Protein AF-0000000066955943 (afdb_homodimer)

Structure (mmCIF, N/CA/C/O backbone):
data_AF-0000000066955943-model_v1
#
loop_
_entity.id
_entity.type
_entity.pdbx_description
1 polymer 'Os01g0944200 protein'
#
loop_
_atom_site.group_PDB
_atom_site.id
_atom_site.type_symbol
_atom_site.label_atom_id
_atom_site.label_alt_id
_atom_site.label_comp_id
_atom_site.label_asym_id
_atom_site.label_entity_id
_atom_site.label_seq_id
_atom_site.pdbx_PDB_ins_code
_atom_site.Cartn_x
_atom_site.Cartn_y
_atom_site.Cartn_z
_atom_site.occupancy
_atom_site.B_iso_or_equiv
_atom_site.auth_seq_id
_atom_site.auth_comp_id
_atom_site.auth_asym_id
_atom_site.auth_atom_id
_atom_site.pdbx_PDB_model_num
ATOM 1 N N . ALA A 1 1 ? 34.75 -22.406 5.574 1 18.7 1 ALA A N 1
ATOM 2 C CA . ALA A 1 1 ? 33.531 -22.703 6.359 1 18.7 1 ALA A CA 1
ATOM 3 C C . ALA A 1 1 ? 32.312 -22.016 5.781 1 18.7 1 ALA A C 1
ATOM 5 O O . ALA A 1 1 ? 31.188 -22.438 6.016 1 18.7 1 ALA A O 1
ATOM 6 N N . LEU A 1 2 ? 32.469 -20.812 5.273 1 23.78 2 LEU A N 1
ATOM 7 C CA . LEU A 1 2 ? 31.516 -20.078 4.434 1 23.78 2 LEU A CA 1
ATOM 8 C C . LEU A 1 2 ? 31.25 -20.844 3.139 1 23.78 2 LEU A C 1
ATOM 10 O O . LEU A 1 2 ? 30.594 -20.312 2.232 1 23.78 2 LEU A O 1
ATOM 14 N N . HIS A 1 3 ? 32 -21.703 2.797 1 23.44 3 HIS A N 1
ATOM 15 C CA . HIS A 1 3 ? 31.984 -22.469 1.56 1 23.44 3 HIS A CA 1
ATOM 16 C C . HIS A 1 3 ? 30.625 -23.125 1.344 1 23.44 3 HIS A C 1
ATOM 18 O O . HIS A 1 3 ? 30.438 -23.859 0.375 1 23.44 3 HIS A O 1
ATOM 24 N N . HIS A 1 4 ? 30.078 -23.594 2.533 1 28.05 4 HIS A N 1
ATOM 25 C CA . HIS A 1 4 ? 28.797 -24.297 2.363 1 28.05 4 HIS A CA 1
ATOM 26 C C . HIS A 1 4 ? 27.781 -23.406 1.653 1 28.05 4 HIS A C 1
ATOM 28 O O . HIS A 1 4 ? 27.688 -22.203 1.936 1 28.05 4 HIS A O 1
ATOM 34 N N . GLY A 1 5 ? 27.391 -23.797 0.463 1 27.23 5 GLY A N 1
ATOM 35 C CA . GLY A 1 5 ? 26.609 -23.125 -0.562 1 27.23 5 GLY A CA 1
ATOM 36 C C . GLY A 1 5 ? 25.438 -22.328 0.001 1 27.23 5 GLY A C 1
ATOM 37 O O . GLY A 1 5 ? 24.969 -22.609 1.1 1 27.23 5 GLY A O 1
ATOM 38 N N . VAL A 1 6 ? 25.484 -21.031 -0.334 1 31.59 6 VAL A N 1
ATOM 39 C CA . VAL A 1 6 ? 24.609 -19.938 0.089 1 31.59 6 VAL A CA 1
ATOM 40 C C . VAL A 1 6 ? 23.172 -20.469 0.244 1 31.59 6 VAL A C 1
ATOM 42 O O . VAL A 1 6 ? 22.312 -19.781 0.785 1 31.59 6 VAL A O 1
ATOM 45 N N . PHE A 1 7 ? 22.812 -21.391 -0.636 1 34.06 7 PHE A N 1
ATOM 46 C CA . PHE A 1 7 ? 21.438 -21.875 -0.729 1 34.06 7 PHE A CA 1
ATOM 47 C C . PHE A 1 7 ? 21.188 -22.984 0.282 1 34.06 7 PHE A C 1
ATOM 49 O O . PHE A 1 7 ? 21.969 -23.938 0.382 1 34.06 7 PHE A O 1
ATOM 56 N N . ARG A 1 8 ? 20.75 -22.766 1.396 1 34.19 8 ARG A N 1
ATOM 57 C CA . ARG A 1 8 ? 20.375 -23.672 2.479 1 34.19 8 ARG A CA 1
ATOM 58 C C . ARG A 1 8 ? 19.828 -24.984 1.931 1 34.19 8 ARG A C 1
ATOM 60 O O . ARG A 1 8 ? 19.281 -25.016 0.828 1 34.19 8 ARG A O 1
ATOM 67 N N . ASP A 1 9 ? 20.234 -26.031 2.502 1 31.83 9 ASP A N 1
ATOM 68 C CA . ASP A 1 9 ? 19.594 -27.344 2.494 1 31.83 9 ASP A CA 1
ATOM 69 C C . ASP A 1 9 ? 18.094 -27.219 2.738 1 31.83 9 ASP A C 1
ATOM 71 O O . ASP A 1 9 ? 17.672 -26.516 3.648 1 31.83 9 ASP A O 1
ATOM 75 N N . PRO A 1 10 ? 17.172 -27.562 1.821 1 34.81 10 PRO A N 1
ATOM 76 C CA . PRO A 1 10 ? 15.711 -27.578 1.876 1 34.81 10 PRO A CA 1
ATOM 77 C C . PRO A 1 10 ? 15.172 -28.219 3.158 1 34.81 10 PRO A C 1
ATOM 79 O O . PRO A 1 10 ? 15.188 -29.438 3.299 1 34.81 10 PRO A O 1
ATOM 82 N N . GLY A 1 11 ? 15.664 -27.938 4.305 1 32.28 11 GLY A N 1
ATOM 83 C CA . GLY A 1 11 ? 14.953 -28.594 5.379 1 32.28 11 GLY A CA 1
ATOM 84 C C . GLY A 1 11 ? 13.445 -28.406 5.309 1 32.28 11 GLY A C 1
ATOM 85 O O . GLY A 1 11 ? 12.969 -27.469 4.672 1 32.28 11 GLY A O 1
ATOM 86 N N . GLU A 1 12 ? 12.641 -29.5 5.645 1 36.5 12 GLU A N 1
ATOM 87 C CA . GLU A 1 12 ? 11.195 -29.656 5.715 1 36.5 12 GLU A CA 1
ATOM 88 C C . GLU A 1 12 ? 10.555 -28.5 6.492 1 36.5 12 GLU A C 1
ATOM 90 O O . GLU A 1 12 ? 10.82 -28.328 7.68 1 36.5 12 GLU A O 1
ATOM 95 N N . ARG A 1 13 ? 10.508 -27.5 6.043 1 41.03 13 ARG A N 1
ATOM 96 C CA . ARG A 1 13 ? 9.758 -26.453 6.734 1 41.03 13 ARG A CA 1
ATOM 97 C C . ARG A 1 13 ? 8.375 -26.953 7.137 1 41.03 13 ARG A C 1
ATOM 99 O O . ARG A 1 13 ? 7.527 -27.219 6.277 1 41.03 13 ARG A O 1
ATOM 106 N N . GLY A 1 14 ? 8.203 -27.672 8.227 1 38.91 14 GLY A N 1
ATOM 107 C CA . GLY A 1 14 ? 6.844 -27.906 8.703 1 38.91 14 GLY A CA 1
ATOM 108 C C . GLY A 1 14 ? 6.055 -26.625 8.898 1 38.91 14 GLY A C 1
ATOM 109 O O . GLY A 1 14 ? 6.555 -25.672 9.492 1 38.91 14 GLY A O 1
ATOM 110 N N . PHE A 1 15 ? 5.258 -26.297 8 1 40.84 15 PHE A N 1
ATOM 111 C CA . PHE A 1 15 ? 4.332 -25.188 8.125 1 40.84 15 PHE A CA 1
ATOM 112 C C . PHE A 1 15 ? 3.631 -25.203 9.484 1 40.84 15 PHE A C 1
ATOM 114 O O . PHE A 1 15 ? 2.658 -25.938 9.664 1 40.84 15 PHE A O 1
ATOM 121 N N . SER A 1 16 ? 4.289 -25.344 10.578 1 35.41 16 SER A N 1
ATOM 122 C CA . SER A 1 16 ? 3.672 -25.562 11.883 1 35.41 16 SER A CA 1
ATOM 123 C C . SER A 1 16 ? 2.822 -24.359 12.297 1 35.41 16 SER A C 1
ATOM 125 O O . SER A 1 16 ? 2.238 -24.344 13.383 1 35.41 16 SER A O 1
ATOM 127 N N . THR A 1 17 ? 2.957 -23.203 11.992 1 39.53 17 THR A N 1
ATOM 128 C CA . THR A 1 17 ? 2.365 -22.281 12.953 1 39.53 17 THR A CA 1
ATOM 129 C C . THR A 1 17 ? 0.871 -22.109 12.695 1 39.53 17 THR A C 1
ATOM 131 O O . THR A 1 17 ? 0.471 -21.469 11.727 1 39.53 17 THR A O 1
ATOM 134 N N . ARG A 1 18 ? 0.083 -23.109 13.148 1 41.97 18 ARG A N 1
ATOM 135 C CA . ARG A 1 18 ? -1.374 -23.078 13.078 1 41.97 18 ARG A CA 1
ATOM 136 C C . ARG A 1 18 ? -1.943 -21.969 13.961 1 41.97 18 ARG A C 1
ATOM 138 O O . ARG A 1 18 ? -1.608 -21.875 15.148 1 41.97 18 ARG A O 1
ATOM 145 N N . PRO A 1 19 ? -2.465 -20.906 13.344 1 45.91 19 PRO A N 1
ATOM 146 C CA . PRO A 1 19 ? -3.176 -20.016 14.258 1 45.91 19 PRO A CA 1
ATOM 147 C C . PRO A 1 19 ? -4.145 -20.75 15.18 1 45.91 19 PRO A C 1
ATOM 149 O O . PRO A 1 19 ? -4.691 -21.781 14.805 1 45.91 19 PRO A O 1
ATOM 152 N N . ASN A 1 20 ? -3.914 -20.672 16.469 1 45.5 20 ASN A N 1
ATOM 153 C CA . ASN A 1 20 ? -4.84 -21.25 17.438 1 45.5 20 ASN A CA 1
ATOM 154 C C . ASN A 1 20 ? -6.262 -20.719 17.234 1 45.5 20 ASN A C 1
ATOM 156 O O . ASN A 1 20 ? -6.57 -19.594 17.609 1 45.5 20 ASN A O 1
ATOM 160 N N . LEU A 1 21 ? -6.887 -21.188 16.25 1 49.59 21 LEU A N 1
ATOM 161 C CA . LEU A 1 21 ? -8.289 -20.828 16.031 1 49.59 21 LEU A CA 1
ATOM 162 C C . LEU A 1 21 ? -9.18 -21.5 17.062 1 49.59 21 LEU A C 1
ATOM 164 O O . LEU A 1 21 ? -9.602 -22.641 16.875 1 49.59 21 LEU A O 1
ATOM 168 N N . SER A 1 22 ? -8.93 -21.266 18.391 1 50.03 22 SER A N 1
ATOM 169 C CA . SER A 1 22 ? -9.906 -21.828 19.312 1 50.03 22 SER A CA 1
ATOM 170 C C . SER A 1 22 ? -11.289 -21.234 19.094 1 50.03 22 SER A C 1
ATOM 172 O O . SER A 1 22 ? -11.492 -20.031 19.281 1 50.03 22 SER A O 1
ATOM 174 N N . LEU A 1 23 ? -12.039 -21.844 18.344 1 52.69 23 LEU A N 1
ATOM 175 C CA . LEU A 1 23 ? -13.398 -21.438 18.031 1 52.69 23 LEU A CA 1
ATOM 176 C C . LEU A 1 23 ? -14.328 -21.656 19.219 1 52.69 23 LEU A C 1
ATOM 178 O O . LEU A 1 23 ? -15.547 -21.5 19.094 1 52.69 23 LEU A O 1
ATOM 182 N N . GLU A 1 24 ? -13.773 -22 20.328 1 52.19 24 GLU A N 1
ATOM 183 C CA . GLU A 1 24 ? -14.656 -22.328 21.453 1 52.19 24 GLU A CA 1
ATOM 184 C C . GLU A 1 24 ? -15.469 -21.109 21.891 1 52.19 24 GLU A C 1
ATOM 186 O O . GLU A 1 24 ? -16.625 -21.25 22.297 1 52.19 24 GLU A O 1
ATOM 191 N N . GLN A 1 25 ? -14.914 -19.938 21.734 1 53.62 25 GLN A N 1
ATOM 192 C CA . GLN A 1 25 ? -15.609 -18.75 22.25 1 53.62 25 GLN A CA 1
ATOM 193 C C . GLN A 1 25 ? -16.25 -17.953 21.109 1 53.62 25 GLN A C 1
ATOM 195 O O . GLN A 1 25 ? -16.547 -16.766 21.281 1 53.62 25 GLN A O 1
ATOM 200 N N . LEU A 1 26 ? -16.406 -18.734 20 1 59.97 26 LEU A N 1
ATOM 201 C CA . LEU A 1 26 ? -16.938 -18.016 18.859 1 59.97 26 LEU A CA 1
ATOM 202 C C . LEU A 1 26 ? -18.453 -17.828 18.984 1 59.97 26 LEU A C 1
ATOM 204 O O . LEU A 1 26 ? -19.172 -18.797 19.234 1 59.97 26 LEU A O 1
ATOM 208 N N . SER A 1 27 ? -18.938 -16.656 19.203 1 58.69 27 SER A N 1
ATOM 209 C CA . SER A 1 27 ? -20.359 -16.344 19.047 1 58.69 27 SER A CA 1
ATOM 210 C C . SER A 1 27 ? -20.672 -15.875 17.625 1 58.69 27 SER A C 1
ATOM 212 O O . SER A 1 27 ? -19.969 -15.008 17.094 1 58.69 27 SER A O 1
ATOM 214 N N . VAL A 1 28 ? -21.297 -16.891 16.844 1 59.28 28 VAL A N 1
ATOM 215 C CA . VAL A 1 28 ? -21.719 -16.531 15.484 1 59.28 28 VAL A CA 1
ATOM 216 C C . VAL A 1 28 ? -23.172 -16.094 15.484 1 59.28 28 VAL A C 1
ATOM 218 O O . VAL A 1 28 ? -24.016 -16.734 16.125 1 59.28 28 VAL A O 1
ATOM 221 N N . GLY A 1 29 ? -23.562 -14.828 15.25 1 57.44 29 GLY A N 1
ATOM 222 C CA . GLY A 1 29 ? -24.969 -14.461 15.156 1 57.44 29 GLY A CA 1
ATOM 223 C C . GLY A 1 29 ? -25.344 -13.859 13.812 1 57.44 29 GLY A C 1
ATOM 224 O O . GLY A 1 29 ? -24.469 -13.375 13.086 1 57.44 29 GLY A O 1
ATOM 225 N N . PRO A 1 30 ? -26.516 -14.328 13.211 1 66.81 30 PRO A N 1
ATOM 226 C CA . PRO A 1 30 ? -27.031 -13.578 12.07 1 66.81 30 PRO A CA 1
ATOM 227 C C . PRO A 1 30 ? -27.078 -12.07 12.328 1 66.81 30 PRO A C 1
ATOM 229 O O . PRO A 1 30 ? -27.453 -11.641 13.43 1 66.81 30 PRO A O 1
ATOM 232 N N . GLY A 1 31 ? -26.344 -11.43 11.523 1 73.5 31 GLY A N 1
ATOM 233 C CA . GLY A 1 31 ? -26.438 -9.984 11.664 1 73.5 31 GLY A CA 1
ATOM 234 C C . GLY A 1 31 ? -27.844 -9.453 11.422 1 73.5 31 GLY A C 1
ATOM 235 O O . GLY A 1 31 ? -28.578 -10 10.609 1 73.5 31 GLY A O 1
ATOM 236 N N . ASP A 1 32 ? -28.312 -8.586 12.219 1 79.69 32 ASP A N 1
ATOM 237 C CA . ASP A 1 32 ? -29.594 -7.891 12.039 1 79.69 32 ASP A CA 1
ATOM 238 C C . ASP A 1 32 ? -29.422 -6.664 11.141 1 79.69 32 ASP A C 1
ATOM 240 O O . ASP A 1 32 ? -28.969 -5.609 11.602 1 79.69 32 ASP A O 1
ATOM 244 N N . THR A 1 33 ? -29.859 -6.914 9.922 1 86.94 33 THR A N 1
ATOM 245 C CA . THR A 1 33 ? -29.703 -5.848 8.938 1 86.94 33 THR A CA 1
ATOM 246 C C . THR A 1 33 ? -30.531 -4.625 9.328 1 86.94 33 THR A C 1
ATOM 248 O O . THR A 1 33 ? -30.078 -3.488 9.172 1 86.94 33 THR A O 1
ATOM 251 N N . ALA A 1 34 ? -31.719 -4.844 9.781 1 87.81 34 ALA A N 1
ATOM 252 C CA . ALA A 1 34 ? -32.594 -3.734 10.18 1 87.81 34 ALA A CA 1
ATOM 253 C C . ALA A 1 34 ? -31.953 -2.93 11.312 1 87.81 34 ALA A C 1
ATOM 255 O O . ALA A 1 34 ? -32 -1.698 11.305 1 87.81 34 ALA A O 1
ATOM 256 N N . ASP A 1 35 ? -31.344 -3.619 12.203 1 87.81 35 ASP A N 1
ATOM 257 C CA . ASP A 1 35 ? -30.688 -2.943 13.32 1 87.81 35 ASP A CA 1
ATOM 258 C C . ASP A 1 35 ? -29.469 -2.152 12.852 1 87.81 35 ASP A C 1
ATOM 260 O O . ASP A 1 35 ? -29.234 -1.04 13.32 1 87.81 35 ASP A O 1
ATOM 264 N N . LEU A 1 36 ? -28.766 -2.76 11.984 1 88.81 36 LEU A N 1
ATOM 265 C CA . LEU A 1 36 ? -27.609 -2.076 11.438 1 88.81 36 LEU A CA 1
ATOM 266 C C . LEU A 1 36 ? -28.016 -0.789 10.727 1 88.81 36 LEU A C 1
ATOM 268 O O . LEU A 1 36 ? -27.422 0.269 10.961 1 88.81 36 LEU A O 1
ATOM 272 N N . LEU A 1 37 ? -29.062 -0.864 9.938 1 91 37 LEU A N 1
ATOM 273 C CA . LEU A 1 37 ? -29.516 0.292 9.164 1 91 37 LEU A CA 1
ATOM 274 C C . LEU A 1 37 ? -30.094 1.365 10.086 1 91 37 LEU A C 1
ATOM 276 O O . LEU A 1 37 ? -29.953 2.561 9.812 1 91 37 LEU A O 1
ATOM 280 N N . ARG A 1 38 ? -30.688 0.93 11.156 1 90.19 38 ARG A N 1
ATOM 281 C CA . ARG A 1 38 ? -31.234 1.874 12.125 1 90.19 38 ARG A CA 1
ATOM 282 C C . ARG A 1 38 ? -30.125 2.67 12.805 1 90.19 38 ARG A C 1
ATOM 284 O O . ARG A 1 38 ? -30.328 3.807 13.227 1 90.19 38 ARG A O 1
ATOM 291 N N . LYS A 1 39 ? -28.953 2.113 12.898 1 87.56 39 LYS A N 1
ATOM 292 C CA . LYS A 1 39 ? -27.812 2.793 13.508 1 87.56 39 LYS A CA 1
ATOM 293 C C . LYS A 1 39 ? -27.031 3.604 12.469 1 87.56 39 LYS A C 1
ATOM 295 O O . LYS A 1 39 ? -26.625 4.734 12.742 1 87.56 39 LYS A O 1
ATOM 300 N N . VAL A 1 40 ? -26.922 3.066 11.32 1 89.5 40 VAL A N 1
ATOM 301 C CA . VAL A 1 40 ? -26.031 3.639 10.305 1 89.5 40 VAL A CA 1
ATOM 302 C C . VAL A 1 40 ? -26.703 4.852 9.664 1 89.5 40 VAL A C 1
ATOM 304 O O . VAL A 1 40 ? -26.062 5.883 9.453 1 89.5 40 VAL A O 1
ATOM 307 N N . LEU A 1 41 ? -28.031 4.82 9.344 1 90.12 41 LEU A N 1
ATOM 308 C CA . LEU A 1 41 ? -28.719 5.875 8.609 1 90.12 41 LEU A CA 1
ATOM 309 C C . LEU A 1 41 ? -28.734 7.172 9.406 1 90.12 41 LEU A C 1
ATOM 311 O O . LEU A 1 41 ? -28.391 8.234 8.891 1 90.12 41 LEU A O 1
ATOM 315 N N . PRO A 1 42 ? -29.078 7.098 10.68 1 90.25 42 PRO A N 1
ATOM 316 C CA . PRO A 1 42 ? -28.984 8.336 11.461 1 90.25 42 PRO A CA 1
ATOM 317 C C . PRO A 1 42 ? -27.562 8.859 11.57 1 90.25 42 PRO A C 1
ATOM 319 O O . PRO A 1 42 ? -27.344 10.07 11.586 1 90.25 42 PRO A O 1
ATOM 322 N N . GLY A 1 43 ? -26.609 7.934 11.68 1 89.88 43 GLY A N 1
ATOM 323 C CA . GLY A 1 43 ? -25.219 8.344 11.719 1 89.88 43 GLY A CA 1
ATOM 324 C C . GLY A 1 43 ? -24.797 9.125 10.484 1 89.88 43 GLY A C 1
ATOM 325 O O . GLY A 1 43 ? -24.125 10.148 10.594 1 89.88 43 GLY A O 1
ATOM 326 N N . ILE A 1 44 ? -25.234 8.68 9.359 1 91.25 44 ILE A N 1
ATOM 327 C CA . ILE A 1 44 ? -24.922 9.328 8.094 1 91.25 44 ILE A CA 1
ATOM 328 C C . ILE A 1 44 ? -25.609 10.688 8.023 1 91.25 44 ILE A C 1
ATOM 330 O O . ILE A 1 44 ? -25.016 11.672 7.566 1 91.25 44 ILE A O 1
ATOM 334 N N . ARG A 1 45 ? -26.828 10.75 8.43 1 91.5 45 ARG A N 1
ATOM 335 C CA . ARG A 1 45 ? -27.578 12.008 8.43 1 91.5 45 ARG A CA 1
ATOM 336 C C . ARG A 1 45 ? -26.938 13.031 9.352 1 91.5 45 ARG A C 1
ATOM 338 O O . ARG A 1 45 ? -26.812 14.203 8.992 1 91.5 45 ARG A O 1
ATOM 345 N N . ASP A 1 46 ? -26.531 12.586 10.492 1 90.19 46 ASP A N 1
ATOM 346 C CA . ASP A 1 46 ? -25.859 13.469 11.438 1 90.19 46 ASP A CA 1
ATOM 347 C C . ASP A 1 46 ? -24.531 13.969 10.875 1 90.19 46 ASP A C 1
ATOM 349 O O . ASP A 1 46 ? -24.172 15.133 11.062 1 90.19 46 ASP A O 1
ATOM 353 N N . ALA A 1 47 ? -23.859 13.102 10.289 1 89.44 47 ALA A N 1
ATOM 354 C CA . ALA A 1 47 ? -22.594 13.508 9.664 1 89.44 47 ALA A CA 1
ATOM 355 C C . ALA A 1 47 ? -22.844 14.531 8.562 1 89.44 47 ALA A C 1
ATOM 357 O O . ALA A 1 47 ? -22.078 15.492 8.422 1 89.44 47 ALA A O 1
ATOM 358 N N . SER A 1 48 ? -23.891 14.328 7.797 1 91.69 48 SER A N 1
ATOM 359 C CA . SER A 1 48 ? -24.234 15.266 6.734 1 91.69 48 SER A CA 1
ATOM 360 C C . SER A 1 48 ? -24.516 16.656 7.293 1 91.69 48 SER A C 1
ATOM 362 O O . SER A 1 48 ? -24.141 17.656 6.68 1 91.69 48 SER A O 1
ATOM 364 N N . LYS A 1 49 ? -25.047 16.703 8.414 1 92.44 49 LYS A N 1
ATOM 365 C CA . LYS A 1 49 ? -25.344 17.984 9.055 1 92.44 49 LYS A CA 1
ATOM 366 C C . LYS A 1 49 ? -24.078 18.609 9.648 1 92.44 49 LYS A C 1
ATOM 368 O O . LYS A 1 49 ? -23.828 19.797 9.469 1 92.44 49 LYS A O 1
ATOM 373 N N . THR A 1 50 ? -23.312 17.812 10.297 1 91.38 50 THR A N 1
ATOM 374 C CA . THR A 1 50 ? -22.109 18.281 10.961 1 91.38 50 THR A CA 1
ATOM 375 C C . THR A 1 50 ? -21.094 18.797 9.945 1 91.38 50 THR A C 1
ATOM 377 O O . THR A 1 50 ? -20.406 19.781 10.195 1 91.38 50 THR A O 1
ATOM 380 N N . PHE A 1 51 ? -21.078 18.125 8.836 1 92.75 51 PHE A N 1
ATOM 381 C CA . PHE A 1 51 ? -20.031 18.453 7.875 1 92.75 51 PHE A CA 1
ATOM 382 C C . PHE A 1 51 ? -20.609 19.281 6.719 1 92.75 51 PHE A C 1
ATOM 384 O O . PHE A 1 51 ? -20 19.344 5.648 1 92.75 51 PHE A O 1
ATOM 391 N N . ALA A 1 52 ? -21.781 19.812 7.004 1 94.12 52 ALA A N 1
ATOM 392 C CA . ALA A 1 52 ? -22.312 20.766 6.031 1 94.12 52 ALA A CA 1
ATOM 393 C C . ALA A 1 52 ? -21.438 22.016 5.949 1 94.12 52 ALA A C 1
ATOM 395 O O . ALA A 1 52 ? -20.938 22.5 6.969 1 94.12 52 ALA A O 1
ATOM 396 N N . ILE A 1 53 ? -21.25 22.594 4.844 1 94.56 53 ILE A N 1
ATOM 397 C CA . ILE A 1 53 ? -20.312 23.688 4.574 1 94.56 53 ILE A CA 1
ATOM 398 C C . ILE A 1 53 ? -20.656 24.891 5.434 1 94.56 53 ILE A C 1
ATOM 400 O O . ILE A 1 53 ? -19.781 25.469 6.078 1 94.56 53 ILE A O 1
ATOM 404 N N . PRO A 1 54 ? -21.938 25.297 5.535 1 95 54 PRO A N 1
ATOM 405 C CA . PRO A 1 54 ? -22.25 26.453 6.379 1 95 54 PRO A CA 1
ATOM 406 C C . PRO A 1 54 ? -21.891 26.219 7.844 1 95 54 PRO A C 1
ATOM 408 O O . PRO A 1 54 ? -21.406 27.141 8.516 1 95 54 PRO A O 1
ATOM 411 N N . ALA A 1 55 ? -22.125 25.031 8.32 1 94.69 55 ALA A N 1
ATOM 412 C CA . ALA A 1 55 ? -21.766 24.719 9.695 1 94.69 55 ALA A CA 1
ATOM 413 C C . ALA A 1 55 ? -20.266 24.75 9.891 1 94.69 55 ALA A C 1
ATOM 415 O O . ALA A 1 55 ? -19.766 25.266 10.906 1 94.69 55 ALA A O 1
ATOM 416 N N . LEU A 1 56 ? -19.547 24.25 8.984 1 95.62 56 LEU A N 1
ATOM 417 C CA . LEU A 1 56 ? -18.078 24.234 9.055 1 95.62 56 LEU A CA 1
ATOM 418 C C . LEU A 1 56 ? -17.516 25.656 8.977 1 95.62 56 LEU A C 1
ATOM 420 O O . LEU A 1 56 ? -16.531 25.969 9.641 1 95.62 56 LEU A O 1
ATOM 424 N N . LYS A 1 57 ? -18.125 26.5 8.125 1 96.31 57 LYS A N 1
ATOM 425 C CA . LYS A 1 57 ? -17.688 27.875 7.992 1 96.31 57 LYS A CA 1
ATOM 426 C C . LYS A 1 57 ? -17.781 28.625 9.32 1 96.31 57 LYS A C 1
ATOM 428 O O . LYS A 1 57 ? -16.906 29.422 9.664 1 96.31 57 LYS A O 1
ATOM 433 N N . GLN A 1 58 ? -18.797 28.312 10.016 1 95.12 58 GLN A N 1
ATOM 434 C CA . GLN A 1 58 ? -18.969 28.938 11.328 1 95.12 58 GLN A CA 1
ATOM 435 C C . GLN A 1 58 ? -17.875 28.5 12.297 1 95.12 58 GLN A C 1
ATOM 437 O O . GLN A 1 58 ? -17.312 29.328 13.016 1 95.12 58 GLN A O 1
ATOM 442 N N . VAL A 1 59 ? -17.609 27.266 12.32 1 95.12 59 VAL A N 1
ATOM 443 C CA . VAL A 1 59 ? -16.562 26.75 13.188 1 95.12 59 VAL A CA 1
ATOM 444 C C . VAL A 1 59 ? -15.219 27.359 12.805 1 95.12 59 VAL A C 1
ATOM 446 O O . VAL A 1 59 ? -14.414 27.719 13.672 1 95.12 59 VAL A O 1
ATOM 449 N N . PHE A 1 60 ? -14.984 27.484 11.547 1 96.25 60 PHE A N 1
ATOM 450 C CA . PHE A 1 60 ? -13.734 28.031 11.047 1 96.25 60 PHE A CA 1
ATOM 451 C C . PHE A 1 60 ? -13.555 29.484 11.5 1 96.25 60 PHE A C 1
ATOM 453 O O . PHE A 1 60 ? -12.492 29.844 12.016 1 96.25 60 PHE A O 1
ATOM 460 N N . GLU A 1 61 ? -14.578 30.281 11.344 1 92.5 61 GLU A N 1
ATOM 461 C CA . GLU A 1 61 ? -14.516 31.703 11.672 1 92.5 61 GLU A CA 1
ATOM 462 C C . GLU A 1 61 ? -14.359 31.906 13.18 1 92.5 61 GLU A C 1
ATOM 464 O O . GLU A 1 61 ? -13.672 32.844 13.617 1 92.5 61 GLU A O 1
ATOM 469 N N . ASP A 1 62 ? -14.898 31 13.906 1 90.69 62 ASP A N 1
ATOM 470 C CA . ASP A 1 62 ? -14.945 31.203 15.352 1 90.69 62 ASP A CA 1
ATOM 471 C C . ASP A 1 62 ? -13.68 30.672 16.016 1 90.69 62 ASP A C 1
ATOM 473 O O . ASP A 1 62 ? -13.148 31.281 16.938 1 90.69 62 ASP A O 1
ATOM 477 N N . SER A 1 63 ? -13.164 29.562 15.523 1 90.75 63 SER A N 1
ATOM 478 C CA . SER A 1 63 ? -12.172 28.875 16.344 1 90.75 63 SER A CA 1
ATOM 479 C C . SER A 1 63 ? -10.859 28.703 15.594 1 90.75 63 SER A C 1
ATOM 481 O O . SER A 1 63 ? -9.812 28.469 16.203 1 90.75 63 SER A O 1
ATOM 483 N N . ILE A 1 64 ? -10.859 28.75 14.328 1 94.31 64 ILE A N 1
ATOM 484 C CA . ILE A 1 64 ? -9.656 28.375 13.602 1 94.31 64 ILE A CA 1
ATOM 485 C C . ILE A 1 64 ? -9 29.609 12.992 1 94.31 64 ILE A C 1
ATOM 487 O O . ILE A 1 64 ? -7.809 29.844 13.188 1 94.31 64 ILE A O 1
ATOM 491 N N . ARG A 1 65 ? -9.781 30.469 12.352 1 92.75 65 ARG A N 1
ATOM 492 C CA . ARG A 1 65 ? -9.281 31.609 11.594 1 92.75 65 ARG A CA 1
ATOM 493 C C . ARG A 1 65 ? -8.445 32.531 12.469 1 92.75 65 ARG A C 1
ATOM 495 O O . ARG A 1 65 ? -7.332 32.906 12.094 1 92.75 65 ARG A O 1
ATOM 502 N N . PRO A 1 66 ? -8.883 32.844 13.695 1 87.38 66 PRO A N 1
ATOM 503 C CA . PRO A 1 66 ? -8.102 33.781 14.516 1 87.38 66 PRO A CA 1
ATOM 504 C C . PRO A 1 66 ? -6.711 33.219 14.852 1 87.38 66 PRO A C 1
ATOM 506 O O . PRO A 1 66 ? -5.773 34 15.055 1 87.38 66 PRO A O 1
ATOM 509 N N . LEU A 1 67 ? -6.609 31.953 14.898 1 88.62 67 LEU A N 1
ATOM 510 C CA . LEU A 1 67 ? -5.336 31.344 15.258 1 88.62 67 LEU A CA 1
ATOM 511 C C . LEU A 1 67 ? -4.379 31.328 14.062 1 88.62 67 LEU A C 1
ATOM 513 O O . LEU A 1 67 ? -3.16 31.281 14.242 1 88.62 67 LEU A O 1
ATOM 517 N N . LEU A 1 68 ? -4.949 31.344 12.891 1 92.88 68 LEU A N 1
ATOM 518 C CA . LEU A 1 68 ? -4.133 31.25 11.688 1 92.88 68 LEU A CA 1
ATOM 519 C C . LEU A 1 68 ? -3.682 32.625 11.227 1 92.88 68 LEU A C 1
ATOM 521 O O . LEU A 1 68 ? -2.572 32.781 10.703 1 92.88 68 LEU A O 1
ATOM 525 N N . VAL A 1 69 ? -4.512 33.594 11.375 1 89.62 69 VAL A N 1
ATOM 526 C CA . VAL A 1 69 ? -4.281 34.938 10.844 1 89.62 69 VAL A CA 1
ATOM 527 C C . VAL A 1 69 ? -3.055 35.562 11.516 1 89.62 69 VAL A C 1
ATOM 529 O O . VAL A 1 69 ? -2.18 36.094 10.844 1 89.62 69 VAL A O 1
ATOM 532 N N . SER A 1 70 ? -3.004 35.406 12.836 1 82.75 70 SER A N 1
ATOM 533 C CA . SER A 1 70 ? -1.91 36 13.578 1 82.75 70 SER A CA 1
ATOM 534 C C . SER A 1 70 ? -0.57 35.375 13.219 1 82.75 70 SER A C 1
ATOM 536 O O . SER A 1 70 ? 0.481 36 13.391 1 82.75 70 SER A O 1
ATOM 538 N N . LYS A 1 71 ? -0.558 34.188 12.672 1 89.12 71 LYS A N 1
ATOM 539 C CA . LYS A 1 71 ? 0.674 33.5 12.336 1 89.12 71 LYS A CA 1
ATOM 540 C C . LYS A 1 71 ? 0.951 33.562 10.836 1 89.12 71 LYS A C 1
ATOM 542 O O . LYS A 1 71 ? 1.904 32.938 10.344 1 89.12 71 LYS A O 1
ATOM 547 N N . CYS A 1 72 ? 0.119 34.25 10.102 1 90.69 72 CYS A N 1
ATOM 548 C CA . CYS A 1 72 ? 0.265 34.469 8.664 1 90.69 72 CYS A CA 1
ATOM 549 C C . CYS A 1 72 ? 0.233 33.125 7.926 1 90.69 72 CYS A C 1
ATOM 551 O O . CYS A 1 72 ? 1.088 32.875 7.078 1 90.69 72 CYS A O 1
ATOM 553 N N . LEU A 1 73 ? -0.687 32.344 8.281 1 94.81 73 LEU A N 1
ATOM 554 C CA . LEU A 1 73 ? -0.797 31.031 7.652 1 94.81 73 LEU A CA 1
ATOM 555 C C . LEU A 1 73 ? -2.062 30.938 6.809 1 94.81 73 LEU A C 1
ATOM 557 O O . LEU A 1 73 ? -2.416 29.859 6.328 1 94.81 73 LEU A O 1
ATOM 561 N N . LEU A 1 74 ? -2.711 32.062 6.598 1 94.69 74 LEU A N 1
ATOM 562 C CA . LEU A 1 74 ? -3.959 32.094 5.844 1 94.69 74 LEU A CA 1
ATOM 563 C C . LEU A 1 74 ? -3.779 32.781 4.504 1 94.69 74 LEU A C 1
ATOM 565 O O . LEU A 1 74 ? -3.088 33.812 4.426 1 94.69 74 LEU A O 1
ATOM 569 N N . ILE A 1 75 ? -4.363 32.188 3.484 1 93.19 75 ILE A N 1
ATOM 570 C CA . ILE A 1 75 ? -4.445 32.844 2.176 1 93.19 75 ILE A CA 1
ATOM 571 C C . ILE A 1 75 ? -5.91 33 1.767 1 93.19 75 ILE A C 1
ATOM 573 O O . ILE A 1 75 ? -6.707 32.062 1.944 1 93.19 75 ILE A O 1
ATOM 577 N N . HIS A 1 76 ? -6.18 34.094 1.26 1 89.75 76 HIS A N 1
ATOM 578 C CA . HIS A 1 76 ? -7.574 34.438 0.979 1 89.75 76 HIS A CA 1
ATOM 579 C C . HIS A 1 76 ? -7.949 34.031 -0.45 1 89.75 76 HIS A C 1
ATOM 581 O O . HIS A 1 76 ? -9.125 33.844 -0.758 1 89.75 76 HIS A O 1
ATOM 587 N N . GLN A 1 77 ? -6.98 33.875 -1.262 1 88.19 77 GLN A N 1
ATOM 588 C CA . GLN A 1 77 ? -7.242 33.531 -2.656 1 88.19 77 GLN A CA 1
ATOM 589 C C . GLN A 1 77 ? -7.035 32.062 -2.908 1 88.19 77 GLN A C 1
ATOM 591 O O . GLN A 1 77 ? -6.125 31.438 -2.342 1 88.19 77 GLN A O 1
ATOM 596 N N . PRO A 1 78 ? -7.91 31.5 -3.73 1 92.25 78 PRO A N 1
ATOM 597 C CA . PRO A 1 78 ? -7.711 30.094 -4.078 1 92.25 78 PRO A CA 1
ATOM 598 C C . PRO A 1 78 ? -6.41 29.844 -4.844 1 92.25 78 PRO A C 1
ATOM 600 O O . PRO A 1 78 ? -5.898 30.766 -5.496 1 92.25 78 PRO A O 1
ATOM 603 N N . LEU A 1 79 ? -5.875 28.75 -4.664 1 92.06 79 LEU A N 1
ATOM 604 C CA . LEU A 1 79 ? -4.637 28.422 -5.355 1 92.06 79 LEU A CA 1
ATOM 605 C C . LEU A 1 79 ? -4.922 27.922 -6.77 1 92.06 79 LEU A C 1
ATOM 607 O O . LEU A 1 79 ? -5.758 27.031 -6.969 1 92.06 79 LEU A O 1
ATOM 611 N N . ASP A 1 80 ? -4.367 28.562 -7.645 1 89.25 80 ASP A N 1
ATOM 612 C CA . ASP A 1 80 ? -4.465 28.156 -9.047 1 89.25 80 ASP A CA 1
ATOM 613 C C . ASP A 1 80 ? -3.1 28.203 -9.727 1 89.25 80 ASP A C 1
ATOM 615 O O . ASP A 1 80 ? -2.07 28.328 -9.055 1 89.25 80 ASP A O 1
ATOM 619 N N . LYS A 1 81 ? -3.078 28 -10.984 1 85.31 81 LYS A N 1
ATOM 620 C CA . LYS A 1 81 ? -1.836 27.953 -11.75 1 85.31 81 LYS A CA 1
ATOM 621 C C . LYS A 1 81 ? -1.09 29.281 -11.672 1 85.31 81 LYS A C 1
ATOM 623 O O . LYS A 1 81 ? 0.139 29.312 -11.766 1 85.31 81 LYS A O 1
ATOM 628 N N . SER A 1 82 ? -1.819 30.406 -11.375 1 80.75 82 SER A N 1
ATOM 629 C CA . SER A 1 82 ? -1.217 31.719 -11.289 1 80.75 82 SER A CA 1
ATOM 630 C C . SER A 1 82 ? -0.404 31.891 -10.008 1 80.75 82 SER A C 1
ATOM 632 O O . SER A 1 82 ? 0.415 32.812 -9.891 1 80.75 82 SER A O 1
ATOM 634 N N . MET A 1 83 ? -0.565 30.969 -9.164 1 87.44 83 MET A N 1
ATOM 635 C CA . MET A 1 83 ? 0.095 31.078 -7.863 1 87.44 83 MET A CA 1
ATOM 636 C C . MET A 1 83 ? 1.38 30.25 -7.836 1 87.44 83 MET A C 1
ATOM 638 O O . MET A 1 83 ? 1.858 29.875 -6.766 1 87.44 83 MET A O 1
ATOM 642 N N . LYS A 1 84 ? 1.968 29.938 -8.93 1 85.06 84 LYS A N 1
ATOM 643 C CA . LYS A 1 84 ? 3.209 29.172 -9.016 1 85.06 84 LYS A CA 1
ATOM 644 C C . LYS A 1 84 ? 4.367 29.938 -8.383 1 85.06 84 LYS A C 1
ATOM 646 O O . LYS A 1 84 ? 5.219 29.344 -7.715 1 85.06 84 LYS A O 1
ATOM 651 N N . THR A 1 85 ? 4.336 31.266 -8.617 1 83.38 85 THR A N 1
ATOM 652 C CA . THR A 1 85 ? 5.383 32.094 -8.031 1 83.38 85 THR A CA 1
ATOM 653 C C . THR A 1 85 ? 5.285 32.094 -6.508 1 83.38 85 THR A C 1
ATOM 655 O O . THR A 1 85 ? 6.305 32.031 -5.816 1 83.38 85 THR A O 1
ATOM 658 N N . PHE A 1 86 ? 4.098 32.219 -6.039 1 87.06 86 PHE A N 1
ATOM 659 C CA . PHE A 1 86 ? 3.885 32.156 -4.598 1 87.06 86 PHE A CA 1
ATOM 660 C C . PHE A 1 86 ? 4.414 30.844 -4.02 1 87.06 86 PHE A C 1
ATOM 662 O O . PHE A 1 86 ? 5.078 30.844 -2.982 1 87.06 86 PHE A O 1
ATOM 669 N N . ASN A 1 87 ? 4.074 29.781 -4.656 1 88.38 87 ASN A N 1
ATOM 670 C CA . ASN A 1 87 ? 4.52 28.469 -4.199 1 88.38 87 ASN A CA 1
ATOM 671 C C . ASN A 1 87 ? 6.043 28.359 -4.184 1 88.38 87 ASN A C 1
ATOM 673 O O . ASN A 1 87 ? 6.621 27.797 -3.256 1 88.38 87 ASN A O 1
ATOM 677 N N . GLN A 1 88 ? 6.629 28.906 -5.195 1 86.12 88 GLN A N 1
ATOM 678 C CA . GLN A 1 88 ? 8.086 28.875 -5.27 1 86.12 88 GLN A CA 1
ATOM 679 C C . GLN A 1 88 ? 8.711 29.719 -4.16 1 86.12 88 GLN A C 1
ATOM 681 O O . GLN A 1 88 ? 9.703 29.312 -3.555 1 86.12 88 GLN A O 1
ATOM 686 N N . ARG A 1 89 ? 8.203 30.891 -3.934 1 86.25 89 ARG A N 1
ATOM 687 C CA . ARG A 1 89 ? 8.703 31.766 -2.875 1 86.25 89 ARG A CA 1
ATOM 688 C C . ARG A 1 89 ? 8.555 31.109 -1.507 1 86.25 89 ARG A C 1
ATOM 690 O O . ARG A 1 89 ? 9.438 31.219 -0.657 1 86.25 89 ARG A O 1
ATOM 697 N N . THR A 1 90 ? 7.414 30.516 -1.381 1 88.31 90 THR A N 1
ATOM 698 C CA . THR A 1 90 ? 7.176 29.828 -0.113 1 88.31 90 THR A CA 1
ATOM 699 C C . THR A 1 90 ? 8.148 28.672 0.074 1 88.31 90 THR A C 1
ATOM 701 O O . THR A 1 90 ? 8.633 28.438 1.183 1 88.31 90 THR A O 1
ATOM 704 N N . ASN A 1 91 ? 8.352 27.953 -0.97 1 87.88 91 ASN A N 1
ATOM 705 C CA . ASN A 1 91 ? 9.336 26.875 -0.93 1 87.88 91 ASN A CA 1
ATOM 706 C C . ASN A 1 91 ? 10.711 27.391 -0.515 1 87.88 91 ASN A C 1
ATOM 708 O O . ASN A 1 91 ? 11.406 26.734 0.266 1 87.88 91 ASN A O 1
ATOM 712 N N . ASN A 1 92 ? 11.062 28.5 -1.025 1 84.56 92 ASN A N 1
ATOM 713 C CA . ASN A 1 92 ? 12.359 29.094 -0.697 1 84.56 92 ASN A CA 1
ATOM 714 C C . ASN A 1 92 ? 12.414 29.547 0.76 1 84.56 92 ASN A C 1
ATOM 716 O O . ASN A 1 92 ? 13.461 29.469 1.4 1 84.56 92 ASN A O 1
ATOM 720 N N . LEU A 1 93 ? 11.32 30.062 1.184 1 84.06 93 LEU A N 1
ATOM 721 C CA . LEU A 1 93 ? 11.25 30.516 2.566 1 84.06 93 LEU A CA 1
ATOM 722 C C . LEU A 1 93 ? 11.391 29.344 3.535 1 84.06 93 LEU A C 1
ATOM 724 O O . LEU A 1 93 ? 12.156 29.422 4.504 1 84.06 93 LEU A O 1
ATOM 728 N N . LEU A 1 94 ? 10.711 28.281 3.248 1 87 94 LEU A N 1
ATOM 729 C CA . LEU A 1 94 ? 10.641 27.156 4.172 1 87 94 LEU A CA 1
ATOM 730 C C . LEU A 1 94 ? 11.781 26.172 3.914 1 87 94 LEU A C 1
ATOM 732 O O . LEU A 1 94 ? 12.07 25.328 4.758 1 87 94 LEU A O 1
ATOM 736 N N . LYS A 1 95 ? 12.414 26.172 2.764 1 81.44 95 LYS A N 1
ATOM 737 C CA . LYS A 1 95 ? 13.445 25.219 2.35 1 81.44 95 LYS A CA 1
ATOM 738 C C . LYS A 1 95 ? 12.891 23.797 2.291 1 81.44 95 LYS A C 1
ATOM 740 O O . LYS A 1 95 ? 13.609 22.828 2.555 1 81.44 95 LYS A O 1
ATOM 745 N N . LYS A 1 96 ? 11.57 23.766 2.236 1 85.25 96 LYS A N 1
ATOM 746 C CA . LYS A 1 96 ? 10.828 22.531 2.074 1 85.25 96 LYS A CA 1
ATOM 747 C C . LYS A 1 96 ? 9.547 22.75 1.276 1 85.25 96 LYS A C 1
ATOM 749 O O . LYS A 1 96 ? 9.047 23.875 1.205 1 85.25 96 LYS A O 1
ATOM 754 N N . SER A 1 97 ? 9.117 21.719 0.709 1 86.56 97 SER A N 1
ATOM 755 C CA . SER A 1 97 ? 7.895 21.844 -0.082 1 86.56 97 SER A CA 1
ATOM 756 C C . SER A 1 97 ? 6.719 22.297 0.777 1 86.56 97 SER A C 1
ATOM 758 O O . SER A 1 97 ? 6.43 21.688 1.813 1 86.56 97 SER A O 1
ATOM 760 N N . PRO A 1 98 ? 6.16 23.312 0.319 1 91.75 98 PRO A N 1
ATOM 761 C CA . PRO A 1 98 ? 5.031 23.828 1.102 1 91.75 98 PRO A CA 1
ATOM 762 C C . PRO A 1 98 ? 3.842 22.859 1.115 1 91.75 98 PRO A C 1
ATOM 764 O O . PRO A 1 98 ? 3.621 22.141 0.144 1 91.75 98 PRO A O 1
ATOM 767 N N . ARG A 1 99 ? 3.223 22.859 2.225 1 94.81 99 ARG A N 1
ATOM 768 C CA . ARG A 1 99 ? 1.992 22.094 2.373 1 94.81 99 ARG A CA 1
ATOM 769 C C . ARG A 1 99 ? 0.779 23.016 2.479 1 94.81 99 ARG A C 1
ATOM 771 O O . ARG A 1 99 ? 0.852 24.078 3.098 1 94.81 99 ARG A O 1
ATOM 778 N N . TYR A 1 100 ? -0.225 22.594 1.829 1 96.44 100 TYR A N 1
ATOM 779 C CA . TYR A 1 100 ? -1.424 23.422 1.777 1 96.44 100 TYR A CA 1
ATOM 780 C C . TYR A 1 100 ? -2.645 22.641 2.262 1 96.44 100 TYR A C 1
ATOM 782 O O . TYR A 1 100 ? -2.742 21.422 2.049 1 96.44 100 TYR A O 1
ATOM 790 N N . LEU A 1 101 ? -3.549 23.312 2.932 1 97.38 101 LEU A N 1
ATOM 791 C CA . LEU A 1 101 ? -4.871 22.812 3.291 1 97.38 101 LEU A CA 1
ATOM 792 C C . LEU A 1 101 ? -5.945 23.859 2.98 1 97.38 101 LEU A C 1
ATOM 794 O O . LEU A 1 101 ? -5.688 25.062 3.053 1 97.38 101 LEU A O 1
ATOM 798 N N . SER A 1 102 ? -7.047 23.438 2.594 1 97.25 102 SER A N 1
ATOM 799 C CA . SER A 1 102 ? -8.172 24.359 2.457 1 97.25 102 SER A CA 1
ATOM 800 C C . SER A 1 102 ? -8.883 24.562 3.789 1 97.25 102 SER A C 1
ATOM 802 O O . SER A 1 102 ? -8.672 23.797 4.734 1 97.25 102 SER A O 1
ATOM 804 N N . ALA A 1 103 ? -9.594 25.641 3.855 1 97.06 103 ALA A N 1
ATOM 805 C CA . ALA A 1 103 ? -10.414 25.859 5.039 1 97.06 103 ALA A CA 1
ATOM 806 C C . ALA A 1 103 ? -11.359 24.688 5.27 1 97.06 103 ALA A C 1
ATOM 808 O O . ALA A 1 103 ? -11.633 24.312 6.414 1 97.06 103 ALA A O 1
ATOM 809 N N . LEU A 1 104 ? -11.781 24.125 4.148 1 96.12 104 LEU A N 1
ATOM 810 C CA . LEU A 1 104 ? -12.633 22.953 4.234 1 96.12 104 LEU A CA 1
ATOM 811 C C . LEU A 1 104 ? -11.875 21.781 4.875 1 96.12 104 LEU A C 1
ATOM 813 O O . LEU A 1 104 ? -12.406 21.125 5.77 1 96.12 104 LEU A O 1
ATOM 817 N N . ASP A 1 105 ? -10.68 21.562 4.488 1 96.12 105 ASP A N 1
ATOM 818 C CA . ASP A 1 105 ? -9.867 20.453 4.973 1 96.12 105 ASP A CA 1
ATOM 819 C C . ASP A 1 105 ? -9.625 20.562 6.477 1 96.12 105 ASP A C 1
ATOM 821 O O . ASP A 1 105 ? -9.852 19.609 7.223 1 96.12 105 ASP A O 1
ATOM 825 N N . VAL A 1 106 ? -9.18 21.703 6.863 1 97.06 106 VAL A N 1
ATOM 826 C CA . VAL A 1 106 ? -8.75 21.891 8.242 1 97.06 106 VAL A CA 1
ATOM 827 C C . VAL A 1 106 ? -9.961 21.812 9.18 1 97.06 106 VAL A C 1
ATOM 829 O O . VAL A 1 106 ? -9.883 21.219 10.258 1 97.06 106 VAL A O 1
ATOM 832 N N . THR A 1 107 ? -11.07 22.406 8.797 1 96.62 107 THR A N 1
ATOM 833 C CA . THR A 1 107 ? -12.25 22.422 9.648 1 96.62 107 THR A CA 1
ATOM 834 C C . THR A 1 107 ? -12.859 21.016 9.742 1 96.62 107 THR A C 1
ATOM 836 O O . THR A 1 107 ? -13.367 20.641 10.797 1 96.62 107 THR A O 1
ATOM 839 N N . THR A 1 108 ? -12.828 20.344 8.609 1 94.06 108 THR A N 1
ATOM 840 C CA . THR A 1 108 ? -13.297 18.953 8.625 1 94.06 108 THR A CA 1
ATOM 841 C C . THR A 1 108 ? -12.469 18.125 9.594 1 94.06 108 THR A C 1
ATOM 843 O O . THR A 1 108 ? -13.016 17.328 10.367 1 94.06 108 THR A O 1
ATOM 846 N N . GLU A 1 109 ? -11.188 18.297 9.57 1 93.06 109 GLU A N 1
ATOM 847 C CA . GLU A 1 109 ? -10.305 17.562 10.461 1 93.06 109 GLU A CA 1
ATOM 848 C C . GLU A 1 109 ? -10.586 17.906 11.922 1 93.06 109 GLU A C 1
ATOM 850 O O . GLU A 1 109 ? -10.484 17.031 12.797 1 93.06 109 GLU A O 1
ATOM 855 N N . LYS A 1 110 ? -10.859 19.156 12.164 1 93.88 110 LYS A N 1
ATOM 856 C CA . LYS A 1 110 ? -11.18 19.562 13.531 1 93.88 110 LYS A CA 1
ATOM 857 C C . LYS A 1 110 ? -12.391 18.797 14.062 1 93.88 110 LYS A C 1
ATOM 859 O O . LYS A 1 110 ? -12.406 18.391 15.219 1 93.88 110 LYS A O 1
ATOM 864 N N . GLU A 1 111 ? -13.344 18.641 13.203 1 90.88 111 GLU A N 1
ATOM 865 C CA . GLU A 1 111 ? -14.57 17.969 13.625 1 90.88 111 GLU A CA 1
ATOM 866 C C . GLU A 1 111 ? -14.352 16.469 13.797 1 90.88 111 GLU A C 1
ATOM 868 O O . GLU A 1 111 ? -15.07 15.812 14.555 1 90.88 111 GLU A O 1
ATOM 873 N N . ILE A 1 112 ? -13.398 15.922 13.125 1 88.12 112 ILE A N 1
ATOM 874 C CA . ILE A 1 112 ? -13.148 14.492 13.164 1 88.12 112 ILE A CA 1
ATOM 875 C C . ILE A 1 112 ? -12.242 14.156 14.352 1 88.12 112 ILE A C 1
ATOM 877 O O . ILE A 1 112 ? -12.477 13.18 15.062 1 88.12 112 ILE A O 1
ATOM 881 N N . LEU A 1 113 ? -11.242 14.961 14.617 1 87.12 113 LEU A N 1
ATOM 882 C CA . LEU A 1 113 ? -10.227 14.68 15.625 1 87.12 113 LEU A CA 1
ATOM 883 C C . LEU A 1 113 ? -10.773 14.961 17.031 1 87.12 113 LEU A C 1
ATOM 885 O O . LEU A 1 113 ? -11.633 15.82 17.203 1 87.12 113 LEU A O 1
ATOM 889 N N . LEU A 1 114 ? -10.234 14.227 17.891 1 83.75 114 LEU A N 1
ATOM 890 C CA . LEU A 1 114 ? -10.508 14.516 19.297 1 83.75 114 LEU A CA 1
ATOM 891 C C . LEU A 1 114 ? -9.82 15.812 19.719 1 83.75 114 LEU A C 1
ATOM 893 O O . LEU A 1 114 ? -8.914 16.297 19.031 1 83.75 114 LEU A O 1
ATOM 897 N N . GLU A 1 115 ? -10.211 16.344 20.797 1 85.25 115 GLU A N 1
ATOM 898 C CA . GLU A 1 115 ? -9.711 17.641 21.234 1 85.25 115 GLU A CA 1
ATOM 899 C C . GLU A 1 115 ? -8.203 17.609 21.469 1 85.25 115 GLU A C 1
ATOM 901 O O . GLU A 1 115 ? -7.492 18.531 21.078 1 85.25 115 GLU A O 1
ATOM 906 N N . ASP A 1 116 ? -7.758 16.531 22.062 1 83.19 116 ASP A N 1
ATOM 907 C CA . ASP A 1 116 ? -6.324 16.422 22.312 1 83.19 116 ASP A CA 1
ATOM 908 C C . ASP A 1 116 ? -5.555 16.266 21 1 83.19 116 ASP A C 1
ATOM 910 O O . ASP A 1 116 ? -4.473 16.844 20.844 1 83.19 116 ASP A O 1
ATOM 914 N N . GLU A 1 117 ? -6.145 15.516 20.125 1 86 117 GLU A N 1
ATOM 915 C CA . GLU A 1 117 ? -5.508 15.32 18.828 1 86 117 GLU A CA 1
ATOM 916 C C . GLU A 1 117 ? -5.535 16.609 18 1 86 117 GLU A C 1
ATOM 918 O O . GLU A 1 117 ? -4.59 16.906 17.266 1 86 117 GLU A O 1
ATOM 923 N N . TRP A 1 118 ? -6.629 17.344 18.188 1 90.56 118 TRP A N 1
ATOM 924 C CA . TRP A 1 118 ? -6.758 18.609 17.469 1 90.56 118 TRP A CA 1
ATOM 925 C C . TRP A 1 118 ? -5.672 19.594 17.891 1 90.56 118 TRP A C 1
ATOM 927 O O . TRP A 1 118 ? -5.066 20.266 17.047 1 90.56 118 TRP A O 1
ATOM 937 N N . THR A 1 119 ? -5.438 19.656 19.172 1 91.44 119 THR A N 1
ATOM 938 C CA . THR A 1 119 ? -4.406 20.562 19.672 1 91.44 119 THR A CA 1
ATOM 939 C C . THR A 1 119 ? -3.041 20.188 19.094 1 91.44 119 THR A C 1
ATOM 941 O O . THR A 1 119 ? -2.27 21.078 18.719 1 91.44 119 THR A O 1
ATOM 944 N N . LEU A 1 120 ? -2.836 18.922 19.031 1 88.38 120 LEU A N 1
ATOM 945 C CA . LEU A 1 120 ? -1.568 18.469 18.484 1 88.38 120 LEU A CA 1
ATOM 946 C C . LEU A 1 120 ? -1.5 18.75 16.984 1 88.38 120 LEU A C 1
ATOM 948 O O . LEU A 1 120 ? -0.432 19.062 16.453 1 88.38 120 LEU A O 1
ATOM 952 N N . PHE A 1 121 ? -2.629 18.641 16.359 1 93.62 121 PHE A N 1
ATOM 953 C CA . PHE A 1 121 ? -2.676 18.891 14.93 1 93.62 121 PHE A CA 1
ATOM 954 C C . PHE A 1 121 ? -2.43 20.375 14.633 1 93.62 121 PHE A C 1
ATOM 956 O O . PHE A 1 121 ? -1.718 20.703 13.688 1 93.62 121 PHE A O 1
ATOM 963 N N . LEU A 1 122 ? -3.01 21.188 15.406 1 93.88 122 LEU A N 1
ATOM 964 C CA . LEU A 1 122 ? -2.785 22.625 15.25 1 93.88 122 LEU A CA 1
ATOM 965 C C . LEU A 1 122 ? -1.312 22.969 15.453 1 93.88 122 LEU A C 1
ATOM 967 O O . LEU A 1 122 ? -0.759 23.797 14.719 1 93.88 122 LEU A O 1
ATOM 971 N N . GLU A 1 123 ? -0.758 22.359 16.422 1 91.5 123 GLU A N 1
ATOM 972 C CA . GLU A 1 123 ? 0.669 22.578 16.656 1 91.5 123 GLU A CA 1
ATOM 973 C C . GLU A 1 123 ? 1.491 22.125 15.453 1 91.5 123 GLU A C 1
ATOM 975 O O . GLU A 1 123 ? 2.502 22.734 15.117 1 91.5 123 GLU A O 1
ATOM 980 N N . HIS A 1 124 ? 1.042 21.078 14.891 1 92.5 124 HIS A N 1
ATOM 981 C CA . HIS A 1 124 ? 1.71 20.578 13.695 1 92.5 124 HIS A CA 1
ATOM 982 C C . HIS A 1 124 ? 1.615 21.594 12.555 1 92.5 124 HIS A C 1
ATOM 984 O O . HIS A 1 124 ? 2.598 21.844 11.852 1 92.5 124 HIS A O 1
ATOM 990 N N . ILE A 1 125 ? 0.488 22.172 12.383 1 95.25 125 ILE A N 1
ATOM 991 C CA . ILE A 1 125 ? 0.269 23.172 11.352 1 95.25 125 ILE A CA 1
ATOM 992 C C . ILE A 1 125 ? 1.191 24.359 11.586 1 95.25 125 ILE A C 1
ATOM 994 O O . ILE A 1 125 ? 1.808 24.875 10.648 1 95.25 125 ILE A O 1
ATOM 998 N N . PHE A 1 126 ? 1.354 24.766 12.852 1 92.75 126 PHE A N 1
ATOM 999 C CA . PHE A 1 126 ? 2.178 25.922 13.195 1 92.75 126 PHE A CA 1
ATOM 1000 C C . PHE A 1 126 ? 3.656 25.609 13 1 92.75 126 PHE A C 1
ATOM 1002 O O . PHE A 1 126 ? 4.387 26.406 12.398 1 92.75 126 PHE A O 1
ATOM 1009 N N . LYS A 1 127 ? 3.975 24.453 13.43 1 89.25 127 LYS A N 1
ATOM 1010 C CA . LYS A 1 127 ? 5.383 24.062 13.398 1 89.25 127 LYS A CA 1
ATOM 1011 C C . LYS A 1 127 ? 5.883 23.938 11.961 1 89.25 127 LYS A C 1
ATOM 1013 O O . LYS A 1 127 ? 6.996 24.359 11.648 1 89.25 127 LYS A O 1
ATOM 1018 N N . HIS A 1 128 ? 5.055 23.422 11.133 1 91 128 HIS A N 1
ATOM 1019 C CA . HIS A 1 128 ? 5.484 23.156 9.766 1 91 128 HIS A CA 1
ATOM 1020 C C . HIS A 1 128 ? 4.996 24.25 8.82 1 91 128 HIS A C 1
ATOM 1022 O O . HIS A 1 128 ? 5.227 24.188 7.609 1 91 128 HIS A O 1
ATOM 1028 N N . ARG A 1 129 ? 4.352 25.234 9.344 1 93.06 129 ARG A N 1
ATOM 1029 C CA . ARG A 1 129 ? 3.855 26.391 8.602 1 93.06 129 ARG A CA 1
ATOM 1030 C C . ARG A 1 129 ? 3.027 25.953 7.398 1 93.06 129 ARG A C 1
ATOM 1032 O O . ARG A 1 129 ? 3.314 26.344 6.266 1 93.06 129 ARG A O 1
ATOM 1039 N N . VAL A 1 130 ? 2.037 25.203 7.719 1 95.94 130 VAL A N 1
ATOM 1040 C CA . VAL A 1 130 ? 1.094 24.766 6.691 1 95.94 130 VAL A CA 1
ATOM 1041 C C . VAL A 1 130 ? 0.173 25.938 6.32 1 95.94 130 VAL A C 1
ATOM 1043 O O . VAL A 1 130 ? -0.437 26.547 7.195 1 95.94 130 VAL A O 1
ATOM 1046 N N . ILE A 1 131 ? 0.125 26.219 5.098 1 96.25 131 ILE A N 1
ATOM 1047 C CA . ILE A 1 131 ? -0.679 27.344 4.648 1 96.25 131 ILE A CA 1
ATOM 1048 C C . ILE A 1 131 ? -2.115 26.891 4.402 1 96.25 131 ILE A C 1
ATOM 1050 O O . ILE A 1 131 ? -2.35 25.922 3.688 1 96.25 131 ILE A O 1
ATOM 1054 N N . VAL A 1 132 ? -3.016 27.562 5.035 1 97.38 132 VAL A N 1
ATOM 1055 C CA . VAL A 1 132 ? -4.434 27.266 4.879 1 97.38 132 VAL A CA 1
ATOM 1056 C C . VAL A 1 132 ? -5.07 28.25 3.898 1 97.38 132 VAL A C 1
ATOM 1058 O O . VAL A 1 132 ? -4.926 29.453 4.047 1 97.38 132 VAL A O 1
ATOM 1061 N N . VAL A 1 133 ? -5.711 27.734 2.924 1 96.81 133 VAL A N 1
ATOM 1062 C CA . VAL A 1 133 ? -6.359 28.547 1.897 1 96.81 133 VAL A CA 1
ATOM 1063 C C . VAL A 1 133 ? -7.855 28.656 2.197 1 96.81 133 VAL A C 1
ATOM 1065 O O . VAL A 1 133 ? -8.523 27.656 2.436 1 96.81 133 VAL A O 1
ATOM 1068 N N . ASP A 1 134 ? -8.297 29.875 2.219 1 95 134 ASP A N 1
ATOM 1069 C CA . ASP A 1 134 ? -9.719 30.094 2.475 1 95 134 ASP A CA 1
ATOM 1070 C C . ASP A 1 134 ? -10.562 29.703 1.267 1 95 134 ASP A C 1
ATOM 1072 O O . ASP A 1 134 ? -11.141 30.562 0.592 1 95 134 ASP A O 1
ATOM 1076 N N . ASP A 1 135 ? -10.602 28.406 1.037 1 95.56 135 ASP A N 1
ATOM 1077 C CA . ASP A 1 135 ? -11.367 27.797 -0.042 1 95.56 135 ASP A CA 1
ATOM 1078 C C . ASP A 1 135 ? -12.289 26.703 0.49 1 95.56 135 ASP A C 1
ATOM 1080 O O . ASP A 1 135 ? -11.875 25.875 1.302 1 95.56 135 ASP A O 1
ATOM 1084 N N . TRP A 1 136 ? -13.555 26.703 0.078 1 95.62 136 TRP A N 1
ATOM 1085 C CA . TRP A 1 136 ? -14.562 25.781 0.596 1 95.62 136 TRP A CA 1
ATOM 1086 C C . TRP A 1 136 ? -15.078 24.859 -0.509 1 95.62 136 TRP A C 1
ATOM 1088 O O . TRP A 1 136 ? -16.047 24.125 -0.306 1 95.62 136 TRP A O 1
ATOM 1098 N N . THR A 1 137 ? -14.391 24.906 -1.654 1 92.94 137 THR A N 1
ATOM 1099 C CA . THR A 1 137 ? -14.906 24.172 -2.807 1 92.94 137 THR A CA 1
ATOM 1100 C C . THR A 1 137 ? -14 22.984 -3.146 1 92.94 137 THR A C 1
ATOM 1102 O O . THR A 1 137 ? -14.445 22 -3.744 1 92.94 137 THR A O 1
ATOM 1105 N N . LYS A 1 138 ? -12.742 23.156 -2.75 1 92.81 138 LYS A N 1
ATOM 1106 C CA . LYS A 1 138 ? -11.789 22.125 -3.164 1 92.81 138 LYS A CA 1
ATOM 1107 C C . LYS A 1 138 ? -10.961 21.641 -1.979 1 92.81 138 LYS A C 1
ATOM 1109 O O . LYS A 1 138 ? -10.789 22.359 -0.995 1 92.81 138 LYS A O 1
ATOM 1114 N N . CYS A 1 139 ? -10.547 20.438 -2.137 1 93.31 139 CYS A N 1
ATOM 1115 C CA . CYS A 1 139 ? -9.594 19.859 -1.2 1 93.31 139 CYS A CA 1
ATOM 1116 C C . CYS A 1 139 ? -8.164 20.109 -1.657 1 93.31 139 CYS A C 1
ATOM 1118 O O . CYS A 1 139 ? -7.816 19.828 -2.809 1 93.31 139 CYS A O 1
ATOM 1120 N N . TYR A 1 140 ? -7.332 20.641 -0.807 1 94.56 140 TYR A N 1
ATOM 1121 C CA . TYR A 1 140 ? -5.957 20.953 -1.181 1 94.56 140 TYR A CA 1
ATOM 1122 C C . TYR A 1 140 ? -4.988 19.938 -0.587 1 94.56 140 TYR A C 1
ATOM 1124 O O . TYR A 1 140 ? -3.889 19.734 -1.114 1 94.56 140 TYR A O 1
ATOM 1132 N N . GLY A 1 141 ? -5.398 19.328 0.483 1 94.75 141 GLY A N 1
ATOM 1133 C CA . GLY A 1 141 ? -4.504 18.375 1.116 1 94.75 141 GLY A CA 1
ATOM 1134 C C . GLY A 1 141 ? -5.23 17.297 1.895 1 94.75 141 GLY A C 1
ATOM 1135 O O . GLY A 1 141 ? -6.371 17.484 2.318 1 94.75 141 GLY A O 1
ATOM 1136 N N . THR A 1 142 ? -4.551 16.172 1.975 1 94.44 142 THR A N 1
ATOM 1137 C CA . THR A 1 142 ? -5.043 15.07 2.801 1 94.44 142 THR A CA 1
ATOM 1138 C C . THR A 1 142 ? -4.211 14.938 4.074 1 94.44 142 THR A C 1
ATOM 1140 O O . THR A 1 142 ? -3.008 15.211 4.066 1 94.44 142 THR A O 1
ATOM 1143 N N . VAL A 1 143 ? -4.926 14.625 5.148 1 94.25 143 VAL A N 1
ATOM 1144 C CA . VAL A 1 143 ? -4.258 14.508 6.441 1 94.25 143 VAL A CA 1
ATOM 1145 C C . VAL A 1 143 ? -4.301 13.055 6.91 1 94.25 143 VAL A C 1
ATOM 1147 O O . VAL A 1 143 ? -5.379 12.492 7.117 1 94.25 143 VAL A O 1
ATOM 1150 N N . GLN A 1 144 ? -3.111 12.492 7.035 1 91.12 144 GLN A N 1
ATOM 1151 C CA . GLN A 1 144 ? -2.994 11.148 7.586 1 91.12 144 GLN A CA 1
ATOM 1152 C C . GLN A 1 144 ? -2.51 11.188 9.031 1 91.12 144 GLN A C 1
ATOM 1154 O O . GLN A 1 144 ? -1.643 11.992 9.383 1 91.12 144 GLN A O 1
ATOM 1159 N N . THR A 1 145 ? -3.121 10.383 9.828 1 86.31 145 THR A N 1
ATOM 1160 C CA . THR A 1 145 ? -2.725 10.266 11.227 1 86.31 145 THR A CA 1
ATOM 1161 C C . THR A 1 145 ? -2.104 8.898 11.5 1 86.31 145 THR A C 1
ATOM 1163 O O . THR A 1 145 ? -2.705 7.863 11.195 1 86.31 145 THR A O 1
ATOM 1166 N N . PHE A 1 146 ? -0.875 8.984 12 1 80.44 146 PHE A N 1
ATOM 1167 C CA . PHE A 1 146 ? -0.16 7.75 12.297 1 80.44 146 PHE A CA 1
ATOM 1168 C C . PHE A 1 146 ? -0.016 7.551 13.805 1 80.44 146 PHE A C 1
ATOM 1170 O O . PHE A 1 146 ? 0.285 8.5 14.531 1 80.44 146 PHE A O 1
ATOM 1177 N N . LEU A 1 147 ? -0.379 6.43 14.18 1 73.69 147 LEU A N 1
ATOM 1178 C CA . LEU A 1 147 ? -0.194 6.062 15.578 1 73.69 147 LEU A CA 1
ATOM 1179 C C . LEU A 1 147 ? 0.863 4.973 15.719 1 73.69 147 LEU A C 1
ATOM 1181 O O . LEU A 1 147 ? 0.892 4.023 14.93 1 73.69 147 LEU A O 1
ATOM 1185 N N . HIS A 1 148 ? 1.974 5.301 16.406 1 62.75 148 HIS A N 1
ATOM 1186 C CA . HIS A 1 148 ? 3 4.289 16.641 1 62.75 148 HIS A CA 1
ATOM 1187 C C . HIS A 1 148 ? 2.475 3.168 17.531 1 62.75 148 HIS A C 1
ATOM 1189 O O . HIS A 1 148 ? 1.928 3.426 18.609 1 62.75 148 HIS A O 1
ATOM 1195 N N . SER A 1 149 ? 1.359 2.672 17.203 1 53.69 149 SER A N 1
ATOM 1196 C CA . SER A 1 149 ? 0.844 1.6 18.047 1 53.69 149 SER A CA 1
ATOM 1197 C C . SER A 1 149 ? 1.928 0.573 18.359 1 53.69 149 SER A C 1
ATOM 1199 O O . SER A 1 149 ? 2.846 0.37 17.562 1 53.69 149 SER A O 1
ATOM 1201 N N . SER A 1 150 ? 2.248 0.478 19.594 1 44.34 150 SER A N 1
ATOM 1202 C CA . SER A 1 150 ? 2.76 -0.855 19.906 1 44.34 150 SER A CA 1
ATOM 1203 C C . SER A 1 150 ? 2.088 -1.915 19.031 1 44.34 150 SER A C 1
ATOM 1205 O O . SER A 1 150 ? 0.858 -1.973 18.953 1 44.34 150 SER A O 1
ATOM 1207 N N . ASP A 1 151 ? 2.42 -2.084 17.891 1 43.44 151 ASP A N 1
ATOM 1208 C CA . ASP A 1 151 ? 1.854 -3.145 17.062 1 43.44 151 ASP A CA 1
ATOM 1209 C C . ASP A 1 151 ? 0.874 -4 17.859 1 43.44 151 ASP A C 1
ATOM 1211 O O . ASP A 1 151 ? 1.064 -4.215 19.062 1 43.44 151 ASP A O 1
ATOM 1215 N N . ALA A 1 152 ? -0.515 -3.828 17.562 1 42.66 152 ALA A N 1
ATOM 1216 C CA . ALA A 1 152 ? -1.467 -4.766 18.156 1 42.66 152 ALA A CA 1
ATOM 1217 C C . ALA A 1 152 ? -0.745 -5.898 18.875 1 42.66 152 ALA A C 1
ATOM 1219 O O . ALA A 1 152 ? -1.334 -6.578 19.719 1 42.66 152 ALA A O 1
ATOM 1220 N N . GLU A 1 153 ? 0.377 -6.219 18.328 1 43.34 153 GLU A N 1
ATOM 1221 C CA . GLU A 1 153 ? 0.974 -7.484 18.766 1 43.34 153 GLU A CA 1
ATOM 1222 C C . GLU A 1 153 ? 1.391 -7.43 20.234 1 43.34 153 GLU A C 1
ATOM 1224 O O . GLU A 1 153 ? 1.538 -8.469 20.875 1 43.34 153 GLU A O 1
ATOM 1229 N N . SER A 1 154 ? 1.677 -6.184 20.609 1 42.53 154 SER A N 1
ATOM 1230 C CA . SER A 1 154 ? 2.311 -6.254 21.922 1 42.53 154 SER A CA 1
ATOM 1231 C C . SER A 1 154 ? 1.278 -6.148 23.031 1 42.53 154 SER A C 1
ATOM 1233 O O . SER A 1 154 ? 1.6 -6.367 24.203 1 42.53 154 SER A O 1
ATOM 1235 N N . CYS A 1 155 ? 0.054 -5.613 22.594 1 45.59 155 CYS A N 1
ATOM 1236 C CA . CYS A 1 155 ? -0.755 -5.367 23.781 1 45.59 155 CYS A CA 1
ATOM 1237 C C . CYS A 1 155 ? -1.79 -6.469 23.969 1 45.59 155 CYS A C 1
ATOM 1239 O O . CYS A 1 155 ? -2.432 -6.898 23.016 1 45.59 155 CYS A O 1
ATOM 1241 N N . SER A 1 156 ? -1.766 -7.141 25 1 50.34 156 SER A N 1
ATOM 1242 C CA . SER A 1 156 ? -2.684 -8.172 25.469 1 50.34 156 SER A CA 1
ATOM 1243 C C . SER A 1 156 ? -4.133 -7.801 25.172 1 50.34 156 SER A C 1
ATOM 1245 O O . SER A 1 156 ? -4.977 -8.672 24.969 1 50.34 156 SER A O 1
ATOM 1247 N N . ASP A 1 157 ? -4.492 -6.543 25.031 1 59.25 157 ASP A N 1
ATOM 1248 C CA . ASP A 1 157 ? -5.902 -6.18 24.938 1 59.25 157 ASP A CA 1
ATOM 1249 C C . ASP A 1 157 ? -6.234 -5.652 23.531 1 59.25 157 ASP A C 1
ATOM 1251 O O . ASP A 1 157 ? -7.227 -4.949 23.359 1 59.25 157 ASP A O 1
ATOM 1255 N N . SER A 1 158 ? -5.512 -6.191 22.531 1 77.75 158 SER A N 1
ATOM 1256 C CA . SER A 1 158 ? -5.723 -5.641 21.188 1 77.75 158 SER A CA 1
ATOM 1257 C C . SER A 1 158 ? -6.617 -6.543 20.344 1 77.75 158 SER A C 1
ATOM 1259 O O . SER A 1 158 ? -6.578 -7.77 20.484 1 77.75 158 SER A O 1
ATOM 1261 N N . PHE A 1 159 ? -7.676 -5.906 19.656 1 86.25 159 PHE A N 1
ATOM 1262 C CA . PHE A 1 159 ? -8.562 -6.656 18.781 1 86.25 159 PHE A CA 1
ATOM 1263 C C . PHE A 1 159 ? -8.07 -6.602 17.344 1 86.25 159 PHE A C 1
ATOM 1265 O O . PHE A 1 159 ? -7.254 -5.746 16.984 1 86.25 159 PHE A O 1
ATOM 1272 N N . LYS A 1 160 ? -8.414 -7.613 16.656 1 87.75 160 LYS A N 1
ATOM 1273 C CA . LYS A 1 160 ? -8.258 -7.621 15.203 1 87.75 160 LYS A CA 1
ATOM 1274 C C . LYS A 1 160 ? -9.586 -7.906 14.508 1 87.75 160 LYS A C 1
ATOM 1276 O O . LYS A 1 160 ? -10.195 -8.953 14.734 1 87.75 160 LYS A O 1
ATOM 1281 N N . GLY A 1 161 ? -10.039 -6.926 13.805 1 91.19 161 GLY A N 1
ATOM 1282 C CA . GLY A 1 161 ? -11.273 -7.094 13.055 1 91.19 161 GLY A CA 1
ATOM 1283 C C . GLY A 1 161 ? -11.047 -7.215 11.555 1 91.19 161 GLY A C 1
ATOM 1284 O O . GLY A 1 161 ? -10.211 -6.504 10.992 1 91.19 161 GLY A O 1
ATOM 1285 N N . GLU A 1 162 ? -11.664 -8.211 10.969 1 91.44 162 GLU A N 1
ATOM 1286 C CA . GLU A 1 162 ? -11.641 -8.391 9.516 1 91.44 162 GLU A CA 1
ATOM 1287 C C . GLU A 1 162 ? -13.031 -8.258 8.914 1 91.44 162 GLU A C 1
ATOM 1289 O O . GLU A 1 162 ? -14.016 -8.703 9.508 1 91.44 162 GLU A O 1
ATOM 1294 N N . CYS A 1 163 ? -13.102 -7.582 7.793 1 93.62 163 CYS A N 1
ATOM 1295 C CA . CYS A 1 163 ? -14.414 -7.426 7.188 1 93.62 163 CYS A CA 1
ATOM 1296 C C . CYS A 1 163 ? -14.336 -7.57 5.672 1 93.62 163 CYS A C 1
ATOM 1298 O O . CYS A 1 163 ? -13.266 -7.418 5.082 1 93.62 163 CYS A O 1
ATOM 1300 N N . ASP A 1 164 ? -15.43 -7.945 5.066 1 92.69 164 ASP A N 1
ATOM 1301 C CA . ASP A 1 164 ? -15.602 -8.086 3.625 1 92.69 164 ASP A CA 1
ATOM 1302 C C . ASP A 1 164 ? -17.078 -7.957 3.236 1 92.69 164 ASP A C 1
ATOM 1304 O O . ASP A 1 164 ? -17.953 -8.062 4.09 1 92.69 164 ASP A O 1
ATOM 1308 N N . ALA A 1 165 ? -17.281 -7.555 2.014 1 93.81 165 ALA A N 1
ATOM 1309 C CA . ALA A 1 165 ? -18.641 -7.406 1.516 1 93.81 165 ALA A CA 1
ATOM 1310 C C . ALA A 1 165 ? -18.766 -7.918 0.083 1 93.81 165 ALA A C 1
ATOM 1312 O O . ALA A 1 165 ? -17.766 -7.988 -0.643 1 93.81 165 ALA A O 1
ATOM 1313 N N . SER A 1 166 ? -19.875 -8.391 -0.275 1 90.19 166 SER A N 1
ATOM 1314 C CA . SER A 1 166 ? -20.219 -8.789 -1.635 1 90.19 166 SER A CA 1
ATOM 1315 C C . SER A 1 166 ? -21.469 -8.07 -2.121 1 90.19 166 SER A C 1
ATOM 1317 O O . SER A 1 166 ? -22.547 -8.188 -1.516 1 90.19 166 SER A O 1
ATOM 1319 N N . PHE A 1 167 ? -21.344 -7.352 -3.156 1 91.62 167 PHE A N 1
ATOM 1320 C CA . PHE A 1 167 ? -22.422 -6.539 -3.699 1 91.62 167 PHE A CA 1
ATOM 1321 C C . PHE A 1 167 ? -22.969 -7.148 -4.984 1 91.62 167 PHE A C 1
ATOM 1323 O O . PHE A 1 167 ? -22.203 -7.574 -5.852 1 91.62 167 PHE A O 1
ATOM 1330 N N . CYS A 1 168 ? -24.219 -7.25 -5.047 1 89.06 168 CYS A N 1
ATOM 1331 C CA . CYS A 1 168 ? -24.906 -7.699 -6.254 1 89.06 168 CYS A CA 1
ATOM 1332 C C . CYS A 1 168 ? -25.562 -6.527 -6.977 1 89.06 168 CYS A C 1
ATOM 1334 O O . CYS A 1 168 ? -26.562 -5.977 -6.5 1 89.06 168 CYS A O 1
ATOM 1336 N N . GLU A 1 169 ? -25.078 -6.207 -8.102 1 87.75 169 GLU A N 1
ATOM 1337 C CA . GLU A 1 169 ? -25.562 -5.051 -8.852 1 87.75 169 GLU A CA 1
ATOM 1338 C C . GLU A 1 169 ? -27 -5.258 -9.336 1 87.75 169 GLU A C 1
ATOM 1340 O O . GLU A 1 169 ? -27.766 -4.301 -9.422 1 87.75 169 GLU A O 1
ATOM 1345 N N . GLN A 1 170 ? -27.344 -6.449 -9.641 1 87.94 170 GLN A N 1
ATOM 1346 C CA . GLN A 1 170 ? -28.672 -6.746 -10.172 1 87.94 170 GLN A CA 1
ATOM 1347 C C . GLN A 1 170 ? -29.75 -6.504 -9.125 1 87.94 170 GLN A C 1
ATOM 1349 O O . GLN A 1 170 ? -30.797 -5.918 -9.43 1 87.94 170 GLN A O 1
ATOM 1354 N N . THR A 1 171 ? -29.516 -6.855 -7.934 1 89.44 171 THR A N 1
ATOM 1355 C CA . THR A 1 171 ? -30.531 -6.742 -6.883 1 89.44 171 THR A CA 1
ATOM 1356 C C . THR A 1 171 ? -30.328 -5.461 -6.078 1 89.44 171 THR A C 1
ATOM 1358 O O . THR A 1 171 ? -31.234 -5.016 -5.375 1 89.44 171 THR A O 1
ATOM 1361 N N . GLY A 1 172 ? -29.156 -4.891 -6.188 1 91.31 172 GLY A N 1
ATOM 1362 C CA . GLY A 1 172 ? -28.844 -3.721 -5.383 1 91.31 172 GLY A CA 1
ATOM 1363 C C . GLY A 1 172 ? -28.672 -4.039 -3.908 1 91.31 172 GLY A C 1
ATOM 1364 O O . GLY A 1 172 ? -28.969 -3.205 -3.049 1 91.31 172 GLY A O 1
ATOM 1365 N N . LYS A 1 173 ? -28.469 -5.262 -3.67 1 92.25 173 LYS A N 1
ATOM 1366 C CA . LYS A 1 173 ? -28.281 -5.715 -2.293 1 92.25 173 LYS A CA 1
ATOM 1367 C C . LYS A 1 173 ? -26.891 -6.277 -2.084 1 92.25 173 LYS A C 1
ATOM 1369 O O . LYS A 1 173 ? -26.203 -6.656 -3.045 1 92.25 173 LYS A O 1
ATOM 1374 N N . ALA A 1 174 ? -26.438 -6.191 -0.809 1 92.44 174 ALA A N 1
ATOM 1375 C CA . ALA A 1 174 ? -25.109 -6.68 -0.491 1 92.44 174 ALA A CA 1
ATOM 1376 C C . ALA A 1 174 ? -25.125 -7.59 0.733 1 92.44 174 ALA A C 1
ATOM 1378 O O . ALA A 1 174 ? -26.062 -7.547 1.528 1 92.44 174 ALA A O 1
ATOM 1379 N N . LYS A 1 175 ? -24.219 -8.453 0.746 1 89.19 175 LYS A N 1
ATOM 1380 C CA . LYS A 1 175 ? -23.922 -9.266 1.927 1 89.19 175 LYS A CA 1
ATOM 1381 C C . LYS A 1 175 ? -22.672 -8.75 2.643 1 89.19 175 LYS A C 1
ATOM 1383 O O . LYS A 1 175 ? -21.672 -8.438 2 1 89.19 175 LYS A O 1
ATOM 1388 N N . LEU A 1 176 ? -22.812 -8.531 3.904 1 91.62 176 LEU A N 1
ATOM 1389 C CA . LEU A 1 176 ? -21.672 -8.062 4.703 1 91.62 176 LEU A CA 1
ATOM 1390 C C . LEU A 1 176 ? -21.234 -9.125 5.703 1 91.62 176 LEU A C 1
ATOM 1392 O O . LEU A 1 176 ? -22.078 -9.859 6.238 1 91.62 176 LEU A O 1
ATOM 1396 N N . ALA A 1 177 ? -19.953 -9.227 5.93 1 88.81 177 ALA A N 1
ATOM 1397 C CA . ALA A 1 177 ? -19.438 -10.156 6.926 1 88.81 177 ALA A CA 1
ATOM 1398 C C . ALA A 1 177 ? -18.219 -9.57 7.633 1 88.81 177 ALA A C 1
ATOM 1400 O O . ALA A 1 177 ? -17.438 -8.836 7.023 1 88.81 177 ALA A O 1
ATOM 1401 N N . PHE A 1 178 ? -18.125 -9.781 8.922 1 89.81 178 PHE A N 1
ATOM 1402 C CA . PHE A 1 178 ? -16.906 -9.422 9.648 1 89.81 178 PHE A CA 1
ATOM 1403 C C . PHE A 1 178 ? -16.609 -10.438 10.742 1 89.81 178 PHE A C 1
ATOM 1405 O O . PHE A 1 178 ? -17.5 -11.188 11.156 1 89.81 178 PHE A O 1
ATOM 1412 N N . VAL A 1 179 ? -15.398 -10.539 11.102 1 87.06 179 VAL A N 1
ATOM 1413 C CA . VAL A 1 179 ? -14.945 -11.391 12.195 1 87.06 179 VAL A CA 1
ATOM 1414 C C . VAL A 1 179 ? -14.062 -10.586 13.141 1 87.06 179 VAL A C 1
ATOM 1416 O O . VAL A 1 179 ? -13.406 -9.625 12.727 1 87.06 179 VAL A O 1
ATOM 1419 N N . ILE A 1 180 ? -14.094 -10.898 14.406 1 87.75 180 ILE A N 1
ATOM 1420 C CA . ILE A 1 180 ? -13.305 -10.219 15.43 1 87.75 180 ILE A CA 1
ATOM 1421 C C . ILE A 1 180 ? -12.43 -11.227 16.172 1 87.75 180 ILE A C 1
ATOM 1423 O O . ILE A 1 180 ? -12.922 -12.258 16.641 1 87.75 180 ILE A O 1
ATOM 1427 N N . PHE A 1 181 ? -11.18 -10.922 16.203 1 82.38 181 PHE A N 1
ATOM 1428 C CA . PHE A 1 181 ? -10.219 -11.688 16.984 1 82.38 181 PHE A CA 1
ATOM 1429 C C . PHE A 1 181 ? -9.805 -10.914 18.234 1 82.38 181 PHE A C 1
ATOM 1431 O O . PHE A 1 181 ? -9.625 -9.695 18.188 1 82.38 181 PHE A O 1
ATOM 1438 N N . LYS A 1 182 ? -9.75 -11.617 19.344 1 79.44 182 LYS A N 1
ATOM 1439 C CA . LYS A 1 182 ? -9.203 -11.078 20.594 1 79.44 182 LYS A CA 1
ATOM 1440 C C . LYS A 1 182 ? -8.094 -11.984 21.125 1 79.44 182 LYS A C 1
ATOM 1442 O O . LYS A 1 182 ? -8.312 -13.18 21.344 1 79.44 182 LYS A O 1
ATOM 1447 N N . GLU A 1 183 ? -6.965 -11.43 21.297 1 70.69 183 GLU A N 1
ATOM 1448 C CA . GLU A 1 183 ? -5.82 -12.188 21.797 1 70.69 183 GLU A CA 1
ATOM 1449 C C . GLU A 1 183 ? -5.551 -13.414 20.938 1 70.69 183 GLU A C 1
ATOM 1451 O O . GLU A 1 183 ? -5.363 -14.523 21.453 1 70.69 183 GLU A O 1
ATOM 1456 N N . GLY A 1 184 ? -5.727 -13.242 19.656 1 66.69 184 GLY A N 1
ATOM 1457 C CA . GLY A 1 184 ? -5.41 -14.305 18.719 1 66.69 184 GLY A CA 1
ATOM 1458 C C . GLY A 1 184 ? -6.535 -15.312 18.562 1 66.69 184 GLY A C 1
ATOM 1459 O O . GLY A 1 184 ? -6.438 -16.234 17.75 1 66.69 184 GLY A O 1
ATOM 1460 N N . LYS A 1 185 ? -7.598 -15.055 19.234 1 72.06 185 LYS A N 1
ATOM 1461 C CA . LYS A 1 185 ? -8.734 -15.977 19.172 1 72.06 185 LYS A CA 1
ATOM 1462 C C . LYS A 1 185 ? -9.938 -15.32 18.5 1 72.06 185 LYS A C 1
ATOM 1464 O O . LYS A 1 185 ? -10.211 -14.141 18.734 1 72.06 185 LYS A O 1
ATOM 1469 N N . LEU A 1 186 ? -10.57 -16.156 17.703 1 78.56 186 LEU A N 1
ATOM 1470 C CA . LEU A 1 186 ? -11.805 -15.672 17.078 1 78.56 186 LEU A CA 1
ATOM 1471 C C . LEU A 1 186 ? -12.938 -15.602 18.094 1 78.56 186 LEU A C 1
ATOM 1473 O O . LEU A 1 186 ? -13.344 -16.625 18.641 1 78.56 186 LEU A O 1
ATOM 1477 N N . VAL A 1 187 ? -13.461 -14.492 18.344 1 78.5 187 VAL A N 1
ATOM 1478 C CA . VAL A 1 187 ? -14.43 -14.32 19.422 1 78.5 187 VAL A CA 1
ATOM 1479 C C . VAL A 1 187 ? -15.812 -14.031 18.844 1 78.5 187 VAL A C 1
ATOM 1481 O O . VAL A 1 187 ? -16.828 -14.336 19.469 1 78.5 187 VAL A O 1
ATOM 1484 N N . TRP A 1 188 ? -15.82 -13.445 17.625 1 82.56 188 TRP A N 1
ATOM 1485 C CA . TRP A 1 188 ? -17.109 -13.039 17.078 1 82.56 188 TRP A CA 1
ATOM 1486 C C . TRP A 1 188 ? -17.109 -13.086 15.562 1 82.56 188 TRP A C 1
ATOM 1488 O O . TRP A 1 188 ? -16.094 -12.781 14.93 1 82.56 188 TRP A O 1
ATOM 1498 N N . ALA A 1 189 ? -18.188 -13.531 14.961 1 82.94 189 ALA A N 1
ATOM 1499 C CA . ALA A 1 189 ? -18.422 -13.508 13.523 1 82.94 189 ALA A CA 1
ATOM 1500 C C . ALA A 1 189 ? -19.891 -13.188 13.211 1 82.94 189 ALA A C 1
ATOM 1502 O O . ALA A 1 189 ? -20.797 -13.688 13.891 1 82.94 189 ALA A O 1
ATOM 1503 N N . GLU A 1 190 ? -20.109 -12.258 12.305 1 83.19 190 GLU A N 1
ATOM 1504 C CA . GLU A 1 190 ? -21.469 -11.898 11.922 1 83.19 190 GLU A CA 1
ATOM 1505 C C . GLU A 1 190 ? -21.594 -11.711 10.406 1 83.19 190 GLU A C 1
ATOM 1507 O O . GLU A 1 190 ? -20.656 -11.234 9.766 1 83.19 190 GLU A O 1
ATOM 1512 N N . VAL A 1 191 ? -22.734 -12.156 9.859 1 83.69 191 VAL A N 1
ATOM 1513 C CA . VAL A 1 191 ? -23.031 -11.984 8.445 1 83.69 191 VAL A CA 1
ATOM 1514 C C . VAL A 1 191 ? -24.359 -11.266 8.281 1 83.69 191 VAL A C 1
ATOM 1516 O O . VAL A 1 191 ? -25.359 -11.617 8.922 1 83.69 191 VAL A O 1
ATOM 1519 N N . PHE A 1 192 ? -24.406 -10.219 7.523 1 85.56 192 PHE A N 1
ATOM 1520 C CA . PHE A 1 192 ? -25.609 -9.461 7.207 1 85.56 192 PHE A CA 1
ATOM 1521 C C . PHE A 1 192 ? -26.078 -9.766 5.785 1 85.56 192 PHE A C 1
ATOM 1523 O O . PHE A 1 192 ? -25.266 -9.766 4.852 1 85.56 192 PHE A O 1
ATOM 1530 N N . HIS A 1 193 ? -27.328 -10.023 5.691 1 83.88 193 HIS A N 1
ATOM 1531 C CA . HIS A 1 193 ? -27.875 -10.336 4.379 1 83.88 193 HIS A CA 1
ATOM 1532 C C . HIS A 1 193 ? -28.781 -9.211 3.877 1 83.88 193 HIS A C 1
ATOM 1534 O O . HIS A 1 193 ? -29.344 -8.453 4.672 1 83.88 193 HIS A O 1
ATOM 1540 N N . GLU A 1 194 ? -28.859 -9.07 2.611 1 86.81 194 GLU A N 1
ATOM 1541 C CA . GLU A 1 194 ? -29.812 -8.203 1.914 1 86.81 194 GLU A CA 1
ATOM 1542 C C . GLU A 1 194 ? -29.688 -6.758 2.377 1 86.81 194 GLU A C 1
ATOM 1544 O O . GLU A 1 194 ? -30.688 -6.105 2.684 1 86.81 194 GLU A O 1
ATOM 1549 N N . VAL A 1 195 ? -28.516 -6.348 2.535 1 91.06 195 VAL A N 1
ATOM 1550 C CA . VAL A 1 195 ? -28.297 -4.953 2.9 1 91.06 195 VAL A CA 1
ATOM 1551 C C . VAL A 1 195 ? -28.375 -4.074 1.656 1 91.06 195 VAL A C 1
ATOM 1553 O O . VAL A 1 195 ? -27.641 -4.27 0.694 1 91.06 195 VAL A O 1
ATOM 1556 N N . PRO A 1 196 ? -29.297 -3.154 1.604 1 92.19 196 PRO A N 1
ATOM 1557 C CA . PRO A 1 196 ? -29.422 -2.283 0.433 1 92.19 196 PRO A CA 1
ATOM 1558 C C . PRO A 1 196 ? -28.219 -1.362 0.252 1 92.19 196 PRO A C 1
ATOM 1560 O O . PRO A 1 196 ? -27.781 -0.704 1.204 1 92.19 196 PRO A O 1
ATOM 1563 N N . CYS A 1 197 ? -27.625 -1.397 -0.895 1 90.25 197 CYS A N 1
ATOM 1564 C CA . CYS A 1 197 ? -26.469 -0.555 -1.22 1 90.25 197 CYS A CA 1
ATOM 1565 C C . CYS A 1 197 ? -26.516 -0.109 -2.676 1 90.25 197 CYS A C 1
ATOM 1567 O O . CYS A 1 197 ? -27.188 -0.736 -3.502 1 90.25 197 CYS A O 1
ATOM 1569 N N . LYS A 1 198 ? -25.844 0.996 -2.99 1 88.75 198 LYS A N 1
ATOM 1570 C CA . LYS A 1 198 ? -25.859 1.557 -4.336 1 88.75 198 LYS A CA 1
ATOM 1571 C C . LYS A 1 198 ? -24.594 1.156 -5.105 1 88.75 198 LYS A C 1
ATOM 1573 O O . LYS A 1 198 ? -24.578 1.195 -6.336 1 88.75 198 LYS A O 1
ATOM 1578 N N . SER A 1 199 ? -23.531 0.842 -4.402 1 91.69 199 SER A N 1
ATOM 1579 C CA . SER A 1 199 ? -22.266 0.536 -5.051 1 91.69 199 SER A CA 1
ATOM 1580 C C . SER A 1 199 ? -21.438 -0.43 -4.211 1 91.69 199 SER A C 1
ATOM 1582 O O . SER A 1 199 ? -21.766 -0.701 -3.055 1 91.69 199 SER A O 1
ATOM 1584 N N . VAL A 1 200 ? -20.375 -0.965 -4.836 1 91.94 200 VAL A N 1
ATOM 1585 C CA . VAL A 1 200 ? -19.484 -1.896 -4.16 1 91.94 200 VAL A CA 1
ATOM 1586 C C . VAL A 1 200 ? -18.75 -1.182 -3.027 1 91.94 200 VAL A C 1
ATOM 1588 O O . VAL A 1 200 ? -18.578 -1.743 -1.943 1 91.94 200 VAL A O 1
ATOM 1591 N N . VAL A 1 201 ? -18.391 0.059 -3.266 1 93.44 201 VAL A N 1
ATOM 1592 C CA . VAL A 1 201 ? -17.656 0.827 -2.271 1 93.44 201 VAL A CA 1
ATOM 1593 C C . VAL A 1 201 ? -18.531 1.094 -1.057 1 93.44 201 VAL A C 1
ATOM 1595 O O . VAL A 1 201 ? -18.078 1.023 0.084 1 93.44 201 VAL A O 1
ATOM 1598 N N . GLU A 1 202 ? -19.75 1.376 -1.345 1 94.19 202 GLU A N 1
ATOM 1599 C CA . GLU A 1 202 ? -20.688 1.598 -0.242 1 94.19 202 GLU A CA 1
ATOM 1600 C C . GLU A 1 202 ? -20.875 0.33 0.586 1 94.19 202 GLU A C 1
ATOM 1602 O O . GLU A 1 202 ? -20.953 0.391 1.814 1 94.19 202 GLU A O 1
ATOM 1607 N N . ALA A 1 203 ? -20.953 -0.812 -0.099 1 95 203 ALA A N 1
ATOM 1608 C CA . ALA A 1 203 ? -21.094 -2.086 0.602 1 95 203 ALA A CA 1
ATOM 1609 C C . ALA A 1 203 ? -19.891 -2.35 1.512 1 95 203 ALA A C 1
ATOM 1611 O O . ALA A 1 203 ? -20.062 -2.756 2.664 1 95 203 ALA A O 1
ATOM 1612 N N . GLU A 1 204 ? -18.703 -2.111 0.954 1 95.94 204 GLU A N 1
ATOM 1613 C CA . GLU A 1 204 ? -17.484 -2.316 1.734 1 95.94 204 GLU A CA 1
ATOM 1614 C C . GLU A 1 204 ? -17.438 -1.368 2.93 1 95.94 204 GLU A C 1
ATOM 1616 O O . GLU A 1 204 ? -17.016 -1.759 4.02 1 95.94 204 GLU A O 1
ATOM 1621 N N . ALA A 1 205 ? -17.859 -0.14 2.73 1 96.31 205 ALA A N 1
ATOM 1622 C CA . ALA A 1 205 ? -17.875 0.83 3.822 1 96.31 205 ALA A CA 1
ATOM 1623 C C . ALA A 1 205 ? -18.859 0.409 4.91 1 96.31 205 ALA A C 1
ATOM 1625 O O . ALA A 1 205 ? -18.562 0.53 6.102 1 96.31 205 ALA A O 1
ATOM 1626 N N . LEU A 1 206 ? -20 -0.097 4.473 1 95.06 206 LEU A N 1
ATOM 1627 C CA . LEU A 1 206 ? -21.016 -0.54 5.434 1 95.06 206 LEU A CA 1
ATOM 1628 C C . LEU A 1 206 ? -20.516 -1.734 6.234 1 95.06 206 LEU A C 1
ATOM 1630 O O . LEU A 1 206 ? -20.828 -1.87 7.422 1 95.06 206 LEU A O 1
ATOM 1634 N N . ALA A 1 207 ? -19.719 -2.596 5.594 1 95.25 207 ALA A N 1
ATOM 1635 C CA . ALA A 1 207 ? -19.141 -3.729 6.305 1 95.25 207 ALA A CA 1
ATOM 1636 C C . ALA A 1 207 ? -18.172 -3.258 7.387 1 95.25 207 ALA A C 1
ATOM 1638 O O . ALA A 1 207 ? -18.156 -3.797 8.492 1 95.25 207 ALA A O 1
ATOM 1639 N N . VAL A 1 208 ? -17.375 -2.25 7.062 1 96.75 208 VAL A N 1
ATOM 1640 C CA . VAL A 1 208 ? -16.438 -1.697 8.039 1 96.75 208 VAL A CA 1
ATOM 1641 C C . VAL A 1 208 ? -17.203 -1.05 9.188 1 96.75 208 VAL A C 1
ATOM 1643 O O . VAL A 1 208 ? -16.859 -1.237 10.352 1 96.75 208 VAL A O 1
ATOM 1646 N N . ILE A 1 209 ? -18.281 -0.311 8.867 1 95.62 209 ILE A N 1
ATOM 1647 C CA . ILE A 1 209 ? -19.078 0.38 9.875 1 95.62 209 ILE A CA 1
ATOM 1648 C C . ILE A 1 209 ? -19.719 -0.64 10.805 1 95.62 209 ILE A C 1
ATOM 1650 O O . ILE A 1 209 ? -19.734 -0.461 12.023 1 95.62 209 ILE A O 1
ATOM 1654 N N . ALA A 1 210 ? -20.234 -1.724 10.203 1 93.31 210 ALA A N 1
ATOM 1655 C CA . ALA A 1 210 ? -20.844 -2.779 11.016 1 93.31 210 ALA A CA 1
ATOM 1656 C C . ALA A 1 210 ? -19.828 -3.361 12 1 93.31 210 ALA A C 1
ATOM 1658 O O . ALA A 1 210 ? -20.156 -3.588 13.164 1 93.31 210 ALA A O 1
ATOM 1659 N N . LEU A 1 211 ? -18.641 -3.592 11.5 1 94.75 211 LEU A N 1
ATOM 1660 C CA . LEU A 1 211 ? -17.562 -4.102 12.344 1 94.75 211 LEU A CA 1
ATOM 1661 C C . LEU A 1 211 ? -17.234 -3.115 13.461 1 94.75 211 LEU A C 1
ATOM 1663 O O . LEU A 1 211 ? -17.109 -3.508 14.625 1 94.75 211 LEU A O 1
ATOM 1667 N N . LEU A 1 212 ? -17.141 -1.81 13.148 1 94.81 212 LEU A N 1
ATOM 1668 C CA . LEU A 1 212 ? -16.781 -0.795 14.133 1 94.81 212 LEU A CA 1
ATOM 1669 C C . LEU A 1 212 ? -17.859 -0.684 15.211 1 94.81 212 LEU A C 1
ATOM 1671 O O . LEU A 1 212 ? -17.547 -0.563 16.406 1 94.81 212 LEU A O 1
ATOM 1675 N N . PHE A 1 213 ? -19.125 -0.791 14.805 1 91.94 213 PHE A N 1
ATOM 1676 C CA . PHE A 1 213 ? -20.219 -0.722 15.766 1 91.94 213 PHE A CA 1
ATOM 1677 C C . PHE A 1 213 ? -20.156 -1.893 16.734 1 91.94 213 PHE A C 1
ATOM 1679 O O . PHE A 1 213 ? -20.359 -1.717 17.938 1 91.94 213 PHE A O 1
ATOM 1686 N N . LYS A 1 214 ? -19.859 -2.996 16.188 1 89.81 214 LYS A N 1
ATOM 1687 C CA . LYS A 1 214 ? -19.781 -4.164 17.062 1 89.81 214 LYS A CA 1
ATOM 1688 C C . LYS A 1 214 ? -18.609 -4.051 18.031 1 89.81 214 LYS A C 1
ATOM 1690 O O . LYS A 1 214 ? -18.734 -4.434 19.203 1 89.81 214 LYS A O 1
ATOM 1695 N N . LEU A 1 215 ? -17.516 -3.598 17.562 1 91.81 215 LEU A N 1
ATOM 1696 C CA . LEU A 1 215 ? -16.344 -3.398 18.406 1 91.81 215 LEU A CA 1
ATOM 1697 C C . LEU A 1 215 ? -16.672 -2.43 19.547 1 91.81 215 LEU A C 1
ATOM 1699 O O . LEU A 1 215 ? -16.266 -2.656 20.688 1 91.81 215 LEU A O 1
ATOM 1703 N N . ILE A 1 216 ? -17.359 -1.363 19.219 1 89.44 216 ILE A N 1
ATOM 1704 C CA . ILE A 1 216 ? -17.75 -0.374 20.219 1 89.44 216 ILE A CA 1
ATOM 1705 C C . ILE A 1 216 ? -18.703 -1.013 21.234 1 89.44 216 ILE A C 1
ATOM 1707 O O . ILE A 1 216 ? -18.547 -0.812 22.438 1 89.44 216 ILE A O 1
ATOM 1711 N N . ASP A 1 217 ? -19.609 -1.829 20.734 1 86.62 217 ASP A N 1
ATOM 1712 C CA . ASP A 1 217 ? -20.562 -2.514 21.594 1 86.62 217 ASP A CA 1
ATOM 1713 C C . ASP A 1 217 ? -19.844 -3.445 22.578 1 86.62 217 ASP A C 1
ATOM 1715 O O . ASP A 1 217 ? -20.266 -3.592 23.719 1 86.62 217 ASP A O 1
ATOM 1719 N N . LEU A 1 218 ? -18.781 -4.059 22.094 1 87.06 218 LEU A N 1
ATOM 1720 C CA . LEU A 1 218 ? -18.016 -5.008 22.906 1 87.06 218 LEU A CA 1
ATOM 1721 C C . LEU A 1 218 ? -16.969 -4.289 23.75 1 87.06 218 LEU A C 1
ATOM 1723 O O . LEU A 1 218 ? -16.219 -4.93 24.484 1 87.06 218 LEU A O 1
ATOM 1727 N N . ASN A 1 219 ? -16.844 -3.051 23.609 1 88.56 219 ASN A N 1
ATOM 1728 C CA . ASN A 1 219 ? -15.898 -2.197 24.344 1 88.56 219 ASN A CA 1
ATOM 1729 C C . ASN A 1 219 ? -14.453 -2.557 24 1 88.56 219 ASN A C 1
ATOM 1731 O O . ASN A 1 219 ? -13.602 -2.594 24.891 1 88.56 219 ASN A O 1
ATOM 1735 N N . LEU A 1 220 ? -14.273 -3.047 22.828 1 88.69 220 LEU A N 1
ATOM 1736 C CA . LEU A 1 220 ? -12.93 -3.238 22.281 1 88.69 220 LEU A CA 1
ATOM 1737 C C . LEU A 1 220 ? -12.461 -1.992 21.531 1 88.69 220 LEU A C 1
ATOM 1739 O O . LEU A 1 220 ? -12.773 -1.812 20.359 1 88.69 220 LEU A O 1
ATOM 1743 N N . LEU A 1 221 ? -11.68 -1.22 22.156 1 87.06 221 LEU A N 1
ATOM 1744 C CA . LEU A 1 221 ? -11.445 0.127 21.641 1 87.06 221 LEU A CA 1
ATOM 1745 C C . LEU A 1 221 ? -10 0.286 21.172 1 87.06 221 LEU A C 1
ATOM 1747 O O . LEU A 1 221 ? -9.602 1.365 20.734 1 87.06 221 LEU A O 1
ATOM 1751 N N . ARG A 1 222 ? -9.297 -0.823 21.297 1 84.38 222 ARG A N 1
ATOM 1752 C CA . ARG A 1 222 ? -7.918 -0.779 20.828 1 84.38 222 ARG A CA 1
ATOM 1753 C C . ARG A 1 222 ? -7.609 -1.965 19.922 1 84.38 222 ARG A C 1
ATOM 1755 O O . ARG A 1 222 ? -7.77 -3.119 20.328 1 84.38 222 ARG A O 1
ATOM 1762 N N . GLY A 1 223 ? -7.219 -1.601 18.703 1 85.88 223 GLY A N 1
ATOM 1763 C CA . GLY A 1 223 ? -6.867 -2.707 17.828 1 85.88 223 GLY A CA 1
ATOM 1764 C C . GLY A 1 223 ? -6.781 -2.309 16.375 1 85.88 223 GLY A C 1
ATOM 1765 O O . GLY A 1 223 ? -6.555 -1.14 16.062 1 85.88 223 GLY A O 1
ATOM 1766 N N . THR A 1 224 ? -6.836 -3.354 15.508 1 88.19 224 THR A N 1
ATOM 1767 C CA . THR A 1 224 ? -6.664 -3.135 14.078 1 88.19 224 THR A CA 1
ATOM 1768 C C . THR A 1 224 ? -7.891 -3.621 13.305 1 88.19 224 THR A C 1
ATOM 1770 O O . THR A 1 224 ? -8.57 -4.559 13.734 1 88.19 224 THR A O 1
ATOM 1773 N N . VAL A 1 225 ? -8.148 -2.918 12.227 1 91.88 225 VAL A N 1
ATOM 1774 C CA . VAL A 1 225 ? -9.227 -3.297 11.32 1 91.88 225 VAL A CA 1
ATOM 1775 C C . VAL A 1 225 ? -8.656 -3.59 9.938 1 91.88 225 VAL A C 1
ATOM 1777 O O . VAL A 1 225 ? -8 -2.736 9.336 1 91.88 225 VAL A O 1
ATOM 1780 N N . TRP A 1 226 ? -8.922 -4.809 9.461 1 91.19 226 TRP A N 1
ATOM 1781 C CA . TRP A 1 226 ? -8.391 -5.25 8.172 1 91.19 226 TRP A CA 1
ATOM 1782 C C . TRP A 1 226 ? -9.469 -5.211 7.098 1 91.19 226 TRP A C 1
ATOM 1784 O O . TRP A 1 226 ? -10.586 -5.68 7.316 1 91.19 226 TRP A O 1
ATOM 1794 N N . THR A 1 227 ? -9.195 -4.594 6.039 1 93.44 227 THR A N 1
ATOM 1795 C CA . THR A 1 227 ? -10.094 -4.555 4.891 1 93.44 227 THR A CA 1
ATOM 1796 C C . THR A 1 227 ? -9.312 -4.75 3.592 1 93.44 227 THR A C 1
ATOM 1798 O O . THR A 1 227 ? -8.117 -4.453 3.525 1 93.44 227 THR A O 1
ATOM 1801 N N . ASP A 1 228 ? -9.883 -5.305 2.578 1 90.75 228 ASP A N 1
ATOM 1802 C CA . ASP A 1 228 ? -9.203 -5.48 1.297 1 90.75 228 ASP A CA 1
ATOM 1803 C C . ASP A 1 228 ? -9.609 -4.391 0.307 1 90.75 228 ASP A C 1
ATOM 1805 O O . ASP A 1 228 ? -9.234 -4.441 -0.866 1 90.75 228 ASP A O 1
ATOM 1809 N N . ASN A 1 229 ? -10.398 -3.498 0.796 1 93.25 229 ASN A N 1
ATOM 1810 C CA . ASN A 1 229 ? -10.797 -2.371 -0.042 1 93.25 229 ASN A CA 1
ATOM 1811 C C . ASN A 1 229 ? -9.914 -1.151 0.204 1 93.25 229 ASN A C 1
ATOM 1813 O O . ASN A 1 229 ? -9.906 -0.594 1.303 1 93.25 229 ASN A O 1
ATOM 1817 N N . LYS A 1 230 ? -9.25 -0.765 -0.795 1 91.62 230 LYS A N 1
ATOM 1818 C CA . LYS A 1 230 ? -8.273 0.312 -0.677 1 91.62 230 LYS A CA 1
ATOM 1819 C C . LYS A 1 230 ? -8.953 1.646 -0.384 1 91.62 230 LYS A C 1
ATOM 1821 O O . LYS A 1 230 ? -8.398 2.49 0.322 1 91.62 230 LYS A O 1
ATOM 1826 N N . VAL A 1 231 ? -10.141 1.868 -0.883 1 94.19 231 VAL A N 1
ATOM 1827 C CA . VAL A 1 231 ? -10.852 3.125 -0.668 1 94.19 231 VAL A CA 1
ATOM 1828 C C . VAL A 1 231 ? -11.211 3.27 0.809 1 94.19 231 VAL A C 1
ATOM 1830 O O . VAL A 1 231 ? -10.922 4.297 1.426 1 94.19 231 VAL A O 1
ATOM 1833 N N . CYS A 1 232 ? -11.734 2.221 1.336 1 94.5 232 CYS A N 1
ATOM 1834 C CA . CYS A 1 232 ? -12.109 2.256 2.746 1 94.5 232 CYS A CA 1
ATOM 1835 C C . CYS A 1 232 ? -10.883 2.432 3.631 1 94.5 232 CYS A C 1
ATOM 1837 O O . CYS A 1 232 ? -10.914 3.182 4.605 1 94.5 232 CYS A O 1
ATOM 1839 N N . TYR A 1 233 ? -9.859 1.774 3.209 1 93.12 233 TYR A N 1
ATOM 1840 C CA . TYR A 1 233 ? -8.617 1.907 3.949 1 93.12 233 TYR A CA 1
ATOM 1841 C C . TYR A 1 233 ? -8.109 3.344 3.912 1 93.12 233 TYR A C 1
ATOM 1843 O O . TYR A 1 233 ? -7.758 3.914 4.949 1 93.12 233 TYR A O 1
ATOM 1851 N N . ASN A 1 234 ? -8.125 3.914 2.754 1 94.06 234 ASN A N 1
ATOM 1852 C CA . ASN A 1 234 ? -7.621 5.273 2.582 1 94.06 234 ASN A CA 1
ATOM 1853 C C . ASN A 1 234 ? -8.523 6.297 3.27 1 94.06 234 ASN A C 1
ATOM 1855 O O . ASN A 1 234 ? -8.047 7.324 3.75 1 94.06 234 ASN A O 1
ATOM 1859 N N . VAL A 1 235 ? -9.789 5.996 3.326 1 95.12 235 VAL A N 1
ATOM 1860 C CA . VAL A 1 235 ? -10.711 6.879 4.031 1 95.12 235 VAL A CA 1
ATOM 1861 C C . VAL A 1 235 ? -10.414 6.852 5.527 1 95.12 235 VAL A C 1
ATOM 1863 O O . VAL A 1 235 ? -10.336 7.898 6.172 1 95.12 235 VAL A O 1
ATOM 1866 N N . LEU A 1 236 ? -10.156 5.711 6.047 1 93.5 236 LEU A N 1
ATOM 1867 C CA . LEU A 1 236 ? -9.914 5.551 7.477 1 93.5 236 LEU A CA 1
ATOM 1868 C C . LEU A 1 236 ? -8.562 6.137 7.871 1 93.5 236 LEU A C 1
ATOM 1870 O O . LEU A 1 236 ? -8.43 6.727 8.945 1 93.5 236 LEU A O 1
ATOM 1874 N N . ASN A 1 237 ? -7.605 5.98 6.969 1 89.38 237 ASN A N 1
ATOM 1875 C CA . ASN A 1 237 ? -6.273 6.465 7.312 1 89.38 237 ASN A CA 1
ATOM 1876 C C . ASN A 1 237 ? -6.105 7.941 6.965 1 89.38 237 ASN A C 1
ATOM 1878 O O . ASN A 1 237 ? -5.098 8.555 7.32 1 89.38 237 ASN A O 1
ATOM 1882 N N . GLY A 1 238 ? -7.023 8.492 6.203 1 91.88 238 GLY A N 1
ATOM 1883 C CA . GLY A 1 238 ? -7.016 9.914 5.926 1 91.88 238 GLY A CA 1
ATOM 1884 C C . GLY A 1 238 ? -6.371 10.258 4.594 1 91.88 238 GLY A C 1
ATOM 1885 O O . GLY A 1 238 ? -6.234 11.438 4.25 1 91.88 238 GLY A O 1
ATOM 1886 N N . GLU A 1 239 ? -5.977 9.305 3.869 1 91.56 239 GLU A N 1
ATOM 1887 C CA . GLU A 1 239 ? -5.289 9.562 2.607 1 91.56 239 GLU A CA 1
ATOM 1888 C C . GLU A 1 239 ? -6.285 9.82 1.479 1 91.56 239 GLU A C 1
ATOM 1890 O O . GLU A 1 239 ? -5.938 10.43 0.467 1 91.56 239 GLU A O 1
ATOM 1895 N N . TYR A 1 240 ? -7.516 9.328 1.654 1 93.75 240 TYR A N 1
ATOM 1896 C CA . TYR A 1 240 ? -8.516 9.516 0.609 1 93.75 240 TYR A CA 1
ATOM 1897 C C . TYR A 1 240 ? -8.992 10.961 0.56 1 93.75 240 TYR A C 1
ATOM 1899 O O . TYR A 1 240 ? -9.352 11.539 1.59 1 93.75 240 TYR A O 1
ATOM 1907 N N . GLU A 1 241 ? -8.977 11.516 -0.572 1 93.44 241 GLU A N 1
ATOM 1908 C CA . GLU A 1 241 ? -9.5 12.867 -0.773 1 93.44 241 GLU A CA 1
ATOM 1909 C C . GLU A 1 241 ? -11.023 12.852 -0.89 1 93.44 241 GLU A C 1
ATOM 1911 O O . GLU A 1 241 ? -11.57 12.492 -1.936 1 93.44 241 GLU A O 1
ATOM 1916 N N . ILE A 1 242 ? -11.641 13.234 0.139 1 93.12 242 ILE A N 1
ATOM 1917 C CA . ILE A 1 242 ? -13.094 13.289 0.096 1 93.12 242 ILE A CA 1
ATOM 1918 C C . ILE A 1 242 ? -13.539 14.617 -0.526 1 93.12 242 ILE A C 1
ATOM 1920 O O . ILE A 1 242 ? -13.656 15.625 0.169 1 93.12 242 ILE A O 1
ATOM 1924 N N . LYS A 1 243 ? -13.844 14.555 -1.695 1 92 243 LYS A N 1
ATOM 1925 C CA . LYS A 1 243 ? -14.242 15.742 -2.436 1 92 243 LYS A CA 1
ATOM 1926 C C . LYS A 1 243 ? -15.656 16.172 -2.057 1 92 243 LYS A C 1
ATOM 1928 O O . LYS A 1 243 ? -16.453 15.367 -1.589 1 92 243 LYS A O 1
ATOM 1933 N N . VAL A 1 244 ? -15.93 17.422 -2.268 1 91.12 244 VAL A N 1
ATOM 1934 C CA . VAL A 1 244 ? -17.219 18 -1.921 1 91.12 244 VAL A CA 1
ATOM 1935 C C . VAL A 1 244 ? -18.312 17.359 -2.768 1 91.12 244 VAL A C 1
ATOM 1937 O O . VAL A 1 244 ? -19.438 17.172 -2.295 1 91.12 244 VAL A O 1
ATOM 1940 N N . ASP A 1 245 ? -17.984 16.938 -3.977 1 90.44 245 ASP A N 1
ATOM 1941 C CA . ASP A 1 245 ? -18.984 16.406 -4.895 1 90.44 245 ASP A CA 1
ATOM 1942 C C . ASP A 1 245 ? -19.016 14.883 -4.859 1 90.44 245 ASP A C 1
ATOM 1944 O O . ASP A 1 245 ? -19.688 14.242 -5.668 1 90.44 245 ASP A O 1
ATOM 1948 N N . ASP A 1 246 ? -18.328 14.273 -4.023 1 91.5 246 ASP A N 1
ATOM 1949 C CA . ASP A 1 246 ? -18.344 12.82 -3.885 1 91.5 246 ASP A CA 1
ATOM 1950 C C . ASP A 1 246 ? -19.703 12.32 -3.412 1 91.5 246 ASP A C 1
ATOM 1952 O O . ASP A 1 246 ? -20.219 12.781 -2.393 1 91.5 246 ASP A O 1
ATOM 1956 N N . PRO A 1 247 ? -20.312 11.43 -4.141 1 89.75 247 PRO A N 1
ATOM 1957 C CA . PRO A 1 247 ? -21.625 10.906 -3.74 1 89.75 247 PRO A CA 1
ATOM 1958 C C . PRO A 1 247 ? -21.594 10.188 -2.395 1 89.75 247 PRO A C 1
ATOM 1960 O O . PRO A 1 247 ? -22.609 10.117 -1.702 1 89.75 247 PRO A O 1
ATOM 1963 N N . ASN A 1 248 ? -20.438 9.68 -2.031 1 92.81 248 ASN A N 1
ATOM 1964 C CA . ASN A 1 248 ? -20.297 8.953 -0.772 1 92.81 248 ASN A CA 1
ATOM 1965 C C . ASN A 1 248 ? -19.688 9.828 0.314 1 92.81 248 ASN A C 1
ATOM 1967 O O . ASN A 1 248 ? -19.172 9.32 1.312 1 92.81 248 ASN A O 1
ATOM 1971 N N . ARG A 1 249 ? -19.734 11.117 0.204 1 93.44 249 ARG A N 1
ATOM 1972 C CA . ARG A 1 249 ? -19.062 12.031 1.113 1 93.44 249 ARG A CA 1
ATOM 1973 C C . ARG A 1 249 ? -19.547 11.836 2.547 1 93.44 249 ARG A C 1
ATOM 1975 O O . ARG A 1 249 ? -18.734 11.648 3.459 1 93.44 249 ARG A O 1
ATOM 1982 N N . SER A 1 250 ? -20.891 11.852 2.715 1 93.38 250 SER A N 1
ATOM 1983 C CA . SER A 1 250 ? -21.453 11.742 4.059 1 93.38 250 SER A CA 1
ATOM 1984 C C . SER A 1 250 ? -21.109 10.398 4.691 1 93.38 250 SER A C 1
ATOM 1986 O O . SER A 1 250 ? -20.828 10.32 5.887 1 93.38 250 SER A O 1
ATOM 1988 N N . LEU A 1 251 ? -21.156 9.359 3.879 1 94.56 251 LEU A N 1
ATOM 1989 C CA . LEU A 1 251 ? -20.812 8.031 4.359 1 94.56 251 LEU A CA 1
ATOM 1990 C C . LEU A 1 251 ? -19.359 7.961 4.793 1 94.56 251 LEU A C 1
ATOM 1992 O O . LEU A 1 251 ? -19.047 7.438 5.863 1 94.56 251 LEU A O 1
ATOM 1996 N N . PHE A 1 252 ? -18.469 8.5 3.979 1 95.75 252 PHE A N 1
ATOM 1997 C CA . PHE A 1 252 ? -17.031 8.461 4.254 1 95.75 252 PHE A CA 1
ATOM 1998 C C . PHE A 1 252 ? -16.688 9.297 5.477 1 95.75 252 PHE A C 1
ATOM 2000 O O . PHE A 1 252 ? -15.859 8.906 6.297 1 95.75 252 PHE A O 1
ATOM 2007 N N . LEU A 1 253 ? -17.312 10.445 5.57 1 94.19 253 LEU A N 1
ATOM 2008 C CA . LEU A 1 253 ? -17.047 11.297 6.727 1 94.19 253 LEU A CA 1
ATOM 2009 C C . LEU A 1 253 ? -17.562 10.656 8.008 1 94.19 253 LEU A C 1
ATOM 2011 O O . LEU A 1 253 ? -16.938 10.766 9.062 1 94.19 253 LEU A O 1
ATOM 2015 N N . PHE A 1 254 ? -18.719 9.992 7.902 1 93.88 254 PHE A N 1
ATOM 2016 C CA . PHE A 1 254 ? -19.219 9.242 9.047 1 93.88 254 PHE A CA 1
ATOM 2017 C C . PHE A 1 254 ? -18.25 8.141 9.445 1 93.88 254 PHE A C 1
ATOM 2019 O O . PHE A 1 254 ? -17.906 8 10.625 1 93.88 254 PHE A O 1
ATOM 2026 N N . LEU A 1 255 ? -17.812 7.371 8.469 1 94.31 255 LEU A N 1
ATOM 2027 C CA . LEU A 1 255 ? -16.828 6.316 8.703 1 94.31 255 LEU A CA 1
ATOM 2028 C C . LEU A 1 255 ? -15.594 6.867 9.391 1 94.31 255 LEU A C 1
ATOM 2030 O O . LEU A 1 255 ? -15.102 6.281 10.359 1 94.31 255 LEU A O 1
ATOM 2034 N N . ARG A 1 256 ? -15.086 7.957 8.914 1 91.94 256 ARG A N 1
ATOM 2035 C CA . ARG A 1 256 ? -13.898 8.578 9.492 1 91.94 256 ARG A CA 1
ATOM 2036 C C . ARG A 1 256 ? -14.164 9.055 10.914 1 91.94 256 ARG A C 1
ATOM 2038 O O . ARG A 1 256 ? -13.281 8.969 11.773 1 91.94 256 ARG A O 1
ATOM 2045 N N . SER A 1 257 ? -15.344 9.586 11.125 1 89.56 257 SER A N 1
ATOM 2046 C CA . SER A 1 257 ? -15.695 10.125 12.438 1 89.56 257 SER A CA 1
ATOM 2047 C C . SER A 1 257 ? -15.75 9.016 13.484 1 89.56 257 SER A C 1
ATOM 2049 O O . SER A 1 257 ? -15.555 9.273 14.672 1 89.56 257 SER A O 1
ATOM 2051 N N . LEU A 1 258 ? -16.016 7.781 13.07 1 91.12 258 LEU A N 1
ATOM 2052 C CA . LEU A 1 258 ? -16.094 6.656 13.992 1 91.12 258 LEU A CA 1
ATOM 2053 C C . LEU A 1 258 ? -14.734 6.348 14.602 1 91.12 258 LEU A C 1
ATOM 2055 O O . LEU A 1 258 ? -14.648 5.719 15.656 1 91.12 258 LEU A O 1
ATOM 2059 N N . ARG A 1 259 ? -13.688 6.789 13.945 1 84.56 259 ARG A N 1
ATOM 2060 C CA . ARG A 1 259 ? -12.336 6.574 14.461 1 84.56 259 ARG A CA 1
ATOM 2061 C C . ARG A 1 259 ? -12.164 7.215 15.828 1 84.56 259 ARG A C 1
ATOM 2063 O O . ARG A 1 259 ? -11.422 6.699 16.672 1 84.56 259 ARG A O 1
ATOM 2070 N N . GLY A 1 260 ? -12.844 8.367 16.031 1 78 260 GLY A N 1
ATOM 2071 C CA . GLY A 1 260 ? -12.727 9.109 17.281 1 78 260 GLY A CA 1
ATOM 2072 C C . GLY A 1 260 ? -13.328 8.383 18.469 1 78 260 GLY A C 1
ATOM 2073 O O . GLY A 1 260 ? -13.07 8.734 19.609 1 78 260 GLY A O 1
ATOM 2074 N N . ARG A 1 261 ? -14.023 7.312 18.188 1 83.5 261 ARG A N 1
ATOM 2075 C CA . ARG A 1 261 ? -14.664 6.566 19.266 1 83.5 261 ARG A CA 1
ATOM 2076 C C . ARG A 1 261 ? -13.734 5.492 19.828 1 83.5 261 ARG A C 1
ATOM 2078 O O . ARG A 1 261 ? -14.039 4.852 20.828 1 83.5 261 ARG A O 1
ATOM 2085 N N . PHE A 1 262 ? -12.633 5.328 19.188 1 85.5 262 PHE A N 1
ATOM 2086 C CA . PHE A 1 262 ? -11.656 4.324 19.609 1 85.5 262 PHE A CA 1
ATOM 2087 C C . PHE A 1 262 ? -10.445 4.984 20.25 1 85.5 262 PHE A C 1
ATOM 2089 O O . PHE A 1 262 ? -10.117 6.133 19.953 1 85.5 262 PHE A O 1
ATOM 2096 N N . GLU A 1 263 ? -9.898 4.312 21.141 1 77.94 263 GLU A N 1
ATOM 2097 C CA . GLU A 1 263 ? -8.633 4.77 21.719 1 77.94 263 GLU A CA 1
ATOM 2098 C C . GLU A 1 263 ? -7.5 4.688 20.703 1 77.94 263 GLU A C 1
ATOM 2100 O O . GLU A 1 263 ? -6.684 5.605 20.609 1 77.94 263 GLU A O 1
ATOM 2105 N N . SER A 1 264 ? -7.531 3.557 20.109 1 80.31 264 SER A N 1
ATOM 2106 C CA . SER A 1 264 ? -6.562 3.354 19.031 1 80.31 264 SER A CA 1
ATOM 2107 C C . SER A 1 264 ? -7.133 2.453 17.938 1 80.31 264 SER A C 1
ATOM 2109 O O . SER A 1 264 ? -7.539 1.32 18.219 1 80.31 264 SER A O 1
ATOM 2111 N N . LEU A 1 265 ? -7.258 3.033 16.812 1 85.88 265 LEU A N 1
ATOM 2112 C CA . LEU A 1 265 ? -7.75 2.271 15.672 1 85.88 265 LEU A CA 1
ATOM 2113 C C . LEU A 1 265 ? -6.773 2.359 14.5 1 85.88 265 LEU A C 1
ATOM 2115 O O . LEU A 1 265 ? -6.48 3.453 14.008 1 85.88 265 LEU A O 1
ATOM 2119 N N . THR A 1 266 ? -6.227 1.237 14.125 1 84 266 THR A N 1
ATOM 2120 C CA . THR A 1 266 ? -5.301 1.204 13 1 84 266 THR A CA 1
ATOM 2121 C C . THR A 1 266 ? -5.902 0.437 11.828 1 84 266 THR A C 1
ATOM 2123 O O . THR A 1 266 ? -6.086 -0.78 11.898 1 84 266 THR A O 1
ATOM 2126 N N . PRO A 1 267 ? -6.23 1.151 10.82 1 90.12 267 PRO A N 1
ATOM 2127 C CA . PRO A 1 267 ? -6.68 0.437 9.617 1 90.12 267 PRO A CA 1
ATOM 2128 C C . PRO A 1 267 ? -5.531 -0.233 8.867 1 90.12 267 PRO A C 1
ATOM 2130 O O . PRO A 1 267 ? -4.426 0.313 8.805 1 90.12 267 PRO A O 1
ATOM 2133 N N . VAL A 1 268 ? -5.797 -1.417 8.344 1 87.06 268 VAL A N 1
ATOM 2134 C CA . VAL A 1 268 ? -4.789 -2.162 7.594 1 87.06 268 VAL A CA 1
ATOM 2135 C C . VAL A 1 268 ? -5.391 -2.678 6.289 1 87.06 268 VAL A C 1
ATOM 2137 O O . VAL A 1 268 ? -6.48 -3.258 6.285 1 87.06 268 VAL A O 1
ATOM 2140 N N . TRP A 1 269 ? -4.695 -2.371 5.258 1 88.94 269 TRP A N 1
ATOM 2141 C CA . TRP A 1 269 ? -5.109 -2.932 3.979 1 88.94 269 TRP A CA 1
ATOM 2142 C C . TRP A 1 269 ? -4.441 -4.281 3.73 1 88.94 269 TRP A C 1
ATOM 2144 O O . TRP A 1 269 ? -3.225 -4.414 3.885 1 88.94 269 TRP A O 1
ATOM 2154 N N . LYS A 1 270 ? -5.188 -5.281 3.5 1 85.62 270 LYS A N 1
ATOM 2155 C CA . LYS A 1 270 ? -4.688 -6.621 3.219 1 85.62 270 LYS A CA 1
ATOM 2156 C C . LYS A 1 270 ? -5.301 -7.18 1.939 1 85.62 270 LYS A C 1
ATOM 2158 O O . LYS A 1 270 ? -6.457 -6.887 1.619 1 85.62 270 LYS A O 1
ATOM 2163 N N . PRO A 1 271 ? -4.5 -7.922 1.186 1 85.25 271 PRO A N 1
ATOM 2164 C CA . PRO A 1 271 ? -5.066 -8.578 0.004 1 85.25 271 PRO A CA 1
ATOM 2165 C C . PRO A 1 271 ? -6.152 -9.594 0.355 1 85.25 271 PRO A C 1
ATOM 2167 O O . PRO A 1 271 ? -6.191 -10.094 1.481 1 85.25 271 PRO A O 1
ATOM 2170 N N . ARG A 1 272 ? -6.973 -9.852 -0.603 1 82.69 272 ARG A N 1
ATOM 2171 C CA . ARG A 1 272 ? -8.109 -10.75 -0.396 1 82.69 272 ARG A CA 1
ATOM 2172 C C . ARG A 1 272 ? -7.645 -12.125 0.06 1 82.69 272 ARG A C 1
ATOM 2174 O O . ARG A 1 272 ? -8.32 -12.781 0.852 1 82.69 272 ARG A O 1
ATOM 2181 N N . GLU A 1 273 ? -6.461 -12.539 -0.412 1 77.75 273 GLU A N 1
ATOM 2182 C CA . GLU A 1 273 ? -5.91 -13.859 -0.103 1 77.75 273 GLU A CA 1
ATOM 2183 C C . GLU A 1 273 ? -5.656 -14.016 1.394 1 77.75 273 GLU A C 1
ATOM 2185 O O . GLU A 1 273 ? -5.586 -15.133 1.904 1 77.75 273 GLU A O 1
ATOM 2190 N N . LEU A 1 274 ? -5.539 -12.867 2.055 1 79.44 274 LEU A N 1
ATOM 2191 C CA . LEU A 1 274 ? -5.242 -12.93 3.482 1 79.44 274 LEU A CA 1
ATOM 2192 C C . LEU A 1 274 ? -6.512 -12.742 4.309 1 79.44 274 LEU A C 1
ATOM 2194 O O . LEU A 1 274 ? -6.469 -12.82 5.539 1 79.44 274 LEU A O 1
ATOM 2198 N N . LEU A 1 275 ? -7.66 -12.391 3.67 1 83.81 275 LEU A N 1
ATOM 2199 C CA . LEU A 1 275 ? -8.953 -12.258 4.336 1 83.81 275 LEU A CA 1
ATOM 2200 C C . LEU A 1 275 ? -9.883 -13.406 3.955 1 83.81 275 LEU A C 1
ATOM 2202 O O . LEU A 1 275 ? -11.008 -13.172 3.512 1 83.81 275 LEU A O 1
ATOM 2206 N N . LEU A 1 276 ? -9.5 -14.57 4.262 1 77.5 276 LEU A N 1
ATOM 2207 C CA . LEU A 1 276 ? -10.172 -15.773 3.793 1 77.5 276 LEU A CA 1
ATOM 2208 C C . LEU A 1 276 ? -11.484 -15.984 4.535 1 77.5 276 LEU A C 1
ATOM 2210 O O . LEU A 1 276 ? -12.492 -16.375 3.934 1 77.5 276 LEU A O 1
ATOM 2214 N N . ILE A 1 277 ? -11.477 -15.625 5.867 1 79.88 277 ILE A N 1
ATOM 2215 C CA . ILE A 1 277 ? -12.641 -15.953 6.684 1 79.88 277 ILE A CA 1
ATOM 2216 C C . ILE A 1 277 ? -13.82 -15.086 6.273 1 79.88 277 ILE A C 1
ATOM 2218 O O . ILE A 1 277 ? -14.883 -15.594 5.914 1 79.88 277 ILE A O 1
ATOM 2222 N N . PRO A 1 278 ? -13.633 -13.773 6.293 1 84.5 278 PRO A N 1
ATOM 2223 C CA . PRO A 1 278 ? -14.773 -12.961 5.859 1 84.5 278 PRO A CA 1
ATOM 2224 C C . PRO A 1 278 ? -15.148 -13.211 4.398 1 84.5 278 PRO A C 1
ATOM 2226 O O . PRO A 1 278 ? -16.328 -13.125 4.039 1 84.5 278 PRO A O 1
ATOM 2229 N N . ASP A 1 279 ? -14.219 -13.484 3.527 1 81.81 279 ASP A N 1
ATOM 2230 C CA . ASP A 1 279 ? -14.484 -13.773 2.123 1 81.81 279 ASP A CA 1
ATOM 2231 C C . ASP A 1 279 ? -15.367 -15.008 1.976 1 81.81 279 ASP A C 1
ATOM 2233 O O . ASP A 1 279 ? -16.297 -15.023 1.168 1 81.81 279 ASP A O 1
ATOM 2237 N N . ARG A 1 280 ? -15.016 -15.977 2.709 1 77.25 280 ARG A N 1
ATOM 2238 C CA . ARG A 1 280 ? -15.789 -17.203 2.662 1 77.25 280 ARG A CA 1
ATOM 2239 C C . ARG A 1 280 ? -17.188 -17 3.246 1 77.25 280 ARG A C 1
ATOM 2241 O O . ARG A 1 280 ? -18.156 -17.594 2.77 1 77.25 280 ARG A O 1
ATOM 2248 N N . LEU A 1 281 ? -17.219 -16.219 4.297 1 79.38 281 LEU A N 1
ATOM 2249 C CA . LEU A 1 281 ? -18.5 -15.953 4.938 1 79.38 281 LEU A CA 1
ATOM 2250 C C . LEU A 1 281 ? -19.438 -15.227 3.98 1 79.38 281 LEU A C 1
ATOM 2252 O O . LEU A 1 281 ? -20.641 -15.539 3.922 1 79.38 281 LEU A O 1
ATOM 2256 N N . VAL A 1 282 ? -18.906 -14.391 3.227 1 80.94 282 VAL A N 1
ATOM 2257 C CA . VAL A 1 282 ? -19.75 -13.633 2.307 1 80.94 282 VAL A CA 1
ATOM 2258 C C . VAL A 1 282 ? -20.141 -14.516 1.123 1 80.94 282 VAL A C 1
ATOM 2260 O O . VAL A 1 282 ? -21.234 -14.367 0.569 1 80.94 282 VAL A O 1
ATOM 2263 N N . SER A 1 283 ? -19.266 -15.461 0.719 1 74.69 283 SER A N 1
ATOM 2264 C CA . SER A 1 283 ? -19.531 -16.312 -0.431 1 74.69 283 SER A CA 1
ATOM 2265 C C . SER A 1 283 ? -20.469 -17.453 -0.062 1 74.69 283 SER A C 1
ATOM 2267 O O . SER A 1 283 ? -21.125 -18.031 -0.932 1 74.69 283 SER A O 1
ATOM 2269 N N . MET A 1 284 ? -20.375 -17.891 1.172 1 64.5 284 MET A N 1
ATOM 2270 C CA . MET A 1 284 ? -21.172 -19.047 1.588 1 64.5 284 MET A CA 1
ATOM 2271 C C . MET A 1 284 ? -22.656 -18.797 1.368 1 64.5 284 MET A C 1
ATOM 2273 O O . MET A 1 284 ? -23.125 -17.672 1.534 1 64.5 284 MET A O 1
ATOM 2277 N N . VAL A 1 285 ? -23.125 -19.672 0.424 1 52.09 285 VAL A N 1
ATOM 2278 C CA . VAL A 1 285 ? -24.516 -19.703 -0.05 1 52.09 285 VAL A CA 1
ATOM 2279 C C . VAL A 1 285 ? -25.469 -19.422 1.11 1 52.09 285 VAL A C 1
ATOM 2281 O O . VAL A 1 285 ? -25.141 -19.719 2.266 1 52.09 285 VAL A O 1
ATOM 2284 N N . ASP A 1 286 ? -26.484 -18.688 0.899 1 51.91 286 ASP A N 1
ATOM 2285 C CA . ASP A 1 286 ? -27.672 -18 1.412 1 51.91 286 ASP A CA 1
ATOM 2286 C C . ASP A 1 286 ? -28.344 -18.844 2.498 1 51.91 286 ASP A C 1
ATOM 2288 O O . ASP A 1 286 ? -29.547 -18.672 2.758 1 51.91 286 ASP A O 1
ATOM 2292 N N . ASP A 1 287 ? -27.812 -20.031 2.922 1 46.72 287 ASP A N 1
ATOM 2293 C CA . ASP A 1 287 ? -28.859 -20.484 3.838 1 46.72 287 ASP A CA 1
ATOM 2294 C C . ASP A 1 287 ? -28.906 -19.609 5.09 1 46.72 287 ASP A C 1
ATOM 2296 O O . ASP A 1 287 ? -27.906 -19.484 5.801 1 46.72 287 ASP A O 1
ATOM 2300 N N . PRO A 1 288 ? -29.828 -18.75 5.039 1 49.12 288 PRO A N 1
ATOM 2301 C CA . PRO A 1 288 ? -30.109 -17.875 6.18 1 49.12 288 PRO A CA 1
ATOM 2302 C C . PRO A 1 288 ? -29.75 -18.516 7.52 1 49.12 288 PRO A C 1
ATOM 2304 O O . PRO A 1 288 ? -29.516 -17.797 8.5 1 49.12 288 PRO A O 1
ATOM 2307 N N . LEU A 1 289 ? -30.156 -19.828 7.691 1 43.09 289 LEU A N 1
ATOM 2308 C CA . LEU A 1 289 ? -30.078 -20.516 8.984 1 43.09 289 LEU A CA 1
ATOM 2309 C C . LEU A 1 289 ? -28.656 -21 9.242 1 43.09 289 LEU A C 1
ATOM 2311 O O . LEU A 1 289 ? -28.375 -22.203 9.148 1 43.09 289 LEU A O 1
ATOM 2315 N N . ILE A 1 290 ? -27.734 -20.375 8.766 1 48.59 290 ILE A N 1
ATOM 2316 C CA . ILE A 1 290 ? -26.422 -20.938 9.07 1 48.59 290 ILE A CA 1
ATOM 2317 C C . ILE A 1 290 ? -26.281 -21.109 10.578 1 48.59 290 ILE A C 1
ATOM 2319 O O . ILE A 1 290 ? -26.297 -20.125 11.328 1 48.59 290 ILE A O 1
ATOM 2323 N N . SER A 1 291 ? -26.656 -22.281 11.039 1 51.69 291 SER A N 1
ATOM 2324 C CA . SER A 1 291 ? -26.328 -22.625 12.414 1 51.69 291 SER A CA 1
ATOM 2325 C C . SER A 1 291 ? -24.859 -22.359 12.711 1 51.69 291 SER A C 1
ATOM 2327 O O . SER A 1 291 ? -24.016 -22.391 11.797 1 51.69 291 SER A O 1
ATOM 2329 N N . ARG A 1 292 ? -24.609 -21.688 13.891 1 57.47 292 ARG A N 1
ATOM 2330 C CA . ARG A 1 292 ? -23.297 -21.359 14.453 1 57.47 292 ARG A CA 1
ATOM 2331 C C . ARG A 1 292 ? -22.297 -22.469 14.148 1 57.47 292 ARG A C 1
ATOM 2333 O O . ARG A 1 292 ? -21.172 -22.188 13.734 1 57.47 292 ARG A O 1
ATOM 2340 N N . ASN A 1 293 ? -22.812 -23.578 14.359 1 55.41 293 ASN A N 1
ATOM 2341 C CA . ASN A 1 293 ? -21.891 -24.719 14.32 1 55.41 293 ASN A CA 1
ATOM 2342 C C . ASN A 1 293 ? -21.438 -25.016 12.898 1 55.41 293 ASN A C 1
ATOM 2344 O O . ASN A 1 293 ? -20.266 -25.312 12.664 1 55.41 293 ASN A O 1
ATOM 2348 N N . ARG A 1 294 ? -22.391 -24.844 12.055 1 58.28 294 ARG A N 1
ATOM 2349 C CA . ARG A 1 294 ? -22.031 -25.219 10.695 1 58.28 294 ARG A CA 1
ATOM 2350 C C . ARG A 1 294 ? -21.094 -24.188 10.07 1 58.28 294 ARG A C 1
ATOM 2352 O O . ARG A 1 294 ? -20.188 -24.531 9.312 1 58.28 294 ARG A O 1
ATOM 2359 N N . LEU A 1 295 ? -21.312 -23 10.5 1 61.12 295 LEU A N 1
ATOM 2360 C CA . LEU A 1 295 ? -20.469 -21.938 9.977 1 61.12 295 LEU A CA 1
ATOM 2361 C C . LEU A 1 295 ? -19.031 -22.078 10.484 1 61.12 295 LEU A C 1
ATOM 2363 O O . LEU A 1 295 ? -18.078 -21.953 9.719 1 61.12 295 LEU A O 1
ATOM 2367 N N . VAL A 1 296 ? -19 -22.297 11.758 1 60.34 296 VAL A N 1
ATOM 2368 C CA . VAL A 1 296 ? -17.688 -22.484 12.383 1 60.34 296 VAL A CA 1
ATOM 2369 C C . VAL A 1 296 ? -16.953 -23.641 11.711 1 60.34 296 VAL A C 1
ATOM 2371 O O . VAL A 1 296 ? -15.773 -23.516 11.391 1 60.34 296 VAL A O 1
ATOM 2374 N N . LEU A 1 297 ? -17.734 -24.688 11.484 1 59.31 297 LEU A N 1
ATOM 2375 C CA . LEU A 1 297 ? -17.109 -25.875 10.906 1 59.31 297 LEU A CA 1
ATOM 2376 C C . LEU A 1 297 ? -16.625 -25.609 9.492 1 59.31 297 LEU A C 1
ATOM 2378 O O . LEU A 1 297 ? -15.531 -26.047 9.109 1 59.31 297 LEU A O 1
ATOM 2382 N N . SER A 1 298 ? -17.422 -24.828 8.875 1 60.59 298 SER A N 1
ATOM 2383 C CA . SER A 1 298 ? -17.047 -24.562 7.492 1 60.59 298 SER A CA 1
ATOM 2384 C C . SER A 1 298 ? -15.828 -23.656 7.41 1 60.59 298 SER A C 1
ATOM 2386 O O . SER A 1 298 ? -14.961 -23.844 6.559 1 60.59 298 SER A O 1
ATOM 2388 N N . ILE A 1 299 ? -15.805 -22.766 8.328 1 64.56 299 ILE A N 1
ATOM 2389 C CA . ILE A 1 299 ? -14.648 -21.891 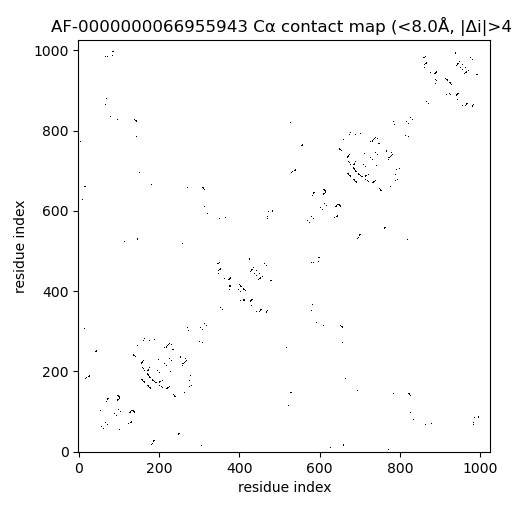8.383 1 64.56 299 ILE A CA 1
ATOM 2390 C C . ILE A 1 299 ? -13.398 -22.688 8.75 1 64.56 299 ILE A C 1
ATOM 2392 O O . ILE A 1 299 ? -12.344 -22.5 8.141 1 64.56 299 ILE A O 1
ATOM 2396 N N . LEU A 1 300 ? -13.641 -23.469 9.703 1 60.59 300 LEU A N 1
ATOM 2397 C CA . LEU A 1 300 ? -12.508 -24.25 10.188 1 60.59 300 LEU A CA 1
ATOM 2398 C C . LEU A 1 300 ? -12 -25.203 9.102 1 60.59 300 LEU A C 1
ATOM 2400 O O . LEU A 1 300 ? -10.789 -25.328 8.906 1 60.59 300 LEU A O 1
ATOM 2404 N N . GLU A 1 301 ? -12.883 -25.828 8.375 1 60.62 301 GLU A N 1
ATOM 2405 C CA . GLU A 1 301 ? -12.516 -26.828 7.375 1 60.62 301 GLU A CA 1
ATOM 2406 C C . GLU A 1 301 ? -11.75 -26.203 6.219 1 60.62 301 GLU A C 1
ATOM 2408 O O . GLU A 1 301 ? -10.789 -26.781 5.707 1 60.62 301 GLU A O 1
ATOM 2413 N N . LYS A 1 302 ? -12.133 -24.984 5.984 1 59.88 302 LYS A N 1
ATOM 2414 C CA . LYS A 1 302 ? -11.555 -24.406 4.77 1 59.88 302 LYS A CA 1
ATOM 2415 C C . LYS A 1 302 ? -10.375 -23.5 5.09 1 59.88 302 LYS A C 1
ATOM 2417 O O . LYS A 1 302 ? -9.461 -23.344 4.277 1 59.88 302 LYS A O 1
ATOM 2422 N N . THR A 1 303 ? -10.469 -23.031 6.266 1 63.06 303 THR A N 1
ATOM 2423 C CA . THR A 1 303 ? -9.484 -22 6.555 1 63.06 303 THR A CA 1
ATOM 2424 C C . THR A 1 303 ? -8.234 -22.609 7.188 1 63.06 303 THR A C 1
ATOM 2426 O O . THR A 1 303 ? -7.113 -22.188 6.891 1 63.06 303 THR A O 1
ATOM 2429 N N . VAL A 1 304 ? -8.445 -23.609 7.93 1 60.75 304 VAL A N 1
ATOM 2430 C CA . VAL A 1 304 ? -7.344 -24.125 8.734 1 60.75 304 VAL A CA 1
ATOM 2431 C C . VAL A 1 304 ? -6.262 -24.688 7.828 1 60.75 304 VAL A C 1
ATOM 2433 O O . VAL A 1 304 ? -5.078 -24.391 7.992 1 60.75 304 VAL A O 1
ATOM 2436 N N . PRO A 1 305 ? -6.742 -25.469 6.738 1 61.06 305 PRO A N 1
ATOM 2437 C CA . PRO A 1 305 ? -5.648 -26.016 5.926 1 61.06 305 PRO A CA 1
ATOM 2438 C C . PRO A 1 305 ? -4.922 -24.938 5.125 1 61.06 305 PRO A C 1
ATOM 2440 O O . PRO A 1 305 ? -3.736 -25.078 4.82 1 61.06 305 PRO A O 1
ATOM 2443 N N . ILE A 1 306 ? -5.648 -23.922 4.871 1 64.81 306 ILE A N 1
ATOM 2444 C CA . ILE A 1 306 ? -5.102 -22.891 4.004 1 64.81 306 ILE A CA 1
ATOM 2445 C C . ILE A 1 306 ? -4.195 -21.969 4.816 1 64.81 306 ILE A C 1
ATOM 2447 O O . ILE A 1 306 ? -3.254 -21.375 4.277 1 64.81 306 ILE A O 1
ATOM 2451 N N . LEU A 1 307 ? -4.473 -21.938 6.07 1 63.16 307 LEU A N 1
ATOM 2452 C CA . LEU A 1 307 ? -3.764 -20.969 6.898 1 63.16 307 LEU A CA 1
ATOM 2453 C C . LEU A 1 307 ? -2.299 -21.375 7.055 1 63.16 307 LEU A C 1
ATOM 2455 O O . LEU A 1 307 ? -1.441 -20.516 7.281 1 63.16 307 LEU A O 1
ATOM 2459 N N . SER A 1 308 ? -1.944 -22.641 6.797 1 64.94 308 SER A N 1
ATOM 2460 C CA . SER A 1 308 ? -0.559 -23.047 7.008 1 64.94 308 SER A CA 1
ATOM 2461 C C . SER A 1 308 ? 0.215 -23.062 5.691 1 64.94 308 SER A C 1
ATOM 2463 O O . SER A 1 308 ? 1.438 -23.219 5.688 1 64.94 308 SER A O 1
ATOM 2465 N N . GLN A 1 309 ? -0.484 -22.891 4.59 1 73.38 309 GLN A N 1
ATOM 2466 C CA . GLN A 1 309 ? 0.176 -22.953 3.289 1 73.38 309 GLN A CA 1
ATOM 2467 C C . GLN A 1 309 ? 0.317 -21.562 2.678 1 73.38 309 GLN A C 1
ATOM 2469 O O . GLN A 1 309 ? -0.533 -20.688 2.893 1 73.38 309 GLN A O 1
ATOM 2474 N N . PRO A 1 310 ? 1.466 -21.391 2.035 1 80.31 310 PRO A N 1
ATOM 2475 C CA . PRO A 1 310 ? 1.6 -20.125 1.333 1 80.31 310 PRO A CA 1
ATOM 2476 C C . PRO A 1 310 ? 0.597 -19.969 0.192 1 80.31 310 PRO A C 1
ATOM 2478 O O . PRO A 1 310 ? 0.26 -20.953 -0.476 1 80.31 310 PRO A O 1
ATOM 2481 N N . GLN A 1 311 ? 0.014 -18.859 0.117 1 82.69 311 GLN A N 1
ATOM 2482 C CA . GLN A 1 311 ? -0.87 -18.531 -0.996 1 82.69 311 GLN A CA 1
ATOM 2483 C C . GLN A 1 311 ? -0.145 -17.703 -2.047 1 82.69 311 GLN A C 1
ATOM 2485 O O . GLN A 1 311 ? 0.67 -16.844 -1.707 1 82.69 311 GLN A O 1
ATOM 2490 N N . PHE A 1 312 ? -0.434 -18.047 -3.338 1 89.31 312 PHE A N 1
ATOM 2491 C CA . PHE A 1 312 ? 0.263 -17.359 -4.418 1 89.31 312 PHE A CA 1
ATOM 2492 C C . PHE A 1 312 ? -0.702 -16.5 -5.219 1 89.31 312 PHE A C 1
ATOM 2494 O O . PHE A 1 312 ? -1.87 -16.859 -5.383 1 89.31 312 PHE A O 1
ATOM 2501 N N . ARG A 1 313 ? -0.2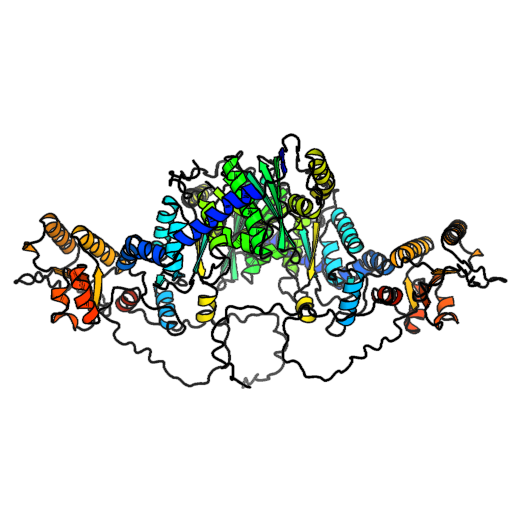56 -15.406 -5.57 1 91.06 313 ARG A N 1
ATOM 2502 C CA . ARG A 1 313 ? -0.99 -14.539 -6.48 1 91.06 313 ARG A CA 1
ATOM 2503 C C . ARG A 1 313 ? -0.139 -14.164 -7.691 1 91.06 313 ARG A C 1
ATOM 2505 O O . ARG A 1 313 ? 0.981 -13.672 -7.539 1 91.06 313 ARG A O 1
ATOM 2512 N N . ILE A 1 314 ? -0.652 -14.445 -8.805 1 94.25 314 ILE A N 1
ATOM 2513 C CA . ILE A 1 314 ? 0.031 -14.094 -10.047 1 94.25 314 ILE A CA 1
ATOM 2514 C C . ILE A 1 314 ? -0.667 -12.906 -10.703 1 94.25 314 ILE A C 1
ATOM 2516 O O . ILE A 1 314 ? -1.889 -12.914 -10.875 1 94.25 314 ILE A O 1
ATOM 2520 N N . SER A 1 315 ? 0.097 -11.938 -10.984 1 92.19 315 SER A N 1
ATOM 2521 C CA . SER A 1 315 ? -0.452 -10.734 -11.602 1 92.19 315 SER A CA 1
ATOM 2522 C C . SER A 1 315 ? 0.247 -10.422 -12.922 1 92.19 315 SER A C 1
ATOM 2524 O O . SER A 1 315 ? 1.398 -10.812 -13.125 1 92.19 315 SER A O 1
ATOM 2526 N N . TRP A 1 316 ? -0.458 -9.742 -13.781 1 91.75 316 TRP A N 1
ATOM 2527 C CA . TRP A 1 316 ? 0.103 -9.336 -15.07 1 91.75 316 TRP A CA 1
ATOM 2528 C C . TRP A 1 316 ? 1.243 -8.344 -14.883 1 91.75 316 TRP A C 1
ATOM 2530 O O . TRP A 1 316 ? 1.181 -7.48 -14 1 91.75 316 TRP A O 1
ATOM 2540 N N . SER A 1 317 ? 2.23 -8.523 -15.641 1 91.88 317 SER A N 1
ATOM 2541 C CA . SER A 1 317 ? 3.299 -7.531 -15.672 1 91.88 317 SER A CA 1
ATOM 2542 C C . SER A 1 317 ? 2.838 -6.242 -16.344 1 91.88 317 SER A C 1
ATOM 2544 O O . SER A 1 317 ? 1.748 -6.191 -16.922 1 91.88 317 SER A O 1
ATOM 2546 N N . SER A 1 318 ? 3.646 -5.211 -16.203 1 88.62 318 SER A N 1
ATOM 2547 C CA . SER A 1 318 ? 3.342 -3.951 -16.875 1 88.62 318 SER A CA 1
ATOM 2548 C C . SER A 1 318 ? 3.277 -4.129 -18.391 1 88.62 318 SER A C 1
ATOM 2550 O O . SER A 1 318 ? 2.463 -3.494 -19.062 1 88.62 318 SER A O 1
ATOM 2552 N N . TYR A 1 319 ? 4.039 -5.059 -18.906 1 89.25 319 TYR A N 1
ATOM 2553 C CA . TYR A 1 319 ? 4.047 -5.332 -20.328 1 89.25 319 TYR A CA 1
ATOM 2554 C C . TYR A 1 319 ? 2.711 -5.91 -20.781 1 89.25 319 TYR A C 1
ATOM 2556 O O . TYR A 1 319 ? 2.111 -5.426 -21.75 1 89.25 319 TYR A O 1
ATOM 2564 N N . LEU A 1 320 ? 2.26 -6.855 -20.125 1 91.38 320 LEU A N 1
ATOM 2565 C CA . LEU A 1 320 ? 1.017 -7.52 -20.5 1 91.38 320 LEU A CA 1
ATOM 2566 C C . LEU A 1 320 ? -0.168 -6.566 -20.375 1 91.38 320 LEU A C 1
ATOM 2568 O O . LEU A 1 320 ? -1.112 -6.633 -21.172 1 91.38 320 LEU A O 1
ATOM 2572 N N . ARG A 1 321 ? -0.103 -5.715 -19.359 1 88.69 321 ARG A N 1
ATOM 2573 C CA . ARG A 1 321 ? -1.182 -4.75 -19.172 1 88.69 321 ARG A CA 1
ATOM 2574 C C . ARG A 1 321 ? -1.26 -3.781 -20.344 1 88.69 321 ARG A C 1
ATOM 2576 O O . ARG A 1 321 ? -2.35 -3.373 -20.75 1 88.69 321 ARG A O 1
ATOM 2583 N N . THR A 1 322 ? -0.142 -3.42 -20.828 1 86.56 322 THR A N 1
ATOM 2584 C CA . THR A 1 322 ? -0.096 -2.502 -21.969 1 86.56 322 THR A CA 1
ATOM 2585 C C . THR A 1 322 ? -0.677 -3.156 -23.219 1 86.56 322 THR A C 1
ATOM 2587 O O . THR A 1 322 ? -1.286 -2.482 -24.047 1 86.56 322 THR A O 1
ATOM 2590 N N . ILE A 1 323 ? -0.562 -4.453 -23.328 1 87 323 ILE A N 1
ATOM 2591 C CA . ILE A 1 323 ? -0.965 -5.137 -24.547 1 87 323 ILE A CA 1
ATOM 2592 C C . ILE A 1 323 ? -2.432 -5.551 -24.453 1 87 323 ILE A C 1
ATOM 2594 O O . ILE A 1 323 ? -3.166 -5.5 -25.438 1 87 323 ILE A O 1
ATOM 2598 N N . PHE A 1 324 ? -2.814 -5.879 -23.297 1 84.31 324 PHE A N 1
ATOM 2599 C CA . PHE A 1 324 ? -4.141 -6.477 -23.188 1 84.31 324 PHE A CA 1
ATOM 2600 C C . PHE A 1 324 ? -5.117 -5.52 -22.516 1 84.31 324 PHE A C 1
ATOM 2602 O O . PHE A 1 324 ? -6.332 -5.711 -22.594 1 84.31 324 PHE A O 1
ATOM 2609 N N . ASP A 1 325 ? -4.68 -4.496 -21.609 1 73.06 325 ASP A N 1
ATOM 2610 C CA . ASP A 1 325 ? -5.605 -3.607 -20.906 1 73.06 325 ASP A CA 1
ATOM 2611 C C . ASP A 1 325 ? -6.219 -2.59 -21.875 1 73.06 325 ASP A C 1
ATOM 2613 O O . ASP A 1 325 ? -5.523 -2.041 -22.734 1 73.06 325 ASP A O 1
ATOM 2617 N N . LYS A 1 326 ? -7.453 -2.566 -22.344 1 60.06 326 LYS A N 1
ATOM 2618 C CA . LYS A 1 326 ? -8.258 -1.753 -23.25 1 60.06 326 LYS A CA 1
ATOM 2619 C C . LYS A 1 326 ? -7.992 -0.265 -23.031 1 60.06 326 LYS A C 1
ATOM 2621 O O . LYS A 1 326 ? -8.508 0.576 -23.781 1 60.06 326 LYS A O 1
ATOM 2626 N N . ARG A 1 327 ? -7.57 0.394 -22.016 1 45.78 327 ARG A N 1
ATOM 2627 C CA . ARG A 1 327 ? -7.828 1.817 -21.828 1 45.78 327 ARG A CA 1
ATOM 2628 C C . ARG A 1 327 ? -7.102 2.65 -22.891 1 45.78 327 ARG A C 1
ATOM 2630 O O . ARG A 1 327 ? -7.219 3.877 -22.906 1 45.78 327 ARG A O 1
ATOM 2637 N N . ASP A 1 328 ? -5.973 2.451 -23.516 1 35.88 328 ASP A N 1
ATOM 2638 C CA . ASP A 1 328 ? -5.559 3.363 -24.578 1 35.88 328 ASP A CA 1
ATOM 2639 C C . ASP A 1 328 ? -6.48 3.246 -25.781 1 35.88 328 ASP A C 1
ATOM 2641 O O . ASP A 1 328 ? -6.195 2.488 -26.719 1 35.88 328 ASP A O 1
ATOM 2645 N N . GLY A 1 329 ? -7.742 3.262 -25.703 1 33.69 329 GLY A N 1
ATOM 2646 C CA . GLY A 1 329 ? -8.492 3.678 -26.875 1 33.69 329 GLY A CA 1
ATOM 2647 C C . GLY A 1 329 ? -7.91 4.902 -27.562 1 33.69 329 GLY A C 1
ATOM 2648 O O . GLY A 1 329 ? -8.234 6.035 -27.188 1 33.69 329 GLY A O 1
ATOM 2649 N N . GLY A 1 330 ? -6.688 5.227 -27.891 1 30.62 330 GLY A N 1
ATOM 2650 C CA . GLY A 1 330 ? -6.617 6.133 -29.031 1 30.62 330 GLY A CA 1
ATOM 2651 C C . GLY A 1 330 ? -7.797 6.004 -29.969 1 30.62 330 GLY A C 1
ATOM 2652 O O . GLY A 1 330 ? -8.648 5.125 -29.781 1 30.62 330 GLY A O 1
ATOM 2653 N N . LYS A 1 331 ? -7.703 7.031 -31.203 1 28.98 331 LYS A N 1
ATOM 2654 C CA . LYS A 1 331 ? -8.578 7.07 -32.375 1 28.98 331 LYS A CA 1
ATOM 2655 C C . LYS A 1 331 ? -9.109 5.68 -32.719 1 28.98 331 LYS A C 1
ATOM 2657 O O . LYS A 1 331 ? -8.375 4.695 -32.625 1 28.98 331 LYS A O 1
ATOM 2662 N N . GLN A 1 332 ? -10.305 5.562 -32.656 1 26.8 332 GLN A N 1
ATOM 2663 C CA . GLN A 1 332 ? -11.055 4.77 -33.625 1 26.8 332 GLN A CA 1
ATOM 2664 C C . GLN A 1 332 ? -10.289 4.617 -34.906 1 26.8 332 GLN A C 1
ATOM 2666 O O . GLN A 1 332 ? -10.109 5.586 -35.656 1 26.8 332 GLN A O 1
ATOM 2671 N N . ILE A 1 333 ? -9.086 4.172 -34.969 1 29.16 333 ILE A N 1
ATOM 2672 C CA . ILE A 1 333 ? -8.984 3.822 -36.406 1 29.16 333 ILE A CA 1
ATOM 2673 C C . ILE A 1 333 ? -10.352 3.385 -36.906 1 29.16 333 ILE A C 1
ATOM 2675 O O . ILE A 1 333 ? -11.016 2.543 -36.312 1 29.16 333 ILE A O 1
ATOM 2679 N N . SER A 1 334 ? -11.008 4.27 -37.719 1 26.45 334 SER A N 1
ATOM 2680 C CA . SER A 1 334 ? -12.18 4.023 -38.562 1 26.45 334 SER A CA 1
ATOM 2681 C C . SER A 1 334 ? -12.469 2.529 -38.688 1 26.45 334 SER A C 1
ATOM 2683 O O . SER A 1 334 ? -11.609 1.7 -38.375 1 26.45 334 SER A O 1
ATOM 2685 N N . ASN A 1 335 ? -13.594 2.266 -39.469 1 27.23 335 ASN A N 1
ATOM 2686 C CA . ASN A 1 335 ? -14.414 1.229 -40.094 1 27.23 335 ASN A CA 1
ATOM 2687 C C . ASN A 1 335 ? -13.562 0.119 -40.688 1 27.23 335 ASN A C 1
ATOM 2689 O O . ASN A 1 335 ? -14.016 -0.607 -41.594 1 27.23 335 ASN A O 1
ATOM 2693 N N . THR A 1 336 ? -12.336 0.464 -41 1 26.8 336 THR A N 1
ATOM 2694 C CA . THR A 1 336 ? -12 -0.707 -41.781 1 26.8 336 THR A CA 1
ATOM 2695 C C . THR A 1 336 ? -12.188 -1.987 -40.969 1 26.8 336 THR A C 1
ATOM 2697 O O . THR A 1 336 ? -11.539 -2.182 -39.938 1 26.8 336 THR A O 1
ATOM 2700 N N . THR A 1 337 ? -13.391 -2.592 -40.969 1 28.5 337 THR A N 1
ATOM 2701 C CA . THR A 1 337 ? -13.891 -3.961 -40.969 1 28.5 337 THR A CA 1
ATOM 2702 C C . THR A 1 337 ? -12.758 -4.953 -41.219 1 28.5 337 THR A C 1
ATOM 2704 O O . THR A 1 337 ? -12.914 -5.91 -41.969 1 28.5 337 THR A O 1
ATOM 2707 N N . ASN A 1 338 ? -11.57 -4.391 -41.344 1 29.2 338 ASN A N 1
ATOM 2708 C CA . ASN A 1 338 ? -10.797 -5.594 -41.656 1 29.2 338 ASN A CA 1
ATOM 2709 C C . ASN A 1 338 ? -11 -6.672 -40.594 1 29.2 338 ASN A C 1
ATOM 2711 O O . ASN A 1 338 ? -10.648 -6.477 -39.438 1 29.2 338 ASN A O 1
ATOM 2715 N N . GLU A 1 339 ? -12.164 -7.344 -40.625 1 31.56 339 GLU A N 1
ATOM 2716 C CA . GLU A 1 339 ? -12.344 -8.742 -40.281 1 31.56 339 GLU A CA 1
ATOM 2717 C C . GLU A 1 339 ? -11.008 -9.445 -40.094 1 31.56 339 GLU A C 1
ATOM 2719 O O . GLU A 1 339 ? -10.305 -9.742 -41.062 1 31.56 339 GLU A O 1
ATOM 2724 N N . ILE A 1 340 ? -10.156 -8.734 -39.406 1 34.28 340 ILE A N 1
ATOM 2725 C CA . ILE A 1 340 ? -9.094 -9.703 -39.188 1 34.28 340 ILE A CA 1
ATOM 2726 C C . ILE A 1 340 ? -9.688 -11.109 -39.125 1 34.28 340 ILE A C 1
ATOM 2728 O O . ILE A 1 340 ? -10.43 -11.414 -38.188 1 34.28 340 ILE A O 1
ATOM 2732 N N . LYS A 1 341 ? -10.094 -11.594 -40.281 1 34.5 341 LYS A N 1
ATOM 2733 C CA . LYS A 1 341 ? -10.289 -13.016 -40.562 1 34.5 341 LYS A CA 1
ATOM 2734 C C . LYS A 1 341 ? -9.336 -13.875 -39.719 1 34.5 341 LYS A C 1
ATOM 2736 O O . LYS A 1 341 ? -8.164 -14.016 -40.062 1 34.5 341 LYS A O 1
ATOM 2741 N N . GLU A 1 342 ? -9.211 -13.445 -38.531 1 37.59 342 GLU A N 1
ATOM 2742 C CA . GLU A 1 342 ? -8.617 -14.602 -37.844 1 37.59 342 GLU A CA 1
ATOM 2743 C C . GLU A 1 342 ? -9.039 -15.906 -38.531 1 37.59 342 GLU A C 1
ATOM 2745 O O . GLU A 1 342 ? -10.227 -16.234 -38.562 1 37.59 342 GLU A O 1
ATOM 2750 N N . SER A 1 343 ? -8.609 -16.016 -39.75 1 35.16 343 SER A N 1
ATOM 2751 C CA . SER A 1 343 ? -8.75 -17.359 -40.312 1 35.16 343 SER A CA 1
ATOM 2752 C C . SER A 1 343 ? -8.891 -18.406 -39.25 1 35.16 343 SER A C 1
ATOM 2754 O O . SER A 1 343 ? -8.117 -18.422 -38.281 1 35.16 343 SER A O 1
ATOM 2756 N N . ASP A 1 344 ? -10.055 -18.641 -38.812 1 38.94 344 ASP A N 1
ATOM 2757 C CA . ASP A 1 344 ? -10.469 -19.906 -38.219 1 38.94 344 ASP A CA 1
ATOM 2758 C C . ASP A 1 344 ? -9.492 -21.031 -38.531 1 38.94 344 ASP A C 1
ATOM 2760 O O . ASP A 1 344 ? -9.883 -22.078 -39.031 1 38.94 344 ASP A O 1
ATOM 2764 N N . GLU A 1 345 ? -8.469 -20.578 -39.438 1 39.88 345 GLU A N 1
ATOM 2765 C CA . GLU A 1 345 ? -7.695 -21.688 -39.969 1 39.88 345 GLU A CA 1
ATOM 2766 C C . GLU A 1 345 ? -7.492 -22.781 -38.938 1 39.88 345 GLU A C 1
ATOM 2768 O O . GLU A 1 345 ? -7.363 -22.516 -37.75 1 39.88 345 GLU A O 1
ATOM 2773 N N . SER A 1 346 ? -7.918 -23.812 -39.375 1 43 346 SER A N 1
ATOM 2774 C CA . SER A 1 346 ? -7.855 -25.188 -38.875 1 43 346 SER A CA 1
ATOM 2775 C C . SER A 1 346 ? -6.57 -25.422 -38.094 1 43 346 SER A C 1
ATOM 2777 O O . SER A 1 346 ? -5.484 -25.5 -38.656 1 43 346 SER A O 1
ATOM 2779 N N . GLU A 1 347 ? -6.25 -24.609 -37.062 1 49.94 347 GLU A N 1
ATOM 2780 C CA . GLU A 1 347 ? -5.168 -24.797 -36.094 1 49.94 347 GLU A CA 1
ATOM 2781 C C . GLU A 1 347 ? -4.715 -26.25 -36.062 1 49.94 347 GLU A C 1
ATOM 2783 O O . GLU A 1 347 ? -5.508 -27.156 -36.312 1 49.94 347 GLU A O 1
ATOM 2788 N N . ASP A 1 348 ? -3.387 -26.391 -36.094 1 54.81 348 ASP A N 1
ATOM 2789 C CA . ASP A 1 348 ? -2.551 -27.578 -36.25 1 54.81 348 ASP A CA 1
ATOM 2790 C C . ASP A 1 348 ? -3.033 -28.719 -35.344 1 54.81 348 ASP A C 1
ATOM 2792 O O . ASP A 1 348 ? -3.174 -28.531 -34.125 1 54.81 348 ASP A O 1
ATOM 2796 N N . SER A 1 349 ? -3.875 -29.609 -35.906 1 68.5 349 SER A N 1
ATOM 2797 C CA . SER A 1 349 ? -4.551 -30.75 -35.312 1 68.5 349 SER A CA 1
ATOM 2798 C C . SER A 1 349 ? -3.553 -31.812 -34.875 1 68.5 349 SER A C 1
ATOM 2800 O O . SER A 1 349 ? -3.934 -32.812 -34.281 1 68.5 349 SER A O 1
ATOM 2802 N N . ILE A 1 350 ? -2.188 -31.578 -35.281 1 78.12 350 ILE A N 1
ATOM 2803 C CA . ILE A 1 350 ? -1.234 -32.625 -34.875 1 78.12 350 ILE A CA 1
ATOM 2804 C C . ILE A 1 350 ? -0.121 -32 -34.062 1 78.12 350 ILE A C 1
ATOM 2806 O O . ILE A 1 350 ? 0.403 -30.938 -34.375 1 78.12 350 ILE A O 1
ATOM 2810 N N . CYS A 1 351 ? 0.11 -32.562 -32.938 1 88.12 351 CYS A N 1
ATOM 2811 C CA . CYS A 1 351 ? 1.169 -32.094 -32.062 1 88.12 351 CYS A CA 1
ATOM 2812 C C . CYS A 1 351 ? 1.922 -33.25 -31.438 1 88.12 351 CYS A C 1
ATOM 2814 O O . CYS A 1 351 ? 1.489 -34.406 -31.547 1 88.12 351 CYS A O 1
ATOM 2816 N N . TRP A 1 352 ? 3.102 -33 -30.969 1 88.5 352 TRP A N 1
ATOM 2817 C CA . TRP A 1 352 ? 3.865 -34.062 -30.359 1 88.5 352 TRP A CA 1
ATOM 2818 C C . TRP A 1 352 ? 4.219 -33.75 -28.906 1 88.5 352 TRP A C 1
ATOM 2820 O O . TRP A 1 352 ? 4.211 -32.594 -28.516 1 88.5 352 TRP A O 1
ATOM 2830 N N . VAL A 1 353 ? 4.438 -34.812 -28.078 1 90.31 353 VAL A N 1
ATOM 2831 C CA . VAL A 1 353 ? 4.887 -34.75 -26.688 1 90.31 353 VAL A CA 1
ATOM 2832 C C . VAL A 1 353 ? 6.074 -35.656 -26.484 1 90.31 353 VAL A C 1
ATOM 2834 O O . VAL A 1 353 ? 6.078 -36.812 -26.969 1 90.31 353 VAL A O 1
ATOM 2837 N N . LYS A 1 354 ? 7.082 -35.156 -25.859 1 88.69 354 LYS A N 1
ATOM 2838 C CA . LYS A 1 354 ? 8.297 -35.938 -25.625 1 88.69 354 LYS A CA 1
ATOM 2839 C C . LYS A 1 354 ? 8.078 -36.969 -24.531 1 88.69 354 LYS A C 1
ATOM 2841 O O . LYS A 1 354 ? 7.602 -36.656 -23.438 1 88.69 354 LYS A O 1
ATOM 2846 N N . ALA A 1 355 ? 8.281 -38.219 -24.844 1 87.81 355 ALA A N 1
ATOM 2847 C CA . ALA A 1 355 ? 8.242 -39.312 -23.891 1 87.81 355 ALA A CA 1
ATOM 2848 C C . ALA A 1 355 ? 9.312 -40.344 -24.219 1 87.81 355 ALA A C 1
ATOM 2850 O O . ALA A 1 355 ? 9.156 -41.156 -25.141 1 87.81 355 ALA A O 1
ATOM 2851 N N . ASP A 1 356 ? 10.367 -40.406 -23.453 1 83.44 356 ASP A N 1
ATOM 2852 C CA . ASP A 1 356 ? 11.539 -41.188 -23.797 1 83.44 356 ASP A CA 1
ATOM 2853 C C . ASP A 1 356 ? 11.375 -42.656 -23.328 1 83.44 356 ASP A C 1
ATOM 2855 O O . ASP A 1 356 ? 11.961 -43.562 -23.906 1 83.44 356 ASP A O 1
ATOM 2859 N N . ASP A 1 357 ? 10.695 -42.875 -22.203 1 82.88 357 ASP A N 1
ATOM 2860 C CA . ASP A 1 357 ? 10.523 -44.219 -21.703 1 82.88 357 ASP A CA 1
ATOM 2861 C C . ASP A 1 357 ? 9.039 -44.594 -21.594 1 82.88 357 ASP A C 1
ATOM 2863 O O . ASP A 1 357 ? 8.172 -43.75 -21.812 1 82.88 357 ASP A O 1
ATOM 2867 N N . GLU A 1 358 ? 8.836 -45.875 -21.406 1 79.81 358 GLU A N 1
ATOM 2868 C CA . GLU A 1 358 ? 7.469 -46.375 -21.359 1 79.81 358 GLU A CA 1
ATOM 2869 C C . GLU A 1 358 ? 6.691 -45.781 -20.203 1 79.81 358 GLU A C 1
ATOM 2871 O O . GLU A 1 358 ? 5.508 -45.469 -20.328 1 79.81 358 GLU A O 1
ATOM 2876 N N . GLU A 1 359 ? 7.441 -45.562 -19.188 1 82.31 359 GLU A N 1
ATOM 2877 C CA . GLU A 1 359 ? 6.781 -44.969 -18.031 1 82.31 359 GLU A CA 1
ATOM 2878 C C . GLU A 1 359 ? 6.371 -43.531 -18.312 1 82.31 359 GLU A C 1
ATOM 2880 O O . GLU A 1 359 ? 5.285 -43.094 -17.922 1 82.31 359 GLU A O 1
ATOM 2885 N N . ALA A 1 360 ? 7.227 -42.875 -19.016 1 86.69 360 ALA A N 1
ATOM 2886 C CA . ALA A 1 360 ? 6.934 -41.469 -19.359 1 86.69 360 ALA A CA 1
ATOM 2887 C C . ALA A 1 360 ? 5.785 -41.406 -20.359 1 86.69 360 ALA A C 1
ATOM 2889 O O . ALA A 1 360 ? 4.98 -40.469 -20.312 1 86.69 360 ALA A O 1
ATOM 2890 N N . GLU A 1 361 ? 5.715 -42.375 -21.234 1 83.75 361 GLU A N 1
ATOM 2891 C CA . GLU A 1 361 ? 4.637 -42.406 -22.219 1 83.75 361 GLU A CA 1
ATOM 2892 C C . GLU A 1 361 ? 3.279 -42.562 -21.547 1 83.75 361 GLU A C 1
ATOM 2894 O O . GLU A 1 361 ? 2.318 -41.875 -21.891 1 83.75 361 GLU A O 1
ATOM 2899 N N . ILE A 1 362 ? 3.279 -43.438 -20.609 1 79.62 362 ILE A N 1
ATOM 2900 C CA . ILE A 1 362 ? 2.025 -43.688 -19.906 1 79.62 362 ILE A CA 1
ATOM 2901 C C . ILE A 1 362 ? 1.631 -42.469 -19.078 1 79.62 362 ILE A C 1
ATOM 2903 O O . ILE A 1 362 ? 0.46 -42.094 -19.047 1 79.62 362 ILE A O 1
ATOM 2907 N N . ALA A 1 363 ? 2.604 -41.938 -18.438 1 83.88 363 ALA A N 1
ATOM 2908 C CA . ALA A 1 363 ? 2.326 -40.781 -17.609 1 83.88 363 ALA A CA 1
ATOM 2909 C C . ALA A 1 363 ? 1.787 -39.625 -18.453 1 83.88 363 ALA A C 1
ATOM 2911 O O . ALA A 1 363 ? 0.823 -38.969 -18.062 1 83.88 363 ALA A O 1
ATOM 2912 N N . SER A 1 364 ? 2.422 -39.406 -19.562 1 87.5 364 SER A N 1
ATOM 2913 C CA . SER A 1 364 ? 1.983 -38.344 -20.453 1 87.5 364 SER A CA 1
ATOM 2914 C C . SER A 1 364 ? 0.59 -38.625 -21 1 87.5 364 SER A C 1
ATOM 2916 O O . SER A 1 364 ? -0.221 -37.688 -21.141 1 87.5 364 SER A O 1
ATOM 2918 N N . PHE A 1 365 ? 0.39 -39.844 -21.281 1 82.75 365 PHE A N 1
ATOM 2919 C CA . PHE A 1 365 ? -0.912 -40.25 -21.812 1 82.75 365 PHE A CA 1
ATOM 2920 C C . PHE A 1 365 ? -2.014 -39.969 -20.797 1 82.75 365 PHE A C 1
ATOM 2922 O O . PHE A 1 365 ? -3.047 -39.375 -21.141 1 82.75 365 PHE A O 1
ATOM 2929 N N . LEU A 1 366 ? -1.785 -40.312 -19.625 1 81.62 366 LEU A N 1
ATOM 2930 C CA . LEU A 1 366 ? -2.785 -40.125 -18.578 1 81.62 366 LEU A CA 1
ATOM 2931 C C . LEU A 1 366 ? -3.043 -38.625 -18.359 1 81.62 366 LEU A C 1
ATOM 2933 O O . LEU A 1 366 ? -4.188 -38.219 -18.172 1 81.62 366 LEU A O 1
ATOM 2937 N N . GLU A 1 367 ? -2.01 -37.906 -18.422 1 86.38 367 GLU A N 1
ATOM 2938 C CA . GLU A 1 367 ? -2.152 -36.469 -18.219 1 86.38 367 GLU A CA 1
ATOM 2939 C C . GLU A 1 367 ? -2.912 -35.812 -19.375 1 86.38 367 GLU A C 1
ATOM 2941 O O . GLU A 1 367 ? -3.723 -34.906 -19.156 1 86.38 367 GLU A O 1
ATOM 2946 N N . ILE A 1 368 ? -2.623 -36.25 -20.562 1 85.88 368 ILE A N 1
ATOM 2947 C CA . ILE A 1 368 ? -3.297 -35.719 -21.734 1 85.88 368 ILE A CA 1
ATOM 2948 C C . ILE A 1 368 ? -4.785 -36.031 -21.672 1 85.88 368 ILE A C 1
ATOM 2950 O O . ILE A 1 368 ? -5.629 -35.219 -22 1 85.88 368 ILE A O 1
ATOM 2954 N N . MET A 1 369 ? -5.059 -37.188 -21.203 1 79.62 369 MET A N 1
ATOM 2955 C CA . MET A 1 369 ? -6.457 -37.594 -21.078 1 79.62 369 MET A CA 1
ATOM 2956 C C . MET A 1 369 ? -7.191 -36.75 -20.047 1 79.62 369 MET A C 1
ATOM 2958 O O . MET A 1 369 ? -8.336 -36.344 -20.281 1 79.62 369 MET A O 1
ATOM 2962 N N . LYS A 1 370 ? -6.52 -36.531 -19.094 1 83.06 370 LYS A N 1
ATOM 2963 C CA . LYS A 1 370 ? -7.121 -35.719 -18.047 1 83.06 370 LYS A CA 1
ATOM 2964 C C . LYS A 1 370 ? -7.328 -34.281 -18.516 1 83.06 370 LYS A C 1
ATOM 2966 O O . LYS A 1 370 ? -8.359 -33.688 -18.234 1 83.06 370 LYS A O 1
ATOM 2971 N N . THR A 1 371 ? -6.379 -33.781 -19.203 1 86.5 371 THR A N 1
ATOM 2972 C CA . THR A 1 371 ? -6.398 -32.375 -19.625 1 86.5 371 THR A CA 1
ATOM 2973 C C . THR A 1 371 ? -7.434 -32.156 -20.719 1 86.5 371 THR A C 1
ATOM 2975 O O . THR A 1 371 ? -8.18 -31.188 -20.688 1 86.5 371 THR A O 1
ATOM 2978 N N . PHE A 1 372 ? -7.492 -33.031 -21.656 1 83.94 372 PHE A N 1
ATOM 2979 C CA . PHE A 1 372 ? -8.383 -32.844 -22.797 1 83.94 372 PHE A CA 1
ATOM 2980 C C . PHE A 1 372 ? -9.789 -33.312 -22.469 1 83.94 372 PHE A C 1
ATOM 2982 O O . PHE A 1 372 ? -10.758 -32.875 -23.078 1 83.94 372 PHE A O 1
ATOM 2989 N N . SER A 1 373 ? -9.961 -34.125 -21.438 1 77.38 373 SER A N 1
ATOM 2990 C CA . SER A 1 373 ? -11.258 -34.688 -21.109 1 77.38 373 SER A CA 1
ATOM 2991 C C . SER A 1 373 ? -12.023 -35.094 -22.359 1 77.38 373 SER A C 1
ATOM 2993 O O . SER A 1 373 ? -13.18 -34.688 -22.547 1 77.38 373 SER A O 1
ATOM 2995 N N . ALA A 1 374 ? -11.344 -35.844 -23.188 1 72.5 374 ALA A N 1
ATOM 2996 C CA . ALA A 1 374 ? -11.922 -36.219 -24.484 1 72.5 374 ALA A CA 1
ATOM 2997 C C . ALA A 1 374 ? -12.953 -37.312 -24.312 1 72.5 374 ALA A C 1
ATOM 2999 O O . ALA A 1 374 ? -12.773 -38.219 -23.5 1 72.5 374 ALA A O 1
ATOM 3000 N N . HIS A 1 375 ? -14.047 -37.125 -25.031 1 64.69 375 HIS A N 1
ATOM 3001 C CA . HIS A 1 375 ? -15.094 -38.156 -25 1 64.69 375 HIS A CA 1
ATOM 3002 C C . HIS A 1 375 ? -14.781 -39.281 -25.984 1 64.69 375 HIS A C 1
ATOM 3004 O O . HIS A 1 375 ? -15.195 -40.438 -25.766 1 64.69 375 HIS A O 1
ATOM 3010 N N . ARG A 1 376 ? -14.141 -38.875 -27.078 1 68.31 376 ARG A N 1
ATOM 3011 C CA . ARG A 1 376 ? -13.742 -39.844 -28.094 1 68.31 376 ARG A CA 1
ATOM 3012 C C . ARG A 1 376 ? -12.219 -39.906 -28.219 1 68.31 376 ARG A C 1
ATOM 3014 O O . ARG A 1 376 ? -11.555 -38.906 -28.422 1 68.31 376 ARG A O 1
ATOM 3021 N N . LEU A 1 377 ? -11.727 -41.125 -27.922 1 75.12 377 LEU A N 1
ATOM 3022 C CA . LEU A 1 377 ? -10.281 -41.312 -27.906 1 75.12 377 LEU A CA 1
ATOM 3023 C C . LEU A 1 377 ? -9.852 -42.469 -28.797 1 75.12 377 LEU A C 1
ATOM 3025 O O . LEU A 1 377 ? -10.5 -43.531 -28.812 1 75.12 377 LEU A O 1
ATOM 3029 N N . LEU A 1 378 ? -8.977 -42.094 -29.703 1 73.75 378 LEU A N 1
ATOM 3030 C CA . LEU A 1 378 ? -8.32 -43.125 -30.5 1 73.75 378 LEU A CA 1
ATOM 3031 C C . LEU A 1 378 ? -6.863 -43.281 -30.078 1 73.75 378 LEU A C 1
ATOM 3033 O O . LEU A 1 378 ? -6.125 -42.312 -29.969 1 73.75 378 LEU A O 1
ATOM 3037 N N . ILE A 1 379 ? -6.543 -44.531 -29.656 1 76.94 379 ILE A N 1
ATOM 3038 C CA . ILE A 1 379 ? -5.168 -44.812 -29.266 1 76.94 379 ILE A CA 1
ATOM 3039 C C . ILE A 1 379 ? -4.473 -45.625 -30.359 1 76.94 379 ILE A C 1
ATOM 3041 O O . ILE A 1 379 ? -4.98 -46.688 -30.781 1 76.94 379 ILE A O 1
ATOM 3045 N N . VAL A 1 380 ? -3.391 -45.094 -30.859 1 74.62 380 VAL A N 1
ATOM 3046 C CA . VAL A 1 380 ? -2.602 -45.781 -31.875 1 74.62 380 VAL A CA 1
ATOM 3047 C C . VAL A 1 380 ? -1.239 -46.156 -31.297 1 74.62 380 VAL A C 1
ATOM 3049 O O . VAL A 1 380 ? -0.5 -45.312 -30.812 1 74.62 380 VAL A O 1
ATOM 3052 N N . VAL A 1 381 ? -0.977 -47.469 -31.188 1 74.12 381 VAL A N 1
ATOM 3053 C CA . VAL A 1 381 ? 0.302 -47.938 -30.641 1 74.12 381 VAL A CA 1
ATOM 3054 C C . VAL A 1 381 ? 1.044 -48.75 -31.703 1 74.12 381 VAL A C 1
ATOM 3056 O O . VAL A 1 381 ? 0.47 -49.656 -32.312 1 74.12 381 VAL A O 1
ATOM 3059 N N . ASP A 1 382 ? 2.273 -48.312 -31.891 1 66.25 382 ASP A N 1
ATOM 3060 C CA . ASP A 1 382 ? 3.125 -49.094 -32.781 1 66.25 382 ASP A CA 1
ATOM 3061 C C . ASP A 1 382 ? 3.752 -50.281 -32.062 1 66.25 382 ASP A C 1
ATOM 3063 O O . ASP A 1 382 ? 4.215 -50.156 -30.938 1 66.25 382 ASP A O 1
ATOM 3067 N N . ASN A 1 383 ? 3.752 -51.375 -32.688 1 69.38 383 ASN A N 1
ATOM 3068 C CA . ASN A 1 383 ? 4.387 -52.594 -32.188 1 69.38 383 ASN A CA 1
ATOM 3069 C C . ASN A 1 383 ? 3.938 -52.938 -30.781 1 69.38 383 ASN A C 1
ATOM 3071 O O . ASN A 1 383 ? 4.77 -53.094 -29.875 1 69.38 383 ASN A O 1
ATOM 3075 N N . PHE A 1 384 ? 2.666 -53.031 -30.547 1 72.31 384 PHE A N 1
ATOM 3076 C CA . PHE A 1 384 ? 2.045 -53.25 -29.25 1 72.31 384 PHE A CA 1
ATOM 3077 C C . PHE A 1 384 ? 2.545 -54.531 -28.625 1 72.31 384 PHE A C 1
ATOM 3079 O O . PHE A 1 384 ? 2.756 -54.625 -27.422 1 72.31 384 PHE A O 1
ATOM 3086 N N . GLU A 1 385 ? 2.922 -55.5 -29.469 1 69.31 385 GLU A N 1
ATOM 3087 C CA . GLU A 1 385 ? 3.311 -56.812 -28.969 1 69.31 385 GLU A CA 1
ATOM 3088 C C . GLU A 1 385 ? 4.738 -56.812 -28.438 1 69.31 385 GLU A C 1
ATOM 3090 O O . GLU A 1 385 ? 5.105 -57.625 -27.594 1 69.31 385 GLU A O 1
ATOM 3095 N N . ASP A 1 386 ? 5.496 -55.812 -28.891 1 71.94 386 ASP A N 1
ATOM 3096 C CA . ASP A 1 386 ? 6.895 -55.75 -28.484 1 71.94 386 ASP A CA 1
ATOM 3097 C C . ASP A 1 386 ? 7.047 -54.969 -27.172 1 71.94 386 ASP A C 1
ATOM 3099 O O . ASP A 1 386 ? 8.125 -54.938 -26.578 1 71.94 386 ASP A O 1
ATOM 3103 N N . LYS A 1 387 ? 5.926 -54.406 -26.688 1 75.06 387 LYS A N 1
ATOM 3104 C CA . LYS A 1 387 ? 6.012 -53.594 -25.484 1 75.06 387 LYS A CA 1
ATOM 3105 C C . LYS A 1 387 ? 5.93 -54.469 -24.219 1 75.06 387 LYS A C 1
ATOM 3107 O O . LYS A 1 387 ? 5.582 -55.656 -24.297 1 75.06 387 LYS A O 1
ATOM 3112 N N . SER A 1 388 ? 6.336 -53.938 -23.156 1 79.81 388 SER A N 1
ATOM 3113 C CA . SER A 1 388 ? 6.344 -54.656 -21.891 1 79.81 388 SER A CA 1
ATOM 3114 C C . SER A 1 388 ? 4.938 -55.094 -21.5 1 79.81 388 SER A C 1
ATOM 3116 O O . SER A 1 388 ? 3.957 -54.438 -21.844 1 79.81 388 SER A O 1
ATOM 3118 N N . PRO A 1 389 ? 4.891 -56.281 -20.828 1 78.56 389 PRO A N 1
ATOM 3119 C CA . PRO A 1 389 ? 3.578 -56.781 -20.422 1 78.56 389 PRO A CA 1
ATOM 3120 C C . PRO A 1 389 ? 2.797 -55.812 -19.562 1 78.56 389 PRO A C 1
ATOM 3122 O O . PRO A 1 389 ? 1.572 -55.688 -19.688 1 78.56 389 PRO A O 1
ATOM 3125 N N . HIS A 1 390 ? 3.525 -55.125 -18.781 1 78.88 390 HIS A N 1
ATOM 3126 C CA . HIS A 1 390 ? 2.859 -54.125 -17.953 1 78.88 390 HIS A CA 1
ATOM 3127 C C . HIS A 1 390 ? 2.24 -53.031 -18.797 1 78.88 390 HIS A C 1
ATOM 3129 O O . HIS A 1 390 ? 1.114 -52.594 -18.531 1 78.88 390 HIS A O 1
ATOM 3135 N N . TYR A 1 391 ? 2.885 -52.688 -19.797 1 76.56 391 TYR A N 1
ATOM 3136 C CA . TYR A 1 391 ? 2.445 -51.656 -20.734 1 76.56 391 TYR A CA 1
ATOM 3137 C C . TYR A 1 391 ? 1.223 -52.094 -21.516 1 76.56 391 TYR A C 1
ATOM 3139 O O . TYR A 1 391 ? 0.254 -51.344 -21.656 1 76.56 391 TYR A O 1
ATOM 3147 N N . GLN A 1 392 ? 1.26 -53.312 -21.875 1 73.88 392 GLN A N 1
ATOM 3148 C CA . GLN A 1 392 ? 0.151 -53.875 -22.641 1 73.88 392 GLN A CA 1
ATOM 3149 C C . GLN A 1 392 ? -1.109 -53.969 -21.781 1 73.88 392 GLN A C 1
ATOM 3151 O O . GLN A 1 392 ? -2.203 -53.625 -22.25 1 73.88 392 GLN A O 1
ATOM 3156 N N . LYS A 1 393 ? -0.838 -54.375 -20.641 1 75.56 393 LYS A N 1
ATOM 3157 C CA . LYS A 1 393 ? -1.977 -54.5 -19.734 1 75.56 393 LYS A CA 1
ATOM 3158 C C . LYS A 1 393 ? -2.602 -53.156 -19.438 1 75.56 393 LYS A C 1
ATOM 3160 O O . LYS A 1 393 ? -3.826 -53.031 -19.406 1 75.56 393 LYS A O 1
ATOM 3165 N N . LEU A 1 394 ? -1.772 -52.188 -19.25 1 73.62 394 LEU A N 1
ATOM 3166 C CA . LEU A 1 394 ? -2.26 -50.844 -18.906 1 73.62 394 LEU A CA 1
ATOM 3167 C C . LEU A 1 394 ? -3.055 -50.25 -20.062 1 73.62 394 LEU A C 1
ATOM 3169 O O . LEU A 1 394 ? -4.125 -49.688 -19.844 1 73.62 394 LEU A O 1
ATOM 3173 N N . ILE A 1 395 ? -2.562 -50.375 -21.266 1 70.62 395 ILE A N 1
ATOM 3174 C CA . ILE A 1 395 ? -3.234 -49.844 -22.438 1 70.62 395 ILE A CA 1
ATOM 3175 C C . ILE A 1 395 ? -4.551 -50.562 -22.656 1 70.62 395 ILE A C 1
ATOM 3177 O O . ILE A 1 395 ? -5.551 -49.969 -23.047 1 70.62 395 ILE A O 1
ATOM 3181 N N . LYS A 1 396 ? -4.461 -51.844 -22.328 1 68.94 396 LYS A N 1
ATOM 3182 C CA . LYS A 1 396 ? -5.684 -52.625 -22.469 1 68.94 396 LYS A CA 1
ATOM 3183 C C . LYS A 1 396 ? -6.723 -52.219 -21.438 1 68.94 396 LYS A C 1
ATOM 3185 O O . LYS A 1 396 ? -7.914 -52.094 -21.75 1 68.94 396 LYS A O 1
ATOM 3190 N N . ASP A 1 397 ? -6.293 -51.969 -20.297 1 71.5 397 ASP A N 1
ATOM 3191 C CA . ASP A 1 397 ? -7.203 -51.531 -19.234 1 71.5 397 ASP A CA 1
ATOM 3192 C C . ASP A 1 397 ? -7.805 -50.156 -19.547 1 71.5 397 ASP A C 1
ATOM 3194 O O . ASP A 1 397 ? -8.977 -49.938 -19.266 1 71.5 397 ASP A O 1
ATOM 3198 N N . LEU A 1 398 ? -6.996 -49.375 -19.984 1 64.5 398 LEU A N 1
ATOM 3199 C CA . LEU A 1 398 ? -7.449 -48 -20.312 1 64.5 398 LEU A CA 1
ATOM 3200 C C . LEU A 1 398 ? -8.43 -48.031 -21.484 1 64.5 398 LEU A C 1
ATOM 3202 O O . LEU A 1 398 ? -9.383 -47.25 -21.516 1 64.5 398 LEU A O 1
ATOM 3206 N N . SER A 1 399 ? -8.172 -48.969 -22.328 1 59.41 399 SER A N 1
ATOM 3207 C CA . SER A 1 399 ? -9.047 -49.125 -23.484 1 59.41 399 SER A CA 1
ATOM 3208 C C . SER A 1 399 ? -10.414 -49.656 -23.078 1 59.41 399 SER A C 1
ATOM 3210 O O . SER A 1 399 ? -11.422 -49.375 -23.734 1 59.41 399 SER A O 1
ATOM 3212 N N . GLN A 1 400 ? -10.297 -50.469 -22.016 1 58.09 400 GLN A N 1
ATOM 3213 C CA . GLN A 1 400 ? -11.57 -51 -21.547 1 58.09 400 GLN A CA 1
ATOM 3214 C C . GLN A 1 400 ? -12.453 -49.906 -20.953 1 58.09 400 GLN A C 1
ATOM 3216 O O . GLN A 1 400 ? -13.68 -50 -21.016 1 58.09 400 GLN A O 1
ATOM 3221 N N . LYS A 1 401 ? -11.828 -49.094 -20.172 1 54.19 401 LYS A N 1
ATOM 3222 C CA . LYS A 1 401 ? -12.609 -48.031 -19.547 1 54.19 401 LYS A CA 1
ATOM 3223 C C . LYS A 1 401 ? -13.094 -47 -20.578 1 54.19 401 LYS A C 1
ATOM 3225 O O . LYS A 1 401 ? -14.125 -46.375 -20.391 1 54.19 401 LYS A O 1
ATOM 3230 N N . PHE A 1 402 ? -12.297 -46.75 -21.359 1 48.31 402 PHE A N 1
ATOM 3231 C CA . PHE A 1 402 ? -12.688 -45.875 -22.438 1 48.31 402 PHE A CA 1
ATOM 3232 C C . PHE A 1 402 ? -13.18 -46.656 -23.641 1 48.31 402 PHE A C 1
ATOM 3234 O O . PHE A 1 402 ? -12.828 -47.844 -23.812 1 48.31 402 PHE A O 1
ATOM 3241 N N . TYR A 1 403 ? -14.25 -46.281 -24.438 1 39.38 403 TYR A N 1
ATOM 3242 C CA . TYR A 1 403 ? -14.898 -47.031 -25.516 1 39.38 403 TYR A CA 1
ATOM 3243 C C . TYR A 1 403 ? -13.867 -47.781 -26.359 1 39.38 403 TYR A C 1
ATOM 3245 O O . TYR A 1 403 ? -12.672 -47.5 -26.266 1 39.38 403 TYR A O 1
ATOM 3253 N N . THR A 1 404 ? -14.336 -48.219 -27.734 1 37.62 404 THR A N 1
ATOM 3254 C CA . THR A 1 404 ? -14.008 -49.281 -28.688 1 37.62 404 THR A CA 1
ATOM 3255 C C . THR A 1 404 ? -12.602 -49.062 -29.25 1 37.62 404 THR A C 1
ATOM 3257 O O . THR A 1 404 ? -12.297 -48 -29.812 1 37.62 404 THR A O 1
ATOM 3260 N N . CYS A 1 405 ? -11.758 -49.5 -28.656 1 38.84 405 CYS A N 1
ATOM 3261 C CA . CYS A 1 405 ? -10.375 -49.594 -29.094 1 38.84 405 CYS A CA 1
ATOM 3262 C C . CYS A 1 405 ? -10.258 -50.438 -30.359 1 38.84 405 CYS A C 1
ATOM 3264 O O . CYS A 1 405 ? -10.805 -51.531 -30.422 1 38.84 405 CYS A O 1
ATOM 3266 N N . TRP A 1 406 ? -10.477 -49.844 -31.484 1 34.38 406 TRP A N 1
ATOM 3267 C CA . TRP A 1 406 ? -10.352 -50.719 -32.656 1 34.38 406 TRP A CA 1
ATOM 3268 C C . TRP A 1 406 ? -8.891 -51.094 -32.875 1 34.38 406 TRP A C 1
ATOM 3270 O O . TRP A 1 406 ? -8 -50.25 -32.812 1 34.38 406 TRP A O 1
ATOM 3280 N N . MET A 1 407 ? -8.492 -52.062 -32.344 1 39.44 407 MET A N 1
ATOM 3281 C CA . MET A 1 407 ? -7.227 -52.719 -32.656 1 39.44 407 MET A CA 1
ATOM 3282 C C . MET A 1 407 ? -7.172 -53.094 -34.156 1 39.44 407 MET A C 1
ATOM 3284 O O . MET A 1 407 ? -8.086 -53.75 -34.656 1 39.44 407 MET A O 1
ATOM 3288 N N . SER A 1 408 ? -6.727 -52.094 -35 1 38.06 408 SER A N 1
ATOM 3289 C CA . SER A 1 408 ? -6.641 -52.656 -36.344 1 38.06 408 SER A CA 1
ATOM 3290 C C . SER A 1 408 ? -5.836 -53.938 -36.344 1 38.06 408 SER A C 1
ATOM 3292 O O . SER A 1 408 ? -5.023 -54.188 -35.438 1 38.06 408 SER A O 1
ATOM 3294 N N . LYS A 1 409 ? -6.289 -54.812 -37.156 1 36.47 409 LYS A N 1
ATOM 3295 C CA . LYS A 1 409 ? -5.707 -56.156 -37.344 1 36.47 409 LYS A CA 1
ATOM 3296 C C . LYS A 1 409 ? -4.184 -56.094 -37.281 1 36.47 409 LYS A C 1
ATOM 3298 O O . LYS A 1 409 ? -3.547 -56.969 -36.719 1 36.47 409 LYS A O 1
ATOM 3303 N N . GLU A 1 410 ? -3.424 -55.438 -38.344 1 37 410 GLU A N 1
ATOM 3304 C CA . GLU A 1 410 ? -1.997 -55.562 -38.656 1 37 410 GLU A CA 1
ATOM 3305 C C . GLU A 1 410 ? -1.18 -54.594 -37.781 1 37 410 GLU A C 1
ATOM 3307 O O . GLU A 1 410 ? -0.062 -54.219 -38.156 1 37 410 GLU A O 1
ATOM 3312 N N . GLY A 1 411 ? -1.321 -54.344 -36.5 1 34.19 411 GLY A N 1
ATOM 3313 C CA . GLY A 1 411 ? -0.658 -53.75 -35.344 1 34.19 411 GLY A CA 1
ATOM 3314 C C . GLY A 1 411 ? -1.162 -52.344 -35.031 1 34.19 411 GLY A C 1
ATOM 3315 O O . GLY A 1 411 ? -0.623 -51.688 -34.156 1 34.19 411 GLY A O 1
ATOM 3316 N N . SER A 1 412 ? -1.674 -51.5 -35.875 1 34.44 412 SER A N 1
ATOM 3317 C CA . SER A 1 412 ? -2.104 -50.125 -35.625 1 34.44 412 SER A CA 1
ATOM 3318 C C . SER A 1 412 ? -3.455 -50.094 -34.938 1 34.44 412 SER A C 1
ATOM 3320 O O . SER A 1 412 ? -4.312 -50.938 -35.156 1 34.44 412 SER A O 1
ATOM 3322 N N . VAL A 1 413 ? -3.559 -49.656 -33.719 1 37.31 413 VAL A N 1
ATOM 3323 C CA . VAL A 1 413 ? -4.773 -49.594 -32.906 1 37.31 413 VAL A CA 1
ATOM 3324 C C . VAL A 1 413 ? -5.586 -48.344 -33.312 1 37.31 413 VAL A C 1
ATOM 3326 O O . VAL A 1 413 ? -5.051 -47.25 -33.375 1 37.31 413 VAL A O 1
ATOM 3329 N N . THR A 1 414 ? -6.605 -48.5 -34.312 1 34.25 414 THR A N 1
ATOM 3330 C CA . THR A 1 414 ? -7.555 -47.438 -34.625 1 34.25 414 THR A CA 1
ATOM 3331 C C . THR A 1 414 ? -8.727 -47.469 -33.656 1 34.25 414 THR A C 1
ATOM 3333 O O . THR A 1 414 ? -9.359 -48.5 -33.438 1 34.25 414 THR A O 1
ATOM 3336 N N . ILE A 1 415 ? -8.836 -46.688 -32.75 1 36.16 415 ILE A N 1
ATOM 3337 C CA . ILE A 1 415 ? -9.953 -46.594 -31.812 1 36.16 415 ILE A CA 1
ATOM 3338 C C . ILE A 1 415 ? -11.102 -45.812 -32.469 1 36.16 415 ILE A C 1
ATOM 3340 O O . ILE A 1 415 ? -10.945 -44.656 -32.812 1 36.16 415 ILE A O 1
ATOM 3344 N N . VAL A 1 416 ? -12.055 -46.438 -33.344 1 34.19 416 VAL A N 1
ATOM 3345 C CA . VAL A 1 416 ? -13.188 -45.781 -34 1 34.19 416 VAL A CA 1
ATOM 3346 C C . VAL A 1 416 ? -14.242 -45.438 -32.969 1 34.19 416 VAL A C 1
ATOM 3348 O O . VAL A 1 416 ? -14.219 -45.938 -31.844 1 34.19 416 VAL A O 1
ATOM 3351 N N . GLU A 1 417 ? -15.664 -45.719 -33.344 1 35.59 417 GLU A N 1
ATOM 3352 C CA . GLU A 1 417 ? -16.969 -45.062 -33.469 1 35.59 417 GLU A CA 1
ATOM 3353 C C . GLU A 1 417 ? -17.812 -45.281 -32.219 1 35.59 417 GLU A C 1
ATOM 3355 O O . GLU A 1 417 ? -18.094 -46.406 -31.828 1 35.59 417 GLU A O 1
ATOM 3360 N N . TYR A 1 418 ? -17.672 -44.625 -31.094 1 37.12 418 TYR A N 1
ATOM 3361 C CA . TYR A 1 418 ? -18.75 -44.719 -30.109 1 37.12 418 TYR A CA 1
ATOM 3362 C C . TYR A 1 418 ? -20.094 -44.406 -30.75 1 37.12 418 TYR A C 1
ATOM 3364 O O . TYR A 1 418 ? -20.266 -43.344 -31.359 1 37.12 418 TYR A O 1
ATOM 3372 N N . ASP A 1 419 ? -20.781 -45.5 -31.016 1 35.19 419 ASP A N 1
ATOM 3373 C CA . ASP A 1 419 ? -22.203 -45.375 -31.312 1 35.19 419 ASP A CA 1
ATOM 3374 C C . ASP A 1 419 ? -22.969 -44.812 -30.141 1 35.19 419 ASP A C 1
ATOM 3376 O O . ASP A 1 419 ? -24.203 -44.938 -30.062 1 35.19 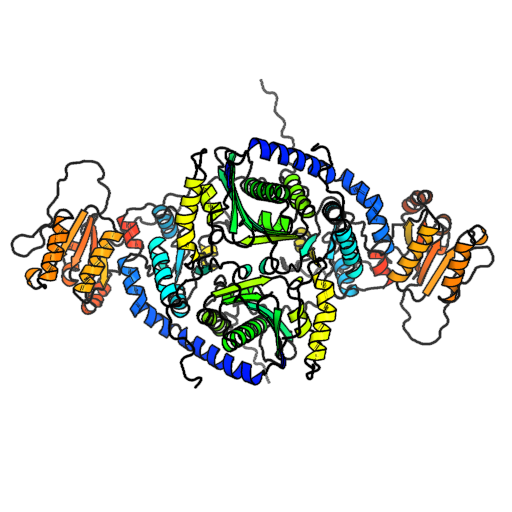419 ASP A O 1
ATOM 3380 N N . SER A 1 420 ? -22.469 -44.594 -28.875 1 36.12 420 SER A N 1
ATOM 3381 C CA . SER A 1 420 ? -23.703 -44.344 -28.125 1 36.12 420 SER A CA 1
ATOM 3382 C C . SER A 1 420 ? -24.625 -43.406 -28.859 1 36.12 420 SER A C 1
ATOM 3384 O O . SER A 1 420 ? -24.172 -42.375 -29.391 1 36.12 420 SER A O 1
ATOM 3386 N N . PRO A 1 421 ? -25.906 -43.812 -29.25 1 34.34 421 PRO A N 1
ATOM 3387 C CA . PRO A 1 421 ? -26.984 -43.125 -29.938 1 34.34 421 PRO A CA 1
ATOM 3388 C C . PRO A 1 421 ? -27.172 -41.688 -29.453 1 34.34 421 PRO A C 1
ATOM 3390 O O . PRO A 1 421 ? -27.781 -40.875 -30.141 1 34.34 421 PRO A O 1
ATOM 3393 N N . ASN A 1 422 ? -27.5 -41.531 -28.078 1 32.56 422 ASN A N 1
ATOM 3394 C CA . ASN A 1 422 ? -28.375 -40.375 -27.875 1 32.56 422 ASN A CA 1
ATOM 3395 C C . ASN A 1 422 ? -27.75 -39.094 -28.453 1 32.56 422 ASN A C 1
ATOM 3397 O O . ASN A 1 422 ? -28.406 -38.375 -29.203 1 32.56 422 ASN A O 1
ATOM 3401 N N . THR A 1 423 ? -27.391 -38.156 -27.375 1 33.66 423 THR A N 1
ATOM 3402 C CA . THR A 1 423 ? -27.609 -36.719 -27.531 1 33.66 423 THR A CA 1
ATOM 3403 C C . THR A 1 423 ? -26.766 -36.156 -28.656 1 33.66 423 THR A C 1
ATOM 3405 O O . THR A 1 423 ? -25.734 -36.719 -29.016 1 33.66 423 THR A O 1
ATOM 3408 N N . GLU A 1 424 ? -27.125 -35 -29.312 1 35.53 424 GLU A N 1
ATOM 3409 C CA . GLU A 1 424 ? -26.922 -33.875 -30.203 1 35.53 424 GLU A CA 1
ATOM 3410 C C . GLU A 1 424 ? -25.484 -33.375 -30.125 1 35.53 424 GLU A C 1
ATOM 3412 O O . GLU A 1 424 ? -25.141 -32.406 -30.797 1 35.53 424 GLU A O 1
ATOM 3417 N N . GLU A 1 425 ? -24.703 -33.656 -29.078 1 39.16 425 GLU A N 1
ATOM 3418 C CA . GLU A 1 425 ? -23.609 -32.688 -29.109 1 39.16 425 GLU A CA 1
ATOM 3419 C C . GLU A 1 425 ? -22.609 -33.062 -30.203 1 39.16 425 GLU A C 1
ATOM 3421 O O . GLU A 1 425 ? -21.75 -33.938 -30 1 39.16 425 GLU A O 1
ATOM 3426 N N . LYS A 1 426 ? -22.844 -33.156 -31.516 1 42.75 426 LYS A N 1
ATOM 3427 C CA . LYS A 1 426 ? -22.25 -33.219 -32.844 1 42.75 426 LYS A CA 1
ATOM 3428 C C . LYS A 1 426 ? -20.781 -32.812 -32.812 1 42.75 426 LYS A C 1
ATOM 3430 O O . LYS A 1 426 ? -19.953 -33.406 -33.5 1 42.75 426 LYS A O 1
ATOM 3435 N N . GLU A 1 427 ? -20.281 -31.531 -32.406 1 48.25 427 GLU A N 1
ATOM 3436 C CA . GLU A 1 427 ? -19.172 -30.719 -32.938 1 48.25 427 GLU A CA 1
ATOM 3437 C C . GLU A 1 427 ? -17.891 -30.969 -32.125 1 48.25 427 GLU A C 1
ATOM 3439 O O . GLU A 1 427 ? -16.938 -30.203 -32.219 1 48.25 427 GLU A O 1
ATOM 3444 N N . THR A 1 428 ? -17.688 -32.031 -31.328 1 57.53 428 THR A N 1
ATOM 3445 C CA . THR A 1 428 ? -16.438 -32 -30.594 1 57.53 428 THR A CA 1
ATOM 3446 C C . THR A 1 428 ? -15.352 -32.781 -31.328 1 57.53 428 THR A C 1
ATOM 3448 O O . THR A 1 428 ? -15.625 -33.844 -31.891 1 57.53 428 THR A O 1
ATOM 3451 N N . LYS A 1 429 ? -14.055 -32.281 -31.609 1 69.56 429 LYS A N 1
ATOM 3452 C CA . LYS A 1 429 ? -12.883 -32.906 -32.219 1 69.56 429 LYS A CA 1
ATOM 3453 C C . LYS A 1 429 ? -12.5 -34.188 -31.516 1 69.56 429 LYS A C 1
ATOM 3455 O O . LYS A 1 429 ? -12.688 -34.312 -30.297 1 69.56 429 LYS A O 1
ATOM 3460 N N . ARG A 1 430 ? -12.211 -35.25 -32.344 1 74.56 430 ARG A N 1
ATOM 3461 C CA . ARG A 1 430 ? -11.703 -36.5 -31.812 1 74.56 430 ARG A CA 1
ATOM 3462 C C . ARG A 1 430 ? -10.227 -36.406 -31.453 1 74.56 430 ARG A C 1
ATOM 3464 O O . ARG A 1 430 ? -9.453 -35.75 -32.188 1 74.56 430 ARG A O 1
ATOM 3471 N N . LEU A 1 431 ? -9.898 -37.031 -30.266 1 81.56 431 LEU A N 1
ATOM 3472 C CA . LEU A 1 431 ? -8.508 -37.031 -29.828 1 81.56 431 LEU A CA 1
ATOM 3473 C C . LEU A 1 431 ? -7.812 -38.344 -30.219 1 81.56 431 LEU A C 1
ATOM 3475 O O . LEU A 1 431 ? -8.344 -39.438 -29.984 1 81.56 431 LEU A O 1
ATOM 3479 N N . VAL A 1 432 ? -6.781 -38.188 -30.922 1 79.38 432 VAL A N 1
ATOM 3480 C CA . VAL A 1 432 ? -5.969 -39.344 -31.312 1 79.38 432 VAL A CA 1
ATOM 3481 C C . VAL A 1 432 ? -4.617 -39.281 -30.594 1 79.38 432 VAL A C 1
ATOM 3483 O O . VAL A 1 432 ? -3.928 -38.25 -30.656 1 79.38 432 VAL A O 1
ATOM 3486 N N . VAL A 1 433 ? -4.324 -40.312 -29.844 1 82.31 433 VAL A N 1
ATOM 3487 C CA . VAL A 1 433 ? -3.016 -40.406 -29.203 1 82.31 433 VAL A CA 1
ATOM 3488 C C . VAL A 1 433 ? -2.186 -41.5 -29.844 1 82.31 433 VAL A C 1
ATOM 3490 O O . VAL A 1 433 ? -2.605 -42.656 -29.859 1 82.31 433 VAL A O 1
ATOM 3493 N N . MET A 1 434 ? -1.051 -41.094 -30.391 1 79.94 434 MET A N 1
ATOM 3494 C CA . MET A 1 434 ? -0.186 -42.031 -31.094 1 79.94 434 MET A CA 1
ATOM 3495 C C . MET A 1 434 ? 1.092 -42.281 -30.297 1 79.94 434 MET A C 1
ATOM 3497 O O . MET A 1 434 ? 1.753 -41.344 -29.859 1 79.94 434 MET A O 1
ATOM 3501 N N . PHE A 1 435 ? 1.27 -43.625 -30.094 1 78.94 435 PHE A N 1
ATOM 3502 C CA . PHE A 1 435 ? 2.504 -44 -29.422 1 78.94 435 PHE A CA 1
ATOM 3503 C C . PHE A 1 435 ? 3.598 -44.312 -30.438 1 78.94 435 PHE A C 1
ATOM 3505 O O . PHE A 1 435 ? 3.561 -45.344 -31.109 1 78.94 435 PHE A O 1
ATOM 3512 N N . GLY A 1 436 ? 4.48 -43.375 -30.719 1 71.69 436 GLY A N 1
ATOM 3513 C CA . GLY A 1 436 ? 5.562 -43.562 -31.688 1 71.69 436 GLY A CA 1
ATOM 3514 C C . GLY A 1 436 ? 5.496 -42.594 -32.844 1 71.69 436 GLY A C 1
ATOM 3515 O O . GLY A 1 436 ? 4.441 -42.406 -33.438 1 71.69 436 GLY A O 1
ATOM 3516 N N . GLY A 1 437 ? 6.516 -41.844 -33.188 1 63.19 437 GLY A N 1
ATOM 3517 C CA . GLY A 1 437 ? 6.574 -40.75 -34.125 1 63.19 437 GLY A CA 1
ATOM 3518 C C . GLY A 1 437 ? 6.59 -41.188 -35.562 1 63.19 437 GLY A C 1
ATOM 3519 O O . GLY A 1 437 ? 6.141 -40.469 -36.469 1 63.19 437 GLY A O 1
ATOM 3520 N N . THR A 1 438 ? 7.066 -42.281 -35.844 1 64.06 438 THR A N 1
ATOM 3521 C CA . THR A 1 438 ? 7.25 -42.688 -37.25 1 64.06 438 THR A CA 1
ATOM 3522 C C . THR A 1 438 ? 5.898 -42.938 -37.906 1 64.06 438 THR A C 1
ATOM 3524 O O . THR A 1 438 ? 5.754 -42.688 -39.125 1 64.06 438 THR A O 1
ATOM 3527 N N . MET A 1 439 ? 4.957 -43.281 -37.156 1 63.38 439 MET A N 1
ATOM 3528 C CA . MET A 1 439 ? 3.639 -43.531 -37.719 1 63.38 439 MET A CA 1
ATOM 3529 C C . MET A 1 439 ? 2.912 -42.25 -38.062 1 63.38 439 MET A C 1
ATOM 3531 O O . MET A 1 439 ? 2.066 -42.219 -38.969 1 63.38 439 MET A O 1
ATOM 3535 N N . ALA A 1 440 ? 3.201 -41.188 -37.312 1 61.16 440 ALA A N 1
ATOM 3536 C CA . ALA A 1 440 ? 2.479 -39.938 -37.469 1 61.16 440 ALA A CA 1
ATOM 3537 C C . ALA A 1 440 ? 2.713 -39.312 -38.844 1 61.16 440 ALA A C 1
ATOM 3539 O O . ALA A 1 440 ? 1.851 -38.625 -39.375 1 61.16 440 ALA A O 1
ATOM 3540 N N . LEU A 1 441 ? 3.912 -39.469 -39.344 1 60.81 441 LEU A N 1
ATOM 3541 C CA . LEU A 1 441 ? 4.234 -38.875 -40.625 1 60.81 441 LEU A CA 1
ATOM 3542 C C . LEU A 1 441 ? 3.516 -39.625 -41.75 1 60.81 441 LEU A C 1
ATOM 3544 O O . LEU A 1 441 ? 3.381 -39.094 -42.875 1 60.81 441 LEU A O 1
ATOM 3548 N N . ASP A 1 442 ? 3.045 -40.75 -41.344 1 55.66 442 ASP A N 1
ATOM 3549 C CA . ASP A 1 442 ? 2.318 -41.469 -42.375 1 55.66 442 ASP A CA 1
ATOM 3550 C C . ASP A 1 442 ? 0.908 -40.906 -42.562 1 55.66 442 ASP A C 1
ATOM 3552 O O . ASP A 1 442 ? 0.499 -40 -41.781 1 55.66 442 ASP A O 1
ATOM 3556 N N . GLU A 1 443 ? -0.201 -41.438 -43.281 1 49.03 443 GLU A N 1
ATOM 3557 C CA . GLU A 1 443 ? -1.464 -41.031 -43.875 1 49.03 443 GLU A CA 1
ATOM 3558 C C . GLU A 1 443 ? -2.438 -40.531 -42.812 1 49.03 443 GLU A C 1
ATOM 3560 O O . GLU A 1 443 ? -3.459 -39.906 -43.125 1 49.03 443 GLU A O 1
ATOM 3565 N N . TYR A 1 444 ? -2.377 -40.781 -41.594 1 46.75 444 TYR A N 1
ATOM 3566 C CA . TYR A 1 444 ? -3.549 -40.5 -40.75 1 46.75 444 TYR A CA 1
ATOM 3567 C C . TYR A 1 444 ? -3.672 -39.031 -40.438 1 46.75 444 TYR A C 1
ATOM 3569 O O . TYR A 1 444 ? -4.645 -38.594 -39.812 1 46.75 444 TYR A O 1
ATOM 3577 N N . ILE A 1 445 ? -2.672 -38.281 -40.75 1 49.88 445 ILE A N 1
ATOM 3578 C CA . ILE A 1 445 ? -2.484 -36.906 -40.281 1 49.88 445 ILE A CA 1
ATOM 3579 C C . ILE A 1 445 ? -3.582 -36 -40.875 1 49.88 445 ILE A C 1
ATOM 3581 O O . ILE A 1 445 ? -3.918 -34.969 -40.281 1 49.88 445 ILE A O 1
ATOM 3585 N N . HIS A 1 446 ? -3.994 -36.344 -41.969 1 49.41 446 HIS A N 1
ATOM 3586 C CA . HIS A 1 446 ? -4.711 -35.281 -42.688 1 49.41 446 HIS A CA 1
ATOM 3587 C C . HIS A 1 446 ? -6.219 -35.438 -42.5 1 49.41 446 HIS A C 1
ATOM 3589 O O . HIS A 1 446 ? -6.996 -34.875 -43.281 1 49.41 446 HIS A O 1
ATOM 3595 N N . GLN A 1 447 ? -6.527 -36.219 -41.469 1 50.72 447 GLN A N 1
ATOM 3596 C CA . GLN A 1 447 ? -7.984 -36.281 -41.438 1 50.72 447 GLN A CA 1
ATOM 3597 C C . GLN A 1 447 ? -8.562 -35.031 -40.75 1 50.72 447 GLN A C 1
ATOM 3599 O O . GLN A 1 447 ? -7.938 -34.469 -39.875 1 50.72 447 GLN A O 1
ATOM 3604 N N . LYS A 1 448 ? -9.609 -34.531 -41.312 1 57.41 448 LYS A N 1
ATOM 3605 C CA . LYS A 1 448 ? -10.375 -33.375 -40.812 1 57.41 448 LYS A CA 1
ATOM 3606 C C . LYS A 1 448 ? -11.008 -33.656 -39.469 1 57.41 448 LYS A C 1
ATOM 3608 O O . LYS A 1 448 ? -11.328 -34.812 -39.156 1 57.41 448 LYS A O 1
ATOM 3613 N N . ASN A 1 449 ? -11.078 -32.812 -38.344 1 65.56 449 ASN A N 1
ATOM 3614 C CA . ASN A 1 449 ? -11.742 -32.812 -37.062 1 65.56 449 ASN A CA 1
ATOM 3615 C C . ASN A 1 449 ? -11.047 -33.719 -36.062 1 65.56 449 ASN A C 1
ATOM 3617 O O . ASN A 1 449 ? -11.695 -34.375 -35.25 1 65.56 449 ASN A O 1
ATOM 3621 N N . LEU A 1 450 ? -9.758 -33.969 -36.438 1 73.38 450 LEU A N 1
ATOM 3622 C CA . LEU A 1 450 ? -8.984 -34.812 -35.5 1 73.38 450 LEU A CA 1
ATOM 3623 C C . LEU A 1 450 ? -7.883 -34 -34.844 1 73.38 450 LEU A C 1
ATOM 3625 O O . LEU A 1 450 ? -7.266 -33.125 -35.469 1 73.38 450 LEU A O 1
ATOM 3629 N N . CYS A 1 451 ? -7.805 -34.125 -33.5 1 81.94 451 CYS A N 1
ATOM 3630 C CA . CYS A 1 451 ? -6.637 -33.656 -32.781 1 81.94 451 CYS A CA 1
ATOM 3631 C C . CYS A 1 451 ? -5.695 -34.812 -32.438 1 81.94 451 CYS A C 1
ATOM 3633 O O . CYS A 1 451 ? -6.059 -35.688 -31.672 1 81.94 451 CYS A O 1
ATOM 3635 N N . THR A 1 452 ? -4.57 -34.812 -33.125 1 82.25 452 THR A N 1
ATOM 3636 C CA . THR A 1 452 ? -3.639 -35.938 -32.938 1 82.25 452 THR A CA 1
ATOM 3637 C C . THR A 1 452 ? -2.449 -35.531 -32.094 1 82.25 452 THR A C 1
ATOM 3639 O O . THR A 1 452 ? -1.788 -34.531 -32.375 1 82.25 452 THR A O 1
ATOM 3642 N N . VAL A 1 453 ? -2.244 -36.281 -31.016 1 87 453 VAL A N 1
ATOM 3643 C CA . VAL A 1 453 ? -1.083 -36.094 -30.156 1 87 453 VAL A CA 1
ATOM 3644 C C . VAL A 1 453 ? -0.142 -37.312 -30.281 1 87 453 VAL A C 1
ATOM 3646 O O . VAL A 1 453 ? -0.535 -38.438 -30.016 1 87 453 VAL A O 1
ATOM 3649 N N . VAL A 1 454 ? 1.067 -36.969 -30.672 1 86 454 VAL A N 1
ATOM 3650 C CA . VAL A 1 454 ? 2.039 -38.031 -30.906 1 86 454 VAL A CA 1
ATOM 3651 C C . VAL A 1 454 ? 3.066 -38.062 -29.781 1 86 454 VAL A C 1
ATOM 3653 O O . VAL A 1 454 ? 3.684 -37.031 -29.484 1 86 454 VAL A O 1
ATOM 3656 N N . LEU A 1 455 ? 3.156 -39.219 -29.109 1 87.56 455 LEU A N 1
ATOM 3657 C CA . LEU A 1 455 ? 4.211 -39.406 -28.125 1 87.56 455 LEU A CA 1
ATOM 3658 C C . LEU A 1 455 ? 5.508 -39.844 -28.797 1 87.56 455 LEU A C 1
ATOM 3660 O O . LEU A 1 455 ? 5.555 -40.906 -29.422 1 87.56 455 LEU A O 1
ATOM 3664 N N . VAL A 1 456 ? 6.48 -38.969 -28.672 1 87.94 456 VAL A N 1
ATOM 3665 C CA . VAL A 1 456 ? 7.676 -39.219 -29.469 1 87.94 456 VAL A CA 1
ATOM 3666 C C . VAL A 1 456 ? 8.898 -39.344 -28.562 1 87.94 456 VAL A C 1
ATOM 3668 O O . VAL A 1 456 ? 8.945 -38.719 -27.484 1 87.94 456 VAL A O 1
ATOM 3671 N N . LYS A 1 457 ? 9.828 -40.125 -29.047 1 85.81 457 LYS A N 1
ATOM 3672 C CA . LYS A 1 457 ? 11.141 -40.219 -28.406 1 85.81 457 LYS A CA 1
ATOM 3673 C C . LYS A 1 457 ? 12.039 -39.062 -28.859 1 85.81 457 LYS A C 1
ATOM 3675 O O . LYS A 1 457 ? 11.766 -38.406 -29.875 1 85.81 457 LYS A O 1
ATOM 3680 N N . THR A 1 458 ? 13.07 -38.781 -28.078 1 87.5 458 THR A N 1
ATOM 3681 C CA . THR A 1 458 ? 13.969 -37.656 -28.328 1 87.5 458 THR A CA 1
ATOM 3682 C C . THR A 1 458 ? 14.594 -37.781 -29.719 1 87.5 458 THR A C 1
ATOM 3684 O O . THR A 1 458 ? 14.812 -36.75 -30.391 1 87.5 458 THR A O 1
ATOM 3687 N N . SER A 1 459 ? 14.758 -39 -30.172 1 83.69 459 SER A N 1
ATOM 3688 C CA . SER A 1 459 ? 15.406 -39.219 -31.469 1 83.69 459 SER A CA 1
ATOM 3689 C C . SER A 1 459 ? 14.469 -38.906 -32.625 1 83.69 459 SER A C 1
ATOM 3691 O O . SER A 1 459 ? 14.922 -38.594 -33.719 1 83.69 459 SER A O 1
ATOM 3693 N N . GLU A 1 460 ? 13.227 -38.906 -32.406 1 84.38 460 GLU A N 1
ATOM 3694 C CA . GLU A 1 460 ? 12.242 -38.719 -33.469 1 84.38 460 GLU A CA 1
ATOM 3695 C C . GLU A 1 460 ? 11.773 -37.281 -33.531 1 84.38 460 GLU A C 1
ATOM 3697 O O . GLU A 1 460 ? 11.031 -36.906 -34.469 1 84.38 460 GLU A O 1
ATOM 3702 N N . ILE A 1 461 ? 12.227 -36.469 -32.625 1 86.75 461 ILE A N 1
ATOM 3703 C CA . ILE A 1 461 ? 11.727 -35.094 -32.531 1 86.75 461 ILE A CA 1
ATOM 3704 C C . ILE A 1 461 ? 12.18 -34.281 -33.75 1 86.75 461 ILE A C 1
ATOM 3706 O O . ILE A 1 461 ? 11.414 -33.5 -34.281 1 86.75 461 ILE A O 1
ATOM 3710 N N . LYS A 1 462 ? 13.398 -34.531 -34.094 1 85.5 462 LYS A N 1
ATOM 3711 C CA . LYS A 1 462 ? 13.938 -33.781 -35.219 1 85.5 462 LYS A CA 1
ATOM 3712 C C . LYS A 1 462 ? 13.125 -34.031 -36.5 1 85.5 462 LYS A C 1
ATOM 3714 O O . LYS A 1 462 ? 12.867 -33.125 -37.25 1 85.5 462 LYS A O 1
ATOM 3719 N N . LEU A 1 463 ? 12.719 -35.25 -36.688 1 83.19 463 LEU A N 1
ATOM 3720 C CA . LEU A 1 463 ? 11.945 -35.625 -37.875 1 83.19 463 LEU A CA 1
ATOM 3721 C C . LEU A 1 463 ? 10.602 -34.906 -37.875 1 83.19 463 LEU A C 1
ATOM 3723 O O . LEU A 1 463 ? 10.156 -34.438 -38.938 1 83.19 463 LEU A O 1
ATOM 3727 N N . LEU A 1 464 ? 9.992 -34.812 -36.75 1 83.75 464 LEU A N 1
ATOM 3728 C CA . LEU A 1 464 ? 8.68 -34.188 -36.688 1 83.75 464 LEU A CA 1
ATOM 3729 C C . LEU A 1 464 ? 8.789 -32.656 -36.812 1 83.75 464 LEU A C 1
ATOM 3731 O O . LEU A 1 464 ? 7.938 -32.031 -37.469 1 83.75 464 LEU A O 1
ATOM 3735 N N . ARG A 1 465 ? 9.828 -32.125 -36.25 1 84.12 465 ARG A N 1
ATOM 3736 C CA . ARG A 1 465 ? 10.047 -30.688 -36.375 1 84.12 465 ARG A CA 1
ATOM 3737 C C . ARG A 1 465 ? 10.289 -30.297 -37.812 1 84.12 465 ARG A C 1
ATOM 3739 O O . ARG A 1 465 ? 9.82 -29.234 -38.25 1 84.12 465 ARG A O 1
ATOM 3746 N N . ASP A 1 466 ? 11.016 -31.125 -38.469 1 83.75 466 ASP A N 1
ATOM 3747 C CA . ASP A 1 466 ? 11.297 -30.859 -39.875 1 83.75 466 ASP A CA 1
ATOM 3748 C C . ASP A 1 466 ? 10.031 -30.953 -40.719 1 83.75 466 ASP A C 1
ATOM 3750 O O . ASP A 1 466 ? 9.914 -30.297 -41.75 1 83.75 466 ASP A O 1
ATOM 3754 N N . ALA A 1 467 ? 9.055 -31.781 -40.219 1 79.56 467 ALA A N 1
ATOM 3755 C CA . ALA A 1 467 ? 7.781 -31.922 -40.938 1 79.56 467 ALA A CA 1
ATOM 3756 C C . ALA A 1 467 ? 6.828 -30.781 -40.594 1 79.56 467 ALA A C 1
ATOM 3758 O O . ALA A 1 467 ? 5.707 -30.719 -41.094 1 79.56 467 ALA A O 1
ATOM 3759 N N . GLY A 1 468 ? 7.234 -29.891 -39.656 1 79.38 468 GLY A N 1
ATOM 3760 C CA . GLY A 1 468 ? 6.434 -28.734 -39.312 1 79.38 468 GLY A CA 1
ATOM 3761 C C . GLY A 1 468 ? 5.461 -29 -38.188 1 79.38 468 GLY A C 1
ATOM 3762 O O . GLY A 1 468 ? 4.516 -28.234 -37.969 1 79.38 468 GLY A O 1
ATOM 3763 N N . ILE A 1 469 ? 5.523 -30.125 -37.562 1 82.38 469 ILE A N 1
ATOM 3764 C CA . ILE A 1 469 ? 4.656 -30.453 -36.406 1 82.38 469 ILE A CA 1
ATOM 3765 C C . ILE A 1 469 ? 5.223 -29.844 -35.156 1 82.38 469 ILE A C 1
ATOM 3767 O O . ILE A 1 469 ? 6.41 -30 -34.844 1 82.38 469 ILE A O 1
ATOM 3771 N N . GLU A 1 470 ? 4.371 -29.141 -34.5 1 86 470 GLU A N 1
ATOM 3772 C CA . GLU A 1 470 ? 4.82 -28.422 -33.312 1 86 470 GLU A CA 1
ATOM 3773 C C . GLU A 1 470 ? 4.48 -29.203 -32.031 1 86 470 GLU A C 1
ATOM 3775 O O . GLU A 1 470 ? 3.693 -30.156 -32.062 1 86 470 GLU A O 1
ATOM 3780 N N . GLU A 1 471 ? 5.18 -28.828 -31.047 1 89.56 471 GLU A N 1
ATOM 3781 C CA . GLU A 1 471 ? 4.918 -29.422 -29.734 1 89.56 471 GLU A CA 1
ATOM 3782 C C . GLU A 1 471 ? 3.551 -29 -29.203 1 89.56 471 GLU A C 1
ATOM 3784 O O . GLU A 1 471 ? 3.051 -27.922 -29.547 1 89.56 471 GLU A O 1
ATOM 3789 N N . ILE A 1 472 ? 2.973 -29.891 -28.438 1 88.31 472 ILE A N 1
ATOM 3790 C CA . ILE A 1 472 ? 1.671 -29.609 -27.844 1 88.31 472 ILE A CA 1
ATOM 3791 C C . ILE A 1 472 ? 1.729 -28.297 -27.062 1 88.31 472 ILE A C 1
ATOM 3793 O O . ILE A 1 472 ? 2.746 -27.984 -26.453 1 88.31 472 ILE A O 1
ATOM 3797 N N . SER A 1 473 ? 0.751 -27.438 -27.234 1 89.06 473 SER A N 1
ATOM 3798 C CA . SER A 1 473 ? 0.714 -26.125 -26.594 1 89.06 473 SER A CA 1
ATOM 3799 C C . SER A 1 473 ? -0.688 -25.797 -26.094 1 89.06 473 SER A C 1
ATOM 3801 O O . SER A 1 473 ? -1.606 -26.609 -26.219 1 89.06 473 SER A O 1
ATOM 3803 N N . ALA A 1 474 ? -0.76 -24.703 -25.469 1 88.94 474 ALA A N 1
ATOM 3804 C CA . ALA A 1 474 ? -2.057 -24.25 -24.969 1 88.94 474 ALA A CA 1
ATOM 3805 C C . ALA A 1 474 ? -3.027 -24 -26.109 1 88.94 474 ALA A C 1
ATOM 3807 O O . ALA A 1 474 ? -4.246 -24.094 -25.938 1 88.94 474 ALA A O 1
ATOM 3808 N N . LYS A 1 475 ? -2.49 -23.703 -27.266 1 85.88 475 LYS A N 1
ATOM 3809 C CA . LYS A 1 475 ? -3.318 -23.469 -28.438 1 85.88 475 LYS A CA 1
ATOM 3810 C C . LYS A 1 475 ? -4.031 -24.75 -28.875 1 85.88 475 LYS A C 1
ATOM 3812 O O . LYS A 1 475 ? -5.152 -24.703 -29.375 1 85.88 475 LYS A O 1
ATOM 3817 N N . THR A 1 476 ? -3.326 -25.828 -28.656 1 85.88 476 THR A N 1
ATOM 3818 C CA . THR A 1 476 ? -3.889 -27.109 -29.047 1 85.88 476 THR A CA 1
ATOM 3819 C C . THR A 1 476 ? -5.164 -27.406 -28.266 1 85.88 476 THR A C 1
ATOM 3821 O O . THR A 1 476 ? -6.148 -27.875 -28.828 1 85.88 476 THR A O 1
ATOM 3824 N N . LEU A 1 477 ? -5.113 -27.094 -27.047 1 85.31 477 LEU A N 1
ATOM 3825 C CA . LEU A 1 477 ? -6.285 -27.344 -26.203 1 85.31 477 LEU A CA 1
ATOM 3826 C C . LEU A 1 477 ? -7.449 -26.453 -26.625 1 85.31 477 LEU A C 1
ATOM 3828 O O . LEU A 1 477 ? -8.602 -26.906 -26.641 1 85.31 477 LEU A O 1
ATOM 3832 N N . LEU A 1 478 ? -7.152 -25.25 -26.938 1 84.12 478 LEU A N 1
ATOM 3833 C CA . LEU A 1 478 ? -8.195 -24.328 -27.359 1 84.12 478 LEU A CA 1
ATOM 3834 C C . LEU A 1 478 ? -8.82 -24.797 -28.672 1 84.12 478 LEU A C 1
ATOM 3836 O O . LEU A 1 478 ? -10.039 -24.688 -28.859 1 84.12 478 LEU A O 1
ATOM 3840 N N . SER A 1 479 ? -7.988 -25.266 -29.516 1 81.5 479 SER A N 1
ATOM 3841 C CA . SER A 1 479 ? -8.469 -25.766 -30.812 1 81.5 479 SER A CA 1
ATOM 3842 C C . SER A 1 479 ? -9.305 -27.031 -30.625 1 81.5 479 SER A C 1
ATOM 3844 O O . SER A 1 479 ? -10.312 -27.219 -31.312 1 81.5 479 SER A O 1
ATOM 3846 N N . PHE A 1 480 ? -8.844 -27.812 -29.75 1 83.06 480 PHE A N 1
ATOM 3847 C CA . PHE A 1 480 ? -9.57 -29.062 -29.5 1 83.06 480 PHE A CA 1
ATOM 3848 C C . PHE A 1 480 ? -10.961 -28.766 -28.938 1 83.06 480 PHE A C 1
ATOM 3850 O O . PHE A 1 480 ? -11.938 -29.391 -29.344 1 83.06 480 PHE A O 1
ATOM 3857 N N . ARG A 1 481 ? -11.008 -27.859 -28.016 1 81.12 481 ARG A N 1
ATOM 3858 C CA . ARG A 1 481 ? -12.273 -27.562 -27.359 1 81.12 481 ARG A CA 1
ATOM 3859 C C . ARG A 1 481 ? -13.125 -26.609 -28.203 1 81.12 481 ARG A C 1
ATOM 3861 O O . ARG A 1 481 ? -14.266 -26.312 -27.844 1 81.12 481 ARG A O 1
ATOM 3868 N N . ASN A 1 482 ? -12.68 -26.188 -29.375 1 73.88 482 ASN A N 1
ATOM 3869 C CA . ASN A 1 482 ? -13.383 -25.328 -30.328 1 73.88 482 ASN A CA 1
ATOM 3870 C C . ASN A 1 482 ? -13.938 -24.078 -29.641 1 73.88 482 ASN A C 1
ATOM 3872 O O . ASN A 1 482 ? -15.117 -23.75 -29.812 1 73.88 482 ASN A O 1
ATOM 3876 N N . ILE A 1 483 ? -13.156 -23.547 -28.828 1 74.5 483 ILE A N 1
ATOM 3877 C CA . ILE A 1 483 ? -13.578 -22.344 -28.109 1 74.5 483 ILE A CA 1
ATOM 3878 C C . ILE A 1 483 ? -13.484 -21.125 -29.047 1 74.5 483 ILE A C 1
ATOM 3880 O O . ILE A 1 483 ? -12.438 -20.891 -29.641 1 74.5 483 ILE A O 1
ATOM 3884 N N . LYS A 1 484 ? -14.641 -20.484 -29.359 1 68.75 484 LYS A N 1
ATOM 3885 C CA . LYS A 1 484 ? -14.68 -19.312 -30.234 1 68.75 484 LYS A CA 1
ATOM 3886 C C . LYS A 1 484 ? -14.469 -18.031 -29.438 1 68.75 484 LYS A C 1
ATOM 3888 O O . LYS A 1 484 ? -14.648 -18.016 -28.219 1 68.75 484 LYS A O 1
ATOM 3893 N N . ALA A 1 485 ? -13.789 -17.172 -30.172 1 65.69 485 ALA A N 1
ATOM 3894 C CA . ALA A 1 485 ? -13.609 -15.859 -29.547 1 65.69 485 ALA A CA 1
ATOM 3895 C C . ALA A 1 485 ? -14.93 -15.094 -29.484 1 65.69 485 ALA A C 1
ATOM 3897 O O . ALA A 1 485 ? -15.602 -14.914 -30.5 1 65.69 485 ALA A O 1
ATOM 3898 N N . LYS A 1 486 ? -15.766 -15.172 -28.578 1 62.19 486 LYS A N 1
ATOM 3899 C CA . LYS A 1 486 ? -16.922 -14.289 -28.438 1 62.19 486 LYS A CA 1
ATOM 3900 C C . LYS A 1 486 ? -16.516 -12.922 -27.922 1 62.19 486 LYS A C 1
ATOM 3902 O O . LYS A 1 486 ? -15.672 -12.82 -27.016 1 62.19 486 LYS A O 1
ATOM 3907 N N . PRO A 1 487 ? -16.797 -11.914 -28.828 1 51.31 487 PRO A N 1
ATOM 3908 C CA . PRO A 1 487 ? -16.438 -10.586 -28.328 1 51.31 487 PRO A CA 1
ATOM 3909 C C . PRO A 1 487 ? -16.875 -10.359 -26.875 1 51.31 487 PRO A C 1
ATOM 3911 O O . PRO A 1 487 ? -17.953 -10.789 -26.484 1 51.31 487 PRO A O 1
ATOM 3914 N N . VAL A 1 488 ? -16.016 -10.398 -26.156 1 46.34 488 VAL A N 1
ATOM 3915 C CA . VAL A 1 488 ? -16.391 -9.969 -24.812 1 46.34 488 VAL A CA 1
ATOM 3916 C C . VAL A 1 488 ? -17.281 -8.734 -24.891 1 46.34 488 VAL A C 1
ATOM 3918 O O . VAL A 1 488 ? -16.891 -7.703 -25.438 1 46.34 488 VAL A O 1
ATOM 3921 N N . VAL A 1 489 ? -18.609 -8.859 -25.297 1 39.5 489 VAL A N 1
ATOM 3922 C CA . VAL A 1 489 ? -19.438 -7.664 -25.156 1 39.5 489 VAL A CA 1
ATOM 3923 C C . VAL A 1 489 ? -18.891 -6.793 -24.031 1 39.5 489 VAL A C 1
ATOM 3925 O O . VAL A 1 489 ? -18.656 -7.277 -22.922 1 39.5 489 VAL A O 1
ATOM 3928 N N . PRO A 1 490 ? -18.344 -5.809 -24.5 1 34.88 490 PRO A N 1
ATOM 3929 C CA . PRO A 1 490 ? -17.938 -4.984 -23.359 1 34.88 490 PRO A CA 1
ATOM 3930 C C . PRO A 1 490 ? -19.031 -4.863 -22.297 1 34.88 490 PRO A C 1
ATOM 3932 O O . PRO A 1 490 ? -20.203 -4.621 -22.625 1 34.88 490 PRO A O 1
ATOM 3935 N N . LYS A 1 491 ? -19.203 -5.711 -21.406 1 33.78 491 LYS A N 1
ATOM 3936 C CA . LYS A 1 491 ? -20.156 -5.086 -20.484 1 33.78 491 LYS A CA 1
ATOM 3937 C C . LYS A 1 491 ? -20.094 -3.562 -20.594 1 33.78 491 LYS A C 1
ATOM 3939 O O . LYS A 1 491 ? -19.016 -2.994 -20.75 1 33.78 491 LYS A O 1
ATOM 3944 N N . LYS A 1 492 ? -21.219 -2.904 -21.203 1 28.17 492 LYS A N 1
ATOM 3945 C CA . LYS A 1 492 ? -21.25 -1.446 -21.141 1 28.17 492 LYS A CA 1
ATOM 3946 C C . LYS A 1 492 ? -20.281 -0.927 -20.062 1 28.17 492 LYS A C 1
ATOM 3948 O O . LYS A 1 492 ? -20.297 -1.415 -18.938 1 28.17 492 LYS A O 1
ATOM 3953 N N . PRO A 1 493 ? -19.359 -0.395 -20.562 1 24.77 493 PRO A N 1
ATOM 3954 C CA . PRO A 1 493 ? -18.656 0.203 -19.422 1 24.77 493 PRO A CA 1
ATOM 3955 C C . PRO A 1 493 ? -19.625 0.758 -18.375 1 24.77 493 PRO A C 1
ATOM 3957 O O . PRO A 1 493 ? -20.641 1.361 -18.719 1 24.77 493 PRO A O 1
ATOM 3960 N N . ARG A 1 494 ? -19.922 0.014 -17.344 1 23.44 494 ARG A N 1
ATOM 3961 C CA . ARG A 1 494 ? -20.484 0.957 -16.391 1 23.44 494 ARG A CA 1
ATOM 3962 C C . ARG A 1 494 ? -19.891 2.35 -16.578 1 23.44 494 ARG A C 1
ATOM 3964 O O . ARG A 1 494 ? -18.672 2.496 -16.75 1 23.44 494 ARG A O 1
ATOM 3971 N N . GLU A 1 495 ? -20.609 3.246 -17.344 1 22.09 495 GLU A N 1
ATOM 3972 C CA . GLU A 1 495 ? -20.344 4.676 -17.203 1 22.09 495 GLU A CA 1
ATOM 3973 C C . GLU A 1 495 ? -19.562 4.973 -15.922 1 22.09 495 GLU A C 1
ATOM 3975 O O . GLU A 1 495 ? -19.938 4.539 -14.836 1 22.09 495 GLU A O 1
ATOM 3980 N N . ASP A 1 496 ? -18.422 4.965 -16.094 1 22.28 496 ASP A N 1
ATOM 3981 C CA . ASP A 1 496 ? -17.703 5.723 -15.07 1 22.28 496 ASP A CA 1
ATOM 3982 C C . ASP A 1 496 ? -18.516 6.941 -14.625 1 22.28 496 ASP A C 1
ATOM 3984 O O . ASP A 1 496 ? -18.688 7.891 -15.383 1 22.28 496 ASP A O 1
ATOM 3988 N N . GLU A 1 497 ? -19.75 6.781 -14.109 1 22.39 497 GLU A N 1
ATOM 3989 C CA . GLU A 1 497 ? -20.141 7.898 -13.258 1 22.39 497 GLU A CA 1
ATOM 3990 C C . GLU A 1 497 ? -18.938 8.5 -12.547 1 22.39 497 GLU A C 1
ATOM 3992 O O . GLU A 1 497 ? -18.531 8.008 -11.484 1 22.39 497 GLU A O 1
ATOM 3997 N N . ASP A 1 498 ? -17.844 8.617 -13.023 1 21.42 498 ASP A N 1
ATOM 3998 C CA . ASP A 1 498 ? -17.031 9.75 -12.594 1 21.42 498 ASP A CA 1
ATOM 3999 C C . ASP A 1 498 ? -17.875 11.023 -12.516 1 21.42 498 ASP A C 1
ATOM 4001 O O . ASP A 1 498 ? -18.938 11.109 -13.125 1 21.42 498 ASP A O 1
ATOM 4005 N N . LEU A 1 499 ? -17.406 12.133 -11.812 1 22.17 499 LEU A N 1
ATOM 4006 C CA . LEU A 1 499 ? -17.844 13.523 -11.75 1 22.17 499 LEU A CA 1
ATOM 4007 C C . LEU A 1 499 ? -18.125 14.07 -13.148 1 22.17 499 LEU A C 1
ATOM 4009 O O . LEU A 1 499 ? -18.375 15.266 -13.312 1 22.17 499 LEU A O 1
ATOM 4013 N N . GLU A 1 500 ? -17.875 13.383 -14.289 1 20.59 500 GLU A N 1
ATOM 4014 C CA . GLU A 1 500 ? -18.109 14.406 -15.297 1 20.59 500 GLU A CA 1
ATOM 4015 C C . GLU A 1 500 ? -19.609 14.695 -15.445 1 20.59 500 GLU A C 1
ATOM 4017 O O . GLU A 1 500 ? -20.219 14.336 -16.453 1 20.59 500 GLU A O 1
ATOM 4022 N N . LYS A 1 501 ? -20.391 14.055 -14.641 1 21.36 501 LYS A N 1
ATOM 4023 C CA . LYS A 1 501 ? -21.75 14.414 -15.047 1 21.36 501 LYS A CA 1
ATOM 4024 C C . LYS A 1 501 ? -21.891 15.922 -15.195 1 21.36 501 LYS A C 1
ATOM 4026 O O . LYS A 1 501 ? -22.484 16.578 -14.336 1 21.36 501 LYS A O 1
ATOM 4031 N N . GLY A 1 502 ? -20.781 16.688 -15.414 1 18.14 502 GLY A N 1
ATOM 4032 C CA . GLY A 1 502 ? -21.328 18.016 -15.609 1 18.14 502 GLY A CA 1
ATOM 4033 C C . GLY A 1 502 ? -22.391 18.062 -16.703 1 18.14 502 GLY A C 1
ATOM 4034 O O . GLY A 1 502 ? -23.5 18.531 -16.469 1 18.14 502 GLY A O 1
ATOM 4035 N N . GLY A 1 503 ? -21.922 18.328 -17.953 1 18.05 503 GLY A N 1
ATOM 4036 C CA . GLY A 1 503 ? -22.594 19.312 -18.797 1 18.05 503 GLY A CA 1
ATOM 4037 C C . GLY A 1 503 ? -23.734 18.719 -19.609 1 18.05 503 GLY A C 1
ATOM 4038 O O . GLY A 1 503 ? -24.172 19.328 -20.594 1 18.05 503 GLY A O 1
ATOM 4039 N N . GLY A 1 504 ? -24.188 17.422 -19.438 1 18.44 504 GLY A N 1
ATOM 4040 C CA . GLY A 1 504 ? -25.125 17.094 -20.5 1 18.44 504 GLY A CA 1
ATOM 4041 C C . GLY A 1 504 ? -26.344 18 -20.516 1 18.44 504 GLY A C 1
ATOM 4042 O O . GLY A 1 504 ? -27.203 17.906 -19.641 1 18.44 504 GLY A O 1
ATOM 4043 N N . GLY A 1 505 ? -26.156 19.312 -20.719 1 17.48 505 GLY A N 1
ATOM 4044 C CA . GLY A 1 505 ? -27.281 20.203 -20.938 1 17.48 505 GLY A CA 1
ATOM 4045 C C . GLY A 1 505 ? -28.312 19.625 -21.891 1 17.48 505 GLY A C 1
ATOM 4046 O O . GLY A 1 505 ? -29.5 19.562 -21.562 1 17.48 505 GLY A O 1
ATOM 4047 N N . GLY A 1 506 ? -28.125 19.688 -23.219 1 17.41 506 GLY A N 1
ATOM 4048 C CA . GLY A 1 506 ? -29.109 20.359 -24.047 1 17.41 506 GLY A CA 1
ATOM 4049 C C . GLY A 1 506 ? -30.234 19.438 -24.5 1 17.41 506 GLY A C 1
ATOM 4050 O O . GLY A 1 506 ? -31.406 19.828 -24.484 1 17.41 506 GLY A O 1
ATOM 4051 N N . GLY A 1 507 ? -30.031 18.219 -25.25 1 18.36 507 GLY A N 1
ATOM 4052 C CA . GLY A 1 507 ? -30.891 18.141 -26.406 1 18.36 507 GLY A CA 1
ATOM 4053 C C . GLY A 1 507 ? -32.312 17.656 -26.078 1 18.36 507 GLY A C 1
ATOM 4054 O O . GLY A 1 507 ? -32.531 17.016 -25.047 1 18.36 507 GLY A O 1
ATOM 4055 N N . GLY A 1 508 ? -33.438 18.141 -26.688 1 20.03 508 GLY A N 1
ATOM 4056 C CA . GLY A 1 508 ? -34.844 18.391 -26.922 1 20.03 508 GLY A CA 1
ATOM 4057 C C . GLY A 1 508 ? -35.594 17.156 -27.344 1 20.03 508 GLY A C 1
ATOM 4058 O O . GLY A 1 508 ? -36.812 17.203 -27.578 1 20.03 508 GLY A O 1
ATOM 4059 N N . ARG A 1 509 ? -35.156 15.867 -27.469 1 18.7 509 ARG A N 1
ATOM 4060 C CA . ARG A 1 509 ? -36.031 15.211 -28.438 1 18.7 509 ARG A CA 1
ATOM 4061 C C . ARG A 1 509 ? -37.344 14.781 -27.797 1 18.7 509 ARG A C 1
ATOM 4063 O O . ARG A 1 509 ? -37.406 13.742 -27.156 1 18.7 509 ARG A O 1
ATOM 4070 N N . ALA A 1 510 ? -38.062 15.438 -26.844 1 17.2 510 ALA A N 1
ATOM 4071 C CA . ALA A 1 510 ? -39.312 14.789 -26.5 1 17.2 510 ALA A CA 1
ATOM 4072 C C . ALA A 1 510 ? -40.188 14.633 -27.734 1 17.2 510 ALA A C 1
ATOM 4074 O O . ALA A 1 510 ? -40.75 15.609 -28.25 1 17.2 510 ALA A O 1
ATOM 4075 N N . GLY A 1 511 ? -39.781 14.094 -28.969 1 16.33 511 GLY A N 1
ATOM 4076 C CA . GLY A 1 511 ? -40.844 13.875 -29.938 1 16.33 511 GLY A CA 1
ATOM 4077 C C . GLY A 1 511 ? -41.875 12.828 -29.484 1 16.33 511 GLY A C 1
ATOM 4078 O O . GLY A 1 511 ? -41.562 11.641 -29.453 1 16.33 511 GLY A O 1
ATOM 4079 N N . GLY A 1 512 ? -42.562 12.734 -28.344 1 17.17 512 GLY A N 1
ATOM 4080 C CA . GLY A 1 512 ? -43.75 11.938 -28.516 1 17.17 512 GLY A CA 1
ATOM 4081 C C . GLY A 1 512 ? -44.469 12.211 -29.828 1 17.17 512 GLY A C 1
ATOM 4082 O O . GLY A 1 512 ? -44.094 13.148 -30.547 1 17.17 512 GLY A O 1
ATOM 4083 N N . GLU A 1 513 ? -45.844 11.859 -30.109 1 15.59 513 GLU A N 1
ATOM 4084 C CA . GLU A 1 513 ? -46.75 12.398 -31.125 1 15.59 513 GLU A CA 1
ATOM 4085 C C . GLU A 1 513 ? -46.75 13.922 -31.125 1 15.59 513 GLU A C 1
ATOM 4087 O O . GLU A 1 513 ? -46.656 14.547 -30.062 1 15.59 513 GLU A O 1
ATOM 4092 N N . ALA B 1 1 ? -32.375 7.027 24.734 1 18.77 1 ALA B N 1
ATOM 4093 C CA . ALA B 1 1 ? -31.078 6.578 25.266 1 18.77 1 ALA B CA 1
ATOM 4094 C C . ALA B 1 1 ? -29.984 6.695 24.219 1 18.77 1 ALA B C 1
ATOM 4096 O O . ALA B 1 1 ? -28.797 6.863 24.547 1 18.77 1 ALA B O 1
ATOM 4097 N N . LEU B 1 2 ? -30.266 6.367 22.969 1 23.92 2 LEU B N 1
ATOM 4098 C CA . LEU B 1 2 ? -29.469 6.652 21.797 1 23.92 2 LEU B CA 1
ATOM 4099 C C . LEU B 1 2 ? -29.297 8.156 21.594 1 23.92 2 LEU B C 1
ATOM 4101 O O . LEU B 1 2 ? -28.797 8.602 20.562 1 23.92 2 LEU B O 1
ATOM 4105 N N . HIS B 1 3 ? -30.078 8.898 22.156 1 23.58 3 HIS B N 1
ATOM 4106 C CA . HIS B 1 3 ? -30.172 10.344 22.016 1 23.58 3 HIS B CA 1
ATOM 4107 C C . HIS B 1 3 ? -28.812 11.008 22.25 1 23.58 3 HIS B C 1
ATOM 4109 O O . HIS B 1 3 ? -28.703 12.234 22.219 1 23.58 3 HIS B O 1
ATOM 4115 N N . HIS B 1 4 ? -28.109 10.414 23.297 1 28.27 4 HIS B N 1
ATOM 4116 C CA . HIS B 1 4 ? -26.844 11.047 23.609 1 28.27 4 HIS B CA 1
ATOM 4117 C C . HIS B 1 4 ? -25.953 11.117 22.375 1 28.27 4 HIS B C 1
ATOM 4119 O O . HIS B 1 4 ? -25.875 10.172 21.594 1 28.27 4 HIS B O 1
ATOM 4125 N N . GLY B 1 5 ? -25.641 12.328 21.922 1 27.38 5 GLY B N 1
ATOM 4126 C CA . GLY B 1 5 ? -25.016 12.781 20.703 1 27.38 5 GLY B CA 1
ATOM 4127 C C . GLY B 1 5 ? -23.844 11.914 20.266 1 27.38 5 GLY B C 1
ATOM 4128 O O . GLY B 1 5 ? -23.234 11.25 21.094 1 27.38 5 GLY B O 1
ATOM 4129 N N . VAL B 1 6 ? -24.016 11.391 19.031 1 31.5 6 VAL B N 1
ATOM 4130 C CA . VAL B 1 6 ? -23.156 10.445 18.328 1 31.5 6 VAL B CA 1
ATOM 4131 C C . VAL B 1 6 ? -21.703 10.703 18.688 1 31.5 6 VAL B C 1
ATOM 4133 O O . VAL B 1 6 ? -20.828 9.898 18.375 1 31.5 6 VAL B O 1
ATOM 4136 N N . PHE B 1 7 ? -21.375 11.984 18.844 1 34.28 7 PHE B N 1
ATOM 4137 C CA . PHE B 1 7 ? -19.984 12.422 19.016 1 34.28 7 PHE B CA 1
ATOM 4138 C C . PHE B 1 7 ? -19.578 12.312 20.484 1 34.28 7 PHE B C 1
ATOM 4140 O O . PHE B 1 7 ? -20.297 12.758 21.375 1 34.28 7 PHE B O 1
ATOM 4147 N N . ARG B 1 8 ? -19.031 11.328 20.922 1 34.66 8 ARG B N 1
ATOM 4148 C CA . ARG B 1 8 ? -18.5 11.031 22.25 1 34.66 8 ARG B CA 1
ATOM 4149 C C . ARG B 1 8 ? -17.969 12.297 22.922 1 34.66 8 ARG B C 1
ATOM 4151 O O . ARG B 1 8 ? -17.562 13.234 22.25 1 34.66 8 ARG B O 1
ATOM 4158 N N . ASP B 1 9 ? -18.281 12.445 24.156 1 31.95 9 ASP B N 1
ATOM 4159 C CA . ASP B 1 9 ? -17.594 13.273 25.141 1 31.95 9 ASP B CA 1
ATOM 4160 C C . ASP B 1 9 ? -16.078 13.102 25.031 1 31.95 9 ASP B C 1
ATOM 4162 O O . ASP B 1 9 ? -15.578 11.977 24.953 1 31.95 9 ASP B O 1
ATOM 4166 N N . PRO B 1 10 ? -15.242 14.086 24.641 1 34.78 10 PRO B N 1
ATOM 4167 C CA . PRO B 1 10 ? -13.781 14.133 24.531 1 34.78 10 PRO B CA 1
ATOM 4168 C C . PRO B 1 10 ? -13.078 13.531 25.734 1 34.78 10 PRO B C 1
ATOM 4170 O O . PRO B 1 10 ? -12.992 14.172 26.797 1 34.78 10 PRO B O 1
ATOM 4173 N N . GLY B 1 11 ? -13.461 12.414 26.25 1 32.44 11 GLY B N 1
ATOM 4174 C CA . GLY B 1 11 ? -12.594 12.008 27.344 1 32.44 11 GLY B CA 1
ATOM 4175 C C . GLY B 1 11 ? -11.117 12.031 26.984 1 32.44 11 GLY B C 1
ATOM 4176 O O . GLY B 1 11 ? -10.766 11.984 25.797 1 32.44 11 GLY B O 1
ATOM 4177 N N . GLU B 1 12 ? -10.234 12.516 27.969 1 36.84 12 GLU B N 1
ATOM 4178 C CA . GLU B 1 12 ? -8.781 12.633 27.969 1 36.84 12 GLU B CA 1
ATOM 4179 C C . GLU B 1 12 ? -8.117 11.344 27.484 1 36.84 12 GLU B C 1
ATOM 4181 O O . GLU B 1 12 ? -8.273 10.289 28.094 1 36.84 12 GLU B O 1
ATOM 4186 N N . ARG B 1 13 ? -8.156 11.062 26.422 1 41.12 13 ARG B N 1
ATOM 4187 C CA . ARG B 1 13 ? -7.383 9.914 25.953 1 41.12 13 ARG B CA 1
ATOM 4188 C C . ARG B 1 13 ? -5.945 9.984 26.469 1 41.12 13 ARG B C 1
ATOM 4190 O O . ARG B 1 13 ? -5.188 10.875 26.078 1 41.12 13 ARG B O 1
ATOM 4197 N N . GLY B 1 14 ? -5.652 9.617 27.688 1 39.03 14 GLY B N 1
ATOM 4198 C CA . GLY B 1 14 ? -4.25 9.469 28.047 1 39.03 14 GLY B CA 1
ATOM 4199 C C . GLY B 1 14 ? -3.482 8.578 27.078 1 39.03 14 GLY B C 1
ATOM 4200 O O . GLY B 1 14 ? -3.939 7.488 26.734 1 39.03 14 GLY B O 1
ATOM 4201 N N . PHE B 1 15 ? -2.818 9.141 26.203 1 41.34 15 PHE B N 1
ATOM 4202 C CA . PHE B 1 15 ? -1.926 8.422 25.312 1 41.34 15 PHE B CA 1
ATOM 4203 C C . PHE B 1 15 ? -1.058 7.438 26.078 1 41.34 15 PHE B C 1
ATOM 4205 O O . PHE B 1 15 ? -0.027 7.816 26.641 1 41.34 15 PHE B O 1
ATOM 4212 N N . SER B 1 16 ? -1.559 6.645 26.984 1 35.38 16 SER B N 1
ATOM 4213 C CA . SER B 1 16 ? -0.754 5.82 27.875 1 35.38 16 SER B CA 1
ATOM 4214 C C . SER B 1 16 ? 0.056 4.789 27.094 1 35.38 16 SER B C 1
ATOM 4216 O O . SER B 1 16 ? 0.784 3.99 27.688 1 35.38 16 SER B O 1
ATOM 4218 N N . THR B 1 17 ? -0.218 4.25 26.047 1 39.09 17 THR B N 1
ATOM 4219 C CA . THR B 1 17 ? 0.435 2.953 25.891 1 39.09 17 THR B CA 1
ATOM 4220 C C . THR B 1 17 ? 1.871 3.127 25.406 1 39.09 17 THR B C 1
ATOM 4222 O O . THR B 1 17 ? 2.102 3.496 24.266 1 39.09 17 THR B O 1
ATOM 4225 N N . ARG B 1 18 ? 2.781 3.428 26.359 1 41.38 18 ARG B N 1
ATOM 4226 C CA . ARG B 1 18 ? 4.219 3.518 26.125 1 41.38 18 ARG B CA 1
ATOM 4227 C C . ARG B 1 18 ? 4.785 2.174 25.688 1 41.38 18 ARG B C 1
ATOM 4229 O O . ARG B 1 18 ? 4.559 1.152 26.328 1 41.38 18 ARG B O 1
ATOM 4236 N N . PRO B 1 19 ? 5.156 2.082 24.422 1 45.56 19 PRO B N 1
ATOM 4237 C CA . PRO B 1 19 ? 5.883 0.841 24.141 1 45.56 19 PRO B CA 1
ATOM 4238 C C . PRO B 1 19 ? 7.008 0.579 25.141 1 45.56 19 PRO B C 1
ATOM 4240 O O . PRO B 1 19 ? 7.602 1.522 25.672 1 45.56 19 PRO B O 1
ATOM 4243 N N . ASN B 1 20 ? 6.906 -0.483 25.891 1 45.38 20 ASN B N 1
ATOM 4244 C CA . ASN B 1 20 ? 7.977 -0.884 26.797 1 45.38 20 ASN B CA 1
ATOM 4245 C C . ASN B 1 20 ? 9.32 -0.99 26.062 1 45.38 20 ASN B C 1
ATOM 4247 O O . ASN B 1 20 ? 9.57 -1.973 25.375 1 45.38 20 ASN B O 1
ATOM 4251 N N . LEU B 1 21 ? 9.852 0.109 25.719 1 50.19 21 LEU B N 1
ATOM 4252 C CA . LEU B 1 21 ? 11.188 0.095 25.141 1 50.19 21 LEU B CA 1
ATOM 4253 C C . LEU B 1 21 ? 12.234 -0.281 26.172 1 50.19 21 LEU B C 1
ATOM 4255 O O . LEU B 1 21 ? 12.695 0.572 26.938 1 50.19 21 LEU B O 1
ATOM 4259 N N . SER B 1 22 ? 12.148 -1.48 26.797 1 51.03 22 SER B N 1
ATOM 4260 C CA . SER B 1 22 ? 13.25 -1.846 27.672 1 51.03 22 SER B CA 1
ATOM 4261 C C . SER B 1 22 ? 14.57 -1.938 26.906 1 51.03 22 SER B C 1
ATOM 4263 O O . SER B 1 22 ? 14.711 -2.77 26.016 1 51.03 22 SER B O 1
ATOM 4265 N N . LEU B 1 23 ? 15.266 -0.899 26.906 1 55.41 23 LEU B N 1
ATOM 4266 C CA . LEU B 1 23 ? 16.562 -0.808 26.234 1 55.41 23 LEU B CA 1
ATOM 42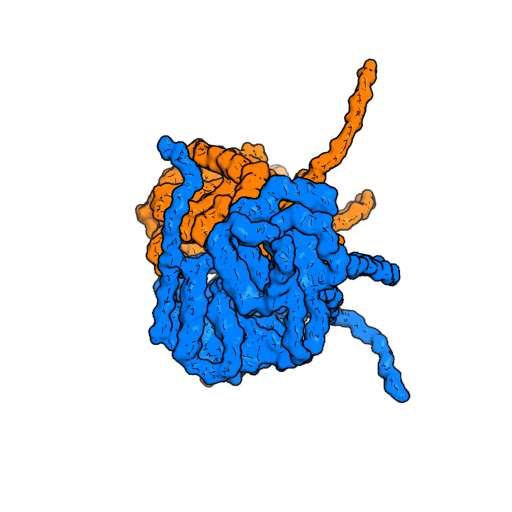67 C C . LEU B 1 23 ? 17.625 -1.55 27.031 1 55.41 23 LEU B C 1
ATOM 4269 O O . LEU B 1 23 ? 18.812 -1.462 26.719 1 55.41 23 LEU B O 1
ATOM 4273 N N . GLU B 1 24 ? 17.234 -2.283 28.031 1 53.69 24 GLU B N 1
ATOM 4274 C CA . GLU B 1 24 ? 18.234 -2.92 28.875 1 53.69 24 GLU B CA 1
ATOM 4275 C C . GLU B 1 24 ? 19.031 -3.957 28.094 1 53.69 24 GLU B C 1
ATOM 4277 O O . GLU B 1 24 ? 20.234 -4.121 28.328 1 53.69 24 GLU B O 1
ATOM 4282 N N . GLN B 1 25 ? 18.406 -4.574 27.109 1 54.75 25 GLN B N 1
ATOM 4283 C CA . GLN B 1 25 ? 19.094 -5.66 26.422 1 54.75 25 GLN B CA 1
ATOM 4284 C C . GLN B 1 25 ? 19.562 -5.219 25.047 1 54.75 25 GLN B C 1
ATOM 4286 O O . GLN B 1 25 ? 19.828 -6.051 24.172 1 54.75 25 GLN B O 1
ATOM 4291 N N . LEU B 1 26 ? 19.672 -3.855 24.969 1 61.5 26 LEU B N 1
ATOM 4292 C CA . LEU B 1 26 ? 20.031 -3.359 23.656 1 61.5 26 LEU B CA 1
ATOM 4293 C C . LEU B 1 26 ? 21.531 -3.498 23.422 1 61.5 26 LEU B C 1
ATOM 4295 O O . LEU B 1 26 ? 22.344 -3.057 24.234 1 61.5 26 LEU B O 1
ATOM 4299 N N . SER B 1 27 ? 21.953 -4.352 22.531 1 59.78 27 SER B N 1
ATOM 4300 C CA . SER B 1 27 ? 23.312 -4.363 22.047 1 59.78 27 SER B CA 1
ATOM 4301 C C . SER B 1 27 ? 23.469 -3.518 20.781 1 59.78 27 SER B C 1
ATOM 4303 O O . SER B 1 27 ? 22.656 -3.623 19.859 1 59.78 27 SER B O 1
ATOM 4305 N N . VAL B 1 28 ? 24.141 -2.293 21.047 1 60.44 28 VAL B N 1
ATOM 4306 C CA . VAL B 1 28 ? 24.406 -1.419 19.922 1 60.44 28 VAL B CA 1
ATOM 4307 C C . VAL B 1 28 ? 25.812 -1.658 19.391 1 60.44 28 VAL B C 1
ATOM 4309 O O . VAL B 1 28 ? 26.766 -1.784 20.172 1 60.44 28 VAL B O 1
ATOM 4312 N N . GLY B 1 29 ? 26.062 -2.174 18.188 1 57.97 29 GLY B N 1
ATOM 4313 C CA . GLY B 1 29 ? 27.406 -2.301 17.641 1 57.97 29 GLY B CA 1
ATOM 4314 C C . GLY B 1 29 ? 27.609 -1.527 16.359 1 57.97 29 GLY B C 1
ATOM 4315 O O . GLY B 1 29 ? 26.656 -1.24 15.641 1 57.97 29 GLY B O 1
ATOM 4316 N N . PRO B 1 30 ? 28.75 -0.714 16.297 1 66.69 30 PRO B N 1
ATOM 4317 C CA . PRO B 1 30 ? 29.109 -0.198 14.969 1 66.69 30 PRO B CA 1
ATOM 4318 C C . PRO B 1 30 ? 29.094 -1.279 13.891 1 66.69 30 PRO B C 1
ATOM 4320 O O . PRO B 1 30 ? 29.562 -2.396 14.125 1 66.69 30 PRO B O 1
ATOM 4323 N N . GLY B 1 31 ? 28.25 -1.035 12.992 1 73.25 31 GLY B N 1
ATOM 4324 C CA . GLY B 1 31 ? 28.266 -1.993 11.898 1 73.25 31 GLY B CA 1
ATOM 4325 C C . GLY B 1 31 ? 29.594 -2.057 11.188 1 73.25 31 GLY B C 1
ATOM 4326 O O . GLY B 1 31 ? 30.297 -1.044 11.055 1 73.25 31 GLY B O 1
ATOM 4327 N N . ASP B 1 32 ? 30.094 -3.193 10.914 1 79.62 32 ASP B N 1
ATOM 4328 C CA . ASP B 1 32 ? 31.297 -3.41 10.125 1 79.62 32 ASP B CA 1
ATOM 4329 C C . ASP B 1 32 ? 30.984 -3.449 8.633 1 79.62 32 ASP B C 1
ATOM 4331 O O . ASP B 1 32 ? 30.531 -4.473 8.117 1 79.62 32 ASP B O 1
ATOM 4335 N N . THR B 1 33 ? 31.297 -2.301 8.055 1 86.88 33 THR B N 1
ATOM 4336 C CA . THR B 1 33 ? 30.969 -2.172 6.633 1 86.88 33 THR B CA 1
ATOM 4337 C C . THR B 1 33 ? 31.766 -3.184 5.809 1 86.88 33 THR B C 1
ATOM 4339 O O . THR B 1 33 ? 31.234 -3.768 4.859 1 86.88 33 THR B O 1
ATOM 4342 N N . ALA B 1 34 ? 33 -3.346 6.125 1 87.62 34 ALA B N 1
ATOM 4343 C CA . ALA B 1 34 ? 33.844 -4.289 5.387 1 87.62 34 ALA B CA 1
ATOM 4344 C C . ALA B 1 34 ? 33.312 -5.707 5.496 1 87.62 34 ALA B C 1
ATOM 4346 O O . ALA B 1 34 ? 33.281 -6.449 4.508 1 87.62 34 ALA B O 1
ATOM 4347 N N . ASP B 1 35 ? 32.844 -6.047 6.645 1 87.56 35 ASP B N 1
ATOM 4348 C CA . ASP B 1 35 ? 32.281 -7.375 6.848 1 87.56 35 ASP B CA 1
ATOM 4349 C C . ASP B 1 35 ? 30.969 -7.543 6.066 1 87.56 35 ASP B C 1
ATOM 4351 O O . ASP B 1 35 ? 30.719 -8.602 5.492 1 87.56 35 ASP B O 1
ATOM 4355 N N . LEU B 1 36 ? 30.203 -6.527 6.109 1 88.75 36 LEU B N 1
ATOM 4356 C CA . LEU B 1 36 ? 28.938 -6.562 5.359 1 88.75 36 LEU B CA 1
ATOM 4357 C C . LEU B 1 36 ? 29.203 -6.758 3.869 1 88.75 36 LEU B C 1
ATOM 4359 O O . LEU B 1 36 ? 28.594 -7.617 3.234 1 88.75 36 LEU B O 1
ATOM 4363 N N . LEU B 1 37 ? 30.172 -6.023 3.346 1 90.88 37 LEU B N 1
ATOM 4364 C CA . LEU B 1 37 ? 30.469 -6.086 1.921 1 90.88 37 LEU B CA 1
ATOM 4365 C C . LEU B 1 37 ? 31.078 -7.434 1.556 1 90.88 37 LEU B C 1
ATOM 4367 O O . LEU B 1 37 ? 30.859 -7.949 0.457 1 90.88 37 LEU B O 1
ATOM 4371 N N . ARG B 1 38 ? 31.812 -7.988 2.482 1 90.25 38 ARG B N 1
ATOM 4372 C CA . ARG B 1 38 ? 32.406 -9.305 2.252 1 90.25 38 ARG B CA 1
ATOM 4373 C C . ARG B 1 38 ? 31.344 -10.383 2.143 1 90.25 38 ARG B C 1
ATOM 4375 O O . ARG B 1 38 ? 31.531 -11.391 1.463 1 90.25 38 ARG B O 1
ATOM 4382 N N . LYS B 1 39 ? 30.219 -10.18 2.766 1 87.62 39 LYS B N 1
ATOM 4383 C CA . LYS B 1 39 ? 29.125 -11.141 2.713 1 87.62 39 LYS B CA 1
ATOM 4384 C C . LYS B 1 39 ? 28.188 -10.844 1.534 1 87.62 39 LYS B C 1
ATOM 4386 O O . LYS B 1 39 ? 27.75 -11.766 0.844 1 87.62 39 LYS B O 1
ATOM 4391 N N . VAL B 1 40 ? 27.969 -9.617 1.285 1 89.44 40 VAL B N 1
ATOM 4392 C CA . VAL B 1 40 ? 26.953 -9.203 0.32 1 89.44 40 VAL B CA 1
ATOM 4393 C C . VAL B 1 40 ? 27.484 -9.398 -1.1 1 89.44 40 VAL B C 1
ATOM 4395 O O . VAL B 1 40 ? 26.766 -9.891 -1.975 1 89.44 40 VAL B O 1
ATOM 4398 N N . LEU B 1 41 ? 28.781 -9.055 -1.409 1 90.12 41 LEU B N 1
ATOM 4399 C CA . LEU B 1 41 ? 29.328 -9.07 -2.762 1 90.12 41 LEU B CA 1
ATOM 4400 C C . LEU B 1 41 ? 29.359 -10.492 -3.316 1 90.12 41 LEU B C 1
ATOM 4402 O O . LEU B 1 41 ? 28.891 -10.734 -4.43 1 90.12 41 LEU B O 1
ATOM 4406 N N . PRO B 1 42 ? 29.844 -11.43 -2.531 1 90.06 42 PRO B N 1
ATOM 4407 C CA . PRO B 1 42 ? 29.766 -12.805 -3.039 1 90.06 42 PRO B CA 1
ATOM 4408 C C . PRO B 1 42 ? 28.328 -13.281 -3.23 1 90.06 42 PRO B C 1
ATOM 4410 O O . PRO B 1 42 ? 28.047 -14.047 -4.156 1 90.06 42 PRO B O 1
ATOM 4413 N N . GLY B 1 43 ? 27.453 -12.875 -2.338 1 89.81 43 GLY B N 1
ATOM 4414 C CA . GLY B 1 43 ? 26.047 -13.219 -2.49 1 89.81 43 GLY B CA 1
ATOM 4415 C C . GLY B 1 43 ? 25.453 -12.734 -3.797 1 89.81 43 GLY B C 1
ATOM 4416 O O . GLY B 1 43 ? 24.734 -13.477 -4.473 1 89.81 43 GLY B O 1
ATOM 4417 N N . ILE B 1 44 ? 25.797 -11.547 -4.152 1 91.19 44 ILE B N 1
ATOM 4418 C CA . ILE B 1 44 ? 25.312 -10.945 -5.387 1 91.19 44 ILE B CA 1
ATOM 4419 C C . ILE B 1 44 ? 25.906 -11.672 -6.586 1 91.19 44 ILE B C 1
ATOM 4421 O O . ILE B 1 44 ? 25.219 -11.938 -7.57 1 91.19 44 ILE B O 1
ATOM 4425 N N . ARG B 1 45 ? 27.156 -11.969 -6.527 1 91.31 45 ARG B N 1
ATOM 4426 C CA . ARG B 1 45 ? 27.828 -12.688 -7.605 1 91.31 45 ARG B CA 1
ATOM 4427 C C . ARG B 1 45 ? 27.234 -14.078 -7.797 1 91.31 45 ARG B C 1
ATOM 4429 O O . ARG B 1 45 ? 27 -14.508 -8.93 1 91.31 45 ARG B O 1
ATOM 4436 N N . ASP B 1 46 ? 26.984 -14.734 -6.715 1 90.12 46 ASP B N 1
ATOM 4437 C CA . ASP B 1 46 ? 26.375 -16.062 -6.785 1 90.12 46 ASP B CA 1
ATOM 4438 C C . ASP B 1 46 ? 24.969 -15.992 -7.371 1 90.12 46 ASP B C 1
ATOM 4440 O O . ASP B 1 46 ? 24.562 -16.875 -8.141 1 90.12 46 ASP B O 1
ATOM 4444 N N . ALA B 1 47 ? 24.281 -15.039 -6.965 1 89.44 47 ALA B N 1
ATOM 4445 C CA . ALA B 1 47 ? 22.938 -14.852 -7.52 1 89.44 47 ALA B C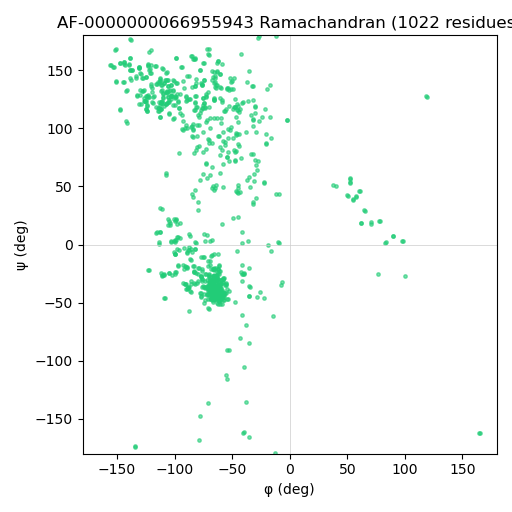A 1
ATOM 4446 C C . ALA B 1 47 ? 23 -14.586 -9.023 1 89.44 47 ALA B C 1
ATOM 4448 O O . ALA B 1 47 ? 22.188 -15.094 -9.781 1 89.44 47 ALA B O 1
ATOM 4449 N N . SER B 1 48 ? 23.984 -13.789 -9.422 1 91.5 48 SER B N 1
ATOM 4450 C CA . SER B 1 48 ? 24.141 -13.492 -10.844 1 91.5 48 SER B CA 1
ATOM 4451 C C . SER B 1 48 ? 24.406 -14.766 -11.641 1 91.5 48 SER B C 1
ATOM 4453 O O . SER B 1 48 ? 23.922 -14.906 -12.773 1 91.5 48 SER B O 1
ATOM 4455 N N . LYS B 1 49 ? 25.062 -15.656 -11.07 1 92.31 49 LYS B N 1
ATOM 4456 C CA . LYS B 1 49 ? 25.359 -16.922 -11.734 1 92.31 49 LYS B CA 1
ATOM 4457 C C . LYS B 1 49 ? 24.141 -17.844 -11.742 1 92.31 49 LYS B C 1
ATOM 4459 O O . LYS B 1 49 ? 23.812 -18.438 -12.766 1 92.31 49 LYS B O 1
ATOM 4464 N N . THR B 1 50 ? 23.5 -17.938 -10.648 1 91.25 50 THR B N 1
ATOM 4465 C CA . THR B 1 50 ? 22.344 -18.812 -10.492 1 91.25 50 THR B CA 1
ATOM 4466 C C . THR B 1 50 ? 21.203 -18.359 -11.391 1 91.25 50 THR B C 1
ATOM 4468 O O . THR B 1 50 ? 20.484 -19.203 -11.961 1 91.25 50 THR B O 1
ATOM 4471 N N . PHE B 1 51 ? 21.094 -17.062 -11.516 1 92.62 51 PHE B N 1
ATOM 4472 C CA . PHE B 1 51 ? 19.938 -16.562 -12.242 1 92.62 51 PHE B CA 1
ATOM 4473 C C . PHE B 1 51 ? 20.344 -16.109 -13.641 1 92.62 51 PHE B C 1
ATOM 4475 O O . PHE B 1 51 ? 19.625 -15.328 -14.273 1 92.62 51 PHE B O 1
ATOM 4482 N N . ALA B 1 52 ? 21.5 -16.609 -14.023 1 94 52 ALA B N 1
ATOM 4483 C CA . ALA B 1 52 ? 21.875 -16.375 -15.414 1 94 52 ALA B CA 1
ATOM 4484 C C . ALA B 1 52 ? 20.953 -17.125 -16.375 1 94 52 ALA B C 1
ATOM 4486 O O . ALA B 1 52 ? 20.531 -18.25 -16.094 1 94 52 ALA B O 1
ATOM 4487 N N . ILE B 1 53 ? 20.594 -16.594 -17.469 1 94.38 53 ILE B N 1
ATOM 4488 C CA . ILE B 1 53 ? 19.578 -17.078 -18.391 1 94.38 53 ILE B CA 1
ATOM 4489 C C . ILE B 1 53 ? 19.938 -18.484 -18.875 1 94.38 53 ILE B C 1
ATOM 4491 O O . ILE B 1 53 ? 19.109 -19.391 -18.859 1 94.38 53 ILE B O 1
ATOM 4495 N N . PRO B 1 54 ? 21.219 -18.734 -19.281 1 94.81 54 PRO B N 1
ATOM 4496 C CA . PRO B 1 54 ? 21.547 -20.094 -19.734 1 94.81 54 PRO B CA 1
ATOM 4497 C C . PRO B 1 54 ? 21.359 -21.141 -18.641 1 94.81 54 PRO B C 1
ATOM 4499 O O . PRO B 1 54 ? 20.906 -22.25 -18.906 1 94.81 54 PRO B O 1
ATOM 4502 N N . ALA B 1 55 ? 21.719 -20.781 -17.438 1 94.62 55 ALA B N 1
ATOM 4503 C CA . ALA B 1 55 ? 21.531 -21.703 -16.328 1 94.62 55 ALA B CA 1
ATOM 4504 C C . ALA B 1 55 ? 20.047 -21.969 -16.078 1 94.62 55 ALA B C 1
ATOM 4506 O O . ALA B 1 55 ? 19.641 -23.109 -15.836 1 94.62 55 ALA B O 1
ATOM 4507 N N . LEU B 1 56 ? 19.25 -20.984 -16.141 1 95.56 56 LEU B N 1
ATOM 4508 C CA . LEU B 1 56 ? 17.812 -21.109 -15.922 1 95.56 56 LEU B CA 1
ATOM 4509 C C . LEU B 1 56 ? 17.172 -21.922 -17.031 1 95.56 56 LEU B C 1
ATOM 4511 O O . LEU B 1 56 ? 16.234 -22.688 -16.797 1 95.56 56 LEU B O 1
ATOM 4515 N N . LYS B 1 57 ? 17.641 -21.719 -18.281 1 96.19 57 LYS B N 1
ATOM 4516 C CA . LYS B 1 57 ? 17.109 -22.469 -19.406 1 96.19 57 LYS B CA 1
ATOM 4517 C C . LYS B 1 57 ? 17.312 -23.969 -19.203 1 96.19 57 LYS B C 1
ATOM 4519 O O . LYS B 1 57 ? 16.438 -24.766 -19.547 1 96.19 57 LYS B O 1
ATOM 4524 N N . GLN B 1 58 ? 18.406 -24.297 -18.672 1 95.06 58 GLN B N 1
ATOM 4525 C CA . GLN B 1 58 ? 18.688 -25.703 -18.406 1 95.06 58 GLN B CA 1
ATOM 4526 C C . GLN B 1 58 ? 17.719 -26.266 -17.359 1 95.06 58 GLN B C 1
ATOM 4528 O O . GLN B 1 58 ? 17.188 -27.359 -17.531 1 95.06 58 GLN B O 1
ATOM 4533 N N . VAL B 1 59 ? 17.531 -25.562 -16.344 1 95.12 59 VAL B N 1
ATOM 4534 C CA . VAL B 1 59 ? 16.609 -25.984 -15.289 1 95.12 59 VAL B CA 1
ATOM 4535 C C . VAL B 1 59 ? 15.203 -26.125 -15.859 1 95.12 59 VAL B C 1
ATOM 4537 O O . VAL B 1 59 ? 14.484 -27.078 -15.539 1 95.12 59 VAL B O 1
ATOM 4540 N N . PHE B 1 60 ? 14.828 -25.203 -16.688 1 96.25 60 PHE B N 1
ATOM 4541 C CA . PHE B 1 60 ? 13.5 -25.203 -17.281 1 96.25 60 PHE B CA 1
ATOM 4542 C C . PHE B 1 60 ? 13.297 -26.438 -18.141 1 96.25 60 PHE B C 1
ATOM 4544 O O . PHE B 1 60 ? 12.273 -27.125 -18.016 1 96.25 60 PHE B O 1
ATOM 4551 N N . GLU B 1 61 ? 14.25 -26.766 -18.969 1 92.62 61 GLU B N 1
ATOM 4552 C CA . GLU B 1 61 ? 14.156 -27.891 -19.906 1 92.62 61 GLU B CA 1
ATOM 4553 C C . GLU B 1 61 ? 14.148 -29.219 -19.156 1 92.62 61 GLU B C 1
ATOM 4555 O O . GLU B 1 61 ? 13.461 -30.156 -19.547 1 92.62 61 GLU B O 1
ATOM 4560 N N . ASP B 1 62 ? 14.805 -29.219 -18.062 1 90.75 62 ASP B N 1
ATOM 4561 C CA . ASP B 1 62 ? 14.992 -30.484 -17.359 1 90.75 62 ASP B CA 1
ATOM 4562 C C . ASP B 1 62 ? 13.836 -30.766 -16.391 1 90.75 62 ASP B C 1
ATOM 4564 O O . ASP B 1 62 ? 13.375 -31.906 -16.281 1 90.75 62 ASP B O 1
ATOM 4568 N N . SER B 1 63 ? 13.352 -29.734 -15.758 1 90.88 63 SER B N 1
ATOM 4569 C CA . SER B 1 63 ? 12.484 -30.016 -14.609 1 90.88 63 SER B CA 1
ATOM 4570 C C . SER B 1 63 ? 11.109 -29.391 -14.789 1 90.88 63 SER B C 1
ATOM 4572 O O . SER B 1 63 ? 10.148 -29.781 -14.125 1 90.88 63 SER B O 1
ATOM 4574 N N . ILE B 1 64 ? 10.969 -28.406 -15.594 1 94.38 64 ILE B N 1
ATOM 4575 C CA . ILE B 1 64 ? 9.711 -27.656 -15.594 1 94.38 64 ILE B CA 1
ATOM 4576 C C . ILE B 1 64 ? 8.93 -27.953 -16.875 1 94.38 64 ILE B C 1
ATOM 4578 O O . ILE B 1 64 ? 7.754 -28.312 -16.828 1 94.38 64 ILE B O 1
ATOM 4582 N N . ARG B 1 65 ? 9.594 -27.922 -18.016 1 92.75 65 ARG B N 1
ATOM 4583 C CA . ARG B 1 65 ? 8.961 -28.047 -19.328 1 92.75 65 ARG B CA 1
ATOM 4584 C C . ARG B 1 65 ? 8.164 -29.344 -19.453 1 92.75 65 ARG B C 1
ATOM 4586 O O . ARG B 1 65 ? 7.004 -29.328 -19.859 1 92.75 65 ARG B O 1
ATOM 4593 N N . PRO B 1 66 ? 8.719 -30.484 -19.016 1 87.5 66 PRO B N 1
ATOM 4594 C CA . PRO B 1 66 ? 7.977 -31.734 -19.172 1 87.5 66 PRO B CA 1
ATOM 4595 C C . PRO B 1 66 ? 6.664 -31.734 -18.391 1 87.5 66 PRO B C 1
ATOM 4597 O O . PRO B 1 66 ? 5.711 -32.406 -18.797 1 87.5 66 PRO B O 1
ATOM 4600 N N . LEU B 1 67 ? 6.629 -31.031 -17.328 1 88.75 67 LEU B N 1
ATOM 4601 C CA . LEU B 1 67 ? 5.434 -31 -16.5 1 88.75 67 LEU B CA 1
ATOM 4602 C C . LEU B 1 67 ? 4.363 -30.109 -17.109 1 88.75 67 LEU B C 1
ATOM 4604 O O . LEU B 1 67 ? 3.17 -30.281 -16.844 1 88.75 67 LEU B O 1
ATOM 4608 N N . LEU B 1 68 ? 4.793 -29.125 -17.875 1 92.94 68 LEU B N 1
ATOM 4609 C CA . LEU B 1 68 ? 3.861 -28.156 -18.422 1 92.94 68 LEU B CA 1
ATOM 4610 C C . LEU B 1 68 ? 3.293 -28.656 -19.75 1 92.94 68 LEU B C 1
ATOM 4612 O O . LEU B 1 68 ? 2.127 -28.391 -20.062 1 92.94 68 LEU B O 1
ATOM 4616 N N . VAL B 1 69 ? 4.09 -29.312 -20.531 1 89.56 69 VAL B N 1
ATOM 4617 C CA . VAL B 1 69 ? 3.73 -29.734 -21.875 1 89.56 69 VAL B CA 1
ATOM 4618 C C . VAL B 1 69 ? 2.557 -30.703 -21.828 1 89.56 69 VAL B C 1
ATOM 4620 O O . VAL B 1 69 ? 1.588 -30.562 -22.578 1 89.56 69 VAL B O 1
ATOM 4623 N N . SER B 1 70 ? 2.664 -31.641 -20.906 1 82.94 70 SER B N 1
ATOM 4624 C CA . SER B 1 70 ? 1.63 -32.656 -20.812 1 82.94 70 SER B CA 1
ATOM 4625 C C . SER B 1 70 ? 0.292 -32.062 -20.391 1 82.94 70 SER B C 1
ATOM 4627 O O . SER B 1 70 ? -0.764 -32.656 -20.672 1 82.94 70 SER B O 1
ATOM 4629 N N . LYS B 1 71 ? 0.268 -30.922 -19.797 1 89.12 71 LYS B N 1
ATOM 4630 C CA . LYS B 1 71 ? -0.956 -30.281 -19.297 1 89.12 71 LYS B CA 1
ATOM 4631 C C . LYS B 1 71 ? -1.393 -29.156 -20.234 1 89.12 71 LYS B C 1
ATOM 4633 O O . LYS B 1 71 ? -2.361 -28.453 -19.938 1 89.12 71 LYS B O 1
ATOM 4638 N N . CYS B 1 72 ? -0.682 -28.953 -21.312 1 90.69 72 CYS B N 1
ATOM 4639 C CA . CYS B 1 72 ? -0.989 -27.938 -22.312 1 90.69 72 CYS B CA 1
ATOM 4640 C C . CYS B 1 72 ? -0.97 -26.547 -21.719 1 90.69 72 CYS B C 1
ATOM 4642 O O . CYS B 1 72 ? -1.896 -25.75 -21.922 1 90.69 72 CYS B O 1
ATOM 4644 N N . LEU B 1 73 ? 0.023 -26.297 -20.969 1 94.75 73 LEU B N 1
ATOM 4645 C CA . LEU B 1 73 ? 0.134 -25 -20.312 1 94.75 73 LEU B CA 1
ATOM 4646 C C . LEU B 1 73 ? 1.307 -24.203 -20.875 1 94.75 73 LEU B C 1
ATOM 4648 O O . LEU B 1 73 ? 1.67 -23.156 -20.328 1 94.75 73 LEU B O 1
ATOM 4652 N N . LEU B 1 74 ? 1.866 -24.688 -21.969 1 94.62 74 LEU B N 1
ATOM 4653 C CA . LEU B 1 74 ? 3.025 -24.031 -22.562 1 94.62 74 LEU B CA 1
ATOM 4654 C C . LEU B 1 74 ? 2.67 -23.406 -23.906 1 94.62 74 LEU B C 1
ATOM 4656 O O . LEU B 1 74 ? 1.921 -23.984 -24.688 1 94.62 74 LEU B O 1
ATOM 4660 N N . ILE B 1 75 ? 3.172 -22.188 -24.094 1 93.12 75 ILE B N 1
ATOM 4661 C CA . ILE B 1 75 ? 3.078 -21.531 -25.391 1 93.12 75 ILE B CA 1
ATOM 4662 C C . ILE B 1 75 ? 4.48 -21.219 -25.922 1 93.12 75 ILE B C 1
ATOM 4664 O O . ILE B 1 75 ? 5.344 -20.766 -25.172 1 93.12 75 ILE B O 1
ATOM 4668 N N . HIS B 1 76 ? 4.633 -21.484 -27.156 1 89.69 76 HIS B N 1
ATOM 4669 C CA . HIS B 1 76 ? 5.969 -21.375 -27.719 1 89.69 76 HIS B CA 1
ATOM 4670 C C . HIS B 1 76 ? 6.207 -20 -28.312 1 89.69 76 HIS B C 1
ATOM 4672 O O . HIS B 1 76 ? 7.355 -19.578 -28.484 1 89.69 76 HIS B O 1
ATOM 4678 N N . GLN B 1 77 ? 5.172 -19.297 -28.562 1 88.06 77 GLN B N 1
ATOM 4679 C CA . GLN B 1 77 ? 5.301 -17.969 -29.156 1 88.06 77 GLN B CA 1
ATOM 4680 C C . GLN B 1 77 ? 5.152 -16.875 -28.094 1 88.06 77 GLN B C 1
ATOM 4682 O O . GLN B 1 77 ? 4.344 -17.016 -27.172 1 88.06 77 GLN B O 1
ATOM 4687 N N . PRO B 1 78 ? 5.949 -15.836 -28.234 1 92.19 78 PRO B N 1
ATOM 4688 C CA . PRO B 1 78 ? 5.789 -14.719 -27.312 1 92.19 78 PRO B CA 1
ATOM 4689 C C . PRO B 1 78 ? 4.43 -14.039 -27.438 1 92.19 78 PRO B C 1
ATOM 4691 O O . PRO B 1 78 ? 3.803 -14.094 -28.5 1 92.19 78 PRO B O 1
ATOM 4694 N N . LEU B 1 79 ? 3.988 -13.547 -26.406 1 92 79 LEU B N 1
ATOM 4695 C CA . LEU B 1 79 ? 2.703 -12.859 -26.406 1 92 79 LEU B CA 1
ATOM 4696 C C . LEU B 1 79 ? 2.859 -11.422 -26.891 1 92 79 LEU B C 1
ATOM 4698 O O . LEU B 1 79 ? 3.711 -10.68 -26.391 1 92 79 LEU B O 1
ATOM 4702 N N . ASP B 1 80 ? 2.188 -11.133 -27.859 1 89.12 80 ASP B N 1
ATOM 4703 C CA . ASP B 1 80 ? 2.154 -9.773 -28.391 1 89.12 80 ASP B CA 1
ATOM 4704 C C . ASP B 1 80 ? 0.723 -9.328 -28.688 1 89.12 80 ASP B C 1
ATOM 4706 O O . ASP B 1 80 ? -0.233 -9.992 -28.266 1 89.12 80 ASP B O 1
ATOM 4710 N N . LYS B 1 81 ? 0.582 -8.195 -29.266 1 85.19 81 LYS B N 1
ATOM 4711 C CA . LYS B 1 81 ? -0.731 -7.621 -29.547 1 85.19 81 LYS B CA 1
ATOM 4712 C C . LYS B 1 81 ? -1.537 -8.523 -30.469 1 85.19 81 LYS B C 1
ATOM 4714 O O . LYS B 1 81 ? -2.77 -8.531 -30.422 1 85.19 81 LYS B O 1
ATOM 4719 N N . SER B 1 82 ? -0.84 -9.406 -31.25 1 80.19 82 SER B N 1
ATOM 4720 C CA . SER B 1 82 ? -1.503 -10.305 -32.188 1 80.19 82 SER B CA 1
ATOM 4721 C C . SER B 1 82 ? -2.184 -11.461 -31.484 1 80.19 82 SER B C 1
ATOM 4723 O O . SER B 1 82 ? -3.033 -12.148 -32.062 1 80.19 82 SER B O 1
ATOM 4725 N N . MET B 1 83 ? -1.895 -11.57 -30.266 1 87.31 83 MET B N 1
ATOM 4726 C CA . MET B 1 83 ? -2.418 -12.711 -29.5 1 87.31 83 MET B CA 1
ATOM 4727 C C . MET B 1 83 ? -3.65 -12.305 -28.703 1 87.31 83 MET B C 1
ATOM 4729 O O . MET B 1 83 ? -3.99 -12.961 -27.719 1 87.31 83 MET B O 1
ATOM 4733 N N . LYS B 1 84 ? -4.328 -11.281 -29.031 1 85 84 LYS B N 1
ATOM 4734 C CA . LYS B 1 84 ? -5.531 -10.82 -28.328 1 85 84 LYS B CA 1
ATOM 4735 C C . LYS B 1 84 ? -6.652 -11.852 -28.438 1 85 84 LYS B C 1
ATOM 4737 O O . LYS B 1 84 ? -7.391 -12.07 -27.469 1 85 84 LYS B O 1
ATOM 4742 N N . THR B 1 85 ? -6.715 -12.477 -29.641 1 83.12 85 THR B N 1
ATOM 4743 C CA . THR B 1 85 ? -7.734 -13.5 -29.844 1 83.12 85 THR B CA 1
ATOM 4744 C C . THR B 1 85 ? -7.477 -14.703 -28.938 1 83.12 85 THR B C 1
ATOM 4746 O O . THR B 1 85 ? -8.414 -15.273 -28.375 1 83.12 85 THR B O 1
ATOM 4749 N N . PHE B 1 86 ? -6.254 -15.078 -28.875 1 86.88 86 PHE B N 1
ATOM 4750 C CA . PHE B 1 86 ? -5.883 -16.172 -28 1 86.88 86 PHE B CA 1
ATOM 4751 C C . PHE B 1 86 ? -6.277 -15.875 -26.562 1 86.88 86 PHE B C 1
ATOM 4753 O O . PHE B 1 86 ? -6.824 -16.734 -25.859 1 86.88 86 PHE B O 1
ATOM 4760 N N . ASN B 1 87 ? -5.949 -14.703 -26.125 1 88.38 87 ASN B N 1
ATOM 4761 C CA . ASN B 1 87 ? -6.27 -14.297 -24.75 1 88.38 87 ASN B CA 1
ATOM 4762 C C . ASN B 1 87 ? -7.773 -14.328 -24.5 1 88.38 87 ASN B C 1
ATOM 4764 O O . ASN B 1 87 ? -8.219 -14.758 -23.438 1 88.38 87 ASN B O 1
ATOM 4768 N N . GLN B 1 88 ? -8.492 -13.883 -25.484 1 86.12 88 GLN B N 1
ATOM 4769 C CA . GLN B 1 88 ? -9.945 -13.883 -25.344 1 86.12 88 GLN B CA 1
ATOM 4770 C C . GLN B 1 88 ? -10.492 -15.305 -25.281 1 86.12 88 GLN B C 1
ATOM 4772 O O . GLN B 1 88 ? -11.391 -15.594 -24.484 1 86.12 88 GLN B O 1
ATOM 4777 N N . ARG B 1 89 ? -10.023 -16.172 -26.141 1 86.12 89 ARG B N 1
ATOM 4778 C CA . ARG B 1 89 ? -10.461 -17.562 -26.141 1 86.12 89 ARG B CA 1
ATOM 4779 C C . ARG B 1 89 ? -10.125 -18.25 -24.812 1 86.12 89 ARG B C 1
ATOM 4781 O O . ARG B 1 89 ? -10.922 -19.047 -24.312 1 86.12 89 ARG B O 1
ATOM 4788 N N . THR B 1 90 ? -8.945 -17.922 -24.391 1 88.38 90 THR B N 1
ATOM 4789 C CA . THR B 1 90 ? -8.531 -18.516 -23.125 1 88.38 90 THR B CA 1
ATOM 4790 C C . THR B 1 90 ? -9.414 -18.016 -21.984 1 88.38 90 THR B C 1
ATOM 4792 O O . THR B 1 90 ? -9.766 -18.781 -21.078 1 88.38 90 THR B O 1
ATOM 4795 N N . ASN B 1 91 ? -9.695 -16.766 -22 1 87.94 91 ASN B N 1
ATOM 4796 C CA . ASN B 1 91 ? -10.609 -16.188 -21.016 1 87.94 91 ASN B CA 1
ATOM 4797 C C . ASN B 1 91 ? -11.961 -16.906 -21.016 1 87.94 91 ASN B C 1
ATOM 4799 O O . ASN B 1 91 ? -12.531 -17.172 -19.969 1 87.94 91 ASN B O 1
ATOM 4803 N N . ASN B 1 92 ? -12.422 -17.203 -22.172 1 84.19 92 ASN B N 1
ATOM 4804 C CA . ASN B 1 92 ? -13.695 -17.891 -22.312 1 84.19 92 ASN B CA 1
ATOM 4805 C C . ASN B 1 92 ? -13.617 -19.328 -21.797 1 84.19 92 ASN B C 1
ATOM 4807 O O . ASN B 1 92 ? -14.586 -19.844 -21.234 1 84.19 92 ASN B O 1
ATOM 4811 N N . LEU B 1 93 ? -12.516 -19.906 -22.062 1 84.06 93 LEU B N 1
ATOM 4812 C CA . LEU B 1 93 ? -12.32 -21.281 -21.609 1 84.06 93 LEU B CA 1
ATOM 4813 C C . LEU B 1 93 ? -12.289 -21.344 -20.078 1 84.06 93 LEU B C 1
ATOM 4815 O O . LEU B 1 93 ? -12.945 -22.203 -19.484 1 84.06 93 LEU B O 1
ATOM 4819 N N . LEU B 1 94 ? -11.586 -20.438 -19.484 1 87.06 94 LEU B N 1
ATOM 4820 C CA . LEU B 1 94 ? -11.359 -20.484 -18.031 1 87.06 94 LEU B CA 1
ATOM 4821 C C . LEU B 1 94 ? -12.461 -19.75 -17.281 1 87.06 94 LEU B C 1
ATOM 4823 O O . LEU B 1 94 ? -12.609 -19.906 -16.078 1 87.06 94 LEU B O 1
ATOM 4827 N N . LYS B 1 95 ? -13.219 -18.859 -17.891 1 81.25 95 LYS B N 1
ATOM 4828 C CA . LYS B 1 95 ? -14.227 -18 -17.281 1 81.25 95 LYS B CA 1
ATOM 4829 C C . LYS B 1 95 ? -13.609 -17.062 -16.25 1 81.25 95 LYS B C 1
ATOM 4831 O O . LYS B 1 95 ? -14.242 -16.719 -15.258 1 81.25 95 LYS B O 1
ATOM 4836 N N . LYS B 1 96 ? -12.312 -16.938 -16.406 1 85.25 96 LYS B N 1
ATOM 4837 C CA . LYS B 1 96 ? -11.531 -16.016 -15.602 1 85.25 96 LYS B CA 1
ATOM 4838 C C . LYS B 1 96 ? -10.352 -15.453 -16.391 1 85.25 96 LYS B C 1
ATOM 4840 O O . LYS B 1 96 ? -9.922 -16.047 -17.375 1 85.25 96 LYS B O 1
ATOM 4845 N N . SER B 1 97 ? -9.938 -14.344 -15.961 1 86.5 97 SER B N 1
ATOM 4846 C CA . SER B 1 97 ? -8.812 -13.719 -16.656 1 86.5 97 SER B CA 1
ATOM 4847 C C . SER B 1 97 ? -7.582 -14.617 -16.641 1 86.5 97 SER B C 1
ATOM 4849 O O . SER B 1 97 ? -7.152 -15.062 -15.57 1 86.5 97 SER B O 1
ATOM 4851 N N . PRO B 1 98 ? -7.141 -14.859 -17.781 1 91.62 98 PRO B N 1
ATOM 4852 C CA . PRO B 1 98 ? -5.965 -15.727 -17.828 1 91.62 98 PRO B CA 1
ATOM 4853 C C . PRO B 1 98 ? -4.73 -15.102 -17.188 1 91.62 98 PRO B C 1
ATOM 4855 O O . PRO B 1 98 ? -4.574 -13.875 -17.219 1 91.62 98 PRO B O 1
ATOM 4858 N N . ARG B 1 99 ? -3.988 -15.945 -16.594 1 94.75 99 ARG B N 1
ATOM 4859 C CA . ARG B 1 99 ? -2.709 -15.531 -16.016 1 94.75 99 ARG B CA 1
ATOM 4860 C C . ARG B 1 99 ? -1.545 -16.109 -16.828 1 94.75 99 ARG B C 1
ATOM 4862 O O . ARG B 1 99 ? -1.608 -17.25 -17.281 1 94.75 99 ARG B O 1
ATOM 4869 N N . TYR B 1 100 ? -0.602 -15.281 -16.984 1 96.38 100 TYR B N 1
ATOM 4870 C CA . TYR B 1 100 ? 0.537 -15.68 -17.812 1 96.38 100 TYR B CA 1
ATOM 4871 C C . TYR B 1 100 ? 1.843 -15.539 -17.047 1 96.38 100 TYR B C 1
ATOM 4873 O O . TYR B 1 100 ? 1.985 -14.633 -16.219 1 96.38 100 TYR B O 1
ATOM 4881 N N . LEU B 1 101 ? 2.777 -16.438 -17.281 1 97.38 101 LEU B N 1
ATOM 4882 C CA . LEU B 1 101 ? 4.156 -16.359 -16.812 1 97.38 101 LEU B CA 1
ATOM 4883 C C . LEU B 1 101 ? 5.133 -16.688 -17.938 1 97.38 101 LEU B C 1
ATOM 4885 O O . LEU B 1 101 ? 4.82 -17.5 -18.812 1 97.38 101 LEU B O 1
ATOM 4889 N N . SER B 1 102 ? 6.211 -16.047 -17.969 1 97.19 102 SER B N 1
ATOM 4890 C CA . SER B 1 102 ? 7.262 -16.453 -18.891 1 97.19 102 SER B CA 1
ATOM 4891 C C . SER B 1 102 ? 8.102 -17.594 -18.328 1 97.19 102 SER B C 1
ATOM 4893 O O . SER B 1 102 ? 8.031 -17.891 -17.141 1 97.19 102 SER B O 1
ATOM 4895 N N . ALA B 1 103 ? 8.75 -18.266 -19.234 1 96.94 103 ALA B N 1
ATOM 4896 C CA . ALA B 1 103 ? 9.68 -19.297 -18.781 1 96.94 103 ALA B CA 1
ATOM 4897 C C . ALA B 1 103 ? 10.711 -18.719 -17.812 1 96.94 103 ALA B C 1
ATOM 4899 O O . ALA B 1 103 ? 11.125 -19.391 -16.875 1 96.94 103 ALA B O 1
ATOM 4900 N N . LEU B 1 104 ? 11.039 -17.453 -18.078 1 96.06 104 LEU B N 1
ATOM 4901 C CA . LEU B 1 104 ? 11.953 -16.766 -17.188 1 96.06 104 LEU B CA 1
ATOM 4902 C C . LEU B 1 104 ? 11.336 -16.609 -15.797 1 96.06 104 LEU B C 1
ATOM 4904 O O . LEU B 1 104 ? 11.984 -16.891 -14.789 1 96.06 104 LEU B O 1
ATOM 4908 N N . ASP B 1 105 ? 10.102 -16.25 -15.727 1 96.06 105 ASP B N 1
ATOM 4909 C CA . ASP B 1 105 ? 9.406 -16 -14.469 1 96.06 105 ASP B CA 1
ATOM 4910 C C . ASP B 1 105 ? 9.328 -17.281 -13.633 1 96.06 105 ASP B C 1
ATOM 4912 O O . ASP B 1 105 ? 9.688 -17.281 -12.453 1 96.06 105 ASP B O 1
ATOM 4916 N N . VAL B 1 106 ? 8.883 -18.297 -14.258 1 97.06 106 VAL B N 1
ATOM 4917 C CA . VAL B 1 106 ? 8.594 -19.531 -13.539 1 97.06 106 VAL B CA 1
ATOM 4918 C C . VAL B 1 106 ? 9.898 -20.156 -13.055 1 97.06 106 VAL B C 1
ATOM 4920 O O . VAL B 1 106 ? 9.969 -20.672 -11.93 1 97.06 106 VAL B O 1
ATOM 4923 N N . THR B 1 107 ? 10.914 -20.156 -13.867 1 96.56 107 THR B N 1
ATOM 4924 C CA . THR B 1 107 ? 12.172 -20.781 -13.492 1 96.56 107 THR B CA 1
ATOM 4925 C C . THR B 1 107 ? 12.867 -19.984 -12.391 1 96.56 107 THR B C 1
ATOM 4927 O O . THR B 1 107 ? 13.508 -20.562 -11.508 1 96.56 107 THR B O 1
ATOM 4930 N N . THR B 1 108 ? 12.758 -18.656 -12.531 1 93.94 108 THR B N 1
ATOM 4931 C CA . THR B 1 108 ? 13.305 -17.828 -11.469 1 93.94 108 THR B CA 1
ATOM 4932 C C . THR B 1 108 ? 12.625 -18.125 -10.133 1 93.94 108 THR B C 1
ATOM 4934 O O . THR B 1 108 ? 13.297 -18.234 -9.109 1 93.94 108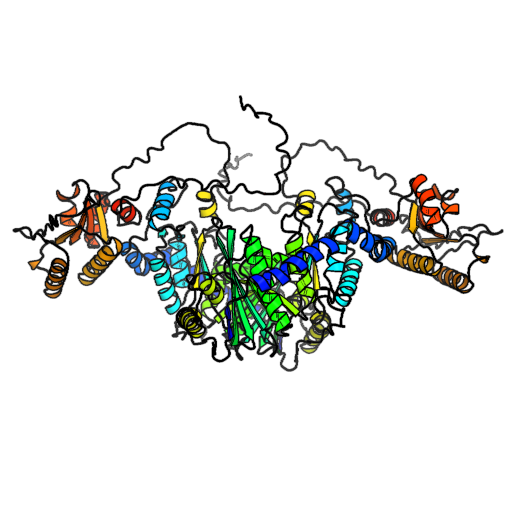 THR B O 1
ATOM 4937 N N . GLU B 1 109 ? 11.336 -18.281 -10.156 1 93 109 GLU B N 1
ATOM 4938 C CA . GLU B 1 109 ? 10.594 -18.594 -8.938 1 93 109 GLU B CA 1
ATOM 4939 C C . GLU B 1 109 ? 11.008 -19.953 -8.367 1 93 109 GLU B C 1
ATOM 4941 O O . GLU B 1 109 ? 11.055 -20.125 -7.148 1 93 109 GLU B O 1
ATOM 4946 N N . LYS B 1 110 ? 11.242 -20.875 -9.25 1 93.75 110 LYS B N 1
ATOM 4947 C CA . LYS B 1 110 ? 11.68 -22.203 -8.797 1 93.75 110 LYS B CA 1
ATOM 4948 C C . LYS B 1 110 ? 12.984 -22.109 -8.008 1 93.75 110 LYS B C 1
ATOM 4950 O O . LYS B 1 110 ? 13.148 -22.766 -6.984 1 93.75 110 LYS B O 1
ATOM 4955 N N . GLU B 1 111 ? 13.852 -21.266 -8.5 1 90.88 111 GLU B N 1
ATOM 4956 C CA . GLU B 1 111 ? 15.156 -21.141 -7.855 1 90.88 111 GLU B CA 1
ATOM 4957 C C . GLU B 1 111 ? 15.039 -20.391 -6.535 1 90.88 111 GLU B C 1
ATOM 4959 O O . GLU B 1 111 ? 15.867 -20.562 -5.637 1 90.88 111 GLU B O 1
ATOM 4964 N N . ILE B 1 112 ? 14.055 -19.578 -6.395 1 88.12 112 ILE B N 1
ATOM 4965 C CA . ILE B 1 112 ? 13.891 -18.75 -5.203 1 88.12 112 ILE B CA 1
ATOM 4966 C C . ILE B 1 112 ? 13.133 -19.531 -4.133 1 88.12 112 ILE B C 1
ATOM 4968 O O . ILE B 1 112 ? 13.5 -19.5 -2.955 1 88.12 112 ILE B O 1
ATOM 4972 N N . LEU B 1 113 ? 12.133 -20.281 -4.5 1 87.12 113 LEU B N 1
ATOM 4973 C CA . LEU B 1 113 ? 11.258 -20.969 -3.562 1 87.12 113 LEU B CA 1
ATOM 4974 C C . LEU B 1 113 ? 11.922 -22.234 -3.008 1 87.12 113 LEU B C 1
ATOM 4976 O O . LEU B 1 113 ? 12.75 -22.844 -3.682 1 87.12 113 LEU B O 1
ATOM 4980 N N . LEU B 1 114 ? 11.516 -22.484 -1.848 1 83.75 114 LEU B N 1
ATOM 4981 C CA . LEU B 1 114 ? 11.914 -23.766 -1.273 1 83.75 114 LEU B CA 1
ATOM 4982 C C . LEU B 1 114 ? 11.203 -24.922 -1.968 1 83.75 114 LEU B C 1
ATOM 4984 O O . LEU B 1 114 ? 10.203 -24.719 -2.658 1 83.75 114 LEU B O 1
ATOM 4988 N N . GLU B 1 115 ? 11.703 -26.094 -1.788 1 85.25 115 GLU B N 1
ATOM 4989 C CA . GLU B 1 115 ? 11.172 -27.25 -2.504 1 85.25 115 GLU B CA 1
ATOM 4990 C C . GLU B 1 115 ? 9.703 -27.5 -2.172 1 85.25 115 GLU B C 1
ATOM 4992 O O . GLU B 1 115 ? 8.898 -27.781 -3.061 1 85.25 115 GLU B O 1
ATOM 4997 N N . ASP B 1 116 ? 9.383 -27.328 -0.919 1 83.19 116 ASP B N 1
ATOM 4998 C CA . ASP B 1 116 ? 7.992 -27.531 -0.525 1 83.19 116 ASP B CA 1
ATOM 4999 C C . ASP B 1 116 ? 7.094 -26.438 -1.101 1 83.19 116 ASP B C 1
ATOM 5001 O O . ASP B 1 116 ? 5.969 -26.719 -1.527 1 83.19 116 ASP B O 1
ATOM 5005 N N . GLU B 1 117 ? 7.633 -25.266 -1.084 1 86.06 117 GLU B N 1
ATOM 5006 C CA . GLU B 1 117 ? 6.871 -24.156 -1.639 1 86.06 117 GLU B CA 1
ATOM 5007 C C . GLU B 1 117 ? 6.738 -24.266 -3.154 1 86.06 117 GLU B C 1
ATOM 5009 O O . GLU B 1 117 ? 5.703 -23.922 -3.723 1 86.06 117 GLU B O 1
ATOM 5014 N N . TRP B 1 118 ? 7.805 -24.812 -3.764 1 90.56 118 TRP B N 1
ATOM 5015 C CA . TRP B 1 118 ? 7.781 -24.984 -5.211 1 90.56 118 TRP B CA 1
ATOM 5016 C C . TRP B 1 118 ? 6.691 -25.969 -5.625 1 90.56 118 TRP B C 1
ATOM 5018 O O . TRP B 1 118 ? 5.961 -25.734 -6.586 1 90.56 118 TRP B O 1
ATOM 5028 N N . THR B 1 119 ? 6.578 -27.047 -4.879 1 91.38 119 THR B N 1
ATOM 5029 C CA . THR B 1 119 ? 5.555 -28.047 -5.18 1 91.38 119 THR B CA 1
ATOM 5030 C C . THR B 1 119 ? 4.16 -27.438 -5.086 1 91.38 119 THR B C 1
ATOM 5032 O O . THR B 1 119 ? 3.303 -27.703 -5.93 1 91.38 119 THR B O 1
ATOM 5035 N N . LEU B 1 120 ? 4.027 -26.625 -4.094 1 88.44 120 LEU B N 1
ATOM 5036 C CA . LEU B 1 120 ? 2.736 -25.969 -3.922 1 88.44 120 LEU B CA 1
ATOM 5037 C C . LEU B 1 120 ? 2.494 -24.953 -5.031 1 88.44 120 LEU B C 1
ATOM 5039 O O . LEU B 1 120 ? 1.359 -24.766 -5.48 1 88.44 120 LEU B O 1
ATOM 5043 N N . PHE B 1 121 ? 3.555 -24.344 -5.434 1 93.56 121 PHE B N 1
ATOM 5044 C CA . PHE B 1 121 ? 3.436 -23.359 -6.5 1 93.56 121 PHE B CA 1
ATOM 5045 C C . PHE B 1 121 ? 3.074 -24.031 -7.82 1 93.56 121 PHE B C 1
ATOM 5047 O O . PHE B 1 121 ? 2.248 -23.516 -8.578 1 93.56 121 PHE B O 1
ATOM 5054 N N . LEU B 1 122 ? 3.682 -25.094 -8.078 1 93.81 122 LEU B N 1
ATOM 5055 C CA . LEU B 1 122 ? 3.365 -25.859 -9.281 1 93.81 122 LEU B CA 1
ATOM 5056 C C . LEU B 1 122 ? 1.905 -26.297 -9.281 1 93.81 122 LEU B C 1
ATOM 5058 O O . LEU B 1 122 ? 1.232 -26.234 -10.312 1 93.81 122 LEU B O 1
ATOM 5062 N N . GLU B 1 123 ? 1.487 -26.734 -8.156 1 91.38 123 GLU B N 1
ATOM 5063 C CA . GLU B 1 123 ? 0.082 -27.109 -8.031 1 91.38 123 GLU B CA 1
ATOM 5064 C C . GLU B 1 123 ? -0.835 -25.922 -8.305 1 91.38 123 GLU B C 1
ATOM 5066 O O . GLU B 1 123 ? -1.908 -26.078 -8.891 1 91.38 123 GLU B O 1
ATOM 5071 N N . HIS B 1 124 ? -0.387 -24.828 -7.852 1 92.5 124 HIS B N 1
ATOM 5072 C CA . HIS B 1 124 ? -1.15 -23.609 -8.102 1 92.5 124 HIS B CA 1
ATOM 5073 C C . HIS B 1 124 ? -1.23 -23.312 -9.602 1 92.5 124 HIS B C 1
ATOM 5075 O O . HIS B 1 124 ? -2.293 -22.953 -10.109 1 92.5 124 HIS B O 1
ATOM 5081 N N . ILE B 1 125 ? -0.161 -23.469 -10.273 1 95.19 125 ILE B N 1
ATOM 5082 C CA . ILE B 1 125 ? -0.108 -23.234 -11.711 1 95.19 125 ILE B CA 1
ATOM 5083 C C . ILE B 1 125 ? -1.062 -24.188 -12.422 1 95.19 125 ILE B C 1
ATOM 5085 O O . ILE B 1 125 ? -1.802 -23.781 -13.328 1 95.19 125 ILE B O 1
ATOM 5089 N N . PHE B 1 126 ? -1.119 -25.453 -11.969 1 92.69 126 PHE B N 1
ATOM 5090 C CA . PHE B 1 126 ? -1.964 -26.469 -12.594 1 92.69 126 PHE B CA 1
ATOM 5091 C C . PHE B 1 126 ? -3.436 -26.203 -12.305 1 92.69 126 PHE B C 1
ATOM 5093 O O . PHE B 1 126 ? -4.27 -26.234 -13.211 1 92.69 126 PHE B O 1
ATOM 5100 N N . LYS B 1 127 ? -3.646 -25.859 -11.102 1 89.12 127 LYS B N 1
ATOM 5101 C CA . LYS B 1 127 ? -5.023 -25.656 -10.656 1 89.12 127 LYS B CA 1
ATOM 5102 C C . LYS B 1 127 ? -5.664 -24.469 -11.359 1 89.12 127 LYS B C 1
ATOM 5104 O O . LYS B 1 127 ? -6.824 -24.531 -11.766 1 89.12 127 LYS B O 1
ATOM 5109 N N . HIS B 1 128 ? -4.898 -23.469 -11.523 1 91.12 128 HIS B N 1
ATOM 5110 C CA . HIS B 1 128 ? -5.453 -22.234 -12.094 1 91.12 128 HIS B CA 1
ATOM 5111 C C . HIS B 1 128 ? -5.129 -22.125 -13.586 1 91.12 128 HIS B C 1
ATOM 5113 O O . HIS B 1 128 ? -5.477 -21.141 -14.227 1 91.12 128 HIS B O 1
ATOM 5119 N N . ARG B 1 129 ? -4.484 -23.109 -14.117 1 93.06 129 ARG B N 1
ATOM 5120 C CA . ARG B 1 129 ? -4.133 -23.188 -15.531 1 93.06 129 ARG B CA 1
ATOM 5121 C C . ARG B 1 129 ? -3.414 -21.922 -15.992 1 93.06 129 ARG B C 1
ATOM 5123 O O . ARG B 1 129 ? -3.83 -21.297 -16.969 1 93.06 129 ARG B O 1
ATOM 5130 N N . VAL B 1 130 ? -2.363 -21.672 -15.305 1 95.94 130 VAL B N 1
ATOM 5131 C CA . VAL B 1 130 ? -1.514 -20.547 -15.68 1 95.94 130 VAL B CA 1
ATOM 5132 C C . VAL B 1 130 ? -0.705 -20.906 -16.922 1 95.94 130 VAL B C 1
ATOM 5134 O O . VAL B 1 130 ? -0.043 -21.938 -16.969 1 95.94 130 VAL B O 1
ATOM 5137 N N . ILE B 1 131 ? -0.798 -20.094 -17.891 1 96.25 131 ILE B N 1
ATOM 5138 C CA . ILE B 1 131 ? -0.111 -20.375 -19.141 1 96.25 131 ILE B CA 1
ATOM 5139 C C . ILE B 1 131 ? 1.314 -19.828 -19.094 1 96.25 131 ILE B C 1
ATOM 5141 O O . ILE B 1 131 ? 1.528 -18.672 -18.75 1 96.25 131 ILE B O 1
ATOM 5145 N N . VAL B 1 132 ? 2.24 -20.703 -19.344 1 97.38 132 VAL B N 1
ATOM 5146 C CA . VAL B 1 132 ? 3.648 -20.328 -19.344 1 97.38 132 VAL B CA 1
ATOM 5147 C C . VAL B 1 132 ? 4.125 -20.109 -20.781 1 97.38 132 VAL B C 1
ATOM 5149 O O . VAL B 1 132 ? 3.926 -20.969 -21.641 1 97.38 132 VAL B O 1
ATOM 5152 N N . VAL B 1 133 ? 4.684 -18.984 -21.031 1 96.75 133 VAL B N 1
ATOM 5153 C CA . VAL B 1 133 ? 5.176 -18.625 -22.359 1 96.75 133 VAL B CA 1
ATOM 5154 C C . VAL B 1 133 ? 6.684 -18.859 -22.438 1 96.75 133 VAL B C 1
ATOM 5156 O O . VAL B 1 133 ? 7.43 -18.406 -21.562 1 96.75 133 VAL B O 1
ATOM 5159 N N . ASP B 1 134 ? 7.066 -19.594 -23.438 1 95 134 ASP B N 1
ATOM 5160 C CA . ASP B 1 134 ? 8.492 -19.859 -23.609 1 95 134 ASP B CA 1
ATOM 5161 C C . ASP B 1 134 ? 9.219 -18.609 -24.109 1 95 134 ASP B C 1
ATOM 5163 O O . ASP B 1 134 ? 9.664 -18.547 -25.266 1 95 134 ASP B O 1
ATOM 5167 N N . ASP B 1 135 ? 9.312 -17.641 -23.219 1 95.5 135 ASP B N 1
ATOM 5168 C CA . ASP B 1 135 ? 9.992 -16.375 -23.469 1 95.5 135 ASP B CA 1
ATOM 5169 C C . ASP B 1 135 ? 11.023 -16.078 -22.375 1 95.5 135 ASP B C 1
ATOM 5171 O O . ASP B 1 135 ? 10.734 -16.234 -21.188 1 95.5 135 ASP B O 1
ATO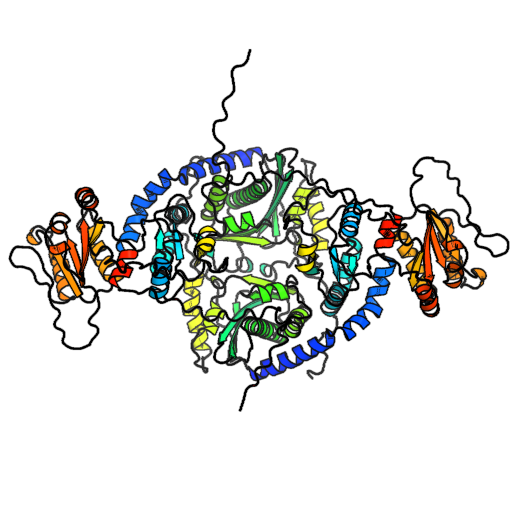M 5175 N N . TRP B 1 136 ? 12.242 -15.695 -22.766 1 95.5 136 TRP B N 1
ATOM 5176 C CA . TRP B 1 136 ? 13.344 -15.492 -21.828 1 95.5 136 TRP B CA 1
ATOM 5177 C C . TRP B 1 136 ? 13.781 -14.031 -21.812 1 95.5 136 TRP B C 1
ATOM 5179 O O . TRP B 1 136 ? 14.797 -13.688 -21.203 1 95.5 136 TRP B O 1
ATOM 5189 N N . THR B 1 137 ? 12.969 -13.18 -22.453 1 92.81 137 THR B N 1
ATOM 5190 C CA . THR B 1 137 ? 13.398 -11.789 -22.609 1 92.81 137 THR B CA 1
ATOM 5191 C C . THR B 1 137 ? 12.523 -10.852 -21.781 1 92.81 137 THR B C 1
ATOM 5193 O O . THR B 1 137 ? 12.945 -9.758 -21.422 1 92.81 137 THR B O 1
ATOM 5196 N N . LYS B 1 138 ? 11.297 -11.344 -21.531 1 92.75 138 LYS B N 1
ATOM 5197 C CA . LYS B 1 138 ? 10.359 -10.445 -20.875 1 92.75 138 LYS B CA 1
ATOM 5198 C C . LYS B 1 138 ? 9.695 -11.125 -19.688 1 92.75 138 LYS B C 1
ATOM 5200 O O . LYS B 1 138 ? 9.594 -12.352 -19.641 1 92.75 138 LYS B O 1
ATOM 5205 N N . CYS B 1 139 ? 9.328 -10.297 -18.781 1 93.25 139 CYS B N 1
ATOM 5206 C CA . CYS B 1 139 ? 8.508 -10.734 -17.656 1 93.25 139 CYS B CA 1
ATOM 5207 C C . CYS B 1 139 ? 7.027 -10.594 -17.969 1 93.25 139 CYS B C 1
ATOM 5209 O O . CYS B 1 139 ? 6.574 -9.531 -18.406 1 93.25 139 CYS B O 1
ATOM 5211 N N . TYR B 1 140 ? 6.27 -11.641 -17.797 1 94.5 140 TYR B N 1
ATOM 5212 C CA . TYR B 1 140 ? 4.848 -11.602 -18.125 1 94.5 140 TYR B CA 1
ATOM 5213 C C . TYR B 1 140 ? 4.004 -11.516 -16.844 1 94.5 140 TYR B C 1
ATOM 5215 O O . TYR B 1 140 ? 2.869 -11.031 -16.891 1 94.5 140 TYR B O 1
ATOM 5223 N N . GLY B 1 141 ? 4.562 -11.984 -15.773 1 94.75 141 GLY B N 1
ATOM 5224 C CA . GLY B 1 141 ? 3.795 -11.961 -14.547 1 94.75 141 GLY B CA 1
ATOM 5225 C C . GLY B 1 141 ? 4.66 -11.883 -13.297 1 94.75 141 GLY B C 1
ATOM 5226 O O . GLY B 1 141 ? 5.832 -12.266 -13.328 1 94.75 141 GLY B O 1
ATOM 5227 N N . THR B 1 142 ? 4.043 -11.305 -12.273 1 94.31 142 THR B N 1
ATOM 5228 C CA . THR B 1 142 ? 4.68 -11.273 -10.969 1 94.31 142 THR B CA 1
ATOM 5229 C C . THR B 1 142 ? 4 -12.242 -10.008 1 94.31 142 THR B C 1
ATOM 5231 O O . THR B 1 142 ? 2.791 -12.469 -10.094 1 94.31 142 THR B O 1
ATOM 5234 N N . VAL B 1 143 ? 4.852 -12.875 -9.203 1 94.12 143 VAL B N 1
ATOM 5235 C CA . VAL B 1 143 ? 4.34 -13.867 -8.266 1 94.12 143 VAL B CA 1
ATOM 5236 C C . VAL B 1 143 ? 4.512 -13.359 -6.832 1 94.12 143 VAL B C 1
ATOM 5238 O O . VAL B 1 143 ? 5.637 -13.133 -6.379 1 94.12 143 VAL B O 1
ATOM 5241 N N . GLN B 1 144 ? 3.373 -13.172 -6.176 1 91.12 144 GLN B N 1
ATOM 5242 C CA . GLN B 1 144 ? 3.391 -12.797 -4.766 1 91.12 144 GLN B CA 1
ATOM 5243 C C . GLN B 1 144 ? 3.062 -13.992 -3.877 1 91.12 144 GLN B C 1
ATOM 5245 O O . GLN B 1 144 ? 2.199 -14.805 -4.215 1 91.12 144 GLN B O 1
ATOM 5250 N N . THR B 1 145 ? 3.811 -14.102 -2.83 1 86.25 145 THR B N 1
ATOM 5251 C CA . THR B 1 145 ? 3.574 -15.164 -1.856 1 86.25 145 THR B CA 1
ATOM 5252 C C . THR B 1 145 ? 3.062 -14.586 -0.541 1 86.25 145 THR B C 1
ATOM 5254 O O . THR B 1 145 ? 3.68 -13.688 0.03 1 86.25 145 THR B O 1
ATOM 5257 N N . PHE B 1 146 ? 1.892 -15.102 -0.176 1 80.62 146 PHE B N 1
ATOM 5258 C CA . PHE B 1 146 ? 1.283 -14.633 1.062 1 80.62 146 PHE B CA 1
ATOM 5259 C C . PHE B 1 146 ? 1.311 -15.719 2.131 1 80.62 146 PHE B C 1
ATOM 5261 O O . PHE B 1 146 ? 1.042 -16.891 1.843 1 80.62 146 PHE B O 1
ATOM 5268 N N . LEU B 1 147 ? 1.77 -15.305 3.215 1 74.06 147 LEU B N 1
ATOM 5269 C CA . LEU B 1 147 ? 1.756 -16.219 4.359 1 74.06 147 LEU B CA 1
ATOM 5270 C C . LEU B 1 147 ? 0.771 -15.734 5.422 1 74.06 147 LEU B C 1
ATOM 5272 O O . LEU B 1 147 ? 0.691 -14.531 5.703 1 74.06 147 LEU B O 1
ATOM 5276 N N . HIS B 1 148 ? -0.28 -16.531 5.695 1 63.25 148 HIS B N 1
ATOM 5277 C CA . HIS B 1 148 ? -1.229 -16.156 6.742 1 63.25 148 HIS B CA 1
ATOM 5278 C C . HIS B 1 148 ? -0.565 -16.172 8.117 1 63.25 148 HIS B C 1
ATOM 5280 O O . HIS B 1 148 ? 0.061 -17.156 8.5 1 63.25 148 HIS B O 1
ATOM 5286 N N . SER B 1 149 ? 0.582 -15.578 8.172 1 53.91 149 SER B N 1
ATOM 5287 C CA . SER B 1 149 ? 1.234 -15.602 9.477 1 53.91 149 SER B CA 1
ATOM 5288 C C . SER B 1 149 ? 0.255 -15.242 10.594 1 53.91 149 SER B C 1
ATOM 5290 O O . SER B 1 149 ? -0.708 -14.5 10.367 1 53.91 149 SER B O 1
ATOM 5292 N N . SER B 1 150 ? 0.128 -16.156 11.469 1 44.81 150 SER B N 1
ATOM 5293 C CA . SER B 1 150 ? -0.293 -15.625 12.766 1 44.81 150 SER B CA 1
ATOM 5294 C C . SER B 1 150 ? 0.3 -14.242 13.016 1 44.81 150 SER B C 1
ATOM 5296 O O . SER B 1 150 ? 1.511 -14.047 12.891 1 44.81 150 SER B O 1
ATOM 5298 N N . ASP B 1 151 ? -0.18 -13.258 12.469 1 43.66 151 ASP B N 1
ATOM 5299 C CA . ASP B 1 151 ? 0.339 -11.93 12.781 1 43.66 151 ASP B CA 1
ATOM 5300 C C . ASP B 1 151 ? 1.432 -12 13.844 1 43.66 151 ASP B C 1
ATOM 5302 O O . ASP B 1 151 ? 1.375 -12.844 14.742 1 43.66 151 ASP B O 1
ATOM 5306 N N . ALA B 1 152 ? 2.748 -11.789 13.391 1 42.78 152 ALA B N 1
ATOM 5307 C CA . ALA B 1 152 ? 3.818 -11.648 14.375 1 42.78 152 ALA B CA 1
ATOM 5308 C C . ALA B 1 152 ? 3.252 -11.586 15.789 1 42.78 152 ALA B C 1
ATOM 5310 O O . ALA B 1 152 ? 3.961 -11.859 16.766 1 42.78 152 ALA B O 1
ATOM 5311 N N . GLU B 1 153 ? 2.137 -10.984 15.883 1 43.16 153 GLU B N 1
ATOM 5312 C CA . GLU B 1 153 ? 1.695 -10.602 17.219 1 43.16 153 GLU B CA 1
ATOM 5313 C C . GLU B 1 153 ? 1.438 -11.828 18.094 1 43.16 153 GLU B C 1
ATOM 5315 O O . GLU B 1 153 ? 1.439 -11.734 19.312 1 43.16 153 GLU B O 1
ATOM 5320 N N . SER B 1 154 ? 1.104 -12.875 17.344 1 42.59 154 SER B N 1
ATOM 5321 C CA . SER B 1 154 ? 0.621 -13.914 18.25 1 42.59 154 SER B CA 1
ATOM 5322 C C . SER B 1 154 ? 1.76 -14.82 18.719 1 42.59 154 SER B C 1
ATOM 5324 O O . SER B 1 154 ? 1.585 -15.625 19.625 1 42.59 154 SER B O 1
ATOM 5326 N N . CYS B 1 155 ? 2.885 -14.727 17.859 1 45.75 155 CYS B N 1
ATOM 5327 C CA . CYS B 1 155 ? 3.803 -15.781 18.281 1 45.75 155 CYS B CA 1
ATOM 5328 C C . CYS B 1 155 ? 4.91 -15.211 19.156 1 45.75 155 CYS B C 1
ATOM 5330 O O . CYS B 1 155 ? 5.469 -14.156 18.859 1 45.75 155 CYS B O 1
ATOM 5332 N N . SER B 1 156 ? 5.043 -15.633 20.312 1 50.88 156 SER B N 1
ATOM 5333 C CA . SER B 1 156 ? 6.066 -15.336 21.312 1 50.88 156 SER B CA 1
ATOM 5334 C C . SER B 1 156 ? 7.449 -15.258 20.672 1 50.88 156 SER B C 1
ATOM 5336 O O . SER B 1 156 ? 8.32 -14.531 21.156 1 50.88 156 SER B O 1
ATOM 5338 N N . ASP B 1 157 ? 7.715 -15.898 19.562 1 59.19 157 ASP B N 1
ATOM 5339 C CA . ASP B 1 157 ? 9.078 -15.977 19.047 1 59.19 157 ASP B CA 1
ATOM 5340 C C . ASP B 1 157 ? 9.234 -15.164 17.766 1 59.19 157 ASP B C 1
ATOM 5342 O O . ASP B 1 157 ? 10.164 -15.391 16.984 1 59.19 157 ASP B O 1
ATOM 5346 N N . SER B 1 158 ? 8.445 -14.062 17.656 1 77.5 158 SER B N 1
ATOM 5347 C CA . SER B 1 158 ? 8.484 -13.32 16.406 1 77.5 158 SER B CA 1
ATOM 5348 C C . SER B 1 158 ? 9.336 -12.062 16.531 1 77.5 158 SER B C 1
ATOM 5350 O O . SER B 1 158 ? 9.391 -11.445 17.594 1 77.5 158 SER B O 1
ATOM 5352 N N . PHE B 1 159 ? 10.266 -11.844 15.484 1 86.31 159 PHE B N 1
ATOM 5353 C CA . PHE B 1 159 ? 11.094 -10.641 15.461 1 86.31 159 PHE B CA 1
ATOM 5354 C C . PHE B 1 159 ? 10.445 -9.555 14.617 1 86.31 159 PHE B C 1
ATOM 5356 O O . PHE B 1 159 ? 9.547 -9.828 13.812 1 86.31 159 PHE B O 1
ATOM 5363 N N . LYS B 1 160 ? 10.773 -8.375 14.977 1 87.62 160 LYS B N 1
ATOM 5364 C CA . LYS B 1 160 ? 10.461 -7.23 14.133 1 87.62 160 LYS B CA 1
ATOM 5365 C C . LYS B 1 160 ? 11.719 -6.434 13.797 1 87.62 160 LYS B C 1
ATOM 5367 O O . LYS B 1 160 ? 12.414 -5.949 14.695 1 87.62 160 LYS B O 1
ATOM 5372 N N . GLY B 1 161 ? 12.039 -6.445 12.539 1 91.06 161 GLY B N 1
ATOM 5373 C CA . GLY B 1 161 ? 13.188 -5.684 12.086 1 91.06 161 GLY B CA 1
ATOM 5374 C C . GLY B 1 161 ? 12.812 -4.434 11.312 1 91.06 161 GLY B C 1
ATOM 5375 O O . GLY B 1 161 ? 11.891 -4.457 10.5 1 91.06 161 GLY B O 1
ATOM 5376 N N . GLU B 1 162 ? 13.406 -3.324 11.695 1 91.5 162 GLU B N 1
ATOM 5377 C CA . GLU B 1 162 ? 13.234 -2.064 10.977 1 91.5 162 GLU B CA 1
ATOM 5378 C C . GLU B 1 162 ? 14.547 -1.595 10.359 1 91.5 162 GLU B C 1
ATOM 5380 O O . GLU B 1 162 ? 15.609 -1.743 10.961 1 91.5 162 GLU B O 1
ATOM 5385 N N . CYS B 1 163 ? 14.461 -1.105 9.141 1 93.69 163 CYS B N 1
ATOM 5386 C CA . CYS B 1 163 ? 15.695 -0.648 8.508 1 93.69 163 CYS B CA 1
ATOM 5387 C C . CYS B 1 163 ? 15.469 0.64 7.73 1 93.69 163 CYS B C 1
ATOM 5389 O O . CYS B 1 163 ? 14.328 0.96 7.375 1 93.69 163 CYS B O 1
ATOM 5391 N N . ASP B 1 164 ? 16.5 1.407 7.551 1 92.62 164 ASP B N 1
ATOM 5392 C CA . ASP B 1 164 ? 16.516 2.646 6.781 1 92.62 164 ASP B CA 1
ATOM 5393 C C . ASP B 1 164 ? 17.938 2.955 6.281 1 92.62 164 ASP B C 1
ATOM 5395 O O . ASP B 1 164 ? 18.906 2.389 6.777 1 92.62 164 ASP B O 1
ATOM 5399 N N . ALA B 1 165 ? 17.984 3.686 5.211 1 93.88 165 ALA B N 1
ATOM 5400 C CA . ALA B 1 165 ? 19.281 4.062 4.648 1 93.88 165 ALA B CA 1
ATOM 5401 C C . ALA B 1 165 ? 19.266 5.52 4.191 1 93.88 165 ALA B C 1
ATOM 5403 O O . ALA B 1 165 ? 18.203 6.09 3.932 1 93.88 165 ALA B O 1
ATOM 5404 N N . SER B 1 166 ? 20.359 6.148 4.227 1 90.38 166 SER B N 1
ATOM 5405 C CA . SER B 1 166 ? 20.594 7.488 3.697 1 90.38 166 SER B CA 1
ATOM 5406 C C . SER B 1 166 ? 21.734 7.504 2.693 1 90.38 166 SER B C 1
ATOM 5408 O O . SER B 1 166 ? 22.875 7.152 3.029 1 90.38 166 SER B O 1
ATOM 5410 N N . PHE B 1 167 ? 21.453 7.883 1.523 1 91.56 167 PHE B N 1
ATOM 5411 C CA . PHE B 1 167 ? 22.422 7.879 0.432 1 91.56 167 PHE B CA 1
ATOM 5412 C C . PHE B 1 167 ? 22.859 9.297 0.093 1 91.56 167 PHE B C 1
ATOM 5414 O O . PHE B 1 167 ? 22.031 10.203 -0.003 1 91.56 167 PHE B O 1
ATOM 5421 N N . CYS B 1 168 ? 24.094 9.484 -0.013 1 88.81 168 CYS B N 1
ATOM 5422 C CA . CYS B 1 168 ? 24.672 10.75 -0.451 1 88.81 168 CYS B CA 1
ATOM 5423 C C . CYS B 1 168 ? 25.172 10.656 -1.886 1 88.81 168 CYS B C 1
ATOM 5425 O O . CYS B 1 168 ? 26.188 10 -2.148 1 88.81 168 CYS B O 1
ATOM 5427 N N . GLU B 1 169 ? 24.562 11.344 -2.758 1 87.38 169 GLU B N 1
ATOM 5428 C CA . GLU B 1 169 ? 24.891 11.273 -4.18 1 87.38 169 GLU B CA 1
ATOM 5429 C C . GLU B 1 169 ? 26.266 11.852 -4.461 1 87.38 169 GLU B C 1
ATOM 5431 O O . GLU B 1 169 ? 26.969 11.383 -5.359 1 87.38 169 GLU B O 1
ATOM 5436 N N . GLN B 1 170 ? 26.656 12.836 -3.732 1 87.62 170 GLN B N 1
ATOM 5437 C CA . GLN B 1 170 ? 27.922 13.508 -3.961 1 87.62 170 GLN B CA 1
ATOM 5438 C C . GLN B 1 170 ? 29.094 12.586 -3.648 1 87.62 170 GLN B C 1
ATOM 5440 O O . GLN B 1 170 ? 30.062 12.523 -4.41 1 87.62 170 GLN B O 1
ATOM 5445 N N . THR B 1 171 ? 29.031 11.836 -2.631 1 88.94 171 THR B N 1
ATOM 5446 C CA . THR B 1 171 ? 30.141 10.984 -2.207 1 88.94 171 THR B CA 1
ATOM 5447 C C . THR B 1 171 ? 29.953 9.562 -2.727 1 88.94 171 THR B C 1
ATOM 5449 O O . THR B 1 171 ? 30.906 8.781 -2.762 1 88.94 171 THR B O 1
ATOM 5452 N N . GLY B 1 172 ? 28.75 9.234 -3.104 1 91.06 172 GLY B N 1
ATOM 5453 C CA . GLY B 1 172 ? 28.453 7.871 -3.523 1 91.06 172 GLY B CA 1
ATOM 5454 C C . GLY B 1 172 ? 28.469 6.879 -2.375 1 91.06 172 GLY B C 1
ATOM 5455 O O . GLY B 1 172 ? 28.797 5.707 -2.559 1 91.06 172 GLY B O 1
ATOM 5456 N N . LYS B 1 173 ? 28.344 7.422 -1.22 1 92.12 173 LYS B N 1
ATOM 5457 C CA . LYS B 1 173 ? 28.344 6.586 -0.021 1 92.12 173 LYS B CA 1
ATOM 5458 C C . LYS B 1 173 ? 27 6.688 0.704 1 92.12 173 LYS B C 1
ATOM 5460 O O . LYS B 1 173 ? 26.25 7.652 0.514 1 92.12 173 LYS B O 1
ATOM 5465 N N . ALA B 1 174 ? 26.703 5.59 1.441 1 92.56 174 ALA B N 1
ATOM 5466 C CA . ALA B 1 174 ? 25.438 5.562 2.164 1 92.56 174 ALA B CA 1
ATOM 5467 C C . ALA B 1 174 ? 25.641 5.141 3.615 1 92.56 174 ALA B C 1
ATOM 5469 O O . ALA B 1 174 ? 26.656 4.527 3.953 1 92.56 174 ALA B O 1
ATOM 5470 N N . LYS B 1 175 ? 24.781 5.602 4.418 1 89.06 175 LYS B N 1
ATOM 5471 C CA . LYS B 1 175 ? 24.656 5.129 5.793 1 89.06 175 LYS B CA 1
ATOM 5472 C C . LYS B 1 175 ? 23.469 4.188 5.945 1 89.06 175 LYS B C 1
ATOM 5474 O O . LYS B 1 175 ? 22.391 4.449 5.414 1 89.06 175 LYS B O 1
ATOM 5479 N N . LEU B 1 176 ? 23.719 3.055 6.516 1 91.62 176 LEU B N 1
ATOM 5480 C CA . LEU B 1 176 ? 22.672 2.078 6.742 1 91.62 176 LEU B CA 1
ATOM 5481 C C . LEU B 1 176 ? 22.391 1.905 8.234 1 91.62 176 LEU B C 1
ATOM 5483 O O . LEU B 1 176 ? 23.328 1.968 9.047 1 91.62 176 LEU B O 1
ATOM 5487 N N . ALA B 1 177 ? 21.156 1.733 8.602 1 88.75 177 ALA B N 1
ATOM 5488 C CA . ALA B 1 177 ? 20.797 1.473 9.992 1 88.75 177 ALA B CA 1
ATOM 5489 C C . ALA B 1 177 ? 19.625 0.494 10.078 1 88.75 177 ALA B C 1
ATOM 5491 O O . ALA B 1 177 ? 18.734 0.493 9.219 1 88.75 177 ALA B O 1
ATOM 5492 N N . PHE B 1 178 ? 19.688 -0.408 11.023 1 89.88 178 PHE B N 1
ATOM 5493 C CA . PHE B 1 178 ? 18.547 -1.269 11.305 1 89.88 178 PHE B CA 1
ATOM 5494 C C . PHE B 1 178 ? 18.422 -1.543 12.797 1 89.88 178 PHE B C 1
ATOM 5496 O O . PHE B 1 178 ? 19.391 -1.365 13.547 1 89.88 178 PHE B O 1
ATOM 5503 N N . VAL B 1 179 ? 17.266 -1.824 13.234 1 87.06 179 VAL B N 1
ATOM 5504 C CA . VAL B 1 179 ? 16.984 -2.201 14.609 1 87.06 179 VAL B CA 1
ATOM 5505 C C . VAL B 1 179 ? 16.156 -3.488 14.641 1 87.06 179 VAL B C 1
ATOM 5507 O O . VAL B 1 179 ? 15.414 -3.773 13.703 1 87.06 179 VAL B O 1
ATOM 5510 N N . ILE B 1 180 ? 16.344 -4.312 15.641 1 87.88 180 ILE B N 1
ATOM 5511 C CA . ILE B 1 180 ? 15.633 -5.578 15.789 1 87.88 180 ILE B CA 1
ATOM 5512 C C . ILE B 1 180 ? 14.898 -5.598 17.125 1 87.88 180 ILE B C 1
ATOM 5514 O O . ILE B 1 180 ? 15.484 -5.316 18.172 1 87.88 180 ILE B O 1
ATOM 5518 N N . PHE B 1 181 ? 13.641 -5.875 17.031 1 82.38 181 PHE B N 1
ATOM 5519 C CA . PHE B 1 181 ? 12.812 -6.086 18.219 1 82.38 181 PHE B CA 1
ATOM 5520 C C . PHE B 1 181 ? 12.492 -7.566 18.391 1 82.38 181 PHE B C 1
ATOM 5522 O O . PHE B 1 181 ? 12.242 -8.273 17.422 1 82.38 181 PHE B O 1
ATOM 5529 N N . LYS B 1 182 ? 12.594 -8.031 19.625 1 79.25 182 LYS B N 1
ATOM 5530 C CA . LYS B 1 182 ? 12.156 -9.375 20 1 79.25 182 LYS B CA 1
ATOM 5531 C C . LYS B 1 182 ? 11.172 -9.312 21.172 1 79.25 182 LYS B C 1
ATOM 5533 O O . LYS B 1 182 ? 11.477 -8.75 22.219 1 79.25 182 LYS B O 1
ATOM 5538 N N . GLU B 1 183 ? 10.039 -9.852 20.953 1 70.44 183 GLU B N 1
ATOM 5539 C CA . GLU B 1 183 ? 9.008 -9.844 21.984 1 70.44 183 GLU B CA 1
ATOM 5540 C C . GLU B 1 183 ? 8.727 -8.43 22.469 1 70.44 183 GLU B C 1
ATOM 5542 O O . GLU B 1 183 ? 8.664 -8.188 23.688 1 70.44 183 GLU B O 1
ATOM 5547 N N . GLY B 1 184 ? 8.734 -7.508 21.547 1 66.44 184 GLY B N 1
ATOM 5548 C CA . GLY B 1 184 ? 8.391 -6.133 21.875 1 66.44 184 GLY B CA 1
ATOM 5549 C C . GLY B 1 184 ? 9.547 -5.344 22.453 1 66.44 184 GLY B C 1
ATOM 5550 O O . GLY B 1 184 ? 9.422 -4.148 22.719 1 66.44 184 GLY B O 1
ATOM 5551 N N . LYS B 1 185 ? 10.664 -5.984 22.547 1 72.19 185 LYS B N 1
ATOM 5552 C CA . LYS B 1 185 ? 11.836 -5.328 23.109 1 72.19 185 LYS B CA 1
ATOM 5553 C C . LYS B 1 185 ? 12.922 -5.129 22.047 1 72.19 185 LYS B C 1
ATOM 5555 O O . LYS B 1 185 ? 13.148 -6 21.203 1 72.19 185 LYS B O 1
ATOM 5560 N N . LEU B 1 186 ? 13.5 -3.943 22.172 1 78.88 186 LEU B N 1
ATOM 5561 C CA . LEU B 1 186 ? 14.617 -3.666 21.266 1 78.88 186 LEU B CA 1
ATOM 5562 C C . LEU B 1 186 ? 15.859 -4.449 21.688 1 78.88 186 LEU B C 1
ATOM 5564 O O . LEU B 1 186 ? 16.391 -4.234 22.781 1 78.88 186 LEU B O 1
ATOM 5568 N N . VAL B 1 187 ? 16.344 -5.305 20.922 1 78.62 187 VAL B N 1
ATOM 5569 C CA . VAL B 1 187 ? 17.406 -6.215 21.312 1 78.62 187 VAL B CA 1
ATOM 5570 C C . VAL B 1 187 ? 18.703 -5.859 20.578 1 78.62 187 VAL B C 1
ATOM 5572 O O . VAL B 1 187 ? 19.797 -6.125 21.078 1 78.62 187 VAL B O 1
ATOM 5575 N N . TRP B 1 188 ? 18.547 -5.238 19.391 1 82.81 188 TRP B N 1
ATOM 5576 C CA . TRP B 1 188 ? 19.75 -4.984 18.609 1 82.81 188 TRP B CA 1
ATOM 5577 C C . TRP B 1 188 ? 19.594 -3.748 17.734 1 82.81 188 TRP B C 1
ATOM 5579 O O . TRP B 1 188 ? 18.5 -3.484 17.234 1 82.81 188 TRP B O 1
ATOM 5589 N N . ALA B 1 189 ? 20.625 -2.943 17.625 1 83 189 ALA B N 1
ATOM 5590 C CA . ALA B 1 189 ? 20.703 -1.802 16.703 1 83 189 ALA B CA 1
ATOM 5591 C C . ALA B 1 189 ? 22.109 -1.675 16.109 1 83 189 ALA B C 1
ATOM 5593 O O . ALA B 1 189 ? 23.109 -1.871 16.812 1 83 189 ALA B O 1
ATOM 5594 N N . GLU B 1 190 ? 22.172 -1.498 14.805 1 83.19 190 GLU B N 1
ATOM 5595 C CA . GLU B 1 190 ? 23.469 -1.329 14.141 1 83.19 190 GLU B CA 1
ATOM 5596 C C . GLU B 1 190 ? 23.391 -0.235 13.078 1 83.19 190 GLU B C 1
ATOM 5598 O O . GLU B 1 190 ? 22.375 -0.065 12.414 1 83.19 190 GLU B O 1
ATOM 5603 N N . VAL B 1 191 ? 24.5 0.524 12.977 1 83.75 191 VAL B N 1
ATOM 5604 C CA . VAL B 1 191 ? 24.625 1.562 11.961 1 83.75 191 VAL B CA 1
ATOM 5605 C C . VAL B 1 191 ? 25.891 1.333 11.141 1 83.75 191 VAL B C 1
ATOM 5607 O O . VAL B 1 191 ? 26.969 1.09 11.703 1 83.75 191 VAL B O 1
ATOM 5610 N N . PHE B 1 192 ? 25.797 1.3 9.852 1 85.56 192 PHE B N 1
ATOM 5611 C CA . PHE B 1 192 ? 26.906 1.165 8.93 1 85.56 192 PHE B CA 1
ATOM 5612 C C . PHE B 1 192 ? 27.234 2.502 8.281 1 85.56 192 PHE B C 1
ATOM 5614 O O . PHE B 1 192 ? 26.344 3.211 7.82 1 85.56 192 PHE B O 1
ATOM 5621 N N . HIS B 1 193 ? 28.5 2.781 8.289 1 83.69 193 HIS B N 1
ATOM 5622 C CA . HIS B 1 193 ? 28.922 4.043 7.691 1 83.69 193 HIS B CA 1
ATOM 5623 C C . HIS B 1 193 ? 29.703 3.812 6.402 1 83.69 193 HIS B C 1
ATOM 5625 O O . HIS B 1 193 ? 30.297 2.752 6.219 1 83.69 193 HIS B O 1
ATOM 5631 N N . GLU B 1 194 ? 29.641 4.738 5.527 1 86.69 194 GLU B N 1
ATOM 5632 C CA . GLU B 1 194 ? 30.469 4.82 4.324 1 86.69 194 GLU B CA 1
ATOM 5633 C C . GLU B 1 194 ? 30.312 3.572 3.459 1 86.69 194 GLU B C 1
ATOM 5635 O O . GLU B 1 194 ? 31.297 2.986 3.018 1 86.69 194 GLU B O 1
ATOM 5640 N N . VAL B 1 195 ? 29.141 3.137 3.359 1 90.94 195 VAL B N 1
ATOM 5641 C CA . VAL B 1 195 ? 28.875 1.993 2.494 1 90.94 195 VAL B CA 1
ATOM 5642 C C . VAL B 1 195 ? 28.781 2.455 1.041 1 90.94 195 VAL B C 1
ATOM 5644 O O . VAL B 1 195 ? 27.953 3.305 0.705 1 90.94 195 VAL B O 1
ATOM 5647 N N . PRO B 1 196 ? 29.625 1.993 0.177 1 91.94 196 PRO B N 1
ATOM 5648 C CA . PRO B 1 196 ? 29.578 2.404 -1.229 1 91.94 196 PRO B CA 1
ATOM 5649 C C . PRO B 1 196 ? 28.312 1.932 -1.938 1 91.94 196 PRO B C 1
ATOM 5651 O O . PRO B 1 196 ? 27.953 0.754 -1.849 1 91.94 196 PRO B O 1
ATOM 5654 N N . CYS B 1 197 ? 27.594 2.832 -2.535 1 90.12 197 CYS B N 1
ATOM 5655 C CA . CYS B 1 197 ? 26.375 2.525 -3.275 1 90.12 197 CYS B CA 1
ATOM 5656 C C . CYS B 1 197 ? 26.25 3.418 -4.504 1 90.12 197 CYS B C 1
ATOM 5658 O O . CYS B 1 197 ? 26.859 4.488 -4.57 1 90.12 197 CYS B O 1
ATOM 5660 N N . LYS B 1 198 ? 25.484 2.959 -5.5 1 88.56 198 LYS B N 1
ATOM 5661 C CA . LYS B 1 198 ? 25.312 3.695 -6.75 1 88.56 198 LYS B CA 1
ATOM 5662 C C . LYS B 1 198 ? 24 4.48 -6.75 1 88.56 198 LYS B C 1
ATOM 5664 O O . LYS B 1 198 ? 23.844 5.438 -7.512 1 88.56 198 LYS B O 1
ATOM 5669 N N . SER B 1 199 ? 23.047 4.059 -5.961 1 91.62 199 SER B N 1
ATOM 5670 C CA . SER B 1 199 ? 21.734 4.691 -5.969 1 91.62 199 SER B CA 1
ATOM 5671 C C . SER B 1 199 ? 21.047 4.562 -4.609 1 91.62 199 SER B C 1
ATOM 5673 O O . SER B 1 199 ? 21.516 3.824 -3.742 1 91.62 199 SER B O 1
ATOM 5675 N N . VAL B 1 200 ? 19.969 5.328 -4.445 1 91.88 200 VAL B N 1
ATOM 5676 C CA . VAL B 1 200 ? 19.203 5.309 -3.207 1 91.88 200 VAL B CA 1
ATOM 5677 C C . VAL B 1 200 ? 18.562 3.938 -3.018 1 91.88 200 VAL B C 1
ATOM 5679 O O . VAL B 1 200 ? 18.516 3.408 -1.905 1 91.88 200 VAL B O 1
ATOM 5682 N N . VAL B 1 201 ? 18.109 3.355 -4.113 1 93.38 201 VAL B N 1
ATOM 5683 C CA . VAL B 1 201 ? 17.438 2.062 -4.047 1 93.38 201 VAL B CA 1
ATOM 5684 C C . VAL B 1 201 ? 18.422 0.981 -3.631 1 93.38 201 VAL B C 1
ATOM 5686 O O . VAL B 1 201 ? 18.094 0.094 -2.842 1 93.38 201 VAL B O 1
ATOM 5689 N N . GLU B 1 202 ? 19.594 1.104 -4.152 1 94.12 202 GLU B N 1
ATOM 5690 C CA . GLU B 1 202 ? 20.625 0.143 -3.768 1 94.12 202 GLU B CA 1
ATOM 5691 C C . GLU B 1 202 ? 20.969 0.26 -2.285 1 94.12 202 GLU B C 1
ATOM 5693 O O . GLU B 1 202 ? 21.172 -0.749 -1.609 1 94.12 202 GLU B O 1
ATOM 5698 N N . ALA B 1 203 ? 21.031 1.496 -1.796 1 94.81 203 ALA B N 1
ATOM 5699 C CA . ALA B 1 203 ? 21.312 1.717 -0.38 1 94.81 203 ALA B CA 1
ATOM 5700 C C . ALA B 1 203 ? 20.234 1.089 0.5 1 94.81 203 ALA B C 1
ATOM 5702 O O . ALA B 1 203 ? 20.547 0.431 1.496 1 94.81 203 ALA B O 1
ATOM 5703 N N . GLU B 1 204 ? 18.984 1.313 0.104 1 95.94 204 GLU B N 1
ATOM 5704 C CA . GLU B 1 204 ? 17.875 0.751 0.863 1 95.94 204 GLU B CA 1
ATOM 5705 C C . GLU B 1 204 ? 17.891 -0.774 0.829 1 95.94 204 GLU B C 1
ATOM 5707 O O . GLU B 1 204 ? 17.609 -1.428 1.835 1 95.94 204 GLU B O 1
ATOM 5712 N N . ALA B 1 205 ? 18.219 -1.321 -0.311 1 96.31 205 ALA B N 1
ATOM 5713 C CA . ALA B 1 205 ? 18.312 -2.773 -0.432 1 96.31 205 ALA B CA 1
ATOM 5714 C C . ALA B 1 205 ? 19.422 -3.332 0.449 1 96.31 205 ALA B C 1
ATOM 5716 O O . ALA B 1 205 ? 19.25 -4.367 1.095 1 96.31 205 ALA B O 1
ATOM 5717 N N . LEU B 1 206 ? 20.547 -2.621 0.472 1 95 206 LEU B N 1
ATOM 5718 C CA . LEU B 1 206 ? 21.672 -3.061 1.289 1 95 206 LEU B CA 1
ATOM 5719 C C . LEU B 1 206 ? 21.312 -3.002 2.773 1 95 206 LEU B C 1
ATOM 5721 O O . LEU B 1 206 ? 21.766 -3.844 3.555 1 95 206 LEU B O 1
ATOM 5725 N N . ALA B 1 207 ? 20.516 -2.016 3.158 1 95.25 207 ALA B N 1
ATOM 5726 C CA . ALA B 1 207 ? 20.078 -1.924 4.547 1 95.25 207 ALA B CA 1
ATOM 5727 C C . ALA B 1 207 ? 19.203 -3.119 4.926 1 95.25 207 ALA B C 1
ATOM 5729 O O . ALA B 1 207 ? 19.344 -3.674 6.02 1 95.25 207 ALA B O 1
ATOM 5730 N N . VAL B 1 208 ? 18.328 -3.525 4.016 1 96.69 208 VAL B N 1
ATOM 5731 C CA . VAL B 1 208 ? 17.484 -4.684 4.258 1 96.69 208 VAL B CA 1
ATOM 5732 C C . VAL B 1 208 ? 18.328 -5.945 4.348 1 96.69 208 VAL B C 1
ATOM 5734 O O . VAL B 1 208 ? 18.125 -6.781 5.23 1 96.69 208 VAL B O 1
ATOM 5737 N N . ILE B 1 209 ? 19.312 -6.078 3.453 1 95.62 209 ILE B N 1
ATOM 5738 C CA . ILE B 1 209 ? 20.172 -7.254 3.42 1 95.62 209 ILE B CA 1
ATOM 5739 C C . ILE B 1 209 ? 20.984 -7.344 4.715 1 95.62 209 ILE B C 1
ATOM 5741 O O . ILE B 1 209 ? 21.109 -8.422 5.301 1 95.62 209 ILE B O 1
ATOM 5745 N N . ALA B 1 210 ? 21.484 -6.18 5.168 1 93.31 210 ALA B N 1
ATOM 5746 C CA . ALA B 1 210 ? 22.234 -6.152 6.422 1 93.31 210 ALA B CA 1
ATOM 5747 C C . ALA B 1 210 ? 21.359 -6.637 7.582 1 93.31 210 ALA B C 1
ATOM 5749 O O . ALA B 1 210 ? 21.828 -7.406 8.43 1 93.31 210 ALA B O 1
ATOM 5750 N N . LEU B 1 211 ? 20.141 -6.176 7.594 1 94.75 211 LEU B N 1
ATOM 5751 C CA . LEU B 1 211 ? 19.188 -6.598 8.617 1 94.75 211 LEU B CA 1
ATOM 5752 C C . LEU B 1 211 ? 18.922 -8.094 8.539 1 94.75 211 LEU B C 1
ATOM 5754 O O . LEU B 1 211 ? 18.953 -8.789 9.555 1 94.75 211 LEU B O 1
ATOM 5758 N N . LEU B 1 212 ? 18.734 -8.648 7.332 1 94.88 212 LEU B N 1
ATOM 5759 C CA . LEU B 1 212 ? 18.422 -10.062 7.152 1 94.88 212 LEU B CA 1
ATOM 5760 C C . LEU B 1 212 ? 19.609 -10.93 7.59 1 94.88 212 LEU B C 1
ATOM 5762 O O . LEU B 1 212 ? 19.422 -11.961 8.234 1 94.88 212 LEU B O 1
ATOM 5766 N N . PHE B 1 213 ? 20.828 -10.469 7.285 1 91.88 213 PHE B N 1
ATOM 5767 C CA . PHE B 1 213 ? 22.016 -11.211 7.688 1 91.88 213 PHE B CA 1
ATOM 5768 C C . PHE B 1 213 ? 22.125 -11.281 9.203 1 91.88 213 PHE B C 1
ATOM 5770 O O . PHE B 1 213 ? 22.438 -12.336 9.758 1 91.88 213 PHE B O 1
ATOM 5777 N N . LYS B 1 214 ? 21.828 -10.195 9.797 1 89.81 214 LYS B N 1
ATOM 5778 C CA . LYS B 1 214 ? 21.906 -10.188 11.258 1 89.81 214 LYS B CA 1
ATOM 5779 C C . LYS B 1 214 ? 20.844 -11.094 11.875 1 89.81 214 LYS B C 1
ATOM 5781 O O . LYS B 1 214 ? 21.109 -11.781 12.859 1 89.81 214 LYS B O 1
ATOM 5786 N N . LEU B 1 215 ? 19.688 -11.047 11.344 1 91.81 215 LEU B N 1
ATOM 5787 C CA . LEU B 1 215 ? 18.609 -11.906 11.82 1 91.81 215 LEU B CA 1
ATOM 5788 C C . LEU B 1 215 ? 18.984 -13.375 11.695 1 91.81 215 LEU B C 1
ATOM 5790 O O . LEU B 1 215 ? 18.734 -14.172 12.602 1 91.81 215 LEU B O 1
ATOM 5794 N N . ILE B 1 216 ? 19.578 -13.727 10.578 1 89.56 216 ILE B N 1
ATOM 5795 C CA . ILE B 1 216 ? 20.016 -15.094 10.352 1 89.56 216 ILE B CA 1
ATOM 5796 C C . ILE B 1 216 ? 21.094 -15.469 11.359 1 89.56 216 ILE B C 1
ATOM 5798 O O . ILE B 1 216 ? 21.078 -16.547 11.938 1 89.56 216 ILE B O 1
ATOM 5802 N N . ASP B 1 217 ? 22.016 -14.523 11.602 1 86.56 217 ASP B N 1
ATOM 5803 C CA . ASP B 1 217 ? 23.094 -14.75 12.562 1 86.56 217 ASP B CA 1
ATOM 5804 C C . ASP B 1 217 ? 22.531 -14.992 13.961 1 86.56 217 ASP B C 1
ATOM 5806 O O . ASP B 1 217 ? 23.078 -15.789 14.719 1 86.56 217 ASP B O 1
ATOM 5810 N N . LEU B 1 218 ? 21.453 -14.305 14.289 1 87 218 LEU B N 1
ATOM 5811 C CA . LEU B 1 218 ? 20.844 -14.414 15.609 1 87 218 LEU B CA 1
ATOM 5812 C C . LEU B 1 218 ? 19.844 -15.562 15.656 1 87 218 LEU B C 1
ATOM 5814 O O . LEU B 1 218 ? 19.203 -15.805 16.688 1 87 218 LEU B O 1
ATOM 5818 N N . ASN B 1 219 ? 19.625 -16.219 14.609 1 88.56 219 ASN B N 1
ATOM 5819 C CA . ASN B 1 219 ? 18.719 -17.359 14.461 1 88.56 219 ASN B CA 1
ATOM 5820 C C . ASN B 1 219 ? 17.266 -16.953 14.703 1 88.56 219 ASN B C 1
ATOM 5822 O O . ASN B 1 219 ? 16.516 -17.688 15.359 1 88.56 219 ASN B O 1
ATOM 5826 N N . LEU B 1 220 ? 16.984 -15.742 14.398 1 88.69 220 LEU B N 1
ATOM 5827 C CA . LEU B 1 220 ? 15.602 -15.266 14.375 1 88.69 220 LEU B CA 1
ATOM 5828 C C . LEU B 1 220 ? 14.992 -15.445 12.992 1 88.69 220 LEU B C 1
ATOM 5830 O O . LEU B 1 220 ? 15.172 -14.609 12.109 1 88.69 220 LEU B O 1
ATOM 5834 N N . LEU B 1 221 ? 14.242 -16.438 12.828 1 87.25 221 LEU B N 1
ATOM 5835 C CA . LEU B 1 221 ? 13.875 -16.859 11.477 1 87.25 221 LEU B CA 1
ATOM 5836 C C . LEU B 1 221 ? 12.383 -16.656 11.227 1 87.25 221 LEU B C 1
ATOM 5838 O O . LEU B 1 221 ? 11.883 -16.984 10.148 1 87.25 221 LEU B O 1
ATOM 5842 N N . ARG B 1 222 ? 11.758 -16.141 12.266 1 84.44 222 ARG B N 1
ATOM 5843 C CA . ARG B 1 222 ? 10.336 -15.867 12.102 1 84.44 222 ARG B CA 1
ATOM 5844 C C . ARG B 1 222 ? 10 -14.445 12.531 1 84.44 222 ARG B C 1
ATOM 5846 O O . ARG B 1 222 ? 10.258 -14.055 13.672 1 84.44 222 ARG B O 1
ATOM 5853 N N . GLY B 1 223 ? 9.453 -13.711 11.539 1 86.06 223 GLY B N 1
ATOM 5854 C CA . GLY B 1 223 ? 9.062 -12.367 11.938 1 86.06 223 GLY B CA 1
ATOM 5855 C C . GLY B 1 223 ? 8.805 -11.445 10.758 1 86.06 223 GLY B C 1
ATOM 5856 O O . GLY B 1 223 ? 8.523 -11.914 9.656 1 86.06 223 GLY B O 1
ATOM 5857 N N . THR B 1 224 ? 8.82 -10.125 11.078 1 88.12 224 THR B N 1
ATOM 5858 C CA . THR B 1 224 ? 8.492 -9.125 10.062 1 88.12 224 THR B CA 1
ATOM 5859 C C . THR B 1 224 ? 9.656 -8.156 9.859 1 88.12 224 THR B C 1
ATOM 5861 O O . THR B 1 224 ? 10.422 -7.902 10.781 1 88.12 224 THR B O 1
ATOM 5864 N N . VAL B 1 225 ? 9.766 -7.707 8.625 1 91.88 225 VAL B N 1
ATOM 5865 C CA . VAL B 1 225 ? 10.758 -6.703 8.266 1 91.88 225 VAL B CA 1
ATOM 5866 C C . VAL B 1 225 ? 10.062 -5.453 7.734 1 91.88 225 VAL B C 1
ATOM 5868 O O . VAL B 1 225 ? 9.297 -5.527 6.77 1 91.88 225 VAL B O 1
ATOM 5871 N N . TRP B 1 226 ? 10.328 -4.32 8.391 1 91.12 226 TRP B N 1
ATOM 5872 C CA . TRP B 1 226 ? 9.688 -3.061 8.031 1 91.12 226 TRP B CA 1
ATOM 5873 C C . TRP B 1 226 ? 10.641 -2.172 7.238 1 91.12 226 TRP B C 1
ATOM 5875 O O . TRP B 1 226 ? 11.805 -2.008 7.617 1 91.12 226 TRP B O 1
ATOM 5885 N N . THR B 1 227 ? 10.227 -1.714 6.145 1 93.5 227 THR B N 1
ATOM 5886 C CA . THR B 1 227 ? 10.992 -0.775 5.328 1 93.5 227 THR B CA 1
ATOM 5887 C C . THR B 1 227 ? 10.086 0.338 4.801 1 93.5 227 THR B C 1
ATOM 5889 O O . THR B 1 227 ? 8.883 0.151 4.656 1 93.5 227 THR B O 1
ATOM 5892 N N . ASP B 1 228 ? 10.578 1.504 4.582 1 90.75 228 ASP B N 1
ATOM 5893 C CA . ASP B 1 228 ? 9.781 2.596 4.035 1 90.75 228 ASP B CA 1
ATOM 5894 C C . ASP B 1 228 ? 10.008 2.746 2.533 1 90.75 228 ASP B C 1
ATOM 5896 O O . ASP B 1 228 ? 9.516 3.691 1.915 1 90.75 228 ASP B O 1
ATOM 5900 N N . ASN B 1 229 ? 10.789 1.852 2.021 1 93.31 229 ASN B N 1
ATOM 5901 C CA . ASN B 1 229 ? 11.031 1.857 0.582 1 93.31 229 ASN B CA 1
ATOM 5902 C C . ASN B 1 229 ? 10.117 0.877 -0.144 1 93.31 229 ASN B C 1
ATOM 5904 O O . ASN B 1 229 ? 10.203 -0.333 0.067 1 93.31 229 ASN B O 1
ATOM 5908 N N . LYS B 1 230 ? 9.32 1.399 -0.972 1 91.62 230 LYS B N 1
ATOM 5909 C CA . LYS B 1 230 ? 8.305 0.601 -1.651 1 91.62 230 LYS B CA 1
ATOM 5910 C C . LYS B 1 230 ? 8.945 -0.399 -2.611 1 91.62 230 LYS B C 1
ATOM 5912 O O . LYS B 1 230 ? 8.43 -1.502 -2.801 1 91.62 230 LYS B O 1
ATOM 5917 N N . VAL B 1 231 ? 10.062 -0.071 -3.215 1 94.12 231 VAL B N 1
ATOM 5918 C CA . VAL B 1 231 ? 10.727 -0.96 -4.164 1 94.12 231 VAL B CA 1
ATOM 5919 C C . VAL B 1 231 ? 11.234 -2.205 -3.439 1 94.12 231 VAL B C 1
ATOM 5921 O O . VAL B 1 231 ? 10.953 -3.33 -3.859 1 94.12 231 VAL B O 1
ATOM 5924 N N . CYS B 1 232 ? 11.875 -1.958 -2.344 1 94.5 232 CYS B N 1
ATOM 5925 C CA . CYS B 1 232 ? 12.398 -3.082 -1.574 1 94.5 232 CYS B CA 1
ATOM 5926 C C . CYS B 1 232 ? 11.266 -3.957 -1.053 1 94.5 232 CYS B C 1
ATOM 5928 O O . CYS B 1 232 ? 11.359 -5.188 -1.069 1 94.5 232 CYS B O 1
ATOM 5930 N N . TYR B 1 233 ? 10.234 -3.283 -0.67 1 93 233 TYR B N 1
ATOM 5931 C CA . TYR B 1 233 ? 9.062 -4.02 -0.199 1 93 233 TYR B CA 1
ATOM 5932 C C . TYR B 1 233 ? 8.484 -4.887 -1.309 1 93 233 TYR B C 1
ATOM 5934 O O . TYR B 1 233 ? 8.219 -6.074 -1.104 1 93 233 TYR B O 1
ATOM 5942 N N . ASN B 1 234 ? 8.352 -4.312 -2.453 1 94.06 234 ASN B N 1
ATOM 5943 C CA . ASN B 1 234 ? 7.758 -5.027 -3.58 1 94.06 234 ASN B CA 1
ATOM 5944 C C . ASN B 1 234 ? 8.672 -6.145 -4.078 1 94.06 234 ASN B C 1
ATOM 5946 O O . ASN B 1 234 ? 8.195 -7.176 -4.555 1 94.06 234 ASN B O 1
ATOM 5950 N N . VAL B 1 235 ? 9.953 -5.938 -3.945 1 95.06 235 VAL B N 1
ATOM 5951 C CA . VAL B 1 235 ? 10.898 -6.98 -4.328 1 95.06 235 VAL B CA 1
ATOM 5952 C C . VAL B 1 235 ? 10.766 -8.172 -3.379 1 95.06 235 VAL B C 1
ATOM 5954 O O . VAL B 1 235 ? 10.695 -9.32 -3.82 1 95.06 235 VAL B O 1
ATOM 5957 N N . LEU B 1 236 ? 10.617 -7.902 -2.127 1 93.5 236 LEU B N 1
ATOM 5958 C CA . LEU B 1 236 ? 10.547 -8.961 -1.122 1 93.5 236 LEU B CA 1
ATOM 5959 C C . LEU B 1 236 ? 9.219 -9.703 -1.211 1 93.5 236 LEU B C 1
ATOM 5961 O O . LEU B 1 236 ? 9.172 -10.922 -1.026 1 93.5 236 LEU B O 1
ATOM 5965 N N . ASN B 1 237 ? 8.18 -8.945 -1.514 1 89.38 237 ASN B N 1
ATOM 5966 C CA . ASN B 1 237 ? 6.867 -9.578 -1.547 1 89.38 237 ASN B CA 1
ATOM 5967 C C . ASN B 1 237 ? 6.586 -10.211 -2.908 1 89.38 237 ASN B C 1
ATOM 5969 O O . ASN B 1 237 ? 5.598 -10.93 -3.072 1 89.38 237 ASN B O 1
ATOM 5973 N N . GLY B 1 238 ? 7.379 -9.883 -3.916 1 91.75 238 GLY B N 1
ATOM 5974 C CA . GLY B 1 238 ? 7.262 -10.523 -5.215 1 91.75 238 GLY B CA 1
ATOM 5975 C C . GLY B 1 238 ? 6.465 -9.711 -6.215 1 91.75 238 GLY B C 1
ATOM 5976 O O . GLY B 1 238 ? 6.238 -10.148 -7.344 1 91.75 238 GLY B O 1
ATOM 5977 N N . GLU B 1 239 ? 6.051 -8.578 -5.84 1 91.5 239 GLU B N 1
ATOM 5978 C CA . GLU B 1 239 ? 5.223 -7.758 -6.719 1 91.5 239 GLU B CA 1
ATOM 5979 C C . GLU B 1 239 ? 6.074 -6.969 -7.703 1 91.5 239 GLU B C 1
ATOM 5981 O O . GLU B 1 239 ? 5.59 -6.547 -8.758 1 91.5 239 GLU B O 1
ATOM 5986 N N . TYR B 1 240 ? 7.332 -6.742 -7.34 1 93.69 240 TYR B N 1
ATOM 5987 C CA . TYR B 1 240 ? 8.203 -5.969 -8.211 1 93.69 240 TYR B CA 1
ATOM 5988 C C . TYR B 1 240 ? 8.602 -6.777 -9.445 1 93.69 240 TYR B C 1
ATOM 5990 O O . TYR B 1 240 ? 9.039 -7.926 -9.328 1 93.69 240 TYR B O 1
ATOM 5998 N N . GLU B 1 241 ? 8.414 -6.223 -10.57 1 93.31 241 GLU B N 1
ATOM 5999 C CA . GLU B 1 241 ? 8.844 -6.848 -11.82 1 93.31 241 GLU B CA 1
ATOM 6000 C C . GLU B 1 241 ? 10.344 -6.664 -12.047 1 93.31 241 GLU B C 1
ATOM 6002 O O . GLU B 1 241 ? 10.789 -5.586 -12.445 1 93.31 241 GLU B O 1
ATOM 6007 N N . ILE B 1 242 ? 11.055 -7.684 -11.797 1 92.94 242 ILE B N 1
ATOM 6008 C CA . ILE B 1 242 ? 12.492 -7.609 -12.023 1 92.94 242 ILE B CA 1
ATOM 6009 C C . ILE B 1 242 ? 12.797 -7.891 -13.492 1 92.94 242 ILE B C 1
ATOM 6011 O O . ILE B 1 242 ? 12.938 -9.047 -13.898 1 92.94 242 ILE B O 1
ATOM 6015 N N . LYS B 1 243 ? 12.969 -6.887 -14.172 1 91.75 243 LYS B N 1
ATOM 6016 C CA . LYS B 1 243 ? 13.219 -7 -15.609 1 91.75 243 LYS B CA 1
ATOM 6017 C C . LYS B 1 243 ? 14.641 -7.488 -15.883 1 91.75 243 LYS B C 1
ATOM 6019 O O . LYS B 1 243 ? 15.531 -7.32 -15.039 1 91.75 243 LYS B O 1
ATOM 6024 N N . VAL B 1 244 ? 14.828 -8.078 -17.031 1 90.88 244 VAL B N 1
ATOM 6025 C CA . VAL B 1 244 ? 16.109 -8.641 -17.422 1 90.88 244 VAL B CA 1
ATOM 6026 C C . VAL B 1 244 ? 17.141 -7.52 -17.547 1 90.88 244 VAL B C 1
ATOM 6028 O O . VAL B 1 244 ? 18.328 -7.719 -17.219 1 90.88 244 VAL B O 1
ATOM 6031 N N . ASP B 1 245 ? 16.719 -6.309 -17.891 1 90.25 245 ASP B N 1
ATOM 6032 C CA . ASP B 1 245 ? 17.641 -5.199 -18.125 1 90.25 245 ASP B CA 1
ATOM 6033 C C . ASP B 1 245 ? 17.75 -4.309 -16.891 1 90.25 245 ASP B C 1
ATOM 6035 O O . ASP B 1 245 ? 18.375 -3.246 -16.938 1 90.25 245 ASP B O 1
ATOM 6039 N N . ASP B 1 246 ? 17.188 -4.645 -15.844 1 91.44 246 ASP B N 1
ATOM 6040 C CA . ASP B 1 246 ? 17.297 -3.873 -14.609 1 91.44 246 ASP B CA 1
ATOM 6041 C C . ASP B 1 246 ? 18.719 -3.879 -14.078 1 91.44 246 ASP B C 1
ATOM 6043 O O . ASP B 1 246 ? 19.312 -4.941 -13.883 1 91.44 246 ASP B O 1
ATOM 6047 N N . PRO B 1 247 ? 19.312 -2.723 -13.859 1 89.5 247 PRO B N 1
ATOM 6048 C CA . PRO B 1 247 ? 20.672 -2.664 -13.352 1 89.5 247 PRO B CA 1
ATOM 6049 C C . PRO B 1 247 ? 20.828 -3.297 -11.969 1 89.5 247 PRO B C 1
ATOM 6051 O O . PRO B 1 247 ? 21.906 -3.75 -11.609 1 89.5 247 PRO B O 1
ATOM 6054 N N . ASN B 1 248 ? 19.75 -3.342 -11.234 1 92.69 248 ASN B N 1
ATOM 6055 C CA . ASN B 1 248 ? 19.781 -3.908 -9.891 1 92.69 248 ASN B CA 1
ATOM 6056 C C . ASN B 1 248 ? 19.234 -5.332 -9.867 1 92.69 248 ASN B C 1
ATOM 6058 O O . ASN B 1 248 ? 18.859 -5.844 -8.812 1 92.69 248 ASN B O 1
ATOM 6062 N N . ARG B 1 249 ? 19.219 -6.023 -10.953 1 93.19 249 ARG B N 1
ATOM 6063 C CA . ARG B 1 249 ? 18.594 -7.336 -11.07 1 93.19 249 ARG B CA 1
ATOM 6064 C C . ARG B 1 249 ? 19.234 -8.336 -10.109 1 93.19 249 ARG B C 1
ATOM 6066 O O . ARG B 1 249 ? 18.531 -8.984 -9.328 1 93.19 249 ARG B O 1
ATOM 6073 N N . SER B 1 250 ? 20.594 -8.414 -10.172 1 93.25 250 SER B N 1
ATOM 6074 C CA . SER B 1 250 ? 21.297 -9.383 -9.344 1 93.25 250 SER B CA 1
ATOM 6075 C C . SER B 1 250 ? 21.094 -9.094 -7.855 1 93.25 250 SER B C 1
ATOM 6077 O O . SER B 1 250 ? 20.938 -10.008 -7.051 1 93.25 250 SER B O 1
ATOM 6079 N N . LEU B 1 251 ? 21.109 -7.809 -7.527 1 94.44 251 LEU B N 1
ATOM 6080 C CA . LEU B 1 251 ? 20.906 -7.402 -6.141 1 94.44 251 LEU B CA 1
ATOM 6081 C C . LEU B 1 251 ? 19.5 -7.781 -5.672 1 94.44 251 LEU B C 1
ATOM 6083 O O . LEU B 1 251 ? 19.328 -8.336 -4.586 1 94.44 251 LEU B O 1
ATOM 6087 N N . PHE B 1 252 ? 18.5 -7.516 -6.488 1 95.69 252 PHE B N 1
ATOM 6088 C CA . PHE B 1 252 ? 17.109 -7.785 -6.141 1 95.69 252 PHE B CA 1
ATOM 6089 C C . PHE B 1 252 ? 16.859 -9.289 -6.039 1 95.69 252 PHE B C 1
ATOM 6091 O O . PHE B 1 252 ? 16.141 -9.742 -5.145 1 95.69 252 PHE B O 1
ATOM 6098 N N . LEU B 1 253 ? 17.422 -10.016 -6.957 1 94.12 253 LEU B N 1
ATOM 6099 C CA . LEU B 1 253 ? 17.234 -11.461 -6.922 1 94.12 253 LEU B CA 1
ATOM 6100 C C . LEU B 1 253 ? 17.922 -12.062 -5.699 1 94.12 253 LEU B C 1
ATOM 6102 O O . LEU B 1 253 ? 17.406 -13 -5.09 1 94.12 253 LEU B O 1
ATOM 6106 N N . PHE B 1 254 ? 19.094 -11.516 -5.355 1 93.81 254 PHE B N 1
ATOM 6107 C CA . PHE B 1 254 ? 19.766 -11.945 -4.129 1 93.81 254 PHE B CA 1
ATOM 6108 C C . PHE B 1 254 ? 18.891 -11.648 -2.912 1 93.81 254 PHE B C 1
ATOM 6110 O O . PHE B 1 254 ? 18.703 -12.516 -2.059 1 93.81 254 PHE B O 1
ATOM 6117 N N . LEU B 1 255 ? 18.391 -10.438 -2.842 1 94.38 255 LEU B N 1
ATOM 6118 C CA . LEU B 1 255 ? 17.5 -10.031 -1.757 1 94.38 255 LEU B CA 1
ATOM 6119 C C . LEU B 1 255 ? 16.312 -10.977 -1.652 1 94.38 255 LEU B C 1
ATOM 6121 O O . LEU B 1 255 ? 15.961 -11.422 -0.557 1 94.38 255 LEU B O 1
ATOM 6125 N N . ARG B 1 256 ? 15.711 -11.281 -2.738 1 91.81 256 ARG B N 1
ATOM 6126 C CA . ARG B 1 256 ? 14.555 -12.172 -2.76 1 91.81 256 ARG B CA 1
ATOM 6127 C C . ARG B 1 256 ? 14.945 -13.578 -2.316 1 91.81 256 ARG B C 1
ATOM 6129 O O . ARG B 1 256 ? 14.172 -14.258 -1.639 1 91.81 256 ARG B O 1
ATOM 6136 N N . SER B 1 257 ? 16.109 -14.016 -2.752 1 89.5 257 SER B N 1
ATOM 6137 C CA . SER B 1 257 ? 16.578 -15.359 -2.428 1 89.5 257 SER B CA 1
ATOM 6138 C C . SER B 1 257 ? 16.797 -15.523 -0.93 1 89.5 257 SER B C 1
ATOM 6140 O O . SER B 1 257 ? 16.719 -16.625 -0.399 1 89.5 257 SER B O 1
ATOM 6142 N N . LEU B 1 258 ? 17.094 -14.438 -0.233 1 91.12 258 LEU B N 1
ATOM 6143 C CA . LEU B 1 258 ? 17.328 -14.484 1.204 1 91.12 258 LEU B CA 1
ATOM 6144 C C . LEU B 1 258 ? 16.062 -14.852 1.958 1 91.12 258 LEU B C 1
ATOM 6146 O O . LEU B 1 258 ? 16.125 -15.32 3.1 1 91.12 258 LEU B O 1
ATOM 6150 N N . ARG B 1 259 ? 14.922 -14.656 1.337 1 84.5 259 ARG B N 1
ATOM 6151 C CA . ARG B 1 259 ? 13.648 -15 1.957 1 84.5 259 ARG B CA 1
ATOM 6152 C C . ARG B 1 259 ? 13.586 -16.484 2.283 1 84.5 259 ARG B C 1
ATOM 6154 O O . ARG B 1 259 ? 12.977 -16.891 3.277 1 84.5 259 ARG B O 1
ATOM 6161 N N . GLY B 1 260 ? 14.219 -17.297 1.424 1 78.06 260 GLY B N 1
ATOM 6162 C CA . GLY B 1 260 ? 14.195 -18.75 1.586 1 78.06 260 GLY B CA 1
ATOM 6163 C C . GLY B 1 260 ? 14.961 -19.219 2.807 1 78.06 260 GLY B C 1
ATOM 6164 O O . GLY B 1 260 ? 14.805 -20.375 3.234 1 78.06 260 GLY B O 1
ATOM 6165 N N . ARG B 1 261 ? 15.68 -18.312 3.414 1 83.56 261 ARG B N 1
ATOM 6166 C CA . ARG B 1 261 ? 16.469 -18.688 4.582 1 83.56 261 ARG B CA 1
ATOM 6167 C C . ARG B 1 261 ? 15.664 -18.531 5.867 1 83.56 261 ARG B C 1
ATOM 6169 O O . ARG B 1 261 ? 16.125 -18.922 6.941 1 83.56 261 ARG B O 1
ATOM 6176 N N . PHE B 1 262 ? 14.516 -18 5.746 1 85.69 262 PHE B N 1
ATOM 6177 C CA . PHE B 1 262 ? 13.648 -17.766 6.895 1 85.69 262 PHE B CA 1
ATOM 6178 C C . PHE B 1 262 ? 12.469 -18.75 6.891 1 85.69 262 PHE B C 1
ATOM 6180 O O . PHE B 1 262 ? 12.055 -19.219 5.832 1 85.69 262 PHE B O 1
ATOM 6187 N N . GLU B 1 263 ? 12.062 -19.078 8.023 1 78.06 263 GLU B N 1
ATOM 6188 C CA . GLU B 1 263 ? 10.844 -19.875 8.141 1 78.06 263 GLU B CA 1
ATOM 6189 C C . GLU B 1 263 ? 9.617 -19.078 7.719 1 78.06 263 GLU B C 1
ATOM 6191 O O . GLU B 1 263 ? 8.742 -19.594 7.02 1 78.06 263 GLU B O 1
ATOM 6196 N N . SER B 1 264 ? 9.641 -17.922 8.258 1 80.44 264 SER B N 1
ATOM 6197 C CA . SER B 1 264 ? 8.578 -17 7.879 1 80.44 264 SER B CA 1
ATOM 6198 C C . SER B 1 264 ? 9.07 -15.555 7.883 1 80.44 264 SER B C 1
ATOM 6200 O O . SER B 1 264 ? 9.555 -15.062 8.906 1 80.44 264 SER B O 1
ATOM 6202 N N . LEU B 1 265 ? 9.047 -15 6.73 1 85.88 265 LEU B N 1
ATOM 6203 C CA . LEU B 1 265 ? 9.453 -13.602 6.602 1 85.88 265 LEU B CA 1
ATOM 6204 C C . LEU B 1 265 ? 8.352 -12.781 5.941 1 85.88 265 LEU B C 1
ATOM 6206 O O . LEU B 1 265 ? 7.957 -13.062 4.809 1 85.88 265 LEU B O 1
ATOM 6210 N N . THR B 1 266 ? 7.824 -11.828 6.66 1 84 266 THR B N 1
ATOM 6211 C CA . THR B 1 266 ? 6.785 -10.961 6.113 1 84 266 THR B CA 1
ATOM 6212 C C . THR B 1 266 ? 7.301 -9.531 5.957 1 84 266 THR B C 1
ATOM 6214 O O . THR B 1 266 ? 7.562 -8.852 6.949 1 84 266 THR B O 1
ATOM 6217 N N . PRO B 1 267 ? 7.477 -9.148 4.75 1 90.25 267 PRO B N 1
ATOM 6218 C CA . PRO B 1 267 ? 7.836 -7.738 4.551 1 90.25 267 PRO B CA 1
ATOM 6219 C C . PRO B 1 267 ? 6.652 -6.793 4.758 1 90.25 267 PRO B C 1
ATOM 6221 O O . PRO B 1 267 ? 5.52 -7.133 4.402 1 90.25 267 PRO B O 1
ATOM 6224 N N . VAL B 1 268 ? 6.926 -5.648 5.355 1 87.06 268 VAL B N 1
ATOM 6225 C CA . VAL B 1 268 ? 5.887 -4.656 5.609 1 87.06 268 VAL B CA 1
ATOM 6226 C C . VAL B 1 268 ? 6.375 -3.275 5.18 1 87.06 268 VAL B C 1
ATOM 6228 O O . VAL B 1 268 ? 7.488 -2.869 5.52 1 87.06 268 VAL B O 1
ATOM 6231 N N . TRP B 1 269 ? 5.566 -2.668 4.406 1 89.06 269 TRP B N 1
ATOM 6232 C CA . TRP B 1 269 ? 5.875 -1.288 4.043 1 89.06 269 TRP B CA 1
ATOM 6233 C C . TRP B 1 269 ? 5.254 -0.312 5.035 1 89.06 269 TRP B C 1
ATOM 6235 O O . TRP B 1 269 ? 4.066 -0.417 5.363 1 89.06 269 TRP B O 1
ATOM 6245 N N . LYS B 1 270 ? 6.02 0.508 5.617 1 85.5 270 LYS B N 1
ATOM 6246 C CA . LYS B 1 270 ? 5.562 1.518 6.57 1 85.5 270 LYS B CA 1
ATOM 6247 C C . LYS B 1 270 ? 6.07 2.904 6.184 1 85.5 270 LYS B C 1
ATOM 6249 O O . LYS B 1 270 ? 7.164 3.041 5.633 1 85.5 270 LYS B O 1
ATOM 6254 N N . PRO B 1 271 ? 5.23 3.916 6.406 1 85.25 271 PRO B N 1
ATOM 6255 C CA . PRO B 1 271 ? 5.703 5.281 6.16 1 85.25 271 PRO B CA 1
ATOM 6256 C C . PRO B 1 271 ? 6.875 5.668 7.059 1 85.25 271 PRO B C 1
ATOM 6258 O O . PRO B 1 271 ? 7.066 5.074 8.125 1 85.25 271 PRO B O 1
ATOM 6261 N N . ARG B 1 272 ? 7.605 6.637 6.602 1 82.62 272 ARG B N 1
ATOM 6262 C CA . ARG B 1 272 ? 8.805 7.066 7.309 1 82.62 272 ARG B CA 1
ATOM 6263 C C . ARG B 1 272 ? 8.469 7.512 8.734 1 82.62 272 ARG B C 1
ATOM 6265 O O . ARG B 1 272 ? 9.266 7.309 9.648 1 82.62 272 ARG B O 1
ATOM 6272 N N . GLU B 1 273 ? 7.266 8.078 8.914 1 77.69 273 GLU B N 1
ATOM 6273 C CA . GLU B 1 273 ? 6.828 8.594 10.211 1 77.69 273 GLU B CA 1
ATOM 6274 C C . GLU B 1 273 ? 6.742 7.48 11.25 1 77.69 273 GLU B C 1
ATOM 6276 O O . GLU B 1 273 ? 6.785 7.742 12.453 1 77.69 273 GLU B O 1
ATOM 6281 N N . LEU B 1 274 ? 6.629 6.258 10.742 1 79.38 274 LEU B N 1
ATOM 6282 C CA . LEU B 1 274 ? 6.488 5.141 11.672 1 79.38 274 LEU B CA 1
ATOM 6283 C C . LEU B 1 274 ? 7.824 4.434 11.875 1 79.38 274 LEU B C 1
ATOM 6285 O O . LEU B 1 274 ? 7.918 3.496 12.672 1 79.38 274 LEU B O 1
ATOM 6289 N N . LEU B 1 275 ? 8.883 4.785 11.094 1 83.69 275 LEU B N 1
ATOM 6290 C CA . LEU B 1 275 ? 10.227 4.242 11.242 1 83.69 275 LEU B CA 1
ATOM 6291 C C . LEU B 1 275 ? 11.172 5.285 11.828 1 83.69 275 LEU B C 1
ATOM 6293 O O . LEU B 1 275 ? 12.234 5.555 11.258 1 83.69 275 LEU B O 1
ATOM 6297 N N . LEU B 1 276 ? 10.883 5.742 12.969 1 77.62 276 LEU B N 1
ATOM 6298 C CA . LEU B 1 276 ? 11.562 6.883 13.578 1 77.62 276 LEU B CA 1
ATOM 6299 C C . LEU B 1 276 ? 12.961 6.492 14.047 1 77.62 276 LEU B C 1
ATOM 6301 O O . LEU B 1 276 ? 13.914 7.258 13.883 1 77.62 276 LEU B O 1
ATOM 6305 N N . ILE B 1 277 ? 13.078 5.211 14.562 1 80.06 277 ILE B N 1
ATOM 6306 C CA . ILE B 1 277 ? 14.344 4.824 15.188 1 80.06 277 ILE B CA 1
ATOM 6307 C C . ILE B 1 277 ? 15.422 4.684 14.109 1 80.06 277 ILE B C 1
ATOM 6309 O O . ILE B 1 277 ? 16.469 5.336 14.18 1 80.06 277 ILE B O 1
ATOM 6313 N N . PRO B 1 278 ? 15.148 3.873 13.094 1 84.25 278 PRO B N 1
ATOM 6314 C CA . PRO B 1 278 ? 16.188 3.785 12.062 1 84.25 278 PRO B CA 1
ATOM 6315 C C . PRO B 1 278 ? 16.406 5.109 11.336 1 84.25 278 PRO B C 1
ATOM 6317 O O . PRO B 1 278 ? 17.531 5.41 10.922 1 84.25 278 PRO B O 1
ATOM 6320 N N . ASP B 1 279 ? 15.406 5.922 11.141 1 81.81 279 ASP B N 1
ATOM 6321 C CA . ASP B 1 279 ? 15.531 7.227 10.492 1 81.81 279 ASP B CA 1
ATOM 6322 C C . ASP B 1 279 ? 16.453 8.141 11.281 1 81.81 279 ASP B C 1
ATOM 6324 O O . ASP B 1 279 ? 17.297 8.836 10.703 1 81.81 279 ASP B O 1
ATOM 6328 N N . ARG B 1 280 ? 16.234 8.133 12.516 1 77.31 280 ARG B N 1
ATOM 6329 C CA . ARG B 1 280 ? 17.078 8.969 13.375 1 77.31 280 ARG B CA 1
ATOM 6330 C C . ARG B 1 280 ? 18.516 8.453 13.406 1 77.31 280 ARG B C 1
ATOM 6332 O O . ARG B 1 280 ? 19.453 9.234 13.477 1 77.31 280 ARG B O 1
ATOM 6339 N N . LEU B 1 281 ? 18.609 7.133 13.43 1 79.38 281 LEU B N 1
ATOM 6340 C CA . LEU B 1 281 ? 19.938 6.531 13.461 1 79.38 281 LEU B CA 1
ATOM 6341 C C . LEU B 1 281 ? 20.734 6.895 12.211 1 79.38 281 LEU B C 1
ATOM 6343 O O . LEU B 1 281 ? 21.922 7.191 12.297 1 79.38 281 LEU B O 1
ATOM 6347 N N . VAL B 1 282 ? 20.094 6.977 11.133 1 80.88 282 VAL B N 1
ATOM 6348 C CA . VAL B 1 282 ? 20.781 7.285 9.883 1 80.88 282 VAL B CA 1
ATOM 6349 C C . VAL B 1 282 ? 21.109 8.773 9.828 1 80.88 282 VAL B C 1
ATOM 6351 O O . VAL B 1 282 ? 22.125 9.172 9.273 1 80.88 282 VAL B O 1
ATOM 6354 N N . SER B 1 283 ? 20.219 9.672 10.359 1 74.31 283 SER B N 1
ATOM 6355 C CA . SER B 1 283 ? 20.422 11.117 10.312 1 74.31 283 SER B CA 1
ATOM 6356 C C . SER B 1 283 ? 21.5 11.555 11.312 1 74.31 283 SER B C 1
ATOM 6358 O O . SER B 1 283 ? 22.156 12.578 11.117 1 74.31 283 SER B O 1
ATOM 6360 N N . MET B 1 284 ? 21.391 11.148 12.492 1 62.56 284 MET B N 1
ATOM 6361 C CA . MET B 1 284 ? 22.297 11.617 13.547 1 62.56 284 MET B CA 1
ATOM 6362 C C . MET B 1 284 ? 23.75 11.438 13.141 1 62.56 284 MET B C 1
ATOM 6364 O O . MET B 1 284 ? 24.484 12.422 12.977 1 62.56 284 MET B O 1
ATOM 6368 N N . VAL B 1 285 ? 24.438 10.156 13.5 1 52.62 285 VAL B N 1
ATOM 6369 C CA . VAL B 1 285 ? 25.703 9.875 14.18 1 52.62 285 VAL B CA 1
ATOM 6370 C C . VAL B 1 285 ? 26.859 10.086 13.211 1 52.62 285 VAL B C 1
ATOM 6372 O O . VAL B 1 285 ? 27.125 9.234 12.359 1 52.62 285 VAL B O 1
ATOM 6375 N N . ASP B 1 286 ? 26.891 11.164 12.703 1 53.09 286 ASP B N 1
ATOM 6376 C CA . ASP B 1 286 ? 28.172 11.266 12.016 1 53.09 286 ASP B CA 1
ATOM 6377 C C . ASP B 1 286 ? 29.297 10.672 12.859 1 53.09 286 ASP B C 1
ATOM 6379 O O . ASP B 1 286 ? 30.438 10.609 12.406 1 53.09 286 ASP B O 1
ATOM 6383 N N . ASP B 1 287 ? 29.172 10.758 14.219 1 49.22 287 ASP B N 1
ATOM 6384 C CA . ASP B 1 287 ? 30.375 10.273 14.883 1 49.22 287 ASP B CA 1
ATOM 6385 C C . ASP B 1 287 ? 30.453 8.75 14.859 1 49.22 287 ASP B C 1
ATOM 6387 O O . ASP B 1 287 ? 29.562 8.078 15.375 1 49.22 287 ASP B O 1
ATOM 6391 N N . PRO B 1 288 ? 31.156 8.273 13.93 1 51.22 288 PRO B N 1
ATOM 6392 C CA . PRO B 1 288 ? 31.422 6.836 13.812 1 51.22 288 PRO B CA 1
ATOM 6393 C C . PRO B 1 288 ? 31.344 6.109 15.148 1 51.22 288 PRO B C 1
ATOM 6395 O O . PRO B 1 288 ? 31.125 4.895 15.188 1 51.22 288 PRO B O 1
ATOM 6398 N N . LEU B 1 289 ? 31.906 6.77 16.234 1 44.97 289 LEU B N 1
ATOM 6399 C CA . LEU B 1 289 ? 32.062 6.109 17.531 1 44.97 289 LEU B CA 1
ATOM 6400 C C . LEU B 1 289 ? 30.781 6.195 18.359 1 44.97 289 LEU B C 1
ATOM 6402 O O . LEU B 1 289 ? 30.641 7.102 19.172 1 44.97 289 LEU B O 1
ATOM 6406 N N . ILE B 1 290 ? 29.75 6.039 17.781 1 50.41 290 ILE B N 1
ATOM 6407 C CA . ILE B 1 290 ? 28.547 6.16 18.609 1 50.41 290 ILE B CA 1
ATOM 6408 C C . ILE B 1 290 ? 28.594 5.145 19.75 1 50.41 290 ILE B C 1
ATOM 6410 O O . ILE B 1 290 ? 28.641 3.938 19.5 1 50.41 290 ILE B O 1
ATOM 6414 N N . SER B 1 291 ? 29.047 5.629 20.922 1 53.19 291 SER B N 1
ATOM 6415 C CA . SER B 1 291 ? 28.906 4.793 22.109 1 53.19 291 SER B CA 1
ATOM 6416 C C . SER B 1 291 ? 27.469 4.348 22.312 1 53.19 291 SER B C 1
ATOM 6418 O O . SER B 1 291 ? 26.531 5.02 21.859 1 53.19 291 SER B O 1
ATOM 6420 N N . ARG B 1 292 ? 27.297 3.035 22.609 1 58.75 292 ARG B N 1
ATOM 6421 C CA . ARG B 1 292 ? 26.031 2.375 22.922 1 58.75 292 ARG B CA 1
ATOM 6422 C C . ARG B 1 292 ? 25.109 3.299 23.703 1 58.75 292 ARG B C 1
ATOM 6424 O O . ARG B 1 292 ? 23.922 3.414 23.391 1 58.75 292 ARG B O 1
ATOM 6431 N N . ASN B 1 293 ? 25.75 3.883 24.594 1 57.06 293 ASN B N 1
ATOM 6432 C CA . ASN B 1 293 ? 24.953 4.648 25.547 1 57.06 293 ASN B CA 1
ATOM 6433 C C . ASN B 1 293 ? 24.359 5.895 24.906 1 57.06 293 ASN B C 1
ATOM 6435 O O . ASN B 1 293 ? 23.188 6.227 25.141 1 57.06 293 ASN B O 1
ATOM 6439 N N . ARG B 1 294 ? 25.188 6.438 24.125 1 59.53 294 ARG B N 1
ATOM 6440 C CA . ARG B 1 294 ? 24.703 7.691 23.547 1 59.53 294 ARG B CA 1
ATOM 6441 C C . ARG B 1 294 ? 23.625 7.438 22.516 1 59.53 294 ARG B C 1
ATOM 6443 O O . ARG B 1 294 ? 22.672 8.219 22.406 1 59.53 294 ARG B O 1
ATOM 6450 N N . LEU B 1 295 ? 23.75 6.352 21.922 1 61.84 295 LEU B N 1
ATOM 6451 C CA . LEU B 1 295 ? 22.75 6.008 20.906 1 61.84 295 LEU B CA 1
ATOM 6452 C C . LEU B 1 295 ? 21.406 5.684 21.562 1 61.84 295 LEU B C 1
ATOM 6454 O O . LEU B 1 295 ? 20.375 6.148 21.094 1 61.84 295 LEU B O 1
ATOM 6458 N N . VAL B 1 296 ? 21.547 4.879 22.562 1 61 296 VAL B N 1
ATOM 6459 C CA . VAL B 1 296 ? 20.328 4.496 23.297 1 61 296 VAL B CA 1
ATOM 6460 C C . VAL B 1 296 ? 19.625 5.742 23.812 1 61 296 VAL B C 1
ATOM 6462 O O . VAL B 1 296 ? 18.406 5.867 23.672 1 61 296 VAL B O 1
ATOM 6465 N N . LEU B 1 297 ? 20.438 6.648 24.297 1 59.72 297 LEU B N 1
ATOM 6466 C CA . LEU B 1 297 ? 19.859 7.852 24.875 1 59.72 297 LEU B CA 1
ATOM 6467 C C . LEU B 1 297 ? 19.188 8.695 23.812 1 59.72 297 LEU B C 1
ATOM 6469 O O . LEU B 1 297 ? 18.094 9.234 24.031 1 59.72 297 LEU B O 1
ATOM 6473 N N . SER B 1 298 ? 19.812 8.672 22.734 1 60.97 298 SER B N 1
ATOM 6474 C CA . SER B 1 298 ? 19.266 9.5 21.656 1 60.97 298 SER B CA 1
ATOM 6475 C C . SER B 1 298 ? 17.969 8.914 21.125 1 60.97 298 SER B C 1
ATOM 6477 O O . SER B 1 298 ? 17.016 9.656 20.828 1 60.97 298 SER B O 1
ATOM 6479 N N . ILE B 1 299 ? 18 7.648 21.078 1 65.69 299 ILE B N 1
ATOM 6480 C CA . ILE B 1 299 ? 16.781 6.977 20.625 1 65.69 299 ILE B CA 1
ATOM 6481 C C . ILE B 1 299 ? 15.656 7.207 21.625 1 65.69 299 ILE B C 1
ATOM 6483 O O . ILE B 1 299 ? 14.523 7.5 21.25 1 65.69 299 ILE B O 1
ATOM 6487 N N . LEU B 1 300 ? 16.047 7.016 22.797 1 60.78 300 LEU B N 1
ATOM 6488 C CA . LEU B 1 300 ? 15.055 7.148 23.859 1 60.78 300 LEU B CA 1
ATOM 6489 C C . LEU B 1 300 ? 14.5 8.57 23.906 1 60.78 300 LEU B C 1
ATOM 6491 O O . LEU B 1 300 ? 13.297 8.766 24.062 1 60.78 300 LEU B O 1
ATOM 6495 N N . GLU B 1 301 ? 15.328 9.555 23.766 1 60.75 301 GLU B N 1
ATOM 6496 C CA . GLU B 1 301 ? 14.93 10.953 23.891 1 60.75 301 GLU B CA 1
ATOM 6497 C C . GLU B 1 301 ? 13.977 11.352 22.766 1 60.75 301 GLU B C 1
ATOM 6499 O O . GLU B 1 301 ? 13.023 12.102 23 1 60.75 301 GLU B O 1
ATOM 6504 N N . LYS B 1 302 ? 14.188 10.711 21.672 1 60.03 302 LYS B N 1
ATOM 6505 C CA . LYS B 1 302 ? 13.414 11.203 20.531 1 60.03 302 LYS B CA 1
ATOM 6506 C C . LYS B 1 302 ? 12.219 10.305 20.25 1 60.03 302 LYS B C 1
ATOM 6508 O O . LYS B 1 302 ? 11.195 10.758 19.734 1 60.03 302 LYS B O 1
ATOM 6513 N N . THR B 1 303 ? 12.438 9.133 20.656 1 63.38 303 THR B N 1
ATOM 6514 C CA . THR B 1 303 ? 11.414 8.188 20.234 1 63.38 303 THR B CA 1
ATOM 6515 C C . THR B 1 303 ? 10.305 8.086 21.281 1 63.38 303 THR B C 1
ATOM 6517 O O . THR B 1 303 ? 9.125 7.988 20.938 1 63.38 303 THR B O 1
ATOM 6520 N N . VAL B 1 304 ? 10.703 8.211 22.469 1 60.66 304 VAL B N 1
ATOM 6521 C CA . VAL B 1 304 ? 9.75 7.91 23.531 1 60.66 304 VAL B CA 1
ATOM 6522 C C . VAL B 1 304 ? 8.617 8.938 23.531 1 60.66 304 VAL B C 1
ATOM 6524 O O . VAL B 1 304 ? 7.445 8.57 23.578 1 60.66 304 VAL B O 1
ATOM 6527 N N . PRO B 1 305 ? 9.031 10.281 23.344 1 60.88 305 PRO B N 1
ATOM 6528 C CA . PRO B 1 305 ? 7.902 11.211 23.375 1 60.88 305 PRO B CA 1
ATOM 6529 C C . PRO B 1 305 ? 6.996 11.102 22.156 1 60.88 305 PRO B C 1
ATOM 6531 O O . PRO B 1 305 ? 5.801 11.391 22.234 1 60.88 305 PRO B O 1
ATOM 6534 N N . ILE B 1 306 ? 7.59 10.656 21.141 1 64.5 306 ILE B N 1
ATOM 6535 C CA . ILE B 1 306 ? 6.863 10.633 19.875 1 64.5 306 ILE B CA 1
ATOM 6536 C C . ILE B 1 306 ? 5.996 9.383 19.797 1 64.5 306 ILE B C 1
ATOM 6538 O O . ILE B 1 306 ? 4.961 9.375 19.125 1 64.5 306 ILE B O 1
ATOM 6542 N N . LEU B 1 307 ? 6.398 8.422 20.531 1 62.91 307 LEU B N 1
ATOM 6543 C CA . LEU B 1 307 ? 5.723 7.133 20.406 1 62.91 307 LEU B CA 1
ATOM 6544 C C . LEU B 1 307 ? 4.301 7.207 20.938 1 62.91 307 LEU B C 1
ATOM 6546 O O . LEU B 1 307 ? 3.426 6.453 20.516 1 62.91 307 LEU B O 1
ATOM 6550 N N . SER B 1 308 ? 3.988 8.188 21.797 1 64.94 308 SER B N 1
ATOM 6551 C CA . SER B 1 308 ? 2.648 8.219 22.375 1 64.94 308 SER B CA 1
ATOM 6552 C C . SER B 1 308 ? 1.764 9.242 21.672 1 64.94 308 SER B C 1
ATOM 6554 O O . SER B 1 308 ? 0.555 9.289 21.906 1 64.94 308 SER B O 1
ATOM 6556 N N . GLN B 1 309 ? 2.344 10.008 20.781 1 73.31 309 GLN B N 1
ATOM 6557 C CA . GLN B 1 309 ? 1.57 11.055 20.125 1 73.31 309 GLN B CA 1
ATOM 6558 C C . GLN B 1 309 ? 1.296 10.688 18.656 1 73.31 309 GLN B C 1
ATOM 6560 O O . GLN B 1 309 ? 2.117 10.031 18.016 1 73.31 309 GLN B O 1
ATOM 6565 N N . PRO B 1 310 ? 0.09 11.039 18.266 1 80.31 310 PRO B N 1
ATOM 6566 C CA . PRO B 1 310 ? -0.18 10.82 16.844 1 80.31 310 PRO B CA 1
ATOM 6567 C C . PRO B 1 310 ? 0.687 11.688 15.938 1 80.31 310 PRO B C 1
ATOM 6569 O O . PRO B 1 310 ? 1.002 12.828 16.281 1 80.31 310 PRO B O 1
ATOM 6572 N N . GLN B 1 311 ? 1.204 11.117 14.953 1 82.69 311 GLN B N 1
ATOM 6573 C CA . GLN B 1 311 ? 1.945 11.859 13.938 1 82.69 311 GLN B CA 1
ATOM 6574 C C . GLN B 1 311 ? 1.069 12.148 12.719 1 82.69 311 GLN B C 1
ATOM 6576 O O . GLN B 1 311 ? 0.246 11.32 12.328 1 82.69 311 GLN B O 1
ATOM 6581 N N . PHE B 1 312 ? 1.234 13.391 12.203 1 89.56 312 PHE B N 1
ATOM 6582 C CA . PHE B 1 312 ? 0.388 13.797 11.086 1 89.56 312 PHE B CA 1
ATOM 6583 C C . PHE B 1 312 ? 1.212 13.961 9.812 1 89.56 312 PHE B C 1
ATOM 6585 O O . PHE B 1 312 ? 2.371 14.375 9.867 1 89.56 312 PHE B O 1
ATOM 6592 N N . ARG B 1 313 ? 0.681 13.57 8.789 1 91.19 313 ARG B N 1
ATOM 6593 C CA . ARG B 1 313 ? 1.264 13.805 7.473 1 91.19 313 ARG B CA 1
ATOM 6594 C C . ARG B 1 313 ? 0.265 14.492 6.547 1 91.19 313 ARG B C 1
ATOM 6596 O O . ARG B 1 313 ? -0.856 14.016 6.367 1 91.19 313 ARG B O 1
ATOM 6603 N N . ILE B 1 314 ? 0.667 15.578 6.055 1 94.44 314 ILE B N 1
ATOM 6604 C CA . ILE B 1 314 ? -0.164 16.312 5.105 1 94.44 314 ILE B CA 1
ATOM 6605 C C . ILE B 1 314 ? 0.399 16.156 3.695 1 94.44 314 ILE B C 1
ATOM 6607 O O . ILE B 1 314 ? 1.593 16.359 3.469 1 94.44 314 ILE B O 1
ATOM 6611 N N . SER B 1 315 ? -0.448 15.742 2.826 1 92.38 315 SER B N 1
ATOM 6612 C CA . SER B 1 315 ? -0.031 15.539 1.442 1 92.38 315 SER B CA 1
ATOM 6613 C C . SER B 1 315 ? -0.884 16.359 0.481 1 92.38 315 SER B C 1
ATOM 6615 O O . SER B 1 315 ? -2.031 16.688 0.789 1 92.38 315 SER B O 1
ATOM 6617 N N . TRP B 1 316 ? -0.304 16.672 -0.641 1 91.94 316 TRP B N 1
ATOM 6618 C CA . TRP B 1 316 ? -1.021 17.422 -1.669 1 91.94 316 TRP B CA 1
ATOM 6619 C C . TRP B 1 316 ? -2.184 16.609 -2.225 1 91.94 316 TRP B C 1
ATOM 6621 O O . TRP B 1 316 ? -2.072 15.391 -2.396 1 91.94 316 TRP B O 1
ATOM 6631 N N . SER B 1 317 ? -3.236 17.266 -2.436 1 92.19 317 SER B N 1
ATOM 6632 C CA . SER B 1 317 ? -4.352 16.625 -3.129 1 92.19 317 SER B CA 1
ATOM 6633 C C . SER B 1 317 ? -4.035 16.422 -4.605 1 92.19 317 SER B C 1
ATOM 6635 O O . SER B 1 317 ? -3.02 16.906 -5.105 1 92.19 317 SER B O 1
ATOM 6637 N N . SER B 1 318 ? -4.871 15.633 -5.258 1 88.62 318 SER B N 1
ATOM 6638 C CA . SER B 1 318 ? -4.711 15.422 -6.691 1 88.62 318 SER B CA 1
ATOM 6639 C C . SER B 1 318 ? -4.805 16.734 -7.461 1 88.62 318 SER B C 1
ATOM 6641 O O . SER B 1 318 ? -4.098 16.938 -8.453 1 88.62 318 SER B O 1
ATOM 6643 N N . TYR B 1 319 ? -5.578 17.672 -6.934 1 89.75 319 TYR B N 1
ATOM 6644 C CA . TYR B 1 319 ? -5.73 18.969 -7.57 1 89.75 319 TYR B CA 1
ATOM 6645 C C . TYR B 1 319 ? -4.426 19.766 -7.523 1 89.75 319 TYR B C 1
ATOM 6647 O O . TYR B 1 319 ? -3.965 20.266 -8.547 1 89.75 319 TYR B O 1
ATOM 6655 N N . LEU B 1 320 ? -3.84 19.812 -6.422 1 91.44 320 LEU B N 1
ATOM 6656 C CA . LEU B 1 320 ? -2.615 20.594 -6.258 1 91.44 320 LEU B CA 1
ATOM 6657 C C . LEU B 1 320 ? -1.474 19.969 -7.062 1 91.44 320 LEU B C 1
ATOM 6659 O O . LEU B 1 320 ? -0.619 20.688 -7.582 1 91.44 320 LEU B O 1
ATOM 6663 N N . ARG B 1 321 ? -1.477 18.641 -7.125 1 88.81 321 ARG B N 1
ATOM 6664 C CA . ARG B 1 321 ? -0.435 17.969 -7.898 1 88.81 321 ARG B CA 1
ATOM 6665 C C . ARG B 1 321 ? -0.535 18.328 -9.375 1 88.81 321 ARG B C 1
ATOM 6667 O O . ARG B 1 321 ? 0.484 18.469 -10.055 1 88.81 321 ARG B O 1
ATOM 6674 N N . THR B 1 322 ? -1.712 18.438 -9.828 1 86.5 322 THR B N 1
ATOM 6675 C CA . THR B 1 322 ? -1.928 18.781 -11.234 1 86.5 322 THR B CA 1
ATOM 6676 C C . THR B 1 322 ? -1.455 20.203 -11.516 1 86.5 322 THR B C 1
ATOM 6678 O O . THR B 1 322 ? -0.969 20.5 -12.609 1 86.5 322 THR B O 1
ATOM 6681 N N . ILE B 1 323 ? -1.516 21.062 -10.539 1 87.19 323 ILE B N 1
ATOM 6682 C CA . ILE B 1 323 ? -1.215 22.469 -10.773 1 87.19 323 ILE B CA 1
ATOM 6683 C C . ILE B 1 323 ? 0.271 22.719 -10.531 1 87.19 323 ILE B C 1
ATOM 6685 O O . ILE B 1 323 ? 0.889 23.531 -11.234 1 87.19 323 ILE B O 1
ATOM 6689 N N . PHE B 1 324 ? 0.785 22.031 -9.625 1 84.19 324 PHE B N 1
ATOM 6690 C CA . PHE B 1 324 ? 2.143 22.375 -9.227 1 84.19 324 PHE B CA 1
ATOM 6691 C C . PHE B 1 324 ? 3.137 21.328 -9.68 1 84.19 324 PHE B C 1
ATOM 6693 O O . PHE B 1 324 ? 4.344 21.562 -9.703 1 84.19 324 PHE B O 1
ATOM 6700 N N . ASP B 1 325 ? 2.717 19.969 -9.891 1 72.12 325 ASP B N 1
ATOM 6701 C CA . ASP B 1 325 ? 3.67 18.938 -10.25 1 72.12 325 ASP B CA 1
ATOM 6702 C C . ASP B 1 325 ? 4.141 19.094 -11.695 1 72.12 325 ASP B C 1
ATOM 6704 O O . ASP B 1 325 ? 3.342 19.391 -12.586 1 72.12 325 ASP B O 1
ATOM 6708 N N . LYS B 1 326 ? 5.258 19.516 -12.156 1 57.12 326 LYS B N 1
ATOM 6709 C CA . LYS B 1 326 ? 5.949 19.734 -13.422 1 57.12 326 LYS B CA 1
ATOM 6710 C C . LYS B 1 326 ? 5.711 18.578 -14.391 1 57.12 326 LYS B C 1
ATOM 6712 O O . LYS B 1 326 ? 6.02 18.688 -15.586 1 57.12 326 LYS B O 1
ATOM 6717 N N . ARG B 1 327 ? 5.305 17.406 -14.25 1 45.75 327 ARG B N 1
ATOM 6718 C CA . ARG B 1 327 ? 5.477 16.391 -15.281 1 45.75 327 ARG B CA 1
ATOM 6719 C C . ARG B 1 327 ? 4.672 16.734 -16.531 1 45.75 327 ARG B C 1
ATOM 6721 O O . ARG B 1 327 ? 4.805 16.062 -17.562 1 45.75 327 ARG B O 1
ATOM 6728 N N . ASP B 1 328 ? 3.521 17.203 -16.703 1 36.03 328 ASP B N 1
ATOM 6729 C CA . ASP B 1 328 ? 3.008 17.484 -18.047 1 36.03 328 ASP B CA 1
ATOM 6730 C C . ASP B 1 328 ? 3.795 18.625 -18.703 1 36.03 328 ASP B C 1
ATOM 6732 O O . ASP B 1 328 ? 3.404 19.781 -18.625 1 36.03 328 ASP B O 1
ATOM 6736 N N . GLY B 1 329 ? 5.066 18.594 -18.719 1 33.44 329 GLY B N 1
ATOM 6737 C CA . GLY B 1 329 ? 5.695 19.312 -19.812 1 33.44 329 GLY B CA 1
ATOM 6738 C C . GLY B 1 329 ? 5.043 19.047 -21.156 1 33.44 329 GLY B C 1
ATOM 6739 O O . GLY B 1 329 ? 5.375 18.062 -21.828 1 33.44 329 GLY B O 1
ATOM 6740 N N . GLY B 1 330 ? 3.781 19.109 -21.516 1 30.5 330 GLY B N 1
ATOM 6741 C CA . GLY B 1 330 ? 3.594 19.438 -22.922 1 30.5 330 GLY B CA 1
ATOM 6742 C C . GLY B 1 330 ? 4.734 20.25 -23.5 1 30.5 330 GLY B C 1
ATOM 6743 O O . GLY B 1 330 ? 5.637 20.672 -22.781 1 30.5 330 GLY B O 1
ATOM 6744 N N . LYS B 1 331 ? 4.539 20.547 -25.047 1 29.36 331 LYS B N 1
ATOM 6745 C CA . LYS B 1 331 ? 5.371 21.422 -25.859 1 29.36 331 LYS B CA 1
ATOM 6746 C C . LYS B 1 331 ? 5.949 22.562 -25.031 1 29.36 331 LYS B C 1
ATOM 6748 O O . LYS B 1 331 ? 5.266 23.125 -24.172 1 29.36 331 LYS B O 1
ATOM 6753 N N . GLN B 1 332 ? 7.164 22.594 -24.984 1 27.62 332 GLN B N 1
ATOM 6754 C CA . GLN B 1 332 ? 7.879 23.859 -25 1 27.62 332 GLN B CA 1
ATOM 6755 C C . GLN B 1 332 ? 7.023 24.969 -25.609 1 27.62 332 GLN B C 1
ATOM 6757 O O . GLN B 1 332 ? 6.77 24.953 -26.828 1 27.62 332 GLN B O 1
ATOM 6762 N N . ILE B 1 333 ? 5.84 25.266 -25.234 1 29.2 333 ILE B N 1
ATOM 6763 C CA . ILE B 1 333 ? 5.641 26.594 -25.828 1 29.2 333 ILE B CA 1
ATOM 6764 C C . ILE B 1 333 ? 6.969 27.328 -25.891 1 29.2 333 ILE B C 1
ATOM 6766 O O . ILE B 1 333 ? 7.703 27.406 -24.906 1 29.2 333 ILE B O 1
ATOM 6770 N N . SER B 1 334 ? 7.551 27.484 -27.141 1 26.44 334 SER B N 1
ATOM 6771 C CA . SER B 1 334 ? 8.656 28.344 -27.547 1 26.44 334 SER B CA 1
ATOM 6772 C C . SER B 1 334 ? 8.977 29.375 -26.469 1 26.44 334 SER B C 1
ATOM 6774 O O . SER B 1 334 ? 8.18 29.609 -25.562 1 26.44 334 SER B O 1
ATOM 6776 N N . ASN B 1 335 ? 10.031 30.25 -26.828 1 27.34 335 ASN B N 1
ATOM 6777 C CA . ASN B 1 335 ? 10.844 31.406 -26.469 1 27.34 335 ASN B CA 1
ATOM 6778 C C . ASN B 1 335 ? 9.992 32.531 -25.859 1 27.34 335 ASN B C 1
ATOM 6780 O O . ASN B 1 335 ? 10.391 33.688 -25.875 1 27.34 335 ASN B O 1
ATOM 6784 N N . THR B 1 336 ? 8.727 32.5 -26.203 1 26.86 336 THR B N 1
ATOM 6785 C CA . THR B 1 336 ? 8.367 33.844 -25.719 1 26.86 336 THR B CA 1
ATOM 6786 C C . THR B 1 336 ? 8.664 33.969 -24.219 1 26.86 336 THR B C 1
ATOM 6788 O O . THR B 1 336 ? 8.109 33.219 -23.406 1 26.86 336 THR B O 1
ATOM 6791 N N . THR B 1 337 ? 9.867 34.375 -23.828 1 28.61 337 THR B N 1
ATOM 6792 C CA . THR B 1 337 ? 10.406 35.219 -22.766 1 28.61 337 THR B CA 1
ATOM 6793 C C . THR B 1 337 ? 9.281 35.938 -22.031 1 28.61 337 THR B C 1
ATOM 6795 O O . THR B 1 337 ? 9.227 37.188 -22.016 1 28.61 337 THR B O 1
ATOM 6798 N N . ASN B 1 338 ? 8.062 35.656 -22.453 1 29.39 338 ASN B N 1
ATOM 6799 C CA . ASN B 1 338 ? 7.285 36.594 -21.656 1 29.39 338 ASN B CA 1
ATOM 6800 C C . ASN B 1 338 ? 7.602 36.438 -20.172 1 29.39 338 ASN B C 1
ATOM 6802 O O . ASN B 1 338 ? 7.363 35.375 -19.578 1 29.39 338 ASN B O 1
ATOM 6806 N N . GLU B 1 339 ? 8.727 37.031 -19.766 1 32 339 GLU B N 1
ATOM 6807 C CA . GLU B 1 339 ? 8.961 37.625 -18.453 1 32 339 GLU B CA 1
ATOM 6808 C C . GLU B 1 339 ? 7.652 37.75 -17.672 1 32 339 GLU B C 1
ATOM 6810 O O . GLU B 1 339 ? 6.828 38.625 -17.984 1 32 339 GLU B O 1
ATOM 6815 N N . ILE B 1 340 ? 6.895 36.719 -17.75 1 35.31 340 ILE B N 1
ATOM 6816 C CA . ILE B 1 340 ? 5.852 37 -16.781 1 35.31 340 ILE B CA 1
ATOM 6817 C C . ILE B 1 340 ? 6.418 37.906 -15.688 1 35.31 340 ILE B C 1
ATOM 6819 O O . ILE B 1 340 ? 7.293 37.5 -14.922 1 35.31 340 ILE B O 1
ATOM 6823 N N . LYS B 1 341 ? 6.633 39.156 -16.078 1 34.66 341 LYS B N 1
ATOM 6824 C CA . LYS B 1 341 ? 6.75 40.312 -15.195 1 34.66 341 LYS B CA 1
ATOM 6825 C C . LYS B 1 341 ? 5.883 40.156 -13.953 1 34.66 341 LYS B C 1
ATOM 6827 O O . LYS B 1 341 ? 4.688 40.438 -13.977 1 34.66 341 LYS B O 1
ATOM 6832 N N . GLU B 1 342 ? 5.809 38.938 -13.539 1 37.84 342 GLU B N 1
ATOM 6833 C CA . GLU B 1 342 ? 5.266 39.094 -12.195 1 37.84 342 GLU B CA 1
ATOM 6834 C C . GLU B 1 342 ? 5.684 40.438 -11.594 1 37.84 342 GLU B C 1
ATOM 6836 O O . GLU B 1 342 ? 6.875 40.719 -11.445 1 37.84 342 GLU B O 1
ATOM 6841 N N . SER B 1 343 ? 5.148 41.469 -12.164 1 35.25 343 SER B N 1
ATOM 6842 C CA . SER B 1 343 ? 5.277 42.719 -11.438 1 35.25 343 SER B CA 1
ATOM 6843 C C . SER B 1 343 ? 5.566 42.5 -9.961 1 35.25 343 SER B C 1
ATOM 6845 O O . SER B 1 343 ? 4.902 41.688 -9.32 1 35.25 343 SER B O 1
ATOM 6847 N N . ASP B 1 344 ? 6.762 42.375 -9.641 1 39.75 344 ASP B N 1
ATOM 6848 C CA . ASP B 1 344 ? 7.273 42.656 -8.305 1 39.75 344 ASP B CA 1
ATOM 6849 C C . ASP B 1 344 ? 6.297 43.531 -7.512 1 39.75 344 ASP B C 1
ATOM 6851 O O . ASP B 1 344 ? 6.621 44.656 -7.145 1 39.75 344 ASP B O 1
ATOM 6855 N N . GLU B 1 345 ? 5.156 43.844 -8.281 1 40.28 345 GLU B N 1
ATOM 6856 C CA . GLU B 1 345 ? 4.32 44.844 -7.652 1 40.28 345 GLU B CA 1
ATOM 6857 C C . GLU B 1 345 ? 4.367 44.75 -6.133 1 40.28 345 GLU B C 1
ATOM 6859 O O . GLU B 1 345 ? 4.488 43.656 -5.59 1 40.28 345 GLU B O 1
ATOM 6864 N N . SER B 1 346 ? 4.68 45.781 -5.66 1 43 346 SER B N 1
ATOM 6865 C CA . SER B 1 346 ? 4.77 46.281 -4.289 1 43 346 SER B CA 1
ATOM 6866 C C . SER B 1 346 ? 3.725 45.625 -3.396 1 43 346 SER B C 1
ATOM 6868 O O . SER B 1 346 ? 2.523 45.844 -3.561 1 43 346 SER B O 1
ATOM 6870 N N . GLU B 1 347 ? 3.76 44.281 -3.23 1 50.59 347 GLU B N 1
ATOM 6871 C CA . GLU B 1 347 ? 3.072 43.469 -2.238 1 50.59 347 GLU B CA 1
ATOM 6872 C C . GLU B 1 347 ? 2.578 44.312 -1.069 1 50.59 347 GLU B C 1
ATOM 6874 O O . GLU B 1 347 ? 3.162 45.344 -0.759 1 50.59 347 GLU B O 1
ATOM 6879 N N . ASP B 1 348 ? 1.348 44.031 -0.647 1 56.03 348 ASP B N 1
ATOM 6880 C CA . ASP B 1 348 ? 0.478 44.719 0.309 1 56.03 348 ASP B CA 1
ATOM 6881 C C . ASP B 1 348 ? 1.245 45.094 1.572 1 56.03 348 ASP B C 1
ATOM 6883 O O . ASP B 1 348 ? 1.845 44.25 2.225 1 56.03 348 ASP B O 1
ATOM 6887 N N . SER B 1 349 ? 1.743 46.344 1.588 1 69.31 349 SER B N 1
ATOM 6888 C CA . SER B 1 349 ? 2.537 46.906 2.676 1 69.31 349 SER B CA 1
ATOM 6889 C C . SER B 1 349 ? 1.684 47.125 3.918 1 69.31 349 SER B C 1
ATOM 6891 O O . SER B 1 349 ? 2.213 47.375 5.004 1 69.31 349 SER B O 1
ATOM 6893 N N . ILE B 1 350 ? 0.251 47.062 3.693 1 78.31 350 ILE B N 1
ATOM 6894 C CA . ILE B 1 350 ? -0.594 47.312 4.855 1 78.31 350 ILE B CA 1
ATOM 6895 C C . ILE B 1 350 ? -1.637 46.219 4.98 1 78.31 350 ILE B C 1
ATOM 6897 O O . ILE B 1 350 ? -2.244 45.812 3.988 1 78.31 350 ILE B O 1
ATOM 6901 N N . CYS B 1 351 ? -1.708 45.656 6.137 1 88.19 351 CYS B N 1
ATOM 6902 C CA . CYS B 1 351 ? -2.688 44.594 6.402 1 88.19 351 CYS B CA 1
ATOM 6903 C C . CYS B 1 351 ? -3.305 44.781 7.785 1 88.19 351 CYS B C 1
ATOM 6905 O O . CYS B 1 351 ? -2.824 45.562 8.594 1 88.19 351 CYS B O 1
ATOM 6907 N N . TRP B 1 352 ? -4.438 44.156 7.965 1 88.5 352 TRP B N 1
ATOM 6908 C CA . TRP B 1 352 ? -5.074 44.312 9.273 1 88.5 352 TRP B CA 1
ATOM 6909 C C . TRP B 1 352 ? -5.285 42.938 9.914 1 88.5 352 TRP B C 1
ATOM 6911 O O . TRP B 1 352 ? -5.301 41.906 9.219 1 88.5 352 TRP B O 1
ATOM 6921 N N . VAL B 1 353 ? -5.359 42.906 11.273 1 90.38 353 VAL B N 1
ATOM 6922 C CA . VAL B 1 353 ? -5.66 41.719 12.086 1 90.38 353 VAL B CA 1
ATOM 6923 C C . VAL B 1 353 ? -6.766 42.062 13.086 1 90.38 353 VAL B C 1
ATOM 6925 O O . VAL B 1 353 ? -6.762 43.125 13.695 1 90.38 353 VAL B O 1
ATOM 6928 N N . LYS B 1 354 ? -7.715 41.188 13.141 1 88.75 354 LYS B N 1
ATOM 6929 C CA . LYS B 1 354 ? -8.852 41.406 14.031 1 88.75 354 LYS B CA 1
ATOM 6930 C C . LYS B 1 354 ? -8.469 41.156 15.492 1 88.75 354 LYS B C 1
ATOM 6932 O O . LYS B 1 354 ? -7.902 40.125 15.828 1 88.75 354 LYS B O 1
ATOM 6937 N N . ALA B 1 355 ? -8.625 42.125 16.312 1 87.81 355 ALA B N 1
ATOM 6938 C CA . ALA B 1 355 ? -8.422 42.062 17.75 1 87.81 355 ALA B CA 1
ATOM 6939 C C . ALA B 1 355 ? -9.469 42.875 18.5 1 87.81 355 ALA B C 1
ATOM 6941 O O . ALA B 1 355 ? -9.367 44.094 18.562 1 87.81 355 ALA B O 1
ATOM 6942 N N . ASP B 1 356 ? -10.43 42.25 19.109 1 83.12 356 ASP B N 1
ATOM 6943 C CA . ASP B 1 356 ? -11.586 42.938 19.672 1 83.12 356 ASP B CA 1
ATOM 6944 C C . ASP B 1 356 ? -11.297 43.438 21.078 1 83.12 356 ASP B C 1
ATOM 6946 O O . ASP B 1 356 ? -11.906 44.438 21.531 1 83.12 356 ASP B O 1
ATOM 6950 N N . ASP B 1 357 ? -10.469 42.75 21.844 1 82.94 357 ASP B N 1
ATOM 6951 C CA . ASP B 1 357 ? -10.172 43.156 23.219 1 82.94 357 ASP B CA 1
ATOM 6952 C C . ASP B 1 357 ? -8.672 43.375 23.406 1 82.94 357 ASP B C 1
ATOM 6954 O O . ASP B 1 357 ? -7.879 43.062 22.516 1 82.94 357 ASP B O 1
ATOM 6958 N N . GLU B 1 358 ? -8.375 44.031 24.531 1 80.12 358 GLU B N 1
ATOM 6959 C CA . GLU B 1 358 ? -6.988 44.344 24.812 1 80.12 358 GLU B CA 1
ATOM 6960 C C . GLU B 1 358 ? -6.125 43.094 24.938 1 80.12 358 GLU B C 1
ATOM 6962 O O . GLU B 1 358 ? -4.98 43.094 24.484 1 80.12 358 GLU B O 1
ATOM 6967 N N . GLU B 1 359 ? -6.781 42.156 25.469 1 82.12 359 GLU B N 1
ATOM 6968 C CA . GLU B 1 359 ? -6.035 40.906 25.609 1 82.12 359 GLU B CA 1
ATOM 6969 C C . GLU B 1 359 ? -5.738 40.281 24.25 1 82.12 359 GLU B C 1
ATOM 6971 O O . GLU B 1 359 ? -4.645 39.75 24.016 1 82.12 359 GLU B O 1
ATOM 6976 N N . ALA B 1 360 ? -6.699 40.406 23.406 1 86.62 360 ALA B N 1
ATOM 6977 C CA . ALA B 1 360 ? -6.523 39.844 22.062 1 86.62 360 ALA B CA 1
ATOM 6978 C C . ALA B 1 360 ? -5.496 40.656 21.266 1 86.62 360 ALA B C 1
ATOM 6980 O O . ALA B 1 360 ? -4.746 40.094 20.469 1 86.62 360 ALA B O 1
ATOM 6981 N N . GLU B 1 361 ? -5.469 41.938 21.516 1 83.5 361 GLU B N 1
ATOM 6982 C CA . GLU B 1 361 ? -4.5 42.812 20.844 1 83.5 361 GLU B CA 1
ATOM 6983 C C . GLU B 1 361 ? -3.07 42.438 21.234 1 83.5 361 GLU B C 1
ATOM 6985 O O . GLU B 1 361 ? -2.193 42.344 20.375 1 83.5 361 GLU B O 1
ATOM 6990 N N . ILE B 1 362 ? -2.918 42.188 22.469 1 79.12 362 ILE B N 1
ATOM 6991 C CA . ILE B 1 362 ? -1.585 41.875 22.953 1 79.12 362 ILE B CA 1
ATOM 6992 C C . ILE B 1 362 ? -1.172 40.5 22.438 1 79.12 362 ILE B C 1
ATOM 6994 O O . ILE B 1 362 ? -0.027 40.281 22.031 1 79.12 362 ILE B O 1
ATOM 6998 N N . ALA B 1 363 ? -2.094 39.625 22.516 1 83.5 363 ALA B N 1
ATOM 6999 C CA . ALA B 1 363 ? -1.796 38.281 22.031 1 83.5 363 ALA B CA 1
ATOM 7000 C C . ALA B 1 363 ? -1.418 38.281 20.562 1 83.5 363 ALA B C 1
ATOM 7002 O O . ALA B 1 363 ? -0.458 37.625 20.156 1 83.5 363 ALA B O 1
ATOM 7003 N N . SER B 1 364 ? -2.191 38.969 19.797 1 87.19 364 SER B N 1
ATOM 7004 C CA . SER B 1 364 ? -1.914 39.062 18.359 1 87.19 364 SER B CA 1
ATOM 7005 C C . SER B 1 364 ? -0.575 39.75 18.109 1 87.19 364 SER B C 1
ATOM 7007 O O . SER B 1 364 ? 0.162 39.344 17.203 1 87.19 364 SER B O 1
ATOM 7009 N N . PHE B 1 365 ? -0.334 40.75 18.891 1 82.5 365 PHE B N 1
ATOM 7010 C CA . PHE B 1 365 ? 0.924 41.469 18.75 1 82.5 365 PHE B CA 1
ATOM 7011 C C . PHE B 1 365 ? 2.109 40.531 19 1 82.5 365 PHE B C 1
ATOM 7013 O O . PHE B 1 365 ? 3.068 40.531 18.234 1 82.5 365 PHE B O 1
ATOM 7020 N N . LEU B 1 366 ? 2.031 39.812 20.031 1 80.94 366 LEU B N 1
ATOM 7021 C CA . LEU B 1 366 ? 3.125 38.906 20.391 1 80.94 366 LEU B CA 1
ATOM 7022 C C . LEU B 1 366 ? 3.324 37.875 19.297 1 80.94 366 LEU B C 1
ATOM 7024 O O . LEU B 1 366 ? 4.461 37.531 18.969 1 80.94 366 LEU B O 1
ATOM 7028 N N . GLU B 1 367 ? 2.254 37.406 18.797 1 85.94 367 GLU B N 1
ATOM 7029 C CA . GLU B 1 367 ? 2.34 36.375 17.75 1 85.94 367 GLU B CA 1
ATOM 7030 C C . GLU B 1 367 ? 2.936 36.938 16.469 1 85.94 367 GLU B C 1
ATOM 7032 O O . GLU B 1 367 ? 3.715 36.281 15.789 1 85.94 367 GLU B O 1
ATOM 7037 N N . ILE B 1 368 ? 2.533 38.156 16.141 1 85.75 368 ILE B N 1
ATOM 7038 C CA . ILE B 1 368 ? 3.047 38.812 14.938 1 85.75 368 ILE B CA 1
ATOM 7039 C C . ILE B 1 368 ? 4.547 39.031 15.078 1 85.75 368 ILE B C 1
ATOM 7041 O O . ILE B 1 368 ? 5.305 38.844 14.125 1 85.75 368 ILE B O 1
ATOM 7045 N N . MET B 1 369 ? 4.938 39.375 16.25 1 79.31 369 MET B N 1
ATOM 7046 C CA . MET B 1 369 ? 6.355 39.594 16.5 1 79.31 369 MET B CA 1
ATOM 7047 C C . MET B 1 369 ? 7.152 38.312 16.344 1 79.31 369 MET B C 1
ATOM 7049 O O . MET B 1 369 ? 8.242 38.281 15.781 1 79.31 369 MET B O 1
ATOM 7053 N N . LYS B 1 370 ? 6.574 37.375 16.828 1 82.38 370 LYS B N 1
ATOM 7054 C CA . LYS B 1 370 ? 7.238 36.062 16.734 1 82.38 370 LYS B CA 1
ATOM 7055 C C . LYS B 1 370 ? 7.316 35.594 15.289 1 82.38 370 LYS B C 1
ATOM 7057 O O . LYS B 1 370 ? 8.336 35.062 14.859 1 82.38 370 LYS B O 1
ATOM 7062 N N . THR B 1 371 ? 6.277 35.812 14.586 1 86.44 371 THR B N 1
ATOM 7063 C CA . THR B 1 371 ? 6.176 35.281 13.227 1 86.44 371 THR B CA 1
ATOM 7064 C C . THR B 1 371 ? 7.074 36.094 12.281 1 86.44 371 THR B C 1
ATOM 7066 O O . THR B 1 371 ? 7.762 35.5 11.438 1 86.44 371 THR B O 1
ATOM 7069 N N . PHE B 1 372 ? 7.07 37.344 12.422 1 83.62 372 PHE B N 1
ATOM 7070 C CA . PHE B 1 372 ? 7.82 38.219 11.5 1 83.62 372 PHE B CA 1
ATOM 7071 C C . PHE B 1 372 ? 9.281 38.312 11.922 1 83.62 372 PHE B C 1
ATOM 7073 O O . PHE B 1 372 ? 10.156 38.562 11.094 1 83.62 372 PHE B O 1
ATOM 7080 N N . SER B 1 373 ? 9.617 37.969 13.148 1 77.38 373 SER B N 1
ATOM 7081 C CA . SER B 1 373 ? 10.969 38.125 13.664 1 77.38 373 SER B CA 1
ATOM 7082 C C . SER B 1 373 ? 11.625 39.406 13.148 1 77.38 373 SER B C 1
ATOM 7084 O O . SER B 1 373 ? 12.727 39.375 12.602 1 77.38 373 SER B O 1
ATOM 7086 N N . ALA B 1 374 ? 10.898 40.469 13.312 1 72.38 374 ALA B N 1
ATOM 7087 C CA . ALA B 1 374 ? 11.367 41.75 12.781 1 72.38 374 ALA B CA 1
ATOM 7088 C C . ALA B 1 374 ? 12.469 42.344 13.656 1 72.38 374 ALA B C 1
ATOM 7090 O O . ALA B 1 374 ? 12.414 42.25 14.891 1 72.38 374 ALA B O 1
ATOM 7091 N N . HIS B 1 375 ? 13.453 42.844 12.961 1 65.06 375 HIS B N 1
ATOM 7092 C CA . HIS B 1 375 ? 14.547 43.5 13.672 1 65.06 375 HIS B CA 1
ATOM 7093 C C . HIS B 1 375 ? 14.203 44.938 14.023 1 65.06 375 HIS B C 1
ATOM 7095 O O . HIS B 1 375 ? 14.688 45.469 15.023 1 65.06 375 HIS B O 1
ATOM 7101 N N . ARG B 1 376 ? 13.438 45.531 13.109 1 68.56 376 ARG B N 1
ATOM 7102 C CA . ARG B 1 376 ? 12.984 46.906 13.312 1 68.56 376 ARG B CA 1
ATOM 7103 C C . ARG B 1 376 ? 11.469 46.969 13.469 1 68.56 376 ARG B C 1
ATOM 7105 O O . ARG B 1 376 ? 10.727 46.469 12.609 1 68.56 376 ARG B O 1
ATOM 7112 N N . LEU B 1 377 ? 11.094 47.438 14.672 1 75.81 377 LEU B N 1
ATOM 7113 C CA . LEU B 1 377 ? 9.672 47.438 14.977 1 75.81 377 LEU B CA 1
ATOM 7114 C C . LEU B 1 377 ? 9.219 48.844 15.414 1 75.81 377 LEU B C 1
ATOM 7116 O O . LEU B 1 377 ? 9.922 49.531 16.172 1 75.81 377 LEU B O 1
ATOM 7120 N N . LEU B 1 378 ? 8.211 49.25 14.68 1 74.38 378 LEU B N 1
ATOM 7121 C CA . LEU B 1 378 ? 7.535 50.5 15.094 1 74.38 378 LEU B CA 1
ATOM 7122 C C . LEU B 1 378 ? 6.145 50.188 15.633 1 74.38 378 LEU B C 1
ATOM 7124 O O . LEU B 1 378 ? 5.363 49.469 15 1 74.38 378 LEU B O 1
ATOM 7128 N N . ILE B 1 379 ? 5.934 50.594 16.906 1 77.44 379 ILE B N 1
ATOM 7129 C CA . ILE B 1 379 ? 4.633 50.375 17.516 1 77.44 379 ILE B CA 1
ATOM 7130 C C . ILE B 1 379 ? 3.861 51.688 17.594 1 77.44 379 ILE B C 1
ATOM 7132 O O . ILE B 1 379 ? 4.371 52.688 18.109 1 77.44 379 ILE B O 1
ATOM 7136 N N . VAL B 1 380 ? 2.699 51.688 17 1 74.75 380 VAL B N 1
ATOM 7137 C CA . VAL B 1 380 ? 1.842 52.875 17.016 1 74.75 380 VAL B CA 1
ATOM 7138 C C . VAL B 1 380 ? 0.569 52.562 17.812 1 74.75 380 VAL B C 1
ATOM 7140 O O . VAL B 1 380 ? -0.158 51.625 17.484 1 74.75 380 VAL B O 1
ATOM 7143 N N . VAL B 1 381 ? 0.385 53.25 18.953 1 74.88 381 VAL B N 1
ATOM 7144 C CA . VAL B 1 381 ? -0.806 53.031 19.766 1 74.88 381 VAL B CA 1
ATOM 7145 C C . VAL B 1 381 ? -1.612 54.312 19.859 1 74.88 381 VAL B C 1
ATOM 7147 O O . VAL B 1 381 ? -1.062 55.375 20.156 1 74.88 381 VAL B O 1
ATOM 7150 N N . ASP B 1 382 ? -2.865 54.125 19.531 1 66.25 382 ASP B N 1
ATOM 7151 C CA . ASP B 1 382 ? -3.762 55.281 19.688 1 66.25 382 ASP B CA 1
ATOM 7152 C C . ASP B 1 382 ? -4.238 55.406 21.141 1 66.25 382 ASP B C 1
ATOM 7154 O O . ASP B 1 382 ? -4.582 54.406 21.766 1 66.25 382 ASP B O 1
ATOM 7158 N N . ASN B 1 383 ? -4.242 56.562 21.656 1 69.75 383 ASN B N 1
ATOM 7159 C CA . ASN B 1 383 ? -4.746 56.875 22.984 1 69.75 383 ASN B CA 1
ATOM 7160 C C . ASN B 1 383 ? -4.133 55.969 24.047 1 69.75 383 ASN B C 1
ATOM 7162 O O . ASN B 1 383 ? -4.859 55.312 24.812 1 69.75 383 ASN B O 1
ATOM 7166 N N . PHE B 1 384 ? -2.857 55.875 24.109 1 73.06 384 PHE B N 1
ATOM 7167 C CA . PHE B 1 384 ? -2.1 55 24.984 1 73.06 384 PHE B CA 1
ATOM 7168 C C . PHE B 1 384 ? -2.451 55.25 26.453 1 73.06 384 PHE B C 1
ATOM 7170 O O . PHE B 1 384 ? -2.531 54.312 27.25 1 73.06 384 PHE B O 1
ATOM 7177 N N . GLU B 1 385 ? -2.848 56.5 26.75 1 70.25 385 GLU B N 1
ATOM 7178 C CA . GLU B 1 385 ? -3.104 56.875 28.141 1 70.25 385 GLU B CA 1
ATOM 7179 C C . GLU B 1 385 ? -4.469 56.375 28.594 1 70.25 385 GLU B C 1
ATOM 7181 O O . GLU B 1 385 ? -4.695 56.219 29.797 1 70.25 385 GLU B O 1
ATOM 7186 N N . ASP B 1 386 ? -5.324 56.094 27.609 1 73.06 386 ASP B N 1
ATOM 7187 C CA . ASP B 1 386 ? -6.676 55.656 27.953 1 73.06 386 ASP B CA 1
ATOM 7188 C C . ASP B 1 386 ? -6.734 54.156 28.141 1 73.06 386 ASP B C 1
ATOM 7190 O O . ASP B 1 386 ? -7.742 53.625 28.609 1 73.06 386 ASP B O 1
ATOM 7194 N N . LYS B 1 387 ? -5.609 53.5 27.875 1 76.12 387 LYS B N 1
ATOM 7195 C CA . LYS B 1 387 ? -5.613 52.031 27.953 1 76.12 387 LYS B CA 1
ATOM 7196 C C . LYS B 1 387 ? -5.348 51.562 29.391 1 76.12 387 LYS B C 1
ATOM 7198 O O . LYS B 1 387 ? -4.965 52.375 30.25 1 76.12 387 LYS B O 1
ATOM 7203 N N . SER B 1 388 ? -5.668 50.375 29.625 1 81.06 388 SER B N 1
ATOM 7204 C CA . SER B 1 388 ? -5.5 49.812 30.969 1 81.06 388 SER B CA 1
ATOM 7205 C C . SER B 1 388 ? -4.039 49.844 31.406 1 81.06 388 SER B C 1
ATOM 7207 O O . SER B 1 388 ? -3.137 49.781 30.562 1 81.06 388 SER B O 1
ATOM 7209 N N . PRO B 1 389 ? -3.855 50.031 32.719 1 79.94 389 PRO B N 1
ATOM 7210 C CA . PRO B 1 389 ? -2.482 50.062 33.219 1 79.94 389 PRO B CA 1
ATOM 7211 C C . PRO B 1 389 ? -1.671 48.844 32.875 1 79.94 389 PRO B C 1
ATOM 7213 O O . PRO B 1 389 ? -0.473 48.938 32.594 1 79.94 389 PRO B O 1
ATOM 7216 N N . HIS B 1 390 ? -2.35 47.781 32.875 1 79.44 390 HIS B N 1
ATOM 7217 C CA . HIS B 1 390 ? -1.655 46.531 32.5 1 79.44 390 HIS B CA 1
ATOM 7218 C C . HIS B 1 390 ? -1.192 46.594 31.047 1 79.44 390 HIS B C 1
ATOM 7220 O O . HIS B 1 390 ? -0.073 46.188 30.734 1 79.44 390 HIS B O 1
ATOM 7226 N N . TYR B 1 391 ? -1.967 47.156 30.266 1 77.5 391 TYR B N 1
ATOM 7227 C CA . TYR B 1 391 ? -1.684 47.281 28.844 1 77.5 391 TYR B CA 1
ATOM 7228 C C . TYR B 1 391 ? -0.52 48.25 28.609 1 77.5 391 TYR B C 1
ATOM 7230 O O . TYR B 1 391 ? 0.389 47.969 27.828 1 77.5 391 TYR B O 1
ATOM 7238 N N . GLN B 1 392 ? -0.518 49.25 29.344 1 74.88 392 GLN B N 1
ATOM 7239 C CA . GLN B 1 392 ? 0.536 50.25 29.234 1 74.88 392 GLN B CA 1
ATOM 7240 C C . GLN B 1 392 ? 1.883 49.719 29.672 1 74.88 392 GLN B C 1
ATOM 7242 O O . GLN B 1 392 ? 2.9 49.938 29.016 1 74.88 392 GLN B O 1
ATOM 7247 N N . LYS B 1 393 ? 1.754 49.031 30.719 1 76.12 393 LYS B N 1
ATOM 7248 C CA . LYS B 1 393 ? 2.986 48.438 31.234 1 76.12 393 LYS B CA 1
ATOM 7249 C C . LYS B 1 393 ? 3.566 47.406 30.25 1 76.12 393 LYS B C 1
ATOM 7251 O O . LYS B 1 393 ? 4.777 47.375 30.031 1 76.12 393 LYS B O 1
ATOM 7256 N N . LEU B 1 394 ? 2.711 46.656 29.703 1 74.19 394 LEU B N 1
ATOM 7257 C CA . LEU B 1 394 ? 3.16 45.594 28.797 1 74.19 394 LEU B CA 1
ATOM 7258 C C . LEU B 1 394 ? 3.793 46.188 27.547 1 74.19 394 LEU B C 1
ATOM 7260 O O . LEU B 1 394 ? 4.848 45.719 27.094 1 74.19 394 LEU B O 1
ATOM 7264 N N . ILE B 1 395 ? 3.18 47.188 26.984 1 71.81 395 ILE B N 1
ATOM 7265 C CA . ILE B 1 395 ? 3.688 47.812 25.766 1 71.81 395 ILE B CA 1
ATOM 7266 C C . ILE B 1 395 ? 5.008 48.531 26.062 1 71.81 395 ILE B C 1
ATOM 7268 O O . ILE B 1 395 ? 5.922 48.531 25.25 1 71.81 395 ILE B O 1
ATOM 7272 N N . LYS B 1 396 ? 5.02 49.031 27.266 1 69.38 396 LYS B N 1
ATOM 7273 C CA . LYS B 1 396 ? 6.258 49.688 27.672 1 69.38 396 LYS B CA 1
ATOM 7274 C C . LYS B 1 396 ? 7.391 48.688 27.828 1 69.38 396 LYS B C 1
ATOM 7276 O O . LYS B 1 396 ? 8.531 48.938 27.438 1 69.38 396 LYS B O 1
ATOM 7281 N N . ASP B 1 397 ? 7.086 47.594 28.344 1 71.56 397 ASP B N 1
ATOM 7282 C CA . ASP B 1 397 ? 8.086 46.562 28.531 1 71.56 397 ASP B CA 1
ATOM 7283 C C . ASP B 1 397 ? 8.562 46 27.188 1 71.56 397 ASP B C 1
ATOM 7285 O O . ASP B 1 397 ? 9.75 45.719 27.016 1 71.56 397 ASP B O 1
ATOM 7289 N N . LEU B 1 398 ? 7.648 45.844 26.375 1 65.62 398 LEU B N 1
ATOM 7290 C CA . LEU B 1 398 ? 7.977 45.312 25.047 1 65.62 398 LEU B CA 1
ATOM 7291 C C . LEU B 1 398 ? 8.797 46.312 24.25 1 65.62 398 LEU B C 1
ATOM 7293 O O . LEU B 1 398 ? 9.672 45.938 23.469 1 65.62 398 LEU B O 1
ATOM 7297 N N . SER B 1 399 ? 8.484 47.469 24.516 1 60 399 SER B N 1
ATOM 7298 C CA . SER B 1 399 ? 9.211 48.531 23.828 1 60 399 SER B CA 1
ATOM 7299 C C . SER B 1 399 ? 10.656 48.625 24.312 1 60 399 SER B C 1
ATOM 7301 O O . SER B 1 399 ? 11.547 49.031 23.562 1 60 399 SER B O 1
ATOM 7303 N N . GLN B 1 400 ? 10.781 48.188 25.594 1 58.69 400 GLN B N 1
ATOM 7304 C CA . GLN B 1 400 ? 12.141 48.219 26.125 1 58.69 400 GLN B CA 1
ATOM 7305 C C . GLN B 1 400 ? 13.016 47.188 25.453 1 58.69 400 GLN B C 1
ATOM 7307 O O . GLN B 1 400 ? 14.219 47.375 25.297 1 58.69 400 GLN B O 1
ATOM 7312 N N . LYS B 1 401 ? 12.414 46.062 25.25 1 54.66 401 LYS B N 1
ATOM 7313 C CA . LYS B 1 401 ? 13.203 44.969 24.656 1 54.66 401 LYS B CA 1
ATOM 7314 C C . LYS B 1 401 ? 13.438 45.25 23.156 1 54.66 401 LYS B C 1
ATOM 7316 O O . LYS B 1 401 ? 14.438 44.781 22.609 1 54.66 401 LYS B O 1
ATOM 7321 N N . PHE B 1 402 ? 12.484 45.562 22.562 1 49.28 402 PHE B N 1
ATOM 7322 C CA . PHE B 1 402 ? 12.617 45.844 21.141 1 49.28 402 PHE B CA 1
ATOM 7323 C C . PHE B 1 402 ? 12.883 47.312 20.891 1 49.28 402 PHE B C 1
ATOM 7325 O O . PHE B 1 402 ? 12.516 48.156 21.703 1 49.28 402 PHE B O 1
ATOM 7332 N N . TYR B 1 403 ? 13.836 47.75 20.016 1 40.53 403 TYR B N 1
ATOM 7333 C CA . TYR B 1 403 ? 14.32 49.094 19.828 1 40.53 403 TYR B CA 1
ATOM 7334 C C . TYR B 1 403 ? 13.18 50.125 19.953 1 40.53 403 TYR B C 1
ATOM 7336 O O . TYR B 1 403 ? 12.016 49.719 20.047 1 40.53 403 TYR B O 1
ATOM 7344 N N . THR B 1 404 ? 13.148 51.188 18.922 1 38.84 404 THR B N 1
ATOM 7345 C CA . THR B 1 404 ? 12.906 52.625 18.938 1 38.84 404 THR B CA 1
ATOM 7346 C C . THR B 1 404 ? 11.414 52.938 19.016 1 38.84 404 THR B C 1
ATOM 7348 O O . THR B 1 404 ? 10.641 52.5 18.156 1 38.84 404 THR B O 1
ATOM 7351 N N . CYS B 1 405 ? 11.023 52.938 20.094 1 39.06 405 CYS B N 1
ATOM 7352 C CA . CYS B 1 405 ? 9.648 53.344 20.375 1 39.06 405 CYS B CA 1
ATOM 7353 C C . CYS B 1 405 ? 9.5 54.844 20.281 1 39.06 405 CYS B C 1
ATOM 7355 O O . CYS B 1 405 ? 10.297 55.594 20.859 1 39.06 405 CYS B O 1
ATOM 7357 N N . TRP B 1 406 ? 9.391 55.406 19.125 1 35.06 406 TRP B N 1
ATOM 7358 C CA . TRP B 1 406 ? 9.344 56.844 19.25 1 35.06 406 TRP B CA 1
ATOM 7359 C C . TRP B 1 406 ? 8.031 57.312 19.891 1 35.06 406 TRP B C 1
ATOM 7361 O O . TRP B 1 406 ? 6.984 56.688 19.656 1 35.06 406 TRP B O 1
ATOM 7371 N N . MET B 1 407 ? 8.109 57.75 21.031 1 37.66 407 MET B N 1
ATOM 7372 C CA . MET B 1 407 ? 7.164 58.594 21.766 1 37.66 407 MET B CA 1
ATOM 7373 C C . MET B 1 407 ? 6.938 59.906 21.031 1 37.66 407 MET B C 1
ATOM 7375 O O . MET B 1 407 ? 7.895 60.625 20.719 1 37.66 407 MET B O 1
ATOM 7379 N N . SER B 1 408 ? 6 59.875 19.953 1 33.34 408 SER B N 1
ATOM 7380 C CA . SER B 1 408 ? 5.887 61.25 19.484 1 33.34 408 SER B CA 1
ATOM 7381 C C . SER B 1 408 ? 5.676 62.219 20.656 1 33.34 408 SER B C 1
ATOM 7383 O O . SER B 1 408 ? 5.176 61.812 21.719 1 33.34 408 SER B O 1
ATOM 7385 N N . LYS B 1 409 ? 6.27 63.344 20.5 1 33.72 409 LYS B N 1
ATOM 7386 C CA . LYS B 1 409 ? 6.23 64.375 21.5 1 33.72 409 LYS B CA 1
ATOM 7387 C C . LYS B 1 409 ? 4.855 64.5 22.156 1 33.72 409 LYS B C 1
ATOM 7389 O O . LYS B 1 409 ? 4.75 64.438 23.391 1 33.72 409 LYS B O 1
ATOM 7394 N N . GLU B 1 410 ? 4.082 65.625 21.766 1 32.69 410 GLU B N 1
ATOM 7395 C CA . GLU B 1 410 ? 2.768 66.188 22.109 1 32.69 410 GLU B CA 1
ATOM 7396 C C . GLU B 1 410 ? 1.649 65.25 21.625 1 32.69 410 GLU B C 1
ATOM 7398 O O . GLU B 1 410 ? 0.887 65.625 20.719 1 32.69 410 GLU B O 1
ATOM 7403 N N . GLY B 1 411 ? 1.465 64.062 22.141 1 33.44 411 GLY B N 1
ATOM 7404 C CA . GLY B 1 411 ? 0.614 62.875 22.047 1 33.44 411 GLY B CA 1
ATOM 7405 C C . GLY B 1 411 ? 0.921 62 20.859 1 33.44 411 GLY B C 1
ATOM 7406 O O . GLY B 1 411 ? 0.195 61.031 20.578 1 33.44 411 GLY B O 1
ATOM 7407 N N . SER B 1 412 ? 1.472 62.375 19.734 1 30.7 412 SER B N 1
ATOM 7408 C CA . SER B 1 412 ? 1.796 61.844 18.422 1 30.7 412 SER B CA 1
ATOM 7409 C C . SER B 1 412 ? 2.945 60.844 18.484 1 30.7 412 SER B C 1
ATOM 7411 O O . SER B 1 412 ? 3.77 60.906 19.406 1 30.7 412 SER B O 1
ATOM 7413 N N . VAL B 1 413 ? 2.859 59.594 17.859 1 34.41 413 VAL B N 1
ATOM 7414 C CA . VAL B 1 413 ? 3.684 58.406 17.688 1 34.41 413 VAL B CA 1
ATOM 7415 C C . VAL B 1 413 ? 4.98 58.781 16.969 1 34.41 413 VAL B C 1
ATOM 7417 O O . VAL B 1 413 ? 4.953 59.344 15.867 1 34.41 413 VAL B O 1
ATOM 7420 N N . THR B 1 414 ? 6.086 59.438 17.641 1 32.72 414 THR B N 1
ATOM 7421 C CA . THR B 1 414 ? 7.375 59.75 17.031 1 32.72 414 THR B CA 1
ATOM 7422 C C . THR B 1 414 ? 8.203 58.469 16.844 1 32.72 414 THR B C 1
ATOM 7424 O O . THR B 1 414 ? 8.258 57.625 17.734 1 32.72 414 THR B O 1
ATOM 7427 N N . ILE B 1 415 ? 8.742 58.125 15.594 1 34.5 415 ILE B N 1
ATOM 7428 C CA . ILE B 1 415 ? 9.578 57.094 14.992 1 34.5 415 ILE B CA 1
ATOM 7429 C C . ILE B 1 415 ? 11.031 57.281 15.422 1 34.5 415 ILE B C 1
ATOM 7431 O O . ILE B 1 415 ? 11.617 58.344 15.195 1 34.5 415 ILE B O 1
ATOM 7435 N N . VAL B 1 416 ? 11.508 56.875 16.5 1 34.56 416 VAL B N 1
ATOM 7436 C CA . VAL B 1 416 ? 12.922 57.094 16.781 1 34.56 416 VAL B CA 1
ATOM 7437 C C . VAL B 1 416 ? 13.773 56.219 15.875 1 34.56 416 VAL B C 1
ATOM 7439 O O . VAL B 1 416 ? 13.492 55.031 15.734 1 34.56 416 VAL B O 1
ATOM 7442 N N . GLU B 1 417 ? 14.656 56.844 14.992 1 35.66 417 GLU B N 1
ATOM 7443 C CA . GLU B 1 417 ? 15.711 56.375 14.086 1 35.66 417 GLU B CA 1
ATOM 7444 C C . GLU B 1 417 ? 16.781 55.594 14.844 1 35.66 417 GLU B C 1
ATOM 7446 O O . GLU B 1 417 ? 17.359 56.094 15.812 1 35.66 417 GLU B O 1
ATOM 7451 N N . TYR B 1 418 ? 16.625 54.469 15.359 1 34.19 418 TYR B N 1
ATOM 7452 C CA . TYR B 1 418 ? 17.859 53.906 15.883 1 34.19 418 TYR B CA 1
ATOM 7453 C C . TYR B 1 418 ? 18.891 53.75 14.773 1 34.19 418 TYR B C 1
ATOM 7455 O O . TYR B 1 418 ? 18.594 53.219 13.711 1 34.19 418 TYR B O 1
ATOM 7463 N N . ASP B 1 419 ? 19.891 54.625 14.891 1 36.19 419 ASP B N 1
ATOM 7464 C CA . ASP B 1 419 ? 21.188 54.562 14.234 1 36.19 419 ASP B CA 1
ATOM 7465 C C . ASP B 1 419 ? 21.938 53.281 14.578 1 36.19 419 ASP B C 1
ATOM 7467 O O . ASP B 1 419 ? 22.688 53.219 15.555 1 36.19 419 ASP B O 1
ATOM 7471 N N . SER B 1 420 ? 21.328 52.156 15.109 1 37.28 420 SER B N 1
ATOM 74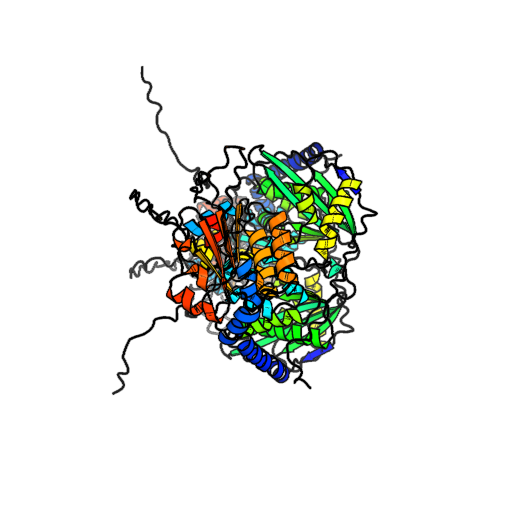72 C CA . SER B 1 420 ? 22.484 51.281 15.266 1 37.28 420 SER B CA 1
ATOM 7473 C C . SER B 1 420 ? 23.391 51.344 14.039 1 37.28 420 SER B C 1
ATOM 7475 O O . SER B 1 420 ? 22.922 51.281 12.906 1 37.28 420 SER B O 1
ATOM 7477 N N . PRO B 1 421 ? 24.656 51.812 14.156 1 34.84 421 PRO B N 1
ATOM 7478 C CA . PRO B 1 421 ? 25.719 51.969 13.148 1 34.84 421 PRO B CA 1
ATOM 7479 C C . PRO B 1 421 ? 25.891 50.719 12.297 1 34.84 421 PRO B C 1
ATOM 7481 O O . PRO B 1 421 ? 26.719 50.688 11.383 1 34.84 421 PRO B O 1
ATOM 7484 N N . ASN B 1 422 ? 26 49.562 12.93 1 34.78 422 ASN B N 1
ATOM 7485 C CA . ASN B 1 422 ? 26.562 48.562 12.023 1 34.78 422 ASN B CA 1
ATOM 7486 C C . ASN B 1 422 ? 25.781 48.469 10.719 1 34.78 422 ASN B C 1
ATOM 7488 O O . ASN B 1 422 ? 24.547 48.469 10.719 1 34.78 422 ASN B O 1
ATOM 7492 N N . THR B 1 423 ? 26.5 48.75 9.578 1 33.97 423 THR B N 1
ATOM 7493 C CA . THR B 1 423 ? 26.328 49 8.148 1 33.97 423 THR B CA 1
ATOM 7494 C C . THR B 1 423 ? 25.203 48.156 7.582 1 33.97 423 THR B C 1
ATOM 7496 O O . THR B 1 423 ? 24.359 48.656 6.824 1 33.97 423 THR B O 1
ATOM 7499 N N . GLU B 1 424 ? 25.531 46.875 7.199 1 35.69 424 GLU B N 1
ATOM 7500 C CA . GLU B 1 424 ? 25.344 46.219 5.914 1 35.69 424 GLU B CA 1
ATOM 7501 C C . GLU B 1 424 ? 23.906 45.719 5.758 1 35.69 424 GLU B C 1
ATOM 7503 O O . GLU B 1 424 ? 23.531 45.219 4.688 1 35.69 424 GLU B O 1
ATOM 7508 N N . GLU B 1 425 ? 23.172 45.281 6.832 1 40.38 425 GLU B N 1
ATOM 7509 C CA . GLU B 1 425 ? 22.016 44.5 6.355 1 40.38 425 GLU B CA 1
ATOM 7510 C C . GLU B 1 425 ? 20.875 45.438 5.941 1 40.38 425 GLU B C 1
ATOM 7512 O O . GLU B 1 425 ? 20.016 45.781 6.766 1 40.38 425 GLU B O 1
ATOM 7517 N N . LYS B 1 426 ? 20.969 46.469 5.211 1 43.12 426 LYS B N 1
ATOM 7518 C CA . LYS B 1 426 ? 20.219 47.5 4.457 1 43.12 426 LYS B CA 1
ATOM 7519 C C . LYS B 1 426 ? 18.828 47 4.102 1 43.12 426 LYS B C 1
ATOM 7521 O O . LYS B 1 426 ? 17.891 47.781 3.98 1 43.12 426 LYS B O 1
ATOM 7526 N N . GLU B 1 427 ? 18.5 45.781 3.578 1 48.72 427 GLU B N 1
ATOM 7527 C CA . GLU B 1 427 ? 17.422 45.406 2.658 1 48.72 427 GLU B CA 1
ATOM 7528 C C . GLU B 1 427 ? 16.203 44.906 3.414 1 48.72 427 GLU B C 1
ATOM 7530 O O . GLU B 1 427 ? 15.242 44.406 2.801 1 48.72 427 GLU B O 1
ATOM 7535 N N . THR B 1 428 ? 16.062 44.906 4.801 1 57.75 428 THR B N 1
ATOM 7536 C CA . THR B 1 428 ? 14.859 44.25 5.305 1 57.75 428 THR B CA 1
ATOM 7537 C C . THR B 1 428 ? 13.766 45.25 5.617 1 57.75 428 THR B C 1
ATOM 7539 O O . THR B 1 428 ? 14.055 46.344 6.109 1 57.75 428 THR B O 1
ATOM 7542 N N . LYS B 1 429 ? 12.445 45.156 5.172 1 70.25 429 LYS B N 1
ATOM 7543 C CA . LYS B 1 429 ? 11.258 45.969 5.422 1 70.25 429 LYS B CA 1
ATOM 7544 C C . LYS B 1 429 ? 11.031 46.188 6.918 1 70.25 429 LYS B C 1
ATOM 7546 O O . LYS B 1 429 ? 11.328 45.281 7.715 1 70.25 429 LYS B O 1
ATOM 7551 N N . ARG B 1 430 ? 10.75 47.438 7.312 1 74.94 430 ARG B N 1
ATOM 7552 C CA . ARG B 1 430 ? 10.383 47.75 8.688 1 74.94 430 ARG B CA 1
ATOM 7553 C C . ARG B 1 430 ? 8.945 47.344 8.984 1 74.94 430 ARG B C 1
ATOM 7555 O O . ARG B 1 430 ? 8.062 47.5 8.141 1 74.94 430 ARG B O 1
ATOM 7562 N N . LEU B 1 431 ? 8.781 46.75 10.227 1 81.38 431 LEU B N 1
ATOM 7563 C CA . LEU B 1 431 ? 7.449 46.312 10.641 1 81.38 431 LEU B CA 1
ATOM 7564 C C . LEU B 1 431 ? 6.789 47.375 11.516 1 81.38 431 LEU B C 1
ATOM 7566 O O . LEU B 1 431 ? 7.406 47.875 12.461 1 81.38 431 LEU B O 1
ATOM 7570 N N . VAL B 1 432 ? 5.676 47.781 11.07 1 79.44 432 VAL B N 1
ATOM 7571 C CA . VAL B 1 432 ? 4.887 48.75 11.852 1 79.44 432 VAL B CA 1
ATOM 7572 C C . VAL B 1 432 ? 3.621 48.062 12.367 1 79.44 432 VAL B C 1
ATOM 7574 O O . VAL B 1 432 ? 2.875 47.469 11.594 1 79.44 432 VAL B O 1
ATOM 7577 N N . VAL B 1 433 ? 3.469 48.094 13.68 1 82.19 433 VAL B N 1
ATOM 7578 C CA . VAL B 1 433 ? 2.246 47.531 14.258 1 82.19 433 VAL B CA 1
ATOM 7579 C C . VAL B 1 433 ? 1.413 48.656 14.859 1 82.19 433 VAL B C 1
ATOM 7581 O O . VAL B 1 433 ? 1.889 49.406 15.727 1 82.19 433 VAL B O 1
ATOM 7584 N N . MET B 1 434 ? 0.202 48.781 14.336 1 79.69 434 MET B N 1
ATOM 7585 C CA . MET B 1 434 ? -0.683 49.844 14.766 1 79.69 434 MET B CA 1
ATOM 7586 C C . MET B 1 434 ? -1.855 49.312 15.57 1 79.69 434 MET B C 1
ATOM 7588 O O . MET B 1 434 ? -2.508 48.344 15.156 1 79.69 434 MET B O 1
ATOM 7592 N N . PHE B 1 435 ? -1.937 49.969 16.766 1 78.94 435 PHE B N 1
ATOM 7593 C CA . PHE B 1 435 ? -3.07 49.594 17.594 1 78.94 435 PHE B CA 1
ATOM 7594 C C . PHE B 1 435 ? -4.246 50.531 17.359 1 78.94 435 PHE B C 1
ATOM 7596 O O . PHE B 1 435 ? -4.223 51.688 17.797 1 78.94 435 PHE B O 1
ATOM 7603 N N . GLY B 1 436 ? -5.215 50.125 16.547 1 71.81 436 GLY B N 1
ATOM 7604 C CA . GLY B 1 436 ? -6.379 50.938 16.234 1 71.81 436 GLY B CA 1
ATOM 7605 C C . GLY B 1 436 ? -6.496 51.281 14.758 1 71.81 436 GLY B C 1
ATOM 7606 O O . GLY B 1 436 ? -5.52 51.719 14.133 1 71.81 436 GLY B O 1
ATOM 7607 N N . GLY B 1 437 ? -7.578 51.062 14.086 1 63.06 437 GLY B N 1
ATOM 7608 C CA . GLY B 1 437 ? -7.801 51.156 12.656 1 63.06 437 GLY B CA 1
ATOM 7609 C C . GLY B 1 437 ? -7.941 52.562 12.141 1 63.06 437 GLY B C 1
ATOM 7610 O O . GLY B 1 437 ? -7.641 52.844 10.977 1 63.06 437 GLY B O 1
ATOM 7611 N N . THR B 1 438 ? -8.359 53.438 12.883 1 64.31 438 THR B N 1
ATOM 7612 C CA . THR B 1 438 ? -8.664 54.781 12.406 1 64.31 438 THR B CA 1
ATOM 7613 C C . THR B 1 438 ? -7.387 55.5 12.023 1 64.31 438 THR B C 1
ATOM 7615 O O . THR B 1 438 ? -7.387 56.312 11.094 1 64.31 438 THR B O 1
ATOM 7618 N N . MET B 1 439 ? -6.355 55.188 12.641 1 63.62 439 MET B N 1
ATOM 7619 C CA . MET B 1 439 ? -5.094 55.875 12.367 1 63.62 439 MET B CA 1
ATOM 7620 C C . MET B 1 439 ? -4.484 55.375 11.055 1 63.62 439 MET B C 1
ATOM 7622 O O . MET B 1 439 ? -3.744 56.125 10.398 1 63.62 439 MET B O 1
ATOM 7626 N N . ALA B 1 440 ? -4.754 54.125 10.711 1 61.12 440 ALA B N 1
ATOM 7627 C CA . ALA B 1 440 ? -4.133 53.531 9.539 1 61.12 440 ALA B CA 1
ATOM 7628 C C . ALA B 1 440 ? -4.562 54.219 8.258 1 61.12 440 ALA B C 1
ATOM 7630 O O . ALA B 1 440 ? -3.816 54.25 7.277 1 61.12 440 ALA B O 1
ATOM 7631 N N . LEU B 1 441 ? -5.805 54.625 8.203 1 61.47 441 LEU B N 1
ATOM 7632 C CA . LEU B 1 441 ? -6.312 55.281 7 1 61.47 441 LEU B CA 1
ATOM 7633 C C . LEU B 1 441 ? -5.684 56.656 6.809 1 61.47 441 LEU B C 1
ATOM 7635 O O . LEU B 1 441 ? -5.691 57.188 5.703 1 61.47 441 LEU B O 1
ATOM 7639 N N . ASP B 1 442 ? -5.152 57.062 7.891 1 56.38 442 ASP B N 1
ATOM 7640 C CA . ASP B 1 442 ? -4.527 58.344 7.723 1 56.38 442 ASP B CA 1
ATOM 7641 C C . ASP B 1 442 ? -3.17 58.219 7.027 1 56.38 442 ASP B C 1
ATOM 7643 O O . ASP B 1 442 ? -2.793 57.156 6.586 1 56.38 442 ASP B O 1
ATOM 7647 N N . GLU B 1 443 ? -2.057 59 7.203 1 50.41 443 GLU B N 1
ATOM 7648 C CA . GLU B 1 443 ? -0.808 59.344 6.527 1 50.41 443 GLU B CA 1
ATOM 7649 C C . GLU B 1 443 ? 0.119 58.125 6.438 1 50.41 443 GLU B C 1
ATOM 7651 O O . GLU B 1 443 ? 1.037 58.094 5.613 1 50.41 443 GLU B O 1
ATOM 7656 N N . TYR B 1 444 ? 0.049 57.094 7.207 1 47.56 444 TYR B N 1
ATOM 7657 C CA . TYR B 1 444 ? 1.197 56.219 7.297 1 47.56 444 TYR B CA 1
ATOM 7658 C C . TYR B 1 444 ? 1.19 55.188 6.156 1 47.56 444 TYR B C 1
ATOM 7660 O O . TYR B 1 444 ? 2.148 54.438 5.98 1 47.56 444 TYR B O 1
ATOM 7668 N N . ILE B 1 445 ? 0.135 55.156 5.395 1 51.03 445 ILE B N 1
ATOM 7669 C CA . ILE B 1 445 ? -0.112 54.125 4.391 1 51.03 445 ILE B CA 1
ATOM 7670 C C . ILE B 1 445 ? 0.986 54.156 3.33 1 51.03 445 ILE B C 1
ATOM 7672 O O . ILE B 1 445 ? 1.334 53.125 2.746 1 51.03 445 ILE B O 1
ATOM 7676 N N . HIS B 1 446 ? 1.507 55.344 3.141 1 49.31 446 HIS B N 1
ATOM 7677 C CA . HIS B 1 446 ? 2.152 55.438 1.837 1 49.31 446 HIS B CA 1
ATOM 7678 C C . HIS B 1 446 ? 3.672 55.406 1.97 1 49.31 446 HIS B C 1
ATOM 7680 O O . HIS B 1 446 ? 4.391 55.812 1.052 1 49.31 446 HIS B O 1
ATOM 7686 N N . GLN B 1 447 ? 4.055 54.938 3.178 1 50.72 447 GLN B N 1
ATOM 7687 C CA . GLN B 1 447 ? 5.512 55 3.139 1 50.72 447 GLN B CA 1
ATOM 7688 C C . GLN B 1 447 ? 6.102 53.781 2.49 1 50.72 447 GLN B C 1
ATOM 7690 O O . GLN B 1 447 ? 5.551 52.656 2.625 1 50.72 447 GLN B O 1
ATOM 7695 N N . LYS B 1 448 ? 7.039 53.969 1.637 1 57.03 448 LYS B N 1
ATOM 7696 C CA . LYS B 1 448 ? 7.809 52.938 0.926 1 57.03 448 LYS B CA 1
ATOM 7697 C C . LYS B 1 448 ? 8.625 52.094 1.896 1 57.03 448 LYS B C 1
ATOM 7699 O O . LYS B 1 448 ? 9.047 52.594 2.949 1 57.03 448 LYS B O 1
ATOM 7704 N N . ASN B 1 449 ? 8.789 50.719 1.89 1 66 449 ASN B N 1
ATOM 7705 C CA . ASN B 1 449 ? 9.609 49.719 2.582 1 66 449 ASN B CA 1
ATOM 7706 C C . ASN B 1 449 ? 9.086 49.438 3.988 1 66 449 ASN B C 1
ATOM 7708 O O . ASN B 1 449 ? 9.867 49.219 4.914 1 66 449 ASN B O 1
ATOM 7712 N N . LEU B 1 450 ? 7.777 49.812 4.129 1 73.56 450 LEU B N 1
ATOM 7713 C CA . LEU B 1 450 ? 7.168 49.531 5.422 1 73.56 450 LEU B CA 1
ATOM 7714 C C . LEU B 1 450 ? 6.102 48.438 5.293 1 73.56 450 LEU B C 1
ATOM 7716 O O . LEU B 1 450 ? 5.367 48.406 4.305 1 73.56 450 LEU B O 1
ATOM 7720 N N . CYS B 1 451 ? 6.176 47.469 6.211 1 82 451 CYS B N 1
ATOM 7721 C CA . CYS B 1 451 ? 5.07 46.531 6.387 1 82 451 CYS B CA 1
ATOM 7722 C C . CYS B 1 451 ? 4.238 46.906 7.609 1 82 451 CYS B C 1
ATOM 7724 O O . CYS B 1 451 ? 4.723 46.812 8.742 1 82 451 CYS B O 1
ATOM 7726 N N . THR B 1 452 ? 3.051 47.406 7.34 1 82.25 452 THR B N 1
ATOM 7727 C CA . THR B 1 452 ? 2.203 47.875 8.422 1 82.25 452 THR B CA 1
ATOM 7728 C C . THR B 1 452 ? 1.097 46.875 8.742 1 82.25 452 THR B C 1
ATOM 7730 O O . THR B 1 452 ? 0.349 46.469 7.848 1 82.25 452 THR B O 1
ATOM 7733 N N . VAL B 1 453 ? 1.05 46.5 10.008 1 87.06 453 VAL B N 1
ATOM 7734 C CA . VAL B 1 453 ? -0.018 45.625 10.492 1 87.06 453 VAL B CA 1
ATOM 7735 C C . VAL B 1 453 ? -0.902 46.406 11.469 1 87.06 453 VAL B C 1
ATOM 7737 O O . VAL B 1 453 ? -0.422 46.875 12.492 1 87.06 453 VAL B O 1
ATOM 7740 N N . VAL B 1 454 ? -2.164 46.438 11.117 1 86.25 454 VAL B N 1
ATOM 7741 C CA . VAL B 1 454 ? -3.096 47.219 11.93 1 86.25 454 VAL B CA 1
ATOM 7742 C C . VAL B 1 454 ? -3.994 46.281 12.727 1 86.25 454 VAL B C 1
ATOM 7744 O O . VAL B 1 454 ? -4.633 45.375 12.156 1 86.25 454 VAL B O 1
ATOM 7747 N N . LEU B 1 455 ? -3.953 46.406 14.039 1 87.56 455 LEU B N 1
ATOM 7748 C CA . LEU B 1 455 ? -4.887 45.688 14.883 1 87.56 455 LEU B CA 1
ATOM 7749 C C . LEU B 1 455 ? -6.223 46.406 14.984 1 87.56 455 LEU B C 1
ATOM 7751 O O . LEU B 1 455 ? -6.277 47.562 15.453 1 87.56 455 LEU B O 1
ATOM 7755 N N . VAL B 1 456 ? -7.227 45.719 14.469 1 88.06 456 VAL B N 1
ATOM 7756 C CA . VAL B 1 456 ? -8.484 46.469 14.305 1 88.06 456 VAL B CA 1
ATOM 7757 C C . VAL B 1 456 ? -9.594 45.75 15.078 1 88.06 456 VAL B C 1
ATOM 7759 O O . VAL B 1 456 ? -9.562 44.531 15.242 1 88.06 456 VAL B O 1
ATOM 7762 N N . LYS B 1 457 ? -10.523 46.562 15.523 1 85.81 457 LYS B N 1
ATOM 7763 C CA . LYS B 1 457 ? -11.75 46.031 16.109 1 85.81 457 LYS B CA 1
ATOM 7764 C C . LYS B 1 457 ? -12.75 45.656 15.016 1 85.81 457 LYS B C 1
ATOM 7766 O O . LYS B 1 457 ? -12.633 46.094 13.875 1 85.81 457 LYS B O 1
ATOM 7771 N N . THR B 1 458 ? -13.711 44.812 15.383 1 87.44 458 THR B N 1
ATOM 7772 C CA . THR B 1 458 ? -14.695 44.281 14.438 1 87.44 458 THR B CA 1
ATOM 7773 C C . THR B 1 458 ? -15.453 45.438 13.766 1 87.44 458 THR B C 1
ATOM 7775 O O . THR B 1 458 ? -15.797 45.344 12.586 1 87.44 458 THR B O 1
ATOM 7778 N N . SER B 1 459 ? -15.586 46.531 14.484 1 83.75 459 SER B N 1
ATOM 7779 C CA . SER B 1 459 ? -16.359 47.656 13.969 1 83.75 459 SER B CA 1
ATOM 7780 C C . SER B 1 459 ? -15.57 48.406 12.922 1 83.75 459 SER B C 1
ATOM 7782 O O . SER B 1 459 ? -16.156 49.094 12.078 1 83.75 459 SER B O 1
ATOM 7784 N N . GLU B 1 460 ? -14.312 48.312 12.914 1 84.44 460 GLU B N 1
ATOM 7785 C CA . GLU B 1 460 ? -13.461 49.094 12.023 1 84.44 460 GLU B CA 1
ATOM 7786 C C . GLU B 1 460 ? -13.086 48.312 10.773 1 84.44 460 GLU B C 1
ATOM 7788 O O . GLU B 1 460 ? -12.469 48.844 9.859 1 84.44 460 GLU B O 1
ATOM 7793 N N . ILE B 1 461 ? -13.477 47.094 10.734 1 86.56 461 ILE B N 1
ATOM 7794 C CA . ILE B 1 461 ? -13.039 46.188 9.656 1 86.56 461 ILE B CA 1
ATOM 7795 C C . ILE B 1 461 ? -13.664 46.656 8.344 1 86.56 461 ILE B C 1
ATOM 7797 O O . ILE B 1 461 ? -13.008 46.625 7.297 1 86.56 461 ILE B O 1
ATOM 7801 N N . LYS B 1 462 ? -14.906 47 8.453 1 85.5 462 LYS B N 1
ATOM 7802 C CA . LYS B 1 462 ? -15.602 47.438 7.242 1 85.5 462 LYS B CA 1
ATOM 7803 C C . LYS B 1 462 ? -14.922 48.625 6.602 1 85.5 462 LYS B C 1
ATOM 7805 O O . LYS B 1 462 ? -14.805 48.719 5.379 1 85.5 462 LYS B O 1
ATOM 7810 N N . LEU B 1 463 ? -14.477 49.531 7.406 1 83.25 463 LEU B N 1
ATOM 7811 C CA . LEU B 1 463 ? -13.82 50.75 6.922 1 83.25 463 LEU B CA 1
ATOM 7812 C C . LEU B 1 463 ? -12.523 50.406 6.195 1 83.25 463 LEU B C 1
ATOM 7814 O O . LEU B 1 463 ? -12.219 50.969 5.152 1 83.25 463 LEU B O 1
ATOM 7818 N N . LEU B 1 464 ? -11.812 49.5 6.73 1 83.56 464 LEU B N 1
ATOM 7819 C CA . LEU B 1 464 ? -10.531 49.125 6.137 1 83.56 464 LEU B CA 1
ATOM 7820 C C . LEU B 1 464 ? -10.727 48.312 4.859 1 83.56 464 LEU B C 1
ATOM 7822 O O . LEU B 1 464 ? -9.984 48.5 3.889 1 83.56 464 LEU B O 1
ATOM 7826 N N . ARG B 1 465 ? -11.727 47.469 4.879 1 84.06 465 ARG B N 1
ATOM 7827 C CA . ARG B 1 465 ? -12.031 46.688 3.691 1 84.06 465 ARG B CA 1
ATOM 7828 C C . ARG B 1 465 ? -12.445 47.594 2.531 1 84.06 465 ARG B C 1
ATOM 7830 O O . ARG B 1 465 ? -12.086 47.344 1.38 1 84.06 465 ARG B O 1
ATOM 7837 N N . ASP B 1 466 ? -13.188 48.562 2.891 1 83.88 466 ASP B N 1
ATOM 7838 C CA . ASP B 1 466 ? -13.633 49.531 1.872 1 83.88 466 ASP B CA 1
ATOM 7839 C C . ASP B 1 466 ? -12.461 50.312 1.306 1 83.88 466 ASP B C 1
ATOM 7841 O O . ASP B 1 466 ? -12.5 50.75 0.151 1 83.88 466 ASP B O 1
ATOM 7845 N N . ALA B 1 467 ? -11.406 50.469 2.15 1 79.69 467 ALA B N 1
ATOM 7846 C CA . ALA B 1 467 ? -10.211 51.188 1.712 1 79.69 467 ALA B CA 1
ATOM 7847 C C . ALA B 1 467 ? -9.289 50.281 0.909 1 79.69 467 ALA B C 1
ATOM 7849 O O . ALA B 1 467 ? -8.242 50.719 0.421 1 79.69 467 ALA B O 1
ATOM 7850 N N . GLY B 1 468 ? -9.648 48.969 0.792 1 79.31 468 GLY B N 1
ATOM 7851 C CA . GLY B 1 468 ? -8.875 48.031 -0.009 1 79.31 468 GLY B CA 1
ATOM 7852 C C . GLY B 1 468 ? -7.773 47.344 0.773 1 79.31 468 GLY B C 1
ATOM 7853 O O . GLY B 1 468 ? -6.852 46.781 0.186 1 79.31 468 GLY B O 1
ATOM 7854 N N . ILE B 1 469 ? -7.707 47.531 2.049 1 82.31 469 ILE B N 1
ATOM 7855 C CA . ILE B 1 469 ? -6.707 46.875 2.885 1 82.31 469 ILE B CA 1
ATOM 7856 C C . ILE B 1 469 ? -7.168 45.469 3.223 1 82.31 469 ILE B C 1
ATOM 7858 O O . ILE B 1 469 ? -8.305 45.25 3.643 1 82.31 469 ILE B O 1
ATOM 7862 N N . GLU B 1 470 ? -6.285 44.562 2.961 1 85.94 470 GLU B N 1
ATOM 7863 C CA . GLU B 1 470 ? -6.641 43.188 3.15 1 85.94 470 GLU B CA 1
ATOM 7864 C C . GLU B 1 470 ? -6.129 42.656 4.488 1 85.94 470 GLU B C 1
ATOM 7866 O O . GLU B 1 470 ? -5.297 43.281 5.137 1 85.94 470 GLU B O 1
ATOM 7871 N N . GLU B 1 471 ? -6.742 41.625 4.852 1 89.62 471 GLU B N 1
ATOM 7872 C CA . GLU B 1 471 ? -6.309 40.938 6.07 1 89.62 471 GLU B CA 1
ATOM 7873 C C . GLU B 1 471 ? -4.918 40.344 5.898 1 89.62 471 GLU B C 1
ATOM 7875 O O . GLU B 1 471 ? -4.52 39.969 4.789 1 89.62 471 GLU B O 1
ATOM 7880 N N . ILE B 1 472 ? -4.207 40.312 6.988 1 88.38 472 ILE B N 1
ATOM 7881 C CA . ILE B 1 472 ? -2.865 39.719 6.988 1 88.38 472 ILE B CA 1
ATOM 7882 C C . ILE B 1 472 ? -2.908 38.312 6.418 1 88.38 472 ILE B C 1
ATOM 7884 O O . ILE B 1 472 ? -3.867 37.562 6.648 1 88.38 472 ILE B O 1
ATOM 7888 N N . SER B 1 473 ? -2.016 37.969 5.527 1 89.19 473 SER B N 1
ATOM 7889 C CA . SER B 1 473 ? -1.981 36.688 4.867 1 89.19 473 SER B CA 1
ATOM 7890 C C . SER B 1 473 ? -0.554 36.156 4.754 1 89.19 473 SER B C 1
ATOM 7892 O O . SER B 1 473 ? 0.389 36.812 5.215 1 89.19 473 SER B O 1
ATOM 7894 N N . ALA B 1 474 ? -0.475 35 4.258 1 89.12 474 ALA B N 1
ATOM 7895 C CA . ALA B 1 474 ? 0.84 34.406 4.059 1 89.12 474 ALA B CA 1
ATOM 7896 C C . ALA B 1 474 ? 1.667 35.188 3.061 1 89.12 474 ALA B C 1
ATOM 7898 O O . ALA B 1 474 ? 2.898 35.188 3.111 1 89.12 474 ALA B O 1
ATOM 7899 N N . LYS B 1 475 ? 0.993 35.906 2.209 1 86.06 475 LYS B N 1
ATOM 7900 C CA . LYS B 1 475 ? 1.679 36.75 1.231 1 86.06 475 LYS B CA 1
ATOM 7901 C C . LYS B 1 475 ? 2.41 37.906 1.912 1 86.06 475 LYS B C 1
ATOM 7903 O O . LYS B 1 475 ? 3.467 38.344 1.447 1 86.06 475 LYS B O 1
ATOM 7908 N N . THR B 1 476 ? 1.806 38.344 2.965 1 86.06 476 THR B N 1
ATOM 7909 C CA . THR B 1 476 ? 2.396 39.469 3.695 1 86.06 476 THR B CA 1
ATOM 7910 C C . THR B 1 476 ? 3.766 39.062 4.25 1 86.06 476 THR B C 1
ATOM 7912 O O . THR B 1 476 ? 4.707 39.875 4.191 1 86.06 476 THR B O 1
ATOM 7915 N N . LEU B 1 477 ? 3.834 37.906 4.742 1 85.44 477 LEU B N 1
ATOM 7916 C CA . LEU B 1 477 ? 5.098 37.469 5.305 1 85.44 477 LEU B CA 1
ATOM 7917 C C . LEU B 1 477 ? 6.16 37.312 4.223 1 85.44 477 LEU B C 1
ATOM 7919 O O . LEU B 1 477 ? 7.328 37.656 4.441 1 85.44 477 LEU B O 1
ATOM 7923 N N . LEU B 1 478 ? 5.762 36.844 3.117 1 84.06 478 LEU B N 1
ATOM 7924 C CA . LEU B 1 478 ? 6.703 36.688 2.014 1 84.06 478 LEU B CA 1
ATOM 7925 C C . LEU B 1 478 ? 7.207 38.031 1.531 1 84.06 478 LEU B C 1
ATOM 7927 O O . LEU B 1 478 ? 8.383 38.188 1.196 1 84.06 478 LEU B O 1
ATOM 7931 N N . SER B 1 479 ? 6.309 38.938 1.507 1 81.56 479 SER B N 1
ATOM 7932 C CA . SER B 1 479 ? 6.676 40.281 1.088 1 81.56 479 SER B CA 1
ATOM 7933 C C . SER B 1 479 ? 7.594 40.938 2.107 1 81.56 479 SER B C 1
ATOM 7935 O O . SER B 1 479 ? 8.531 41.656 1.735 1 81.56 479 SER B O 1
ATOM 7937 N N . PHE B 1 480 ? 7.281 40.719 3.303 1 83.12 480 PHE B N 1
ATOM 7938 C CA . PHE B 1 480 ? 8.094 41.281 4.359 1 83.12 480 PHE B CA 1
ATOM 7939 C C . PHE B 1 480 ? 9.516 40.75 4.32 1 83.12 480 PHE B C 1
ATOM 7941 O O . PHE B 1 480 ? 10.477 41.5 4.469 1 83.12 480 PHE B O 1
ATOM 7948 N N . ARG B 1 481 ? 9.602 39.469 4.145 1 80.81 481 ARG B N 1
ATOM 7949 C CA . ARG B 1 481 ? 10.914 38.844 4.168 1 80.81 481 ARG B CA 1
ATOM 7950 C C . ARG B 1 481 ? 11.617 38.969 2.824 1 80.81 481 ARG B C 1
ATOM 7952 O O . ARG B 1 481 ? 12.766 38.562 2.672 1 80.81 481 ARG B O 1
ATOM 7959 N N . ASN B 1 482 ? 11.031 39.625 1.833 1 73.56 482 ASN B N 1
ATOM 7960 C CA . ASN B 1 482 ? 11.578 39.906 0.51 1 73.56 482 ASN B CA 1
ATOM 7961 C C . ASN B 1 482 ? 12.133 38.625 -0.139 1 73.56 482 ASN B C 1
ATOM 7963 O O . ASN B 1 482 ? 13.266 38.625 -0.628 1 73.56 482 ASN B O 1
ATOM 7967 N N . ILE B 1 483 ? 11.406 37.625 0.029 1 74.06 483 ILE B N 1
ATOM 7968 C CA . ILE B 1 483 ? 11.836 36.344 -0.557 1 74.06 483 ILE B CA 1
ATOM 7969 C C . ILE B 1 483 ? 11.57 36.375 -2.061 1 74.06 483 ILE B C 1
ATOM 7971 O O . ILE B 1 483 ? 10.453 36.656 -2.5 1 74.06 483 ILE B O 1
ATOM 7975 N N . LYS B 1 484 ? 12.656 36.281 -2.889 1 69.12 484 LYS B N 1
ATOM 7976 C CA . LYS B 1 484 ? 12.539 36.281 -4.344 1 69.12 484 LYS B CA 1
ATOM 7977 C C . LYS B 1 484 ? 12.352 34.875 -4.883 1 69.12 484 LYS B C 1
ATOM 7979 O O . LYS B 1 484 ? 12.664 33.906 -4.199 1 69.12 484 LYS B O 1
ATOM 7984 N N . ALA B 1 485 ? 11.555 34.906 -5.926 1 66.31 485 ALA B N 1
ATOM 7985 C CA . ALA B 1 485 ? 11.375 33.594 -6.59 1 66.31 485 ALA B CA 1
ATOM 7986 C C . ALA B 1 485 ? 12.648 33.188 -7.309 1 66.31 485 ALA B C 1
ATOM 7988 O O . ALA B 1 485 ? 13.188 33.938 -8.125 1 66.31 485 ALA B O 1
ATOM 7989 N N . LYS B 1 486 ? 13.586 32.5 -6.797 1 62.12 486 LYS B N 1
ATOM 7990 C CA . LYS B 1 486 ? 14.719 31.969 -7.555 1 62.12 486 LYS B CA 1
ATOM 7991 C C . LYS B 1 486 ? 14.297 30.766 -8.391 1 62.12 486 LYS B C 1
ATOM 7993 O O . LYS B 1 486 ? 13.547 29.906 -7.918 1 62.12 486 LYS B O 1
ATOM 7998 N N . PRO B 1 487 ? 14.477 30.922 -9.75 1 51.75 487 PRO B N 1
ATOM 7999 C CA . PRO B 1 487 ? 14.117 29.766 -10.578 1 51.75 487 PRO B CA 1
ATOM 8000 C C . PRO B 1 487 ? 14.68 28.453 -10.039 1 51.75 487 PRO B C 1
ATOM 8002 O O . PRO B 1 487 ? 15.812 28.422 -9.562 1 51.75 487 PRO B O 1
ATOM 8005 N N . VAL B 1 488 ? 13.891 27.75 -9.617 1 46.88 488 VAL B N 1
ATOM 8006 C CA . VAL B 1 488 ? 14.375 26.406 -9.328 1 46.88 488 VAL B CA 1
ATOM 8007 C C . VAL B 1 488 ? 15.188 25.875 -10.5 1 46.88 488 VAL B C 1
ATOM 8009 O O . VAL B 1 488 ? 14.68 25.781 -11.625 1 46.88 488 VAL B O 1
ATOM 8012 N N . VAL B 1 489 ? 16.484 26.219 -10.703 1 40.28 489 VAL B N 1
ATOM 8013 C CA . VAL B 1 489 ? 17.25 25.531 -11.727 1 40.28 489 VAL B CA 1
ATOM 8014 C C . VAL B 1 489 ? 16.797 24.078 -11.828 1 40.28 489 VAL B C 1
ATOM 8016 O O . VAL B 1 489 ? 16.703 23.375 -10.82 1 40.28 489 VAL B O 1
ATOM 8019 N N . PRO B 1 490 ? 16.203 23.875 -12.914 1 35.25 490 PRO B N 1
ATOM 8020 C CA . PRO B 1 490 ? 15.883 22.438 -13 1 35.25 490 PRO B CA 1
ATOM 8021 C C . PRO B 1 490 ? 17.094 21.547 -12.695 1 35.25 490 PRO B C 1
ATOM 8023 O O . PRO B 1 490 ? 18.188 21.797 -13.195 1 35.25 490 PRO B O 1
ATOM 8026 N N . LYS B 1 491 ? 17.328 21.156 -11.586 1 34.47 491 LYS B N 1
ATOM 8027 C CA . LYS B 1 491 ? 18.344 20.125 -11.719 1 34.47 491 LYS B CA 1
ATOM 8028 C C . LYS B 1 491 ? 18.219 19.391 -13.047 1 34.47 491 LYS B C 1
ATOM 8030 O O . LYS B 1 491 ? 17.109 19.141 -13.516 1 34.47 491 LYS B O 1
ATOM 8035 N N . LYS B 1 492 ? 19.266 19.547 -14.031 1 29.41 492 LYS B N 1
ATOM 8036 C CA . LYS B 1 492 ? 19.312 18.734 -15.234 1 29.41 492 LYS B CA 1
ATOM 8037 C C . LYS B 1 492 ? 18.516 17.438 -15.055 1 29.41 492 LYS B C 1
ATOM 8039 O O . LYS B 1 492 ? 18.672 16.75 -14.039 1 29.41 492 LYS B O 1
ATOM 8044 N N . PRO B 1 493 ? 17.578 17.375 -15.797 1 26.19 493 PRO B N 1
ATOM 8045 C CA . PRO B 1 493 ? 16.984 16.047 -15.727 1 26.19 493 PRO B CA 1
ATOM 8046 C C . PRO B 1 493 ? 18.031 14.93 -15.797 1 26.19 493 PRO B C 1
ATOM 8048 O O . PRO B 1 493 ? 18.984 15.016 -16.578 1 26.19 493 PRO B O 1
ATOM 8051 N N . ARG B 1 494 ? 18.469 14.406 -14.695 1 24.88 494 ARG B N 1
ATOM 8052 C CA . ARG B 1 494 ? 19.141 13.164 -15.047 1 24.88 494 ARG B CA 1
ATOM 8053 C C . ARG B 1 494 ? 18.5 12.516 -16.266 1 24.88 494 ARG B C 1
ATOM 8055 O O . ARG B 1 494 ? 17.266 12.484 -16.391 1 24.88 494 ARG B O 1
ATOM 8062 N N . GLU B 1 495 ? 19.125 12.648 -17.469 1 22.72 495 GLU B N 1
ATOM 8063 C CA . GLU B 1 495 ? 18.844 11.711 -18.547 1 22.72 495 GLU B CA 1
ATOM 8064 C C . GLU B 1 495 ? 18.25 10.414 -18 1 22.72 495 GLU B C 1
ATOM 8066 O O . GLU B 1 495 ? 18.781 9.828 -17.062 1 22.72 495 GLU B O 1
ATOM 8071 N N . ASP B 1 496 ? 17.094 10.383 -18.016 1 22.78 496 ASP B N 1
ATOM 8072 C CA . ASP B 1 496 ? 16.5 9.055 -18.016 1 22.78 496 ASP B CA 1
ATOM 8073 C C . ASP B 1 496 ? 17.312 8.078 -18.859 1 22.78 496 ASP B C 1
ATOM 8075 O O . ASP B 1 496 ? 17.344 8.188 -20.094 1 22.78 496 ASP B O 1
ATOM 8079 N N . GLU B 1 497 ? 18.656 7.914 -18.578 1 22.62 497 GLU B N 1
ATOM 8080 C CA . GLU B 1 497 ? 19.094 6.625 -19.109 1 22.62 497 GLU B CA 1
ATOM 8081 C C . GLU B 1 497 ? 17.984 5.578 -19 1 22.62 497 GLU B C 1
ATOM 8083 O O . GLU B 1 497 ? 17.719 5.055 -17.906 1 22.62 497 GLU B O 1
ATOM 8088 N N . ASP B 1 498 ? 16.797 5.816 -19.406 1 21.92 498 ASP B N 1
ATOM 8089 C CA . ASP B 1 498 ? 15.969 4.766 -19.984 1 21.92 498 ASP B CA 1
ATOM 8090 C C . ASP B 1 498 ? 16.828 3.793 -20.797 1 21.92 498 ASP B C 1
ATOM 8092 O O . ASP B 1 498 ? 17.922 4.137 -21.234 1 21.92 498 ASP B O 1
ATOM 8096 N N . LEU B 1 499 ? 16.453 2.449 -20.906 1 21.88 499 LEU B N 1
ATOM 8097 C CA . LEU B 1 499 ? 16.875 1.385 -21.812 1 21.88 499 LEU B CA 1
ATOM 8098 C C . LEU B 1 499 ? 17.016 1.908 -23.234 1 21.88 499 LEU B C 1
ATOM 8100 O O . LEU B 1 499 ? 17.156 1.124 -24.172 1 21.88 499 LEU B O 1
ATOM 8104 N N . GLU B 1 500 ? 16.75 3.326 -23.484 1 20.55 500 GLU B N 1
ATOM 8105 C CA . GLU B 1 500 ? 16.984 3.311 -24.922 1 20.55 500 GLU B CA 1
ATOM 8106 C C . GLU B 1 500 ? 18.453 3.059 -25.25 1 20.55 500 GLU B C 1
ATOM 8108 O O . GLU B 1 500 ? 19.156 3.975 -25.656 1 20.55 500 GLU B O 1
ATOM 8113 N N . LYS B 1 501 ? 19.281 2.812 -24.234 1 21.41 501 LYS B N 1
ATOM 8114 C CA . LYS B 1 501 ? 20.594 2.658 -24.844 1 21.41 501 LYS B CA 1
ATOM 8115 C C . LYS B 1 501 ? 20.516 1.779 -26.094 1 21.41 501 LYS B C 1
ATOM 8117 O O . LYS B 1 501 ? 20.906 0.609 -26.062 1 21.41 501 LYS B O 1
ATOM 8122 N N . GLY B 1 502 ? 19.266 1.735 -26.703 1 17.66 502 GLY B N 1
ATOM 8123 C CA . GLY B 1 502 ? 19.547 1.058 -27.953 1 17.66 502 GLY B CA 1
ATOM 8124 C C . GLY B 1 502 ? 20.641 1.726 -28.75 1 17.66 502 GLY B C 1
ATOM 8125 O O . GLY B 1 502 ? 21.734 1.994 -28.234 1 17.66 502 GLY B O 1
ATOM 8126 N N . GLY B 1 503 ? 20.266 2.271 -30 1 17.59 503 GLY B N 1
ATOM 8127 C CA . GLY B 1 503 ? 20.875 2.146 -31.297 1 17.59 503 GLY B CA 1
ATOM 8128 C C . GLY B 1 503 ? 21.875 3.254 -31.594 1 17.59 503 GLY B C 1
ATOM 8129 O O . GLY B 1 503 ? 22.297 3.424 -32.75 1 17.59 503 GLY B O 1
ATOM 8130 N N . GLY B 1 504 ? 22.141 4.328 -30.734 1 17.7 504 GLY B N 1
ATOM 8131 C CA . GLY B 1 504 ? 22.875 5.289 -31.547 1 17.7 504 GLY B CA 1
ATOM 8132 C C . GLY B 1 504 ? 24.172 4.73 -32.094 1 17.7 504 GLY B C 1
ATOM 8133 O O . GLY B 1 504 ? 24.938 4.086 -31.375 1 17.7 504 GLY B O 1
ATOM 8134 N N . GLY B 1 505 ? 24.172 4.375 -33.469 1 17.61 505 GLY B N 1
ATOM 8135 C CA . GLY B 1 505 ? 25.094 4.109 -34.562 1 17.61 505 GLY B CA 1
ATOM 8136 C C . GLY B 1 505 ? 26.344 4.969 -34.531 1 17.61 505 GLY B C 1
ATOM 8137 O O . GLY B 1 505 ? 26.422 5.922 -33.75 1 17.61 505 GLY B O 1
ATOM 8138 N N . GLY B 1 506 ? 27.078 4.961 -35.719 1 17.53 506 GLY B N 1
ATOM 8139 C CA . GLY B 1 506 ? 28.344 4.922 -36.406 1 17.53 506 GLY B CA 1
ATOM 8140 C C . GLY B 1 506 ? 28.969 6.297 -36.625 1 17.53 506 GLY B C 1
ATOM 8141 O O . GLY B 1 506 ? 29.891 6.457 -37.406 1 17.53 506 GLY B O 1
ATOM 8142 N N . GLY B 1 507 ? 28.484 7.441 -36.062 1 17.98 507 GLY B N 1
ATOM 8143 C CA . GLY B 1 507 ? 29.156 8.484 -36.812 1 17.98 507 GLY B CA 1
ATOM 8144 C C . GLY B 1 507 ? 30.672 8.414 -36.719 1 17.98 507 GLY B C 1
ATOM 8145 O O . GLY B 1 507 ? 31.203 8.016 -35.688 1 17.98 507 GLY B O 1
ATOM 8146 N N . GLY B 1 508 ? 31.391 8.297 -37.938 1 18.69 508 GLY B N 1
ATOM 8147 C CA . GLY B 1 508 ? 32.656 8.344 -38.625 1 18.69 508 GLY B CA 1
ATOM 8148 C C . GLY B 1 508 ? 33.531 9.531 -38.219 1 18.69 508 GLY B C 1
ATOM 8149 O O . GLY B 1 508 ? 33.031 10.656 -38.125 1 18.69 508 GLY B O 1
ATOM 8150 N N . ARG B 1 509 ? 34.469 9.391 -37.281 1 17.59 509 ARG B N 1
ATOM 8151 C CA . ARG B 1 509 ? 35.656 10.227 -37.125 1 17.59 509 ARG B CA 1
ATOM 8152 C C . ARG B 1 509 ? 36.344 10.477 -38.469 1 17.59 509 ARG B C 1
ATOM 8154 O O . ARG B 1 509 ? 36.75 9.539 -39.156 1 17.59 509 ARG B O 1
ATOM 8161 N N . ALA B 1 510 ? 35.938 11.555 -39.312 1 18.19 510 ALA B N 1
ATOM 8162 C CA . ALA B 1 510 ? 36.812 12.164 -40.344 1 18.19 510 ALA B CA 1
ATOM 8163 C C . ALA B 1 510 ? 38.188 12.477 -39.781 1 18.19 510 ALA B C 1
ATOM 8165 O O . ALA B 1 510 ? 38.312 12.828 -38.625 1 18.19 510 ALA B O 1
ATOM 8166 N N . GLY B 1 511 ? 39.375 11.969 -40.406 1 18.52 511 GLY B N 1
ATOM 8167 C CA . GLY B 1 511 ? 40.812 12.047 -40.625 1 18.52 511 GLY B CA 1
ATOM 8168 C C . GLY B 1 511 ? 41.312 13.469 -40.812 1 18.52 511 GLY B C 1
ATOM 8169 O O . GLY B 1 511 ? 42.5 13.68 -41.125 1 18.52 511 GLY B O 1
ATOM 8170 N N . GLY B 1 512 ? 40.719 14.648 -40.625 1 18.19 512 GLY B N 1
ATOM 8171 C CA . GLY B 1 512 ? 41.656 15.664 -41.125 1 18.19 512 GLY B CA 1
ATOM 8172 C C . GLY B 1 512 ? 43 15.648 -40.438 1 18.19 512 GLY B C 1
ATOM 8173 O O . GLY B 1 512 ? 43.156 15.086 -39.344 1 18.19 512 GLY B O 1
ATOM 8174 N N . GLU B 1 513 ? 44.062 16.234 -41.344 1 17.94 513 GLU B N 1
ATOM 8175 C CA . GLU B 1 513 ? 45.125 17.219 -41.406 1 17.94 513 GLU B CA 1
ATOM 8176 C C . GLU B 1 513 ? 44.812 18.453 -40.594 1 17.94 513 GLU B C 1
ATOM 8178 O O . GLU B 1 513 ? 43.656 18.922 -40.562 1 17.94 513 GLU B O 1
#

Organism: Oryza sativa subsp. japonica (NCBI:txid39947)

Solvent-accessible surface area (backbone atoms only — not comparable to full-atom values): 56781 Å² total; per-residue (Å²): 125,83,72,63,62,90,67,72,78,76,66,83,72,73,64,62,66,65,65,60,67,52,58,83,61,46,48,56,46,81,41,56,44,70,59,48,50,65,53,48,52,56,45,29,52,49,32,44,56,61,67,26,65,73,54,36,49,50,50,29,64,71,68,44,46,68,66,31,39,40,59,34,27,28,33,77,59,73,85,51,68,85,41,51,57,58,50,47,21,46,21,62,73,65,74,41,83,74,45,48,30,12,46,44,39,54,39,52,47,52,71,39,40,43,65,71,55,35,54,52,48,51,49,46,37,62,74,68,57,39,34,32,25,60,29,82,74,53,59,34,31,23,57,27,67,42,66,53,56,56,51,58,42,66,45,80,75,21,34,41,32,39,32,29,49,43,62,39,80,91,78,33,28,18,29,26,11,27,36,32,27,48,71,68,21,42,41,36,37,36,44,28,59,73,37,77,38,92,43,62,65,52,30,42,44,51,15,49,50,53,46,51,52,48,31,58,73,69,67,54,39,33,28,36,39,37,31,62,47,64,66,56,36,26,42,63,42,22,64,44,79,77,43,81,82,41,91,55,33,37,55,48,52,31,58,37,37,53,51,57,75,31,84,38,72,43,70,37,75,42,60,62,89,72,42,52,64,25,49,46,57,44,62,50,73,79,60,84,76,63,49,50,65,57,48,52,48,51,46,47,67,59,41,54,69,49,39,43,40,75,42,77,46,75,41,72,20,75,60,43,42,67,59,66,51,72,80,80,67,63,80,71,72,70,77,75,69,69,62,73,63,66,64,77,59,80,61,73,38,50,25,36,44,86,26,78,44,73,66,45,41,52,52,40,49,54,37,37,47,63,62,63,61,62,90,45,62,20,52,28,36,61,58,57,84,78,46,53,70,68,55,46,51,49,53,49,50,51,35,65,75,38,72,51,58,31,62,39,88,95,46,48,25,46,20,59,77,77,65,84,75,76,86,77,83,77,86,69,47,35,38,32,40,28,45,43,46,76,62,56,80,39,87,74,64,75,52,83,66,39,33,33,39,26,35,17,36,76,82,44,45,62,62,39,48,74,71,68,44,44,65,47,21,37,64,44,54,41,57,48,68,64,56,65,67,63,74,70,65,64,66,68,66,72,69,71,79,50,84,72,72,62,72,88,69,76,92,70,81,78,71,69,136,125,82,71,63,63,90,67,72,79,76,65,82,73,71,64,61,70,64,66,62,67,50,61,84,59,46,47,57,45,72,40,56,45,68,59,50,48,65,55,48,52,55,45,29,52,50,33,42,56,62,68,27,65,72,54,37,51,51,50,31,63,71,67,43,44,69,65,31,40,40,59,32,25,28,33,76,59,72,86,51,70,86,41,52,58,56,52,47,22,46,22,64,73,66,74,40,83,74,45,47,30,11,46,44,39,54,40,52,46,50,72,39,40,43,65,71,53,36,55,52,47,51,49,47,37,61,74,69,57,39,34,32,25,61,29,83,75,53,60,32,29,24,57,26,66,42,67,51,56,53,53,56,43,67,44,79,77,23,34,40,34,37,34,30,47,43,61,37,79,88,77,33,29,17,28,27,12,28,35,33,26,47,69,67,22,42,42,35,38,36,44,29,57,75,37,79,38,92,44,62,67,52,29,42,45,48,16,48,50,54,45,52,52,50,31,57,74,70,68,54,38,32,28,36,38,38,31,61,46,65,66,57,34,25,41,62,41,22,66,45,76,77,43,81,82,43,92,55,35,37,56,49,52,31,58,37,40,54,50,56,75,32,84,39,70,43,70,37,74,40,59,63,87,74,42,52,63,25,47,48,54,46,66,62,61,74,55,78,77,61,50,51,64,59,49,53,47,51,44,47,66,58,43,56,67,47,41,45,38,72,42,76,45,75,40,72,20,75,61,44,41,69,58,67,50,70,79,81,66,61,78,72,72,70,76,77,71,67,64,73,65,64,65,76,59,81,55,71,37,50,25,35,44,87,25,79,44,72,66,46,40,51,50,40,50,54,38,37,47,64,63,65,63,63,85,46,54,39,64,37,65,64,64,59,84,78,46,53,70,68,54,45,51,50,54,50,52,49,38,68,74,39,68,37,58,20,70,18,83,93,85,46,76,27,80,43,79,72,72,71,72,83,73,79,85,74,86,66,48,34,38,31,41,29,47,44,47,75,62,54,79,42,86,70,68,75,52,82,68,37,36,34,39,26,37,17,37,79,83,44,46,61,61,40,48,74,70,68,44,44,65,48,21,38,64,43,53,43,51,46,67,63,57,63,66,67,76,72,69,68,69,71,68,72,71,71,78,51,85,70,70,58,75,90,77,72,90,74,84,81,74,83,133

Nearest PDB structures (foldseek):
  3aly-assembly1_A  TM=7.839E-01  e=4.630E-07  Sulfurisphaera tokodaii str. 7
  4e19-assembly2_B  TM=9.023E-01  e=5.944E-06  Halobacterium salinarum NRC-1
  3hst-assembly4_D  TM=8.230E-01  e=3.697E-06  Mycobacterium tuberculosis
  2ehg-assembly1_A  TM=7.527E-01  e=1.611E-06  Sulfurisphaera tokodaii str. 7
  2qkk-assembly4_N  TM=7.274E-01  e=1.796E-02  Homo sapiens

Radius of gyration: 36.17 Å; Cα contacts (8 Å, |Δi|>4): 1623; chains: 2; bounding box: 92×123×77 Å

Secondary structure (DSSP, 8-state):
-TTS-SS---------------GGG-EEEE--HHHHHHHHHHHHHHHHHHT-HHHHHHHIIIIIHHHHHTTT-EE-SPP-GGGHHHHHHHHHHHTS---EEEHHHHHHHHHHS-HHHHHHHHHHHHHHTPEEE--SS---EEEEEE-----TTT-TT-EEEEEEEEEETTTTEEEEEEEEEETTEEEEEEEEEEEE-SSHHHHHHHHHHHHHHHHHHTT--EEEEEES-HHHHHHHHT-S---TT-TTHHHHHHHHHGGGGSSEEEEEE--GGG-HHHHHHHHS---S---HHHHHHHHHHHHHHHHTS-EEEEEE-HHHHHHH-TT---S------------------EEEEE--SHHHHHHHHHHHHHHH--SSEEEEETTGGGS-HHHHHHHHHHHHHSS---B-TTS-B--------------PPEEEEEESSTTTTSGGGG-TTEEEEEEE-HHHHHHHHHTTPEEP-HHHHHHHHT----------------S--------------/-TTS-SS----------------TT-EEEE--HHHHHHHHHHHHHHHHHHT-HHHHHHHIIIIIHHHHHTTT-EE-SPP-GGGHHHHHHHHHHHTS---EEEHHHHHHHHHHS-HHHHHHHHHHHHHHTPEEE--SS---EEEEEE-----TTT-TT-EEEEEEEEEETTTTEEEEEEEEEETTEEEEEEEEEEEE-SSHHHHHHHHHHHHHHHHHHTT--EEEEEES-HHHHHHHHT-S---TT-TTHHHHHHHHHGGGGSSEEEEEE--GGG-HHHHHHHHH--SS---HHHHHHHHHHHHHHHHTS-EEEEEE-HHHHHHH-TT---S-----------------SEEEEE--SHHHHHHHHHHHHHHH--SSEEEEETTGGGS-HHHHHHHHHHHHHSS-----SSSS-----------S---PPEEEEEESSTTTTTGGGG-TTEEEEEEE-HHHHHHHHHTTPEEP-HHHHHHHHT----------------S--S-----------

Foldseek 3Di:
DVPPDPDDDPPPPPLPPFLPQPCVQEDEDADDLVVLCVVQVVLLVVLCVCLPLVNLVVVCVPPPVVVCVVLVQEDADDDDPVCVVVQVVVCVVQVHRAAEFESSRLSLVVLQADPVVNVVVVVVCSVSSHHYYPDRAWGRDWDFDDDPPPALVPDQLAKEKEWDKAADQVLQFIKIKMWMDHNSYTNYIYIYGGNHHNDRVRRQLSNLVVRLVVCVVVVSQHYEYEYQDPQLLCLQRGNDGQGPPDPCNSSSSSSNSSNNSGPYYHYDHDHVLVRVLNVCVRVPDPPSCCDPVNSVVVCCVPPRVSVSDDDDDDDDDPVVCVVPVPPPPDDPPDPPPPVPCPVPPLPQLEAEDEDADLVSLVVVVVVVCVLLVFLAEAEWEAPLVPDDPVSNVVVVVVPVVHDAQCCPDPGTTGRDDPPPPDDDPPQAAHEYEYEEQVCCPDDPRPDPSHRYYYHYYPVCVVVCVVVVHYHDDPVSSCSRRVDDDDPPPPPPPPPPPPPPVPDPPDDDDPPDD/DVPPDPDDDPPPPPLPPFLPQPCVQEDEDADDLVVLCVVQVVLLVVLCVCLPLVNLVVVCVPPPVVVCVVLVQEDADDDDPVCVVVQVVVCVVQVHRAAEFESSRLSLVVLQADPVVNVVVVVVCSVSSHHYYPDRAWGRDWDFDDDPPPALVPDQLAKEKEWDKAADQVLQFIKIKMWMDHNSYTNYIYIYGRNHHNDRVRRQLSNLVVRLVVCVVVVSQHYEYEYQDVQLLCLQRGNDGQGPPDPCNSSSSSSNSSNNSGPYYHYDHDHVLVRVLNVCVRPDPPPSCPDPVNSVVVCCVPPRVSVSDDDDDDDDDPVVCVVPVPPPPDDPPDPPPPPPCPVPPPFQLEAEDEDADLVSLVVVVVVVCVLLVFLAEEEAEAPLVPDDPVSNVVVVVVPVVHDDQDPPDPNDRDGDPPPPPPDDPPQAAHEYEYEEQVCCVPDPRDDPSHRYYYHYYPVCVVVCVVVVHYHDDPSSSCSRRVDDDDPPPPPPPPPPPPVPVPDPDDPDDDDDD

Sequence (1026 aa):
ALHHGVFRDPGERGFSTRPNLSLEQLSVGPGDTADLLRKVLPGIRDASKTFAIPALKQVFEDSIRPLLVSKCLLIHQPLDKSMKTFNQRTNNLLKKSPRYLSALDVTTEKEILLEDEWTLFLEHIFKHRVIVVDDWTKCYGTVQTFLHSSDAESCSDSFKGECDASFCEQTGKAKLAFVIFKEGKLVWAEVFHEVPCKSVVEAEALAVIALLFKLIDLNLLRGTVWTDNKVCYNVLNGEYEIKVDDPNRSLFLFLRSLRGRFESLTPVWKPRELLLIPDRLVSMVDDPLISRNRLVLSILEKTVPILSQPQFRISWSSYLRTIFDKRDGGKQISNTTNEIKESDESEDSICWVKADDEEAEIASFLEIMKTFSAHRLLIVVDNFEDKSPHYQKLIKDLSQKFYTCWMSKEGSVTIVEYDSPNTEEKETKRLVVMFGGTMALDEYIHQKNLCTVVLVKTSEIKLLRDAGIEEISAKTLLSFRNIKAKPVVPKKPREDEDLEKGGGGGGGRAGGEALHHGVFRDPGERGFSTRPNLSLEQLSVGPGDTADLLRKVLPGIRDASKTFAIPALKQVFEDSIRPLLVSKCLLIHQPLDKSMKTFNQRTNNLLKKSPRYLSALDVTTEKEILLEDEWTLFLEHIFKHRVIVVDDWTKCYGTVQTFLHSSDAESCSDSFKGECDASFCEQTGKAKLAFVIFKEGKLVWAEVFHEVPCKSVVEAEALAVIALLFKLIDLNLLRGTVWTDNKVCYNVLNGEYEIKVDDPNRSLFLFLRSLRGRFESLTPVWKPRELLLIPDRLVSMVDDPLISRNRLVLSILEKTVPILSQPQFRISWSSYLRTIFDKRDGGKQISNTTNEIKESDESEDSICWVKADDEEAEIASFLEIMKTFSAHRLLIVVDNFEDKSPHYQKLIKDLSQKFYTCWMSKEGSVTIVEYDSPNTEEKETKRLVVMFGGTMALDEYIHQKNLCTVVLVKTSEIKLLRDAGIEEISAKTLLSFRNIKAKPVVPKKPREDEDLEKGGGGGGGRAGGE

InterPro domains:
  IPR002156 Ribonuclease H domain [PF13456] (163-274)
  IPR012337 Ribonuclease H-like superfamily [SSF53098] (163-272)
  IPR036397 Ribonuclease H superfamily [G3DSA:3.30.420.10] (160-287)

pLDDT: mean 72.88, std 22.98, range [15.59, 97.38]